P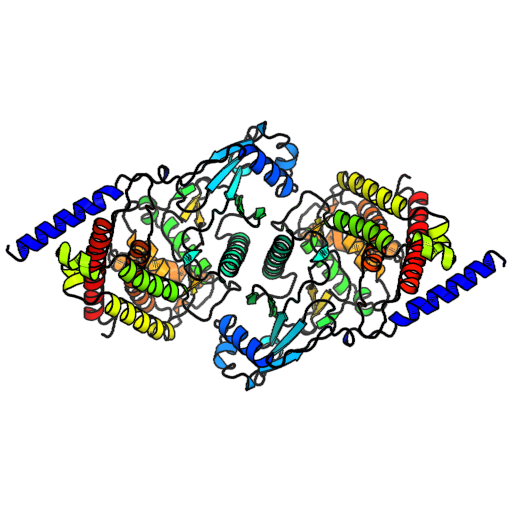rotein AF-0000000071229242 (afdb_homodimer)

Organism: Dermatophagoides farinae (NCBI:txid6954)

pLDDT: mean 87.91, std 13.84, range [35.53, 98.81]

Radius of gyration: 30.8 Å; Cα contacts (8 Å, |Δi|>4): 1182; chains: 2; bounding box: 62×109×68 Å

Structure (mmCIF, N/CA/C/O backbone):
data_AF-0000000071229242-model_v1
#
loop_
_entity.id
_entity.type
_entity.pdbx_description
1 polymer 'Choline/ethanolamine kinase-like protein 1'
#
loop_
_atom_site.group_PDB
_atom_site.id
_atom_site.type_symbol
_atom_site.label_atom_id
_atom_site.label_alt_id
_atom_site.label_comp_id
_atom_site.label_asym_id
_atom_site.label_entity_id
_atom_site.label_seq_id
_atom_site.pdbx_PDB_ins_code
_atom_site.Cartn_x
_atom_site.Cartn_y
_atom_site.Cartn_z
_atom_site.occupancy
_atom_site.B_iso_or_equiv
_atom_site.auth_seq_id
_atom_site.auth_comp_id
_atom_site.auth_asym_id
_atom_site.auth_atom_id
_atom_site.pdbx_PDB_model_num
ATOM 1 N N . MET A 1 1 ? 17.25 -48.156 -34.406 1 44.03 1 MET A N 1
ATOM 2 C CA . MET A 1 1 ? 17 -48.188 -32.969 1 44.03 1 MET A CA 1
ATOM 3 C C . MET A 1 1 ? 15.508 -48.375 -32.688 1 44.03 1 MET A C 1
ATOM 5 O O . MET A 1 1 ? 14.672 -47.688 -33.281 1 44.03 1 MET A O 1
ATOM 9 N N . THR A 1 2 ? 15.109 -49.344 -32.031 1 53.03 2 THR A N 1
ATOM 10 C CA . THR A 1 2 ? 13.719 -49.656 -31.719 1 53.03 2 THR A CA 1
ATOM 11 C C . THR A 1 2 ? 13.07 -48.562 -30.875 1 53.03 2 THR A C 1
ATOM 13 O O . THR A 1 2 ? 13.773 -47.812 -30.188 1 53.03 2 THR A O 1
ATOM 16 N N . SER A 1 3 ? 11.703 -48.375 -31.078 1 58.75 3 SER A N 1
ATOM 17 C CA . SER A 1 3 ? 10.93 -47.406 -30.297 1 58.75 3 SER A CA 1
ATOM 18 C C . SER A 1 3 ? 11.273 -47.5 -28.812 1 58.75 3 SER A C 1
ATOM 20 O O . SER A 1 3 ? 11.367 -46.469 -28.125 1 58.75 3 SER A O 1
ATOM 22 N N . LYS A 1 4 ? 11.422 -48.688 -28.328 1 64.31 4 LYS A N 1
ATOM 23 C CA . LYS A 1 4 ? 11.75 -48.906 -26.938 1 64.31 4 LYS A CA 1
ATOM 24 C C . LYS A 1 4 ? 13.148 -48.406 -26.594 1 64.31 4 LYS A C 1
ATOM 26 O O . LYS A 1 4 ? 13.367 -47.812 -25.531 1 64.31 4 LYS A O 1
ATOM 31 N N . SER A 1 5 ? 13.992 -48.562 -27.531 1 61.22 5 SER A N 1
ATOM 32 C CA . SER A 1 5 ? 15.367 -48.156 -27.312 1 61.22 5 SER A CA 1
ATOM 33 C C . SER A 1 5 ? 15.477 -46.625 -27.281 1 61.22 5 SER A C 1
ATOM 35 O O . SER A 1 5 ? 16.219 -46.062 -26.469 1 61.22 5 SER A O 1
ATOM 37 N N . ILE A 1 6 ? 14.711 -46 -28.062 1 63.09 6 ILE A N 1
ATOM 38 C CA . ILE A 1 6 ? 14.688 -44.531 -28.125 1 63.09 6 ILE A CA 1
ATOM 39 C C . ILE A 1 6 ? 14.109 -44 -26.812 1 63.09 6 ILE A C 1
ATOM 41 O O . ILE A 1 6 ? 14.648 -43.031 -26.25 1 63.09 6 ILE A O 1
ATOM 45 N N . ASP A 1 7 ? 13.18 -44.688 -26.406 1 75.94 7 ASP A N 1
ATOM 46 C CA . ASP A 1 7 ? 12.531 -44.281 -25.156 1 75.94 7 ASP A CA 1
ATOM 47 C C . ASP A 1 7 ? 13.492 -44.406 -23.969 1 75.94 7 ASP A C 1
ATOM 49 O O . ASP A 1 7 ? 13.523 -43.562 -23.094 1 75.94 7 ASP A O 1
ATOM 53 N N . GLU A 1 8 ? 14.227 -45.469 -24.062 1 77.31 8 GLU A N 1
ATOM 54 C CA . GLU A 1 8 ? 15.18 -45.719 -22.969 1 77.31 8 GLU A CA 1
ATOM 55 C C . GLU A 1 8 ? 16.297 -44.688 -23 1 77.31 8 GLU A C 1
ATOM 57 O O . GLU A 1 8 ? 16.734 -44.219 -21.953 1 77.31 8 GLU A O 1
ATOM 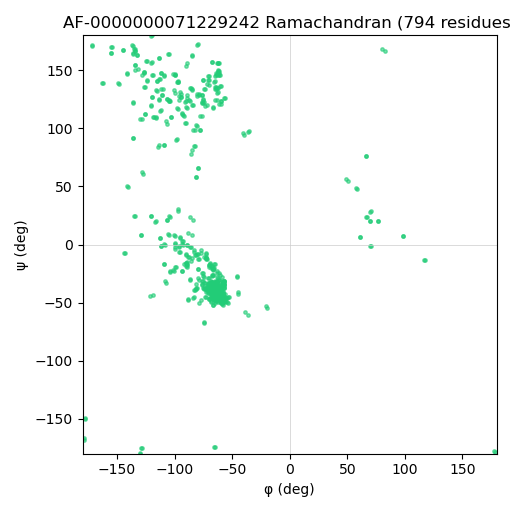62 N N . ALA A 1 9 ? 16.703 -44.375 -24.172 1 73.56 9 ALA A N 1
ATOM 63 C CA . ALA A 1 9 ? 17.75 -43.375 -24.328 1 73.56 9 ALA A CA 1
ATOM 64 C C . ALA A 1 9 ? 17.266 -42 -23.875 1 73.56 9 ALA A C 1
ATOM 66 O O . ALA A 1 9 ? 18 -41.25 -23.219 1 73.56 9 ALA A O 1
ATOM 67 N N . GLU A 1 10 ? 16.141 -41.75 -24.234 1 79.75 10 GLU A N 1
ATOM 68 C CA . GLU A 1 10 ? 15.555 -40.469 -23.844 1 79.75 10 GLU A CA 1
ATOM 69 C C . GLU A 1 10 ? 15.391 -40.375 -22.344 1 79.75 10 GLU A C 1
ATOM 71 O O . GLU A 1 10 ? 15.633 -39.312 -21.75 1 79.75 10 GLU A O 1
ATOM 76 N N . LYS A 1 11 ? 15.039 -41.469 -21.781 1 81.19 11 LYS A N 1
ATOM 77 C CA . LYS A 1 11 ? 14.883 -41.5 -20.344 1 81.19 11 LYS A CA 1
ATOM 78 C C . LYS A 1 11 ? 16.219 -41.281 -19.625 1 81.19 11 LYS A C 1
ATOM 80 O O . LYS A 1 11 ? 16.281 -40.625 -18.594 1 81.19 11 LYS A O 1
ATOM 85 N N . LYS A 1 12 ? 17.172 -41.906 -20.203 1 80.12 12 LYS A N 1
ATOM 86 C CA . LYS A 1 12 ? 18.5 -41.719 -19.625 1 80.12 12 LYS A CA 1
ATOM 87 C C . LYS A 1 12 ? 18.969 -40.281 -19.75 1 80.12 12 LYS A C 1
ATOM 89 O O . LYS A 1 12 ? 19.547 -39.719 -18.812 1 80.12 12 LYS A O 1
ATOM 94 N N . LEU A 1 13 ? 18.719 -39.719 -20.859 1 79.56 13 LEU A N 1
ATOM 95 C CA . LEU A 1 13 ? 19.109 -38.312 -21.094 1 79.56 13 LEU A CA 1
ATOM 96 C C . LEU A 1 13 ? 18.359 -37.375 -20.156 1 79.56 13 LEU A C 1
ATOM 98 O O . LEU A 1 13 ? 18.938 -36.438 -19.625 1 79.56 13 LEU A O 1
ATOM 102 N N . GLU A 1 14 ? 17.219 -37.625 -20.016 1 81.5 14 GLU A N 1
ATOM 103 C CA . GLU A 1 14 ? 16.375 -36.812 -19.125 1 81.5 14 GLU A CA 1
ATOM 104 C C . GLU A 1 14 ? 16.875 -36.906 -17.688 1 81.5 14 GLU A C 1
ATOM 106 O O . GLU A 1 14 ? 17 -35.875 -17.016 1 81.5 14 GLU A O 1
ATOM 111 N N . LYS A 1 15 ? 17.172 -38.062 -17.266 1 79.94 15 LYS A N 1
ATOM 112 C CA . LYS A 1 15 ? 17.672 -38.281 -15.914 1 79.94 15 LYS A CA 1
ATOM 113 C C . LYS A 1 15 ? 19 -37.531 -15.688 1 79.94 15 LYS A C 1
ATOM 115 O O . LYS A 1 15 ? 19.219 -36.969 -14.625 1 79.94 15 LYS A O 1
ATOM 120 N N . GLU A 1 16 ? 19.766 -37.594 -16.641 1 79.62 16 GLU A N 1
ATOM 121 C CA . GLU A 1 16 ? 21.062 -36.938 -16.547 1 79.62 16 GLU A CA 1
ATOM 122 C C . GLU A 1 16 ? 20.906 -35.438 -16.484 1 79.62 16 GLU A C 1
ATOM 124 O O . GLU A 1 16 ? 21.641 -34.75 -15.75 1 79.62 16 GLU A O 1
ATOM 129 N N . LEU A 1 17 ? 20.062 -34.938 -17.234 1 78.12 17 LEU A N 1
ATOM 130 C CA . LEU A 1 17 ? 19.828 -33.5 -17.297 1 78.12 17 LEU A CA 1
ATOM 131 C C . LEU A 1 17 ? 19.312 -32.969 -15.969 1 78.12 17 LEU A C 1
ATOM 133 O O . LEU A 1 17 ? 19.812 -31.953 -15.461 1 78.12 17 LEU A O 1
ATOM 137 N N . PHE A 1 18 ? 18.438 -33.719 -15.336 1 77.25 18 PHE A N 1
ATOM 138 C CA . PHE A 1 18 ? 17.766 -33.219 -14.156 1 77.25 18 PHE A CA 1
ATOM 139 C C . PHE A 1 18 ? 18.562 -33.531 -12.891 1 77.25 18 PHE A C 1
ATOM 141 O O . PHE A 1 18 ? 18.359 -32.906 -11.844 1 77.25 18 PHE A O 1
ATOM 148 N N . LYS A 1 19 ? 19.453 -34.5 -13.031 1 74.44 19 LYS A N 1
ATOM 149 C CA . LYS A 1 19 ? 20.312 -34.844 -11.914 1 74.44 19 LYS A CA 1
ATOM 150 C C . LYS A 1 19 ? 21.172 -33.656 -11.484 1 74.44 19 LYS A C 1
ATOM 152 O O . LYS A 1 19 ? 21.484 -33.5 -10.297 1 74.44 19 LYS A O 1
ATOM 157 N N . GLN A 1 20 ? 21.453 -32.75 -12.398 1 73 20 GLN A N 1
ATOM 158 C CA . GLN A 1 20 ? 22.297 -31.609 -12.102 1 73 20 GLN A CA 1
ATOM 159 C C . GLN A 1 20 ? 21.594 -30.656 -11.141 1 73 20 GLN A C 1
ATOM 161 O O . GLN A 1 20 ? 22.25 -29.875 -10.445 1 73 20 GLN A O 1
ATOM 166 N N . PHE A 1 21 ? 20.312 -30.797 -11.102 1 70.12 21 PHE A N 1
ATOM 167 C CA . PHE A 1 21 ? 19.547 -29.875 -10.258 1 70.12 21 PHE A CA 1
ATOM 168 C C . PHE A 1 21 ? 19.328 -30.484 -8.875 1 70.12 21 PHE A C 1
ATOM 170 O O . PHE A 1 21 ? 19.062 -29.766 -7.91 1 70.12 21 PHE A O 1
ATOM 177 N N . LYS A 1 22 ? 19.391 -31.781 -8.766 1 66.81 22 LYS A N 1
ATOM 178 C CA . LYS A 1 22 ? 19.078 -32.469 -7.523 1 66.81 22 LYS A CA 1
ATOM 179 C C . LYS A 1 22 ? 20.078 -32.125 -6.426 1 66.81 22 LYS A C 1
ATOM 181 O O . LYS A 1 22 ? 19.734 -32.156 -5.242 1 66.81 22 LYS A O 1
ATOM 186 N N . ASP A 1 23 ? 21.234 -31.656 -6.801 1 64.06 23 ASP A N 1
ATOM 187 C CA . ASP A 1 23 ? 22.266 -31.422 -5.797 1 64.06 23 ASP A CA 1
ATOM 188 C C . ASP A 1 23 ? 22.344 -29.938 -5.438 1 64.06 23 ASP A C 1
ATOM 190 O O . ASP A 1 23 ? 23.234 -29.516 -4.691 1 64.06 23 ASP A O 1
ATOM 194 N N . ILE A 1 24 ? 21.391 -29.219 -5.961 1 65.44 24 ILE A N 1
ATOM 195 C CA . ILE A 1 24 ? 21.453 -27.797 -5.68 1 65.44 24 ILE A CA 1
ATOM 196 C C . ILE A 1 24 ? 20.797 -27.5 -4.332 1 65.44 24 ILE A C 1
ATOM 198 O O . ILE A 1 24 ? 19.656 -27.922 -4.082 1 65.44 24 ILE A O 1
ATOM 202 N N . ASN A 1 25 ? 21.625 -26.922 -3.416 1 62.19 25 ASN A N 1
ATOM 203 C CA . ASN A 1 25 ? 21.141 -26.453 -2.123 1 62.19 25 ASN A CA 1
ATOM 204 C C . ASN A 1 25 ? 20.672 -25 -2.191 1 62.19 25 ASN A C 1
ATOM 206 O O . ASN A 1 25 ? 21.328 -24.172 -2.814 1 62.19 25 ASN A O 1
ATOM 210 N N . PRO A 1 26 ? 19.453 -24.766 -1.712 1 61.59 26 PRO A N 1
ATOM 211 C CA . PRO A 1 26 ? 18.953 -23.375 -1.732 1 61.59 26 PRO A CA 1
ATOM 212 C C . PRO A 1 26 ? 19.984 -22.375 -1.237 1 61.59 26 PRO A C 1
ATOM 214 O O . PRO A 1 26 ? 20.016 -21.234 -1.707 1 61.59 26 PRO A O 1
ATOM 217 N N . ASP A 1 27 ? 20.828 -22.859 -0.406 1 59.72 27 ASP A N 1
ATOM 218 C CA . ASP A 1 27 ? 21.828 -21.969 0.165 1 59.72 27 ASP A CA 1
ATOM 219 C C . ASP A 1 27 ? 22.891 -21.594 -0.876 1 59.72 27 ASP A C 1
ATOM 221 O O . ASP A 1 27 ? 23.594 -20.594 -0.708 1 59.72 27 ASP A O 1
ATOM 225 N N . ASP A 1 28 ? 22.828 -22.281 -1.909 1 61.03 28 ASP A N 1
ATOM 226 C CA . ASP A 1 28 ? 23.812 -22.047 -2.953 1 61.03 28 ASP A CA 1
ATOM 227 C C . ASP A 1 28 ? 23.359 -20.938 -3.902 1 61.03 28 ASP A C 1
ATOM 229 O O . ASP A 1 28 ? 24.156 -20.438 -4.699 1 61.03 28 ASP A O 1
ATOM 233 N N . LEU A 1 29 ? 22.109 -20.625 -3.688 1 62.69 29 LEU A N 1
ATOM 234 C CA . LEU A 1 29 ? 21.547 -19.625 -4.586 1 62.69 29 LEU A CA 1
ATOM 235 C C . LEU A 1 29 ? 21.828 -18.219 -4.082 1 62.69 29 LEU A C 1
ATOM 237 O O . LEU A 1 29 ? 21.172 -17.734 -3.156 1 62.69 29 LEU A O 1
ATOM 241 N N . ILE A 1 30 ? 23.172 -17.719 -4.316 1 62.88 30 ILE A N 1
ATOM 242 C CA . ILE A 1 30 ? 23.5 -16.359 -3.908 1 62.88 30 ILE A CA 1
ATOM 243 C C . ILE A 1 30 ? 23.891 -15.523 -5.133 1 62.88 30 ILE A C 1
ATOM 245 O O . ILE A 1 30 ? 24.828 -15.883 -5.859 1 62.88 30 ILE A O 1
ATOM 249 N N . ARG A 1 31 ? 22.969 -14.602 -5.445 1 63.78 31 ARG A N 1
ATOM 250 C CA . ARG A 1 31 ? 23.312 -13.727 -6.555 1 63.78 31 ARG A CA 1
ATOM 251 C C . ARG A 1 31 ? 23.938 -12.43 -6.055 1 63.78 31 ARG A C 1
ATOM 253 O O . ARG A 1 31 ? 23.453 -11.82 -5.102 1 63.78 31 ARG A O 1
ATOM 260 N N . GLY A 1 32 ? 25.047 -12.109 -6.668 1 68.19 32 GLY A N 1
ATOM 261 C CA . GLY A 1 32 ? 25.688 -10.836 -6.402 1 68.19 32 GLY A CA 1
ATOM 262 C C . GLY A 1 32 ? 26.547 -10.852 -5.156 1 68.19 32 GLY A C 1
ATOM 263 O O . GLY A 1 32 ? 26.594 -11.852 -4.441 1 68.19 32 GLY A O 1
ATOM 264 N N . LYS A 1 33 ? 27.328 -9.82 -5.062 1 75.81 33 LYS A N 1
ATOM 265 C CA . LYS A 1 33 ? 28.219 -9.68 -3.916 1 75.81 33 LYS A CA 1
ATOM 266 C C . LYS A 1 33 ? 27.609 -8.766 -2.855 1 75.81 33 LYS A C 1
ATOM 268 O O . LYS A 1 33 ? 26.875 -7.836 -3.184 1 75.81 33 LYS A O 1
ATOM 273 N N . THR A 1 34 ? 27.812 -9.195 -1.679 1 82.69 34 THR A N 1
ATOM 274 C CA . THR A 1 34 ? 27.406 -8.328 -0.578 1 82.69 34 THR A CA 1
ATOM 275 C C . THR A 1 34 ? 28.188 -7.027 -0.587 1 82.69 34 THR A C 1
ATOM 277 O O . THR A 1 34 ? 29.422 -7.043 -0.618 1 82.69 34 THR A O 1
ATOM 280 N N . PRO A 1 35 ? 27.531 -5.953 -0.616 1 85.25 35 PRO A N 1
ATOM 281 C CA . PRO A 1 35 ? 28.266 -4.684 -0.579 1 85.25 35 PRO A CA 1
ATOM 282 C C . PRO A 1 35 ? 29.078 -4.504 0.704 1 85.25 35 PRO A C 1
ATOM 284 O O . PRO A 1 35 ? 28.641 -4.93 1.776 1 85.25 35 PRO A O 1
ATOM 287 N N . ASP A 1 36 ? 30.156 -3.791 0.596 1 88 36 ASP A N 1
ATOM 288 C CA . ASP A 1 36 ? 31.062 -3.588 1.722 1 88 36 ASP A CA 1
ATOM 289 C C . ASP A 1 36 ? 30.406 -2.74 2.809 1 88 36 ASP A C 1
ATOM 291 O O . ASP A 1 36 ? 30.703 -2.898 3.994 1 88 36 ASP A O 1
ATOM 295 N N . ASP A 1 37 ? 29.531 -1.955 2.451 1 92.62 37 ASP A N 1
ATOM 296 C CA . ASP A 1 37 ? 28.953 -1.018 3.41 1 92.62 37 ASP A CA 1
ATOM 297 C C . ASP A 1 37 ? 27.562 -1.469 3.852 1 92.62 37 ASP A C 1
ATOM 299 O O . ASP A 1 37 ? 26.75 -0.652 4.289 1 92.62 37 ASP A O 1
ATOM 303 N N . ILE A 1 38 ? 27.281 -2.727 3.758 1 93.81 38 ILE A N 1
ATOM 304 C CA . ILE A 1 38 ? 25.938 -3.24 3.98 1 93.81 38 ILE A CA 1
ATOM 305 C C . ILE A 1 38 ? 25.531 -3 5.434 1 93.81 38 ILE A C 1
ATOM 307 O O . ILE A 1 38 ? 24.375 -2.668 5.711 1 93.81 38 ILE A O 1
ATOM 311 N N . SER A 1 39 ? 26.422 -3.148 6.336 1 94.56 39 SER A N 1
ATOM 312 C CA . SER A 1 39 ? 26.125 -2.943 7.746 1 94.56 39 SER A CA 1
ATOM 313 C C . SER A 1 39 ? 25.703 -1.5 8.023 1 94.56 39 SER A C 1
ATOM 315 O O . SER A 1 39 ? 24.734 -1.249 8.742 1 94.56 39 SER A O 1
ATOM 317 N N . ASN A 1 40 ? 26.469 -0.655 7.465 1 96.38 40 ASN A N 1
ATOM 318 C CA . ASN A 1 40 ? 26.141 0.76 7.621 1 96.38 40 ASN A CA 1
ATOM 319 C C . ASN A 1 40 ? 24.797 1.105 6.988 1 96.38 40 ASN A C 1
ATOM 321 O O . ASN A 1 40 ? 24.031 1.896 7.539 1 96.38 40 ASN A O 1
ATOM 325 N N . ARG A 1 41 ? 24.594 0.558 5.867 1 95.56 41 ARG A N 1
ATOM 326 C CA . ARG A 1 41 ? 23.328 0.799 5.18 1 95.56 41 ARG A CA 1
ATOM 327 C C . ARG A 1 41 ? 22.156 0.291 6.004 1 95.56 41 ARG A C 1
ATOM 329 O O . ARG A 1 41 ? 21.156 0.995 6.172 1 95.56 41 ARG A O 1
ATOM 336 N N . CYS A 1 42 ? 22.297 -0.882 6.496 1 96.88 42 CYS A N 1
ATOM 337 C CA . CYS A 1 42 ? 21.234 -1.455 7.328 1 96.88 42 CYS A CA 1
ATOM 338 C C . CYS A 1 42 ? 21.031 -0.624 8.586 1 96.88 42 CYS A C 1
ATOM 340 O O . CYS A 1 42 ? 19.891 -0.381 8.984 1 96.88 42 CYS A O 1
ATOM 342 N N . PHE A 1 43 ? 22.109 -0.206 9.195 1 97.38 43 PHE A N 1
ATOM 343 C CA . PHE A 1 43 ? 22.031 0.611 10.406 1 97.38 43 PHE A CA 1
ATOM 344 C C . PHE A 1 43 ? 21.234 1.883 10.141 1 97.38 43 PHE A C 1
ATOM 346 O O . PHE A 1 43 ? 20.344 2.236 10.922 1 97.38 43 PHE A O 1
ATOM 353 N N . LYS A 1 44 ? 21.516 2.496 9.086 1 97.12 44 LYS A N 1
ATOM 354 C CA . LYS A 1 44 ? 20.828 3.729 8.727 1 97.12 44 LYS A CA 1
ATOM 355 C C . LYS A 1 44 ? 19.328 3.477 8.531 1 97.12 44 LYS A C 1
ATOM 357 O O . LYS A 1 44 ? 18.5 4.262 8.992 1 97.12 44 LYS A O 1
ATOM 362 N N . LEU A 1 45 ? 19.016 2.436 7.844 1 97.19 45 LEU A N 1
ATOM 363 C CA . LEU A 1 45 ? 17.625 2.105 7.578 1 97.19 45 LEU A CA 1
ATOM 364 C C . LEU A 1 45 ? 16.875 1.8 8.875 1 97.19 45 LEU A C 1
ATOM 366 O O . LEU A 1 45 ? 15.719 2.205 9.047 1 97.19 45 LEU A O 1
ATOM 370 N N . VAL A 1 46 ? 17.516 1.123 9.773 1 96.69 46 VAL A N 1
ATOM 371 C CA . VAL A 1 46 ? 16.922 0.811 11.07 1 96.69 46 VAL A CA 1
ATOM 372 C C . VAL A 1 46 ? 16.641 2.104 11.836 1 96.69 46 VAL A C 1
ATOM 374 O O . VAL A 1 46 ? 15.562 2.266 12.406 1 96.69 46 VAL A O 1
ATOM 377 N N . GLN A 1 47 ? 17.562 3.016 11.781 1 96.56 47 GLN A N 1
ATOM 378 C CA . GLN A 1 47 ? 17.391 4.289 12.477 1 96.56 47 GLN A CA 1
ATOM 379 C C . GLN A 1 47 ? 16.188 5.051 11.945 1 96.56 47 GLN A C 1
ATOM 381 O O . GLN A 1 47 ? 15.5 5.75 12.703 1 96.56 47 GLN A O 1
ATOM 386 N N . ILE A 1 48 ? 15.922 4.863 10.734 1 96.38 48 ILE A N 1
ATOM 387 C CA . ILE A 1 48 ? 14.875 5.641 10.078 1 96.38 48 ILE A CA 1
ATOM 388 C C . ILE A 1 48 ? 13.531 4.941 10.242 1 96.38 48 ILE A C 1
ATOM 390 O O . ILE A 1 48 ? 12.555 5.555 10.672 1 96.38 48 ILE A O 1
ATOM 394 N N . TYR A 1 49 ? 13.477 3.668 10.008 1 96.56 49 TYR A N 1
ATOM 395 C CA . TYR A 1 49 ? 12.188 3.002 9.836 1 96.56 49 TYR A CA 1
ATOM 396 C C . TYR A 1 49 ? 11.766 2.295 11.117 1 96.56 49 TYR A C 1
ATOM 398 O O . TYR A 1 49 ? 10.594 1.927 11.266 1 96.56 49 TYR A O 1
ATOM 406 N N . MET A 1 50 ? 12.711 2.033 11.992 1 95.19 50 MET A N 1
ATOM 407 C CA . MET A 1 50 ? 12.383 1.379 13.25 1 95.19 50 MET A CA 1
ATOM 408 C C . MET A 1 50 ? 12.445 2.367 14.414 1 95.19 50 MET A C 1
ATOM 410 O O . MET A 1 50 ? 12.547 1.963 15.57 1 95.19 50 MET A O 1
ATOM 414 N N . ALA A 1 51 ? 12.352 3.621 14.117 1 93.5 51 ALA A N 1
ATOM 415 C CA . ALA A 1 51 ? 12.562 4.688 15.094 1 93.5 51 ALA A CA 1
ATOM 416 C C . ALA A 1 51 ? 11.469 4.68 16.156 1 93.5 51 ALA A C 1
ATOM 418 O O . ALA A 1 51 ? 11.68 5.164 17.266 1 93.5 51 ALA A O 1
ATOM 419 N N . ASN A 1 52 ? 10.305 4.176 15.828 1 90.69 52 ASN A N 1
ATOM 420 C CA . ASN A 1 52 ? 9.203 4.199 16.781 1 90.69 52 ASN A CA 1
ATOM 421 C C . ASN A 1 52 ? 9.148 2.908 17.594 1 90.69 52 ASN A C 1
ATOM 423 O O . ASN A 1 52 ? 8.234 2.717 18.406 1 90.69 52 ASN A O 1
ATOM 427 N N . ASN A 1 53 ? 10.062 2.037 17.297 1 90.81 53 ASN A N 1
ATOM 428 C CA . ASN A 1 53 ? 10.18 0.819 18.094 1 90.81 53 ASN A CA 1
ATOM 429 C C . ASN A 1 53 ? 11.117 1.014 19.281 1 90.81 53 ASN A C 1
ATOM 431 O O . ASN A 1 53 ? 12.32 1.213 19.109 1 90.81 53 ASN A O 1
ATOM 435 N N . ASP A 1 54 ? 10.586 0.875 20.438 1 87.56 54 ASP A N 1
ATOM 436 C CA . ASP A 1 54 ? 11.312 1.228 21.641 1 87.56 54 ASP A CA 1
ATOM 437 C C . ASP A 1 54 ? 12.586 0.396 21.797 1 87.56 54 ASP A C 1
ATOM 439 O O . ASP A 1 54 ? 13.641 0.922 22.156 1 87.56 54 ASP A O 1
ATOM 443 N N . GLN A 1 55 ? 12.492 -0.849 21.547 1 89.06 55 GLN A N 1
ATOM 444 C CA . GLN A 1 55 ? 13.641 -1.729 21.703 1 89.06 55 GLN A CA 1
ATOM 445 C C . GLN A 1 55 ? 14.75 -1.357 20.719 1 89.06 55 GLN A C 1
ATOM 447 O O . GLN A 1 55 ? 15.922 -1.256 21.109 1 89.06 55 GLN A O 1
ATOM 452 N N . TRP A 1 56 ? 14.398 -1.18 19.531 1 92.62 56 TRP A N 1
ATOM 453 C CA . TRP A 1 56 ? 15.383 -0.826 18.516 1 92.62 56 TRP A CA 1
ATOM 454 C C . TRP A 1 56 ? 15.977 0.551 18.781 1 92.62 56 TRP A C 1
ATOM 456 O O . TRP A 1 56 ? 17.188 0.751 18.641 1 92.62 56 TRP A O 1
ATOM 466 N N . LYS A 1 57 ? 15.141 1.455 19.203 1 89.06 57 LYS A N 1
ATOM 467 C CA . LYS A 1 57 ? 15.594 2.809 19.516 1 89.06 57 LYS A CA 1
ATOM 468 C C . LYS A 1 57 ? 16.594 2.807 20.672 1 89.06 57 LYS A C 1
ATOM 470 O O . LYS A 1 57 ? 17.594 3.516 20.625 1 89.06 57 LYS A O 1
ATOM 475 N N . ARG A 1 58 ? 16.375 1.993 21.594 1 89.62 58 ARG A N 1
ATOM 476 C CA . ARG A 1 58 ? 17.188 1.966 22.812 1 89.62 58 ARG A CA 1
ATOM 477 C C . ARG A 1 58 ? 18.484 1.189 22.578 1 89.62 58 ARG A C 1
ATOM 479 O O . ARG A 1 58 ? 19.547 1.586 23.078 1 89.62 58 ARG A O 1
ATOM 486 N N . LEU A 1 59 ? 18.359 0.141 21.812 1 91.75 59 LEU A N 1
ATOM 487 C CA . LEU A 1 59 ? 19.469 -0.819 21.797 1 91.75 59 LEU A CA 1
ATOM 488 C C . LEU A 1 59 ? 20.328 -0.627 20.562 1 91.75 59 LEU A C 1
ATOM 490 O O . LEU A 1 59 ? 21.469 -1.079 20.516 1 91.75 59 LEU A O 1
ATOM 494 N N . CYS A 1 60 ? 19.797 -0.03 19.547 1 93.25 60 CYS A N 1
ATOM 495 C CA . CYS A 1 60 ? 20.547 0.135 18.297 1 93.25 60 CYS A CA 1
ATOM 496 C C . CYS A 1 60 ? 21.156 1.528 18.219 1 93.25 60 CYS A C 1
ATOM 498 O O . CYS A 1 60 ? 20.578 2.432 17.625 1 93.25 60 CYS A O 1
ATOM 500 N N . LYS A 1 61 ? 22.406 1.66 18.734 1 94 61 LYS A N 1
ATOM 501 C CA . LYS A 1 61 ? 23.047 2.971 18.781 1 94 61 LYS A CA 1
ATOM 502 C C . LYS A 1 61 ? 24.172 3.072 17.766 1 94 61 LYS A C 1
ATOM 504 O O . LYS A 1 61 ? 24.453 4.156 17.234 1 94 61 LYS A O 1
ATOM 509 N N . THR A 1 62 ? 24.812 2.004 17.484 1 94.94 62 THR A N 1
ATOM 510 C CA . THR A 1 62 ? 25.891 1.943 16.5 1 94.94 62 THR A CA 1
ATOM 511 C C . THR A 1 62 ? 25.75 0.698 15.633 1 94.94 62 THR A C 1
ATOM 513 O O . THR A 1 62 ? 24.922 -0.173 15.914 1 94.94 62 THR A O 1
ATOM 516 N N . THR A 1 63 ? 26.547 0.645 14.633 1 95.06 63 THR A N 1
ATOM 517 C CA . THR A 1 63 ? 26.531 -0.503 13.727 1 95.06 63 THR A CA 1
ATOM 518 C C . THR A 1 63 ? 26.938 -1.774 14.477 1 95.06 63 THR A C 1
ATOM 520 O O . THR A 1 63 ? 26.531 -2.875 14.094 1 95.06 63 THR A O 1
ATOM 523 N N . ASN A 1 64 ? 27.672 -1.612 15.531 1 93.25 64 ASN A N 1
ATOM 524 C CA . ASN A 1 64 ? 28.156 -2.76 16.297 1 93.25 64 ASN A CA 1
ATOM 525 C C . ASN A 1 64 ? 27.031 -3.42 17.078 1 93.25 64 ASN A C 1
ATOM 527 O O . ASN A 1 64 ? 27.188 -4.539 17.578 1 93.25 64 ASN A O 1
ATOM 531 N N . ASP A 1 65 ? 25.969 -2.773 17.156 1 94.44 65 ASP A N 1
ATOM 532 C CA . ASP A 1 65 ? 24.844 -3.314 17.891 1 94.44 65 ASP A CA 1
ATOM 533 C C . ASP A 1 65 ? 24 -4.234 17.016 1 94.44 65 ASP A C 1
ATOM 535 O O . ASP A 1 65 ? 23.031 -4.844 17.5 1 94.44 65 ASP A O 1
ATOM 539 N N . LEU A 1 66 ? 24.391 -4.344 15.773 1 94.38 66 LEU A N 1
ATOM 540 C CA . LEU A 1 66 ? 23.609 -5.133 14.82 1 94.38 66 LEU A CA 1
ATOM 541 C C . LEU A 1 66 ? 24.375 -6.379 14.391 1 94.38 66 LEU A C 1
ATOM 543 O O . LEU A 1 66 ? 25.594 -6.355 14.273 1 94.38 66 LEU A O 1
ATOM 547 N N . ASN A 1 67 ? 23.703 -7.402 14.234 1 93.62 67 ASN A N 1
ATOM 548 C CA . ASN A 1 67 ? 24.141 -8.594 13.508 1 93.62 67 ASN A CA 1
ATOM 549 C C . ASN A 1 67 ? 23.5 -8.672 12.125 1 93.62 67 ASN A C 1
ATOM 551 O O . ASN A 1 67 ? 22.297 -8.906 12.008 1 93.62 67 ASN A O 1
ATOM 555 N N . VAL A 1 68 ? 24.344 -8.469 11.117 1 94.31 68 VAL A N 1
ATOM 556 C CA . VAL A 1 68 ? 23.844 -8.461 9.742 1 94.31 68 VAL A CA 1
ATOM 557 C C . VAL A 1 68 ? 24.422 -9.656 8.977 1 94.31 68 VAL A C 1
ATOM 559 O O . VAL A 1 68 ? 25.641 -9.844 8.93 1 94.31 68 VAL A O 1
ATOM 562 N N . ARG A 1 69 ? 23.516 -10.469 8.391 1 91.5 69 ARG A N 1
ATOM 563 C CA . ARG A 1 69 ? 23.969 -11.578 7.566 1 91.5 69 ARG A CA 1
ATOM 564 C C . ARG A 1 69 ? 23.078 -11.758 6.344 1 91.5 69 ARG A C 1
ATOM 566 O O . ARG A 1 69 ? 21.859 -11.578 6.426 1 91.5 69 ARG A O 1
ATOM 573 N N . ARG A 1 70 ? 23.672 -12.164 5.336 1 89.94 70 ARG A N 1
ATOM 574 C CA . ARG A 1 70 ? 22.953 -12.414 4.094 1 89.94 70 ARG A CA 1
ATOM 575 C C . ARG A 1 70 ? 22.172 -13.727 4.168 1 89.94 70 ARG A C 1
ATOM 577 O O . ARG A 1 70 ? 22.672 -14.734 4.66 1 89.94 70 ARG A O 1
ATOM 584 N N . ILE A 1 71 ? 20.922 -13.602 3.83 1 85.81 71 ILE A N 1
ATOM 585 C CA . ILE A 1 71 ? 20.109 -14.805 3.729 1 85.81 71 ILE A CA 1
ATOM 586 C C . ILE A 1 71 ? 20.172 -15.352 2.305 1 85.81 71 ILE A C 1
ATOM 588 O O . ILE A 1 71 ? 19.875 -14.633 1.343 1 85.81 71 ILE A O 1
ATOM 592 N N . SER A 1 72 ? 20.578 -16.578 2.195 1 73.62 72 SER A N 1
ATOM 593 C CA . SER A 1 72 ? 20.688 -17.219 0.893 1 73.62 72 SER A CA 1
ATOM 594 C C . SER A 1 72 ? 19.344 -17.812 0.466 1 73.62 72 SER A C 1
ATOM 596 O O . SER A 1 72 ? 18.406 -17.891 1.263 1 73.62 72 SER A O 1
ATOM 598 N N . GLY A 1 73 ? 19.203 -18.109 -0.792 1 61.47 73 GLY A N 1
ATOM 599 C CA . GLY A 1 73 ? 18.016 -18.797 -1.303 1 61.47 73 GLY A CA 1
ATOM 600 C C . GLY A 1 73 ? 17.219 -17.969 -2.287 1 61.47 73 GLY A C 1
ATOM 601 O O . GLY A 1 73 ? 16.328 -18.484 -2.963 1 61.47 73 GLY A O 1
ATOM 602 N N . GLY A 1 74 ? 17.562 -16.656 -2.32 1 60.09 74 GLY A N 1
ATOM 603 C CA . GLY A 1 74 ? 16.828 -15.867 -3.291 1 60.09 74 GLY A CA 1
ATOM 604 C C . GLY A 1 74 ? 17.609 -15.609 -4.566 1 60.09 74 GLY A C 1
ATOM 605 O O . GLY A 1 74 ? 18.812 -15.422 -4.527 1 60.09 74 GLY A O 1
ATOM 606 N N . LEU A 1 75 ? 17 -15.812 -5.73 1 57.28 75 LEU A N 1
ATOM 607 C CA . LEU A 1 75 ? 17.656 -15.703 -7.031 1 57.28 75 LEU A CA 1
ATOM 608 C C . LEU A 1 75 ? 17.641 -14.266 -7.535 1 57.28 75 LEU A C 1
ATOM 610 O O . LEU A 1 75 ? 18.406 -13.906 -8.422 1 57.28 75 LEU A O 1
ATOM 614 N N . THR A 1 76 ? 16.875 -13.438 -6.957 1 61.5 76 THR A N 1
ATOM 615 C CA . THR A 1 76 ? 16.641 -12.156 -7.621 1 61.5 76 THR A CA 1
ATOM 616 C C . THR A 1 76 ? 17.125 -11 -6.758 1 61.5 76 THR A C 1
ATOM 618 O O . THR A 1 76 ? 17.844 -10.109 -7.238 1 61.5 76 THR A O 1
ATOM 621 N N . ASN A 1 77 ? 16.859 -11.023 -5.543 1 72.94 77 ASN A N 1
ATOM 622 C CA . ASN A 1 77 ? 17.109 -9.898 -4.656 1 72.94 77 ASN A CA 1
ATOM 623 C C . ASN A 1 77 ? 18.062 -10.281 -3.525 1 72.94 77 ASN A C 1
ATOM 625 O O . ASN A 1 77 ? 18.297 -11.469 -3.281 1 72.94 77 ASN A O 1
ATOM 629 N N . GLN A 1 78 ? 18.688 -9.281 -3.021 1 83.88 78 GLN A N 1
ATOM 630 C CA . GLN A 1 78 ? 19.5 -9.516 -1.834 1 83.88 78 GLN A CA 1
ATOM 631 C C . GLN A 1 78 ? 18.672 -9.383 -0.562 1 83.88 78 GLN A C 1
ATOM 633 O O . GLN A 1 78 ? 18 -8.367 -0.355 1 83.88 78 GLN A O 1
ATOM 638 N N . LEU A 1 79 ? 18.719 -10.414 0.167 1 90.88 79 LEU A N 1
ATOM 639 C CA . LEU A 1 79 ? 17.969 -10.445 1.424 1 90.88 79 LEU A CA 1
ATOM 640 C C . LEU A 1 79 ? 18.922 -10.547 2.613 1 90.88 79 LEU A C 1
ATOM 642 O O . LEU A 1 79 ? 19.844 -11.367 2.613 1 90.88 79 LEU A O 1
ATOM 646 N N . TYR A 1 80 ? 18.688 -9.703 3.619 1 93.25 80 TYR A N 1
ATOM 647 C CA . TYR A 1 80 ? 19.578 -9.68 4.781 1 93.25 80 TYR A CA 1
ATOM 648 C C . TYR A 1 80 ? 18.781 -9.859 6.07 1 93.25 80 TYR A C 1
ATOM 650 O O . TYR A 1 80 ? 17.703 -9.281 6.223 1 93.25 80 TYR A O 1
ATOM 658 N N . TYR A 1 81 ? 19.312 -10.688 6.91 1 94.25 81 TYR A N 1
ATOM 659 C CA . TYR A 1 81 ? 18.922 -10.719 8.312 1 94.25 81 TYR A CA 1
ATOM 660 C C . TYR A 1 81 ? 19.578 -9.586 9.094 1 94.25 81 TYR A C 1
ATOM 662 O O . TYR A 1 81 ? 20.797 -9.383 9 1 94.25 81 TYR A O 1
ATOM 670 N N . VAL A 1 82 ? 18.797 -8.852 9.812 1 96.25 82 VAL A N 1
ATOM 671 C CA . VAL A 1 82 ? 19.297 -7.77 10.656 1 96.25 82 VAL A CA 1
ATOM 672 C C . VAL A 1 82 ? 18.75 -7.922 12.078 1 96.25 82 VAL A C 1
ATOM 674 O O . VAL A 1 82 ? 17.562 -7.688 12.312 1 96.25 82 VAL A O 1
ATOM 677 N N . GLY A 1 83 ? 19.625 -8.305 13 1 94.75 83 GLY A N 1
ATOM 678 C CA . GLY A 1 83 ? 19.203 -8.508 14.383 1 94.75 83 GLY A CA 1
ATOM 679 C C . GLY A 1 83 ? 20.016 -7.691 15.375 1 94.75 83 GLY A C 1
ATOM 680 O O . GLY A 1 83 ? 21.109 -7.242 15.055 1 94.75 83 GLY A O 1
ATOM 681 N N . LEU A 1 84 ? 19.391 -7.484 16.562 1 93.19 84 LEU A N 1
ATOM 682 C CA . LEU A 1 84 ? 20.094 -6.82 17.656 1 93.19 84 LEU A CA 1
ATOM 683 C C . LEU A 1 84 ? 21 -7.797 18.391 1 93.19 84 LEU A C 1
ATOM 685 O O . LEU A 1 84 ? 20.594 -8.906 18.734 1 93.19 84 LEU A O 1
ATOM 689 N N . ASN A 1 85 ? 22.266 -7.504 18.578 1 86.38 85 ASN A N 1
ATOM 690 C CA . ASN A 1 85 ? 23.219 -8.367 19.266 1 86.38 85 ASN A CA 1
ATOM 691 C C . ASN A 1 85 ? 22.828 -8.594 20.719 1 86.38 85 ASN A C 1
ATOM 693 O O . ASN A 1 85 ? 22.984 -9.695 21.25 1 86.38 85 ASN A O 1
ATOM 697 N N . ASN A 1 86 ? 22.547 -7.672 21.453 1 69.69 86 ASN A N 1
ATOM 698 C CA . ASN A 1 86 ? 22.344 -7.777 22.906 1 69.69 86 ASN A CA 1
ATOM 699 C C . ASN A 1 86 ? 20.906 -8.148 23.25 1 69.69 86 ASN A C 1
ATOM 701 O O . ASN A 1 86 ? 20.453 -7.91 24.375 1 69.69 86 ASN A O 1
ATOM 705 N N . SER A 1 87 ? 20.281 -8.773 22.25 1 64 87 SER A N 1
ATOM 706 C CA . SER A 1 87 ? 18.891 -9.023 22.609 1 64 87 SER A CA 1
ATOM 707 C C . SER A 1 87 ? 18.719 -10.445 23.156 1 64 87 SER A C 1
ATOM 709 O O . SER A 1 87 ? 19.406 -11.367 22.734 1 64 87 SER A O 1
ATOM 711 N N . ILE A 1 88 ? 18.156 -10.555 24.25 1 58 88 ILE A N 1
ATOM 712 C CA . ILE A 1 88 ? 17.844 -11.828 24.906 1 58 88 ILE A CA 1
ATOM 713 C C . ILE A 1 88 ? 16.953 -12.656 23.984 1 58 88 ILE A C 1
ATOM 715 O O . ILE A 1 88 ? 17.109 -13.875 23.891 1 58 88 ILE A O 1
ATOM 719 N N . ASN A 1 89 ? 15.953 -11.977 23.406 1 56.91 89 ASN A N 1
ATOM 720 C CA . ASN A 1 89 ? 15.008 -12.703 22.562 1 56.91 89 ASN A CA 1
ATOM 721 C C . ASN A 1 89 ? 15.219 -12.383 21.094 1 56.91 89 ASN A C 1
ATOM 723 O O . ASN A 1 89 ? 15.047 -11.234 20.672 1 56.91 89 ASN A O 1
ATOM 727 N N . GLU A 1 90 ? 15.797 -13.336 20.375 1 56.22 90 GLU A N 1
ATOM 728 C CA . GLU A 1 90 ? 16.219 -13.188 18.984 1 56.22 90 GLU A CA 1
ATOM 729 C C . GLU A 1 90 ? 15.039 -12.82 18.078 1 56.22 90 GLU A C 1
ATOM 731 O O . GLU A 1 90 ? 15.188 -12.008 17.156 1 56.22 90 GLU A O 1
ATOM 736 N N . THR A 1 91 ? 13.875 -13.344 18.281 1 56.31 91 THR A N 1
ATOM 737 C CA . THR A 1 91 ? 12.781 -13.211 17.312 1 56.31 91 THR A CA 1
ATOM 738 C C . THR A 1 91 ? 12.195 -11.805 17.344 1 56.31 91 THR A C 1
ATOM 740 O O . THR A 1 91 ? 11.867 -11.242 16.297 1 56.31 91 THR A O 1
ATOM 743 N N . ASP A 1 92 ? 12.117 -11.219 18.562 1 64.06 92 ASP A N 1
ATOM 744 C CA . ASP A 1 92 ? 11.469 -9.914 18.688 1 64.06 92 ASP A CA 1
ATOM 745 C C . ASP A 1 92 ? 12.453 -8.789 18.375 1 64.06 92 ASP A C 1
ATOM 747 O O . ASP A 1 92 ? 12.062 -7.621 18.312 1 64.06 92 ASP A O 1
ATOM 751 N N . ASN A 1 93 ? 13.531 -9.32 17.922 1 83 93 ASN A N 1
ATOM 752 C CA . ASN A 1 93 ? 14.555 -8.281 17.797 1 83 93 ASN A CA 1
ATOM 753 C C . ASN A 1 93 ? 15.289 -8.391 16.453 1 83 93 ASN A C 1
ATOM 755 O O . ASN A 1 93 ? 16.484 -8.117 16.375 1 83 93 ASN A O 1
ATOM 759 N N . ALA A 1 94 ? 14.531 -8.992 15.547 1 93.94 94 ALA A N 1
ATOM 760 C CA . ALA A 1 94 ? 15.164 -9.109 14.234 1 93.94 94 ALA A CA 1
ATOM 761 C C . ALA A 1 94 ? 14.195 -8.711 13.125 1 93.94 94 ALA A C 1
ATOM 763 O O . ALA A 1 94 ? 12.977 -8.836 13.273 1 93.94 94 ALA A O 1
ATOM 764 N N . ILE A 1 95 ? 14.781 -8.203 12.062 1 96.56 95 ILE A N 1
ATOM 765 C CA . ILE A 1 95 ? 14.039 -7.852 10.859 1 96.56 95 ILE A CA 1
ATOM 766 C C . ILE A 1 95 ? 14.789 -8.352 9.625 1 96.56 95 ILE A C 1
ATOM 768 O O . ILE A 1 95 ? 15.906 -8.859 9.734 1 96.56 95 ILE A O 1
ATOM 772 N N . THR A 1 96 ? 14.148 -8.32 8.5 1 96.38 96 THR A N 1
ATOM 773 C CA . THR A 1 96 ? 14.797 -8.578 7.219 1 96.38 96 THR A CA 1
ATOM 774 C C . THR A 1 96 ? 14.773 -7.332 6.34 1 96.38 96 THR A C 1
ATOM 776 O O . THR A 1 96 ? 13.789 -6.59 6.332 1 96.38 96 THR A O 1
ATOM 779 N N . ILE A 1 97 ? 15.844 -7.129 5.668 1 95.81 97 ILE A N 1
ATOM 780 C CA . ILE A 1 97 ? 15.922 -6.062 4.676 1 95.81 97 ILE A CA 1
ATOM 781 C C . ILE A 1 97 ? 16.234 -6.648 3.305 1 95.81 97 ILE A C 1
ATOM 783 O O . ILE A 1 97 ? 17.266 -7.32 3.133 1 95.81 97 ILE A O 1
ATOM 787 N N . LYS A 1 98 ? 15.336 -6.418 2.426 1 92.56 98 LYS A N 1
ATOM 788 C CA . LYS A 1 98 ? 15.5 -6.855 1.043 1 92.56 98 LYS A CA 1
ATOM 789 C C . LYS A 1 98 ? 15.844 -5.684 0.131 1 92.56 98 LYS A C 1
ATOM 791 O O . LYS A 1 98 ? 15.133 -4.672 0.115 1 92.56 98 LYS A O 1
ATOM 796 N N . PHE A 1 99 ? 16.953 -5.785 -0.577 1 89.38 99 PHE A N 1
ATOM 797 C CA . PHE A 1 99 ? 17.344 -4.781 -1.562 1 89.38 99 PHE A CA 1
ATOM 798 C C . PHE A 1 99 ? 17.078 -5.281 -2.977 1 89.38 99 PHE A C 1
ATOM 800 O O . PHE A 1 99 ? 17.562 -6.348 -3.363 1 89.38 99 PHE A O 1
ATOM 807 N N . TYR A 1 100 ? 16.266 -4.465 -3.693 1 79.88 100 TYR A N 1
ATOM 808 C CA . TYR A 1 100 ? 15.898 -4.867 -5.047 1 79.88 100 TYR A CA 1
ATOM 809 C C . TYR A 1 100 ? 17.062 -4.66 -6.012 1 79.88 100 TYR A C 1
ATOM 811 O O . TYR A 1 100 ? 17.766 -3.652 -5.93 1 79.88 100 TYR A O 1
ATOM 819 N N . GLN A 1 101 ? 17.406 -5.59 -6.625 1 69.19 101 GLN A N 1
ATOM 820 C CA . GLN A 1 101 ? 18.391 -5.469 -7.691 1 69.19 101 GLN A CA 1
ATOM 821 C C . GLN A 1 101 ? 17.719 -5.188 -9.031 1 69.19 101 GLN A C 1
ATOM 823 O O . GLN A 1 101 ? 16.5 -5.293 -9.164 1 69.19 101 GLN A O 1
ATOM 828 N N . SER A 1 102 ? 18.516 -4.496 -9.961 1 52.56 102 SER A N 1
ATOM 829 C CA . SER A 1 102 ? 17.969 -4.285 -11.297 1 52.56 102 SER A CA 1
ATOM 830 C C . SER A 1 102 ? 17.203 -5.516 -11.781 1 52.56 102 SER A C 1
ATOM 832 O O . SER A 1 102 ? 17.672 -6.645 -11.617 1 52.56 102 SER A O 1
ATOM 834 N N . LYS A 1 103 ? 15.953 -5.465 -11.547 1 47.38 103 LYS A N 1
ATOM 835 C CA . LYS A 1 103 ? 15.156 -6.625 -11.945 1 47.38 103 LYS A CA 1
ATOM 836 C C . LYS A 1 103 ? 15.688 -7.246 -13.234 1 47.38 103 LYS A C 1
ATOM 838 O O . LYS A 1 103 ? 15.875 -6.551 -14.234 1 47.38 103 LYS A O 1
ATOM 843 N N . HIS A 1 104 ? 16.469 -8.266 -13.203 1 39.28 104 HIS A N 1
ATOM 844 C CA . HIS A 1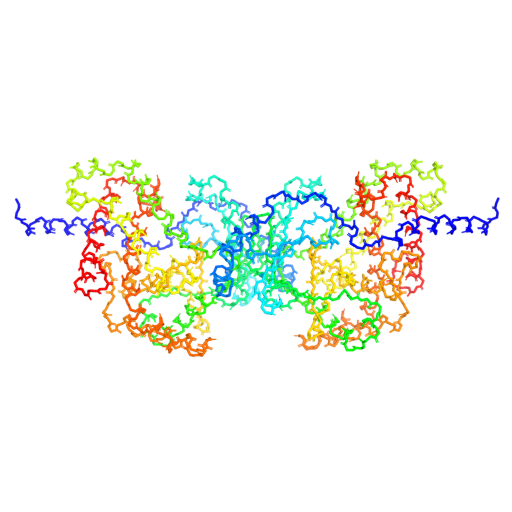 104 ? 16.938 -9.047 -14.344 1 39.28 104 HIS A CA 1
ATOM 845 C C . HIS A 1 104 ? 15.828 -9.211 -15.375 1 39.28 104 HIS A C 1
ATOM 847 O O . HIS A 1 104 ? 16.094 -9.32 -16.578 1 39.28 104 HIS A O 1
ATOM 853 N N . PHE A 1 105 ? 14.742 -9.766 -14.984 1 36.38 105 PHE A N 1
ATOM 854 C CA . PHE A 1 105 ? 13.828 -10.305 -15.984 1 36.38 105 PHE A CA 1
ATOM 855 C C . PHE A 1 105 ? 13.016 -9.188 -16.625 1 36.38 105 PHE A C 1
ATOM 857 O O . PHE A 1 105 ? 12.531 -9.336 -17.75 1 36.38 105 PHE A O 1
ATOM 864 N N . LYS A 1 106 ? 12.414 -8.359 -15.797 1 39.28 106 LYS A N 1
ATOM 865 C CA . LYS A 1 106 ? 11.305 -7.555 -16.297 1 39.28 106 LYS A CA 1
ATOM 866 C C . LYS A 1 106 ? 11.82 -6.344 -17.078 1 39.28 106 LYS A C 1
ATOM 868 O O . LYS A 1 106 ? 11.031 -5.57 -17.625 1 39.28 106 LYS A O 1
ATOM 873 N N . LYS A 1 107 ? 13.273 -6.121 -17.016 1 42.59 107 LYS A N 1
ATOM 874 C CA . LYS A 1 107 ? 13.711 -4.922 -17.719 1 42.59 107 LYS A CA 1
ATOM 875 C C . LYS A 1 107 ? 13.398 -5.016 -19.219 1 42.59 107 LYS A C 1
ATOM 877 O O . LYS A 1 107 ? 13.375 -4 -19.922 1 42.59 107 LYS A O 1
ATOM 882 N N . ASP A 1 108 ? 13.609 -6.051 -19.719 1 35.75 108 ASP A N 1
ATOM 883 C CA . ASP A 1 108 ? 13.742 -6.152 -21.156 1 35.75 108 ASP A CA 1
ATOM 884 C C . ASP A 1 108 ? 12.383 -6.047 -21.844 1 35.75 108 ASP A C 1
ATOM 886 O O . ASP A 1 108 ? 12.305 -5.961 -23.078 1 35.75 108 ASP A O 1
ATOM 890 N N . VAL A 1 109 ? 11.398 -6.625 -21.25 1 35.84 109 VAL A N 1
ATOM 891 C CA . VAL A 1 109 ? 10.32 -6.742 -22.219 1 35.84 109 VAL A CA 1
ATOM 892 C C . VAL A 1 109 ? 9.656 -5.379 -22.438 1 35.84 109 VAL A C 1
ATOM 894 O O . VAL A 1 109 ? 9.312 -5.016 -23.562 1 35.84 109 VAL A O 1
ATOM 897 N N . ILE A 1 110 ? 8.898 -4.676 -21.406 1 36.81 110 ILE A N 1
ATOM 898 C CA . ILE A 1 110 ? 8.203 -3.42 -21.672 1 36.81 110 ILE A CA 1
ATOM 899 C C . ILE A 1 110 ? 8.922 -2.273 -20.969 1 36.81 110 ILE A C 1
ATOM 901 O O . ILE A 1 110 ? 8.938 -2.207 -19.734 1 36.81 110 ILE A O 1
ATOM 905 N N . ASP A 1 111 ? 9.875 -1.688 -21.484 1 41.03 111 ASP A N 1
ATOM 906 C CA . ASP A 1 111 ? 10.656 -0.527 -21.078 1 41.03 111 ASP A CA 1
ATOM 907 C C . ASP A 1 111 ? 9.883 0.311 -20.047 1 41.03 111 ASP A C 1
ATOM 909 O O . ASP A 1 111 ? 10.461 0.797 -19.078 1 41.03 111 ASP A O 1
ATOM 913 N N . ASP A 1 112 ? 8.672 0.663 -20.484 1 43.53 112 ASP A N 1
ATOM 914 C CA . ASP A 1 112 ? 7.805 1.669 -19.875 1 43.53 112 ASP A CA 1
ATOM 915 C C . ASP A 1 112 ? 7.129 1.127 -18.625 1 43.53 112 ASP A C 1
ATOM 917 O O . ASP A 1 112 ? 6.465 1.871 -17.891 1 43.53 112 ASP A O 1
ATOM 921 N N . ASP A 1 113 ? 7.301 -0.328 -18.219 1 50.91 113 ASP A N 1
ATOM 922 C CA . ASP A 1 113 ? 6.375 -1.043 -17.344 1 50.91 113 ASP A CA 1
ATOM 923 C C . ASP A 1 113 ? 6.996 -1.292 -15.969 1 50.91 113 ASP A C 1
ATOM 925 O O . ASP A 1 113 ? 6.379 -1.919 -15.109 1 50.91 113 ASP A O 1
ATOM 929 N N . SER A 1 114 ? 8.234 -0.855 -15.773 1 55.19 114 SER A N 1
ATOM 930 C CA . SER A 1 114 ? 8.914 -1.115 -14.516 1 55.19 114 SER A CA 1
ATOM 931 C C . SER A 1 114 ? 8.242 -0.385 -13.359 1 55.19 114 SER A C 1
ATOM 933 O O . SER A 1 114 ? 8.07 -0.95 -12.273 1 55.19 114 SER A O 1
ATOM 935 N N . ASP A 1 115 ? 7.75 0.718 -13.734 1 61.28 115 ASP A N 1
ATOM 936 C CA . ASP A 1 115 ? 7.133 1.501 -12.664 1 61.28 115 ASP A CA 1
ATOM 937 C C . ASP A 1 115 ? 5.832 0.854 -12.195 1 61.28 115 ASP A C 1
ATOM 939 O O . ASP A 1 115 ? 5.543 0.834 -10.992 1 61.28 115 ASP A O 1
ATOM 943 N N . ASP A 1 116 ? 5.258 0.192 -13.109 1 67.06 116 ASP A N 1
ATOM 944 C CA . ASP A 1 116 ? 3.986 -0.443 -12.766 1 67.06 116 ASP A CA 1
ATOM 945 C C . ASP A 1 116 ? 4.207 -1.695 -11.922 1 67.06 116 ASP A C 1
ATOM 947 O O . ASP A 1 116 ? 3.453 -1.96 -10.984 1 67.06 116 ASP A O 1
ATOM 951 N N . GLU A 1 117 ? 5.277 -2.295 -12.266 1 72.75 117 GLU A N 1
ATOM 952 C CA . GLU A 1 117 ? 5.559 -3.525 -11.531 1 72.75 117 GLU A CA 1
ATOM 953 C C . GLU A 1 117 ? 5.949 -3.229 -10.086 1 72.75 117 GLU A C 1
ATOM 955 O O . GLU A 1 117 ? 5.492 -3.908 -9.164 1 72.75 117 GLU A O 1
ATOM 960 N N . ARG A 1 118 ? 6.734 -2.238 -9.953 1 78.69 118 ARG A N 1
ATOM 961 C CA . ARG A 1 118 ? 7.145 -1.857 -8.609 1 78.69 118 ARG A CA 1
ATOM 962 C C . ARG A 1 118 ? 5.953 -1.366 -7.793 1 78.69 118 ARG A C 1
ATOM 964 O O . ARG A 1 118 ? 5.855 -1.646 -6.598 1 78.69 118 ARG A O 1
ATOM 971 N N . LEU A 1 119 ? 5.129 -0.712 -8.516 1 87.06 119 LEU A N 1
ATOM 972 C CA . LEU A 1 119 ? 3.92 -0.226 -7.863 1 87.06 119 LEU A CA 1
ATOM 973 C C . LEU A 1 119 ? 3.064 -1.388 -7.371 1 87.06 119 LEU A C 1
ATOM 975 O O . LEU A 1 119 ? 2.635 -1.399 -6.215 1 87.06 119 LEU A O 1
ATOM 979 N N . SER A 1 120 ? 2.908 -2.371 -8.188 1 89.94 120 SER A N 1
ATOM 980 C CA . SER A 1 120 ? 2.105 -3.531 -7.816 1 89.94 120 SER A CA 1
ATOM 981 C C . SER A 1 120 ? 2.729 -4.281 -6.645 1 89.94 120 SER A C 1
ATOM 983 O O . SER A 1 120 ? 2.023 -4.711 -5.727 1 89.94 120 SER A O 1
ATOM 985 N N . ASP A 1 121 ? 3.988 -4.395 -6.711 1 89.06 121 ASP A N 1
ATOM 986 C CA . ASP A 1 121 ? 4.691 -5.082 -5.637 1 89.06 121 ASP A CA 1
ATOM 987 C C . ASP A 1 121 ? 4.473 -4.383 -4.297 1 89.06 121 ASP A C 1
ATOM 989 O O . ASP A 1 121 ? 4.277 -5.035 -3.271 1 89.06 121 ASP A O 1
ATOM 993 N N . THR A 1 122 ? 4.562 -3.119 -4.379 1 90.25 122 THR A N 1
ATOM 994 C CA . THR A 1 122 ? 4.355 -2.324 -3.174 1 90.25 122 THR A CA 1
ATOM 995 C C . THR A 1 122 ? 2.938 -2.518 -2.639 1 90.25 122 THR A C 1
ATOM 997 O O . THR A 1 122 ? 2.75 -2.787 -1.45 1 90.25 122 THR A O 1
ATOM 1000 N N . ILE A 1 123 ? 2.023 -2.447 -3.504 1 94.94 123 ILE A N 1
ATOM 1001 C CA . ILE A 1 123 ? 0.618 -2.584 -3.137 1 94.94 123 ILE A CA 1
ATOM 1002 C C . ILE A 1 123 ? 0.386 -3.943 -2.479 1 94.94 123 ILE A C 1
ATOM 1004 O O . ILE A 1 123 ? -0.18 -4.023 -1.386 1 94.94 123 ILE A O 1
ATOM 1008 N N . ILE A 1 124 ? 0.868 -4.887 -3.08 1 96.69 124 ILE A N 1
ATOM 1009 C CA . ILE A 1 124 ? 0.651 -6.258 -2.639 1 96.69 124 ILE A CA 1
ATOM 1010 C C . ILE A 1 124 ? 1.33 -6.48 -1.29 1 96.69 124 ILE A C 1
ATOM 1012 O O . ILE A 1 124 ? 0.726 -7.031 -0.367 1 96.69 124 ILE A O 1
ATOM 1016 N N . SER A 1 125 ? 2.547 -6.02 -1.155 1 95.5 125 SER A N 1
ATOM 1017 C CA . SER A 1 125 ? 3.285 -6.215 0.088 1 95.5 125 SER A CA 1
ATOM 1018 C C . SER A 1 125 ? 2.551 -5.586 1.27 1 95.5 125 SER A C 1
ATOM 1020 O O . SER A 1 125 ? 2.51 -6.164 2.357 1 95.5 125 SER A O 1
ATOM 1022 N N . ILE A 1 126 ? 2.014 -4.492 1.04 1 96.69 126 ILE A N 1
ATOM 1023 C CA . ILE A 1 126 ? 1.325 -3.77 2.105 1 96.69 126 ILE A CA 1
ATOM 1024 C C . ILE A 1 126 ? 0.065 -4.531 2.514 1 96.69 126 ILE A C 1
ATOM 1026 O O . ILE A 1 126 ? -0.177 -4.75 3.703 1 96.69 126 ILE A O 1
ATOM 1030 N N . ILE A 1 127 ? -0.738 -4.926 1.597 1 97.81 127 ILE A N 1
ATOM 1031 C CA . ILE A 1 127 ? -2.006 -5.586 1.895 1 97.81 127 ILE A CA 1
ATOM 1032 C C . ILE A 1 127 ? -1.741 -6.945 2.533 1 97.81 127 ILE A C 1
ATOM 1034 O O . ILE A 1 127 ? -2.4 -7.32 3.506 1 97.81 127 ILE A O 1
ATOM 1038 N N . ILE A 1 128 ? -0.767 -7.672 1.972 1 98.06 128 ILE A N 1
ATOM 1039 C CA . ILE A 1 128 ? -0.394 -8.969 2.531 1 98.06 128 ILE A CA 1
ATOM 1040 C C . ILE A 1 128 ? 0.03 -8.797 3.988 1 98.06 128 ILE A C 1
ATOM 1042 O O . ILE A 1 128 ? -0.327 -9.609 4.844 1 98.06 128 ILE A O 1
ATOM 1046 N N . SER A 1 129 ? 0.763 -7.762 4.258 1 97.38 129 SER A N 1
ATOM 1047 C CA . SER A 1 129 ? 1.179 -7.434 5.617 1 97.38 129 SER A CA 1
ATOM 1048 C C . SER A 1 129 ? -0.021 -7.094 6.496 1 97.38 129 SER A C 1
ATOM 1050 O O . SER A 1 129 ? -0.168 -7.633 7.594 1 97.38 129 SER A O 1
ATOM 1052 N N . GLU A 1 130 ? -0.903 -6.215 6.008 1 96.62 130 GLU A N 1
ATOM 1053 C CA . GLU A 1 130 ? -2.062 -5.75 6.762 1 96.62 130 GLU A CA 1
ATOM 1054 C C . GLU A 1 130 ? -3.016 -6.898 7.078 1 96.62 130 GLU A C 1
ATOM 1056 O O . GLU A 1 130 ? -3.664 -6.902 8.125 1 96.62 130 GLU A O 1
ATOM 1061 N N . ARG A 1 131 ? -3.043 -7.922 6.25 1 97 131 ARG A N 1
ATOM 1062 C CA . ARG A 1 131 ? -3.992 -9.016 6.402 1 97 131 ARG A CA 1
ATOM 1063 C C . ARG A 1 131 ? -3.367 -10.18 7.164 1 97 131 ARG A C 1
ATOM 1065 O O . ARG A 1 131 ? -4.031 -11.188 7.426 1 97 131 ARG A O 1
ATOM 1072 N N . GLY A 1 132 ? -2.094 -10.094 7.445 1 96.5 132 GLY A N 1
ATOM 1073 C CA . GLY A 1 132 ? -1.417 -11.117 8.219 1 96.5 132 GLY A CA 1
ATOM 1074 C C . GLY A 1 132 ? -1.118 -12.375 7.422 1 96.5 132 GLY A C 1
ATOM 1075 O O . GLY A 1 132 ? -0.959 -13.453 7.992 1 96.5 132 GLY A O 1
ATOM 1076 N N . ILE A 1 133 ? -1.106 -12.25 6.121 1 98.06 133 ILE A N 1
ATOM 1077 C CA . ILE A 1 133 ? -0.859 -13.383 5.234 1 98.06 133 ILE A CA 1
ATOM 1078 C C . ILE A 1 133 ? 0.644 -13.555 5.023 1 98.06 133 ILE A C 1
ATOM 1080 O O . ILE A 1 133 ? 1.121 -14.664 4.789 1 98.06 133 ILE A O 1
ATOM 1084 N N . GLY A 1 134 ? 1.382 -12.492 5.074 1 97.88 134 GLY A N 1
ATOM 1085 C CA . GLY A 1 134 ? 2.832 -12.469 4.973 1 97.88 134 GLY A CA 1
ATOM 1086 C C . GLY A 1 134 ? 3.496 -11.703 6.102 1 97.88 134 GLY A C 1
ATOM 1087 O O . GLY A 1 134 ? 2.834 -11.297 7.059 1 97.88 134 GLY A O 1
ATOM 1088 N N . PRO A 1 135 ? 4.816 -11.539 6.039 1 96.69 135 PRO A N 1
ATOM 1089 C CA . PRO A 1 135 ? 5.535 -10.812 7.094 1 96.69 135 PRO A CA 1
ATOM 1090 C C . PRO A 1 135 ? 5.082 -9.367 7.234 1 96.69 135 PRO A C 1
ATOM 1092 O O . PRO A 1 135 ? 4.703 -8.734 6.242 1 96.69 135 PRO A O 1
ATOM 1095 N N . LYS A 1 136 ? 5.105 -8.906 8.422 1 96.88 136 LYS A N 1
ATOM 1096 C CA . LYS A 1 136 ? 4.785 -7.5 8.68 1 96.88 136 LYS A CA 1
ATOM 1097 C C . LYS A 1 136 ? 5.785 -6.574 7.992 1 96.88 136 LYS A C 1
ATOM 1099 O O . LYS A 1 136 ? 6.996 -6.809 8.047 1 96.88 136 LYS A O 1
ATOM 1104 N N . VAL A 1 137 ? 5.336 -5.559 7.348 1 97.62 137 VAL A N 1
ATOM 1105 C CA . VAL A 1 137 ? 6.195 -4.586 6.68 1 97.62 137 VAL A CA 1
ATOM 1106 C C . VAL A 1 137 ? 6.453 -3.4 7.609 1 97.62 137 VAL A C 1
ATOM 1108 O O . VAL A 1 137 ? 5.512 -2.779 8.109 1 97.62 137 VAL A O 1
ATOM 1111 N N . PHE A 1 138 ? 7.738 -3.057 7.824 1 97 138 PHE A N 1
ATOM 1112 C CA . PHE A 1 138 ? 8.117 -1.954 8.703 1 97 138 PHE A CA 1
ATOM 1113 C C . PHE A 1 138 ? 8.547 -0.737 7.887 1 97 138 PHE A C 1
ATOM 1115 O O . PHE A 1 138 ? 8.516 0.39 8.383 1 97 138 PHE A O 1
ATOM 1122 N N . GLY A 1 139 ? 8.953 -1.024 6.676 1 97.06 139 GLY A N 1
ATOM 1123 C CA . GLY A 1 139 ? 9.414 0.061 5.824 1 97.06 139 GLY A CA 1
ATOM 1124 C C . GLY A 1 139 ? 9.461 -0.315 4.355 1 97.06 139 GLY A C 1
ATOM 1125 O O . GLY A 1 139 ? 9.844 -1.433 4.008 1 97.06 139 GLY A O 1
ATOM 1126 N N . ILE A 1 140 ? 9.062 0.568 3.568 1 95.31 140 ILE A N 1
ATOM 1127 C CA . ILE A 1 140 ? 9.188 0.417 2.123 1 95.31 140 ILE A CA 1
ATOM 1128 C C . ILE A 1 140 ? 10.055 1.537 1.558 1 95.31 140 ILE A C 1
ATOM 1130 O O . ILE A 1 140 ? 9.82 2.715 1.831 1 95.31 140 ILE A O 1
ATOM 1134 N N . LEU A 1 141 ? 11.039 1.121 0.827 1 89.69 141 LEU A N 1
ATOM 1135 C CA . LEU A 1 141 ? 11.969 2.008 0.133 1 89.69 141 LEU A CA 1
ATOM 1136 C C . LEU A 1 141 ? 11.812 1.878 -1.379 1 89.69 141 LEU A C 1
ATOM 1138 O O . LEU A 1 141 ? 11.281 0.88 -1.87 1 89.69 141 LEU A O 1
ATOM 1142 N N . PRO A 1 142 ? 12.297 2.898 -2.074 1 83.19 142 PRO A N 1
ATOM 1143 C CA . PRO A 1 142 ? 12.273 2.758 -3.531 1 83.19 142 PRO A CA 1
ATOM 1144 C C . PRO A 1 142 ? 13.016 1.517 -4.02 1 83.19 142 PRO A C 1
ATOM 1146 O O . PRO A 1 142 ? 12.609 0.894 -5 1 83.19 142 PRO A O 1
ATOM 1149 N N . ASP A 1 143 ? 14.055 1.17 -3.225 1 84.12 143 ASP A N 1
ATOM 1150 C CA . ASP A 1 143 ? 14.875 0.064 -3.713 1 84.12 143 ASP A CA 1
ATOM 1151 C C . ASP A 1 143 ? 14.883 -1.095 -2.719 1 84.12 143 ASP A C 1
ATOM 1153 O O . ASP A 1 143 ? 15.82 -1.896 -2.699 1 84.12 143 ASP A O 1
ATOM 1157 N N . GLY A 1 144 ? 13.844 -1.135 -1.939 1 90.19 144 GLY A N 1
ATOM 1158 C CA . GLY A 1 144 ? 13.852 -2.242 -0.997 1 90.19 144 GLY A CA 1
ATOM 1159 C C . GLY A 1 144 ? 12.656 -2.234 -0.063 1 90.19 144 GLY A C 1
ATOM 1160 O O . GLY A 1 144 ? 11.758 -1.396 -0.198 1 90.19 144 GLY A O 1
ATOM 1161 N N . ILE A 1 145 ? 12.688 -3.213 0.833 1 95.25 145 ILE A N 1
ATOM 1162 C CA . ILE A 1 145 ? 11.586 -3.379 1.774 1 95.25 145 ILE A CA 1
ATOM 1163 C C . ILE A 1 145 ? 12.109 -3.953 3.088 1 95.25 145 ILE A C 1
ATOM 1165 O O . ILE A 1 145 ? 13.055 -4.746 3.092 1 95.25 145 ILE A O 1
ATOM 1169 N N . ILE A 1 146 ? 11.641 -3.473 4.191 1 97.19 146 ILE A N 1
ATOM 1170 C CA . ILE A 1 146 ? 11.961 -3.955 5.531 1 97.19 146 ILE A CA 1
ATOM 1171 C C . ILE A 1 146 ? 10.773 -4.723 6.105 1 97.19 146 ILE A C 1
ATOM 1173 O O . ILE A 1 146 ? 9.672 -4.18 6.215 1 97.19 146 ILE A O 1
ATOM 1177 N N . GLN A 1 147 ? 11.039 -5.969 6.531 1 97.12 147 GLN A N 1
ATOM 1178 C CA . GLN A 1 147 ? 9.953 -6.816 7.02 1 97.12 147 GLN A CA 1
ATOM 1179 C C . GLN A 1 147 ? 10.359 -7.543 8.305 1 97.12 147 GLN A C 1
ATOM 1181 O O . GLN A 1 147 ? 11.531 -7.551 8.672 1 97.12 147 GLN A O 1
ATOM 1186 N N . SER A 1 148 ? 9.383 -8.07 8.992 1 96.25 148 SER A N 1
ATOM 1187 C CA . SER A 1 148 ? 9.648 -8.883 10.172 1 96.25 148 SER A CA 1
ATOM 1188 C C . SER A 1 148 ? 10.398 -10.156 9.797 1 96.25 148 SER A C 1
ATOM 1190 O O . SER A 1 148 ? 10.195 -10.711 8.711 1 96.25 148 SER A O 1
ATOM 1192 N N . TYR A 1 149 ? 11.234 -10.531 10.688 1 94.88 149 TYR A N 1
ATOM 1193 C CA . TYR A 1 149 ? 11.914 -11.812 10.547 1 94.88 149 TYR A CA 1
ATOM 1194 C C . TYR A 1 149 ? 11.211 -12.898 11.352 1 94.88 149 TYR A C 1
ATOM 1196 O O . TYR A 1 149 ? 10.773 -12.664 12.477 1 94.88 149 TYR A O 1
ATOM 1204 N N . HIS A 1 150 ? 11.133 -14.062 10.742 1 93.19 150 HIS A N 1
ATOM 1205 C CA . HIS A 1 150 ? 10.555 -15.219 11.422 1 93.19 150 HIS A CA 1
ATOM 1206 C C . HIS A 1 150 ? 11.406 -16.469 11.195 1 93.19 150 HIS A C 1
ATOM 1208 O O . HIS A 1 150 ? 11.68 -16.844 10.047 1 93.19 150 HIS A O 1
ATOM 1214 N N . GLU A 1 151 ? 11.82 -17.016 12.281 1 91.5 151 GLU A N 1
ATOM 1215 C CA . GLU A 1 151 ? 12.383 -18.359 12.125 1 91.5 151 GLU A CA 1
ATOM 1216 C C . GLU A 1 151 ? 11.328 -19.344 11.617 1 91.5 151 GLU A C 1
ATOM 1218 O O . GLU A 1 151 ? 10.203 -19.375 12.125 1 91.5 151 GLU A O 1
ATOM 1223 N N . HIS A 1 152 ? 11.734 -20.031 10.617 1 93 152 HIS A N 1
ATOM 1224 C CA . HIS A 1 152 ? 10.719 -20.875 10 1 93 152 HIS A CA 1
ATOM 1225 C C . HIS A 1 152 ? 11.352 -22.047 9.273 1 93 152 HIS A C 1
ATOM 1227 O O . HIS A 1 152 ? 12.578 -22.109 9.109 1 93 152 HIS A O 1
ATOM 1233 N N . GLU A 1 153 ? 10.555 -22.984 8.969 1 92.31 153 GLU A N 1
ATOM 1234 C CA . GLU A 1 153 ? 10.852 -24.047 8 1 92.31 153 GLU A CA 1
ATOM 1235 C C . GLU A 1 153 ? 10.031 -23.875 6.73 1 92.31 153 GLU A C 1
ATOM 1237 O O . GLU A 1 153 ? 8.898 -23.391 6.777 1 92.31 153 GLU A O 1
ATOM 1242 N N . GLN A 1 154 ? 10.625 -24.234 5.66 1 91.44 154 GLN A N 1
ATOM 1243 C CA . GLN A 1 154 ? 9.852 -24.281 4.422 1 91.44 154 GLN A CA 1
ATOM 1244 C C . GLN A 1 154 ? 8.859 -25.438 4.438 1 91.44 154 GLN A C 1
ATOM 1246 O O . GLN A 1 154 ? 9.125 -26.484 5.027 1 91.44 154 GLN A O 1
ATOM 1251 N N . PHE A 1 155 ? 7.742 -25.219 3.848 1 94.06 155 PHE A N 1
ATOM 1252 C CA . PHE A 1 155 ? 6.738 -26.281 3.783 1 94.06 155 PHE A CA 1
ATOM 1253 C C . PHE A 1 155 ? 7.215 -27.438 2.906 1 94.06 155 PHE A C 1
ATOM 1255 O O . PHE A 1 155 ? 7.445 -27.25 1.708 1 94.06 155 PHE A O 1
ATOM 1262 N N . ARG A 1 156 ? 7.371 -28.609 3.42 1 91.38 156 ARG A N 1
ATOM 1263 C CA . ARG A 1 156 ? 7.945 -29.781 2.766 1 91.38 156 ARG A CA 1
ATOM 1264 C C . ARG A 1 156 ? 7.035 -31 2.928 1 91.38 156 ARG A C 1
ATOM 1266 O O . ARG A 1 156 ? 5.977 -30.906 3.553 1 91.38 156 ARG A O 1
ATOM 1273 N N . PRO A 1 157 ? 7.461 -32.125 2.379 1 91.31 157 PRO A N 1
ATOM 1274 C CA . PRO A 1 157 ? 6.602 -33.312 2.404 1 91.31 157 PRO A CA 1
ATOM 1275 C C . PRO A 1 157 ? 6.188 -33.719 3.818 1 91.31 157 PRO A C 1
ATOM 1277 O O . PRO A 1 157 ? 5.051 -34.125 4.039 1 91.31 157 PRO A O 1
ATOM 1280 N N . LYS A 1 158 ? 7.086 -33.5 4.762 1 91.19 158 LYS A N 1
ATOM 1281 C CA . LYS A 1 158 ? 6.711 -33.844 6.133 1 91.19 158 LYS A CA 1
ATOM 1282 C C . LYS A 1 158 ? 5.531 -33 6.598 1 91.19 158 LYS A C 1
ATOM 1284 O O . LYS A 1 158 ? 4.691 -33.469 7.367 1 91.19 158 LYS A O 1
ATOM 1289 N N . HIS A 1 159 ? 5.441 -31.797 6.172 1 94.12 159 HIS A N 1
ATOM 1290 C CA . HIS A 1 159 ? 4.336 -30.906 6.523 1 94.12 159 HIS A CA 1
ATOM 1291 C C . HIS A 1 159 ? 3.07 -31.266 5.758 1 94.12 159 HIS A C 1
ATOM 1293 O O . HIS A 1 159 ? 1.961 -31.125 6.277 1 94.12 159 HIS A O 1
ATOM 1299 N N . GLN A 1 160 ? 3.215 -31.781 4.531 1 95.38 160 GLN A N 1
ATOM 1300 C CA . GLN A 1 160 ? 2.098 -32.156 3.676 1 95.38 160 GLN A CA 1
ATOM 1301 C C . GLN A 1 160 ? 1.274 -33.281 4.312 1 95.38 160 GLN A C 1
ATOM 1303 O O . GLN A 1 160 ? 0.058 -33.344 4.125 1 95.38 160 GLN A O 1
ATOM 1308 N N . HIS A 1 161 ? 1.944 -34.094 5.043 1 95.31 161 HIS A N 1
ATOM 1309 C CA . HIS A 1 161 ? 1.28 -35.281 5.621 1 95.31 161 HIS A CA 1
ATOM 1310 C C . HIS A 1 161 ? 0.778 -34.969 7.027 1 95.31 161 HIS A C 1
ATOM 1312 O O . HIS A 1 161 ? 0.291 -35.875 7.719 1 95.31 161 HIS A O 1
ATOM 1318 N N . ASN A 1 162 ? 0.926 -33.781 7.48 1 95.5 162 ASN A N 1
ATOM 1319 C CA . ASN A 1 162 ? 0.31 -33.312 8.711 1 95.5 162 ASN A CA 1
ATOM 1320 C C . ASN A 1 162 ? -1.042 -32.656 8.445 1 95.5 162 ASN A C 1
ATOM 1322 O O . ASN A 1 162 ? -1.103 -31.531 7.934 1 95.5 162 ASN A O 1
ATOM 1326 N N . ASP A 1 163 ? -2.1 -33.281 8.883 1 96 163 ASP A N 1
ATOM 1327 C CA . ASP A 1 163 ? -3.459 -32.844 8.539 1 96 163 ASP A CA 1
ATOM 1328 C C . ASP A 1 163 ? -3.748 -31.453 9.039 1 96 163 ASP A C 1
ATOM 1330 O O . ASP A 1 163 ? -4.434 -30.672 8.367 1 96 163 ASP A O 1
ATOM 1334 N N . ARG A 1 164 ? -3.303 -31.172 10.148 1 96.06 164 ARG A N 1
ATOM 1335 C CA . ARG A 1 164 ? -3.541 -29.859 10.727 1 96.06 164 ARG A CA 1
ATOM 1336 C C . ARG A 1 164 ? -2.865 -28.766 9.898 1 96.06 164 ARG A C 1
ATOM 1338 O O . ARG A 1 164 ? -3.475 -27.75 9.602 1 96.06 164 ARG A O 1
ATOM 1345 N N . LEU A 1 165 ? -1.66 -28.984 9.539 1 97 165 LEU A N 1
ATOM 1346 C CA . LEU A 1 165 ? -0.91 -28 8.758 1 97 165 LEU A CA 1
ATOM 1347 C C . LEU A 1 165 ? -1.495 -27.875 7.352 1 97 165 LEU A C 1
ATOM 1349 O O . LEU A 1 165 ? -1.557 -26.766 6.805 1 97 165 LEU A O 1
ATOM 1353 N N . LEU A 1 166 ? -1.87 -28.984 6.836 1 97.69 166 LEU A N 1
ATOM 1354 C CA . LEU A 1 166 ? -2.473 -28.953 5.504 1 97.69 166 LEU A CA 1
ATOM 1355 C C . LEU A 1 166 ? -3.766 -28.141 5.512 1 97.69 166 LEU A C 1
ATOM 1357 O O . LEU A 1 166 ? -4.031 -27.391 4.578 1 97.69 166 LEU A O 1
ATOM 1361 N N . LYS A 1 167 ? -4.531 -28.328 6.551 1 98 167 LYS A N 1
ATOM 1362 C CA . LYS A 1 167 ? -5.766 -27.562 6.703 1 98 167 LYS A CA 1
ATOM 1363 C C . LYS A 1 167 ? -5.477 -26.078 6.82 1 98 167 LYS A C 1
ATOM 1365 O O . LYS A 1 167 ? -6.152 -25.25 6.195 1 98 167 LYS A O 1
ATOM 1370 N N . LYS A 1 168 ? -4.543 -25.75 7.609 1 97.88 168 LYS A N 1
ATOM 1371 C CA . LYS A 1 168 ? -4.145 -24.344 7.777 1 97.88 168 LYS A CA 1
ATOM 1372 C C . LYS A 1 168 ? -3.676 -23.75 6.457 1 97.88 168 LYS A C 1
ATOM 1374 O O . LYS A 1 168 ? -3.979 -22.594 6.148 1 97.88 168 LYS A O 1
ATOM 1379 N N . LEU A 1 169 ? -2.928 -24.516 5.723 1 98.44 169 LEU A N 1
ATOM 1380 C CA . LEU A 1 169 ? -2.438 -24.047 4.43 1 98.44 169 LEU A CA 1
ATOM 1381 C C . LEU A 1 169 ? -3.594 -23.812 3.463 1 98.44 169 LEU A C 1
ATOM 1383 O O . LEU A 1 169 ? -3.611 -22.812 2.746 1 98.44 169 LEU A O 1
ATOM 1387 N N . ALA A 1 170 ? -4.508 -24.734 3.414 1 98.69 170 ALA A N 1
ATOM 1388 C CA . ALA A 1 170 ? -5.672 -24.594 2.543 1 98.69 170 ALA A CA 1
ATOM 1389 C C . ALA A 1 170 ? -6.465 -23.344 2.891 1 98.69 170 ALA A C 1
ATOM 1391 O O . ALA A 1 170 ? -6.926 -22.625 1.999 1 98.69 170 ALA A O 1
ATOM 1392 N N . TYR A 1 171 ? -6.633 -23.141 4.164 1 98.44 171 TYR A N 1
ATOM 1393 C CA . TYR A 1 171 ? -7.32 -21.938 4.621 1 98.44 171 TYR A CA 1
ATOM 1394 C C . TYR A 1 171 ? -6.559 -20.672 4.203 1 98.44 171 TYR A C 1
ATOM 1396 O O . TYR A 1 171 ? -7.16 -19.688 3.766 1 98.44 171 TYR A O 1
ATOM 1404 N N . LEU A 1 172 ? -5.277 -20.703 4.383 1 98.56 172 LEU A N 1
ATOM 1405 C CA . LEU A 1 172 ? -4.43 -19.594 3.986 1 98.56 172 LEU A CA 1
ATOM 1406 C C . LEU A 1 172 ? -4.578 -19.297 2.498 1 98.56 172 LEU A C 1
ATOM 1408 O O . LEU A 1 172 ? -4.629 -18.125 2.096 1 98.56 172 LEU A O 1
ATOM 1412 N N . LEU A 1 173 ? -4.617 -20.312 1.689 1 98.75 173 LEU A N 1
ATOM 1413 C CA . LEU A 1 173 ? -4.809 -20.125 0.254 1 98.75 173 LEU A CA 1
ATOM 1414 C C . LEU A 1 173 ? -6.172 -19.516 -0.038 1 98.75 173 LEU A C 1
ATOM 1416 O O . LEU A 1 173 ? -6.293 -18.641 -0.902 1 98.75 173 LEU A O 1
ATOM 1420 N N . ALA A 1 174 ? -7.18 -19.969 0.665 1 98.69 174 ALA A N 1
ATOM 1421 C CA . ALA A 1 174 ? -8.508 -19.391 0.504 1 98.69 174 ALA A CA 1
ATOM 1422 C C . ALA A 1 174 ? -8.5 -17.906 0.846 1 98.69 174 ALA A C 1
ATOM 1424 O O . ALA A 1 174 ? -9.102 -17.094 0.138 1 98.69 174 ALA A O 1
ATOM 1425 N N . GLN A 1 175 ? -7.848 -17.547 1.923 1 98.5 175 GLN A N 1
ATOM 1426 C CA . GLN A 1 175 ? -7.715 -16.156 2.311 1 98.5 175 GLN A CA 1
ATOM 1427 C C . GLN A 1 175 ? -7.031 -15.344 1.216 1 98.5 175 GLN A C 1
ATOM 1429 O O . GLN A 1 175 ? -7.473 -14.234 0.886 1 98.5 175 GLN A O 1
ATOM 1434 N N . LEU A 1 176 ? -5.969 -15.914 0.687 1 98.62 176 LEU A N 1
ATOM 1435 C CA . LEU A 1 176 ? -5.238 -15.242 -0.383 1 98.62 176 LEU A CA 1
ATOM 1436 C C . LEU A 1 176 ? -6.137 -15.008 -1.591 1 98.62 176 LEU A C 1
ATOM 1438 O O . LEU A 1 176 ? -6.176 -13.898 -2.135 1 98.62 176 LEU A O 1
ATOM 1442 N N . ASN A 1 177 ? -6.832 -16.016 -1.965 1 98.25 177 ASN A N 1
ATOM 1443 C CA . ASN A 1 177 ? -7.676 -15.961 -3.152 1 98.25 177 ASN A CA 1
ATOM 1444 C C . ASN A 1 177 ? -8.875 -15.039 -2.945 1 98.25 177 ASN A C 1
ATOM 1446 O O . ASN A 1 177 ? -9.523 -14.625 -3.908 1 98.25 177 ASN A O 1
ATOM 1450 N N . ASN A 1 178 ? -9.172 -14.719 -1.705 1 97.38 178 ASN A N 1
ATOM 1451 C CA . ASN A 1 178 ? -10.305 -13.867 -1.376 1 97.38 178 ASN A CA 1
ATOM 1452 C C . ASN A 1 178 ? -9.898 -12.391 -1.337 1 97.38 178 ASN A C 1
ATOM 1454 O O . ASN A 1 178 ? -10.758 -11.516 -1.204 1 97.38 178 ASN A O 1
ATOM 1458 N N . LEU A 1 179 ? -8.688 -12.109 -1.415 1 97.19 179 LEU A N 1
ATOM 1459 C CA . LEU A 1 179 ? -8.234 -10.727 -1.31 1 97.19 179 LEU A CA 1
ATOM 1460 C C . LEU A 1 179 ? -8.773 -9.891 -2.463 1 97.19 179 LEU A C 1
ATOM 1462 O O . LEU A 1 179 ? -8.961 -10.398 -3.57 1 97.19 179 LEU A O 1
ATOM 1466 N N . ASP A 1 180 ? -9.016 -8.656 -2.188 1 95.56 180 ASP A N 1
ATOM 1467 C CA . ASP A 1 180 ? -9.359 -7.641 -3.182 1 95.56 180 ASP A CA 1
ATOM 1468 C C . ASP A 1 180 ? -8.266 -6.578 -3.277 1 95.56 180 ASP A C 1
ATOM 1470 O O . ASP A 1 180 ? -8.359 -5.527 -2.637 1 95.56 180 ASP A O 1
ATOM 1474 N N . ILE A 1 181 ? -7.258 -6.871 -4.047 1 97.06 181 ILE A N 1
ATOM 1475 C CA . ILE A 1 181 ? -6.078 -6.023 -4.18 1 97.06 181 ILE A CA 1
ATOM 1476 C C . ILE A 1 181 ? -6.328 -4.949 -5.238 1 97.06 181 ILE A C 1
ATOM 1478 O O . ILE A 1 181 ? -6.875 -5.238 -6.305 1 97.06 181 ILE A O 1
ATOM 1482 N N . PRO A 1 182 ? -5.988 -3.713 -4.992 1 97.19 182 PRO A N 1
ATOM 1483 C CA . PRO A 1 182 ? -6.289 -2.625 -5.926 1 97.19 182 PRO A CA 1
ATOM 1484 C C . PRO A 1 182 ? -5.285 -2.539 -7.074 1 97.19 182 PRO A C 1
ATOM 1486 O O . PRO A 1 182 ? -4.695 -1.481 -7.309 1 97.19 182 PRO A O 1
ATOM 1489 N N . ILE A 1 183 ? -5.152 -3.572 -7.793 1 95.88 183 ILE A N 1
ATOM 1490 C CA . ILE A 1 183 ? -4.383 -3.654 -9.031 1 95.88 183 ILE A CA 1
ATOM 1491 C C . ILE A 1 183 ? -5.301 -4.051 -10.188 1 95.88 183 ILE A C 1
ATOM 1493 O O . ILE A 1 183 ? -6.516 -4.168 -10.008 1 95.88 183 ILE A O 1
ATOM 1497 N N . ALA A 1 184 ? -4.742 -4.164 -11.375 1 94.75 184 ALA A N 1
ATOM 1498 C CA . ALA A 1 184 ? -5.527 -4.547 -12.547 1 94.75 184 ALA A CA 1
ATOM 1499 C C . ALA A 1 184 ? -6.156 -5.922 -12.359 1 94.75 184 ALA A C 1
ATOM 1501 O O . ALA A 1 184 ? -5.496 -6.859 -11.898 1 94.75 184 ALA A O 1
ATOM 1502 N N . LYS A 1 185 ? -7.465 -6.043 -12.742 1 95 185 LYS A N 1
ATOM 1503 C CA . LYS A 1 185 ? -8.227 -7.254 -12.445 1 95 185 LYS A CA 1
ATOM 1504 C C . LYS A 1 185 ? -8.914 -7.789 -13.703 1 95 185 LYS A C 1
ATOM 1506 O O . LYS A 1 185 ? -9.648 -8.773 -13.641 1 95 185 LYS A O 1
ATOM 1511 N N . ASP A 1 186 ? -8.633 -7.266 -14.828 1 92.38 186 ASP A N 1
ATOM 1512 C CA . ASP A 1 186 ? -9.461 -7.492 -16.016 1 92.38 186 ASP A CA 1
ATOM 1513 C C . ASP A 1 186 ? -8.992 -8.727 -16.781 1 92.38 186 ASP A C 1
ATOM 1515 O O . ASP A 1 186 ? -9.734 -9.258 -17.609 1 92.38 186 ASP A O 1
ATOM 1519 N N . LYS A 1 187 ? -7.797 -9.117 -16.469 1 90.38 187 LYS A N 1
ATOM 1520 C CA . LYS A 1 187 ? -7.34 -10.281 -17.234 1 90.38 187 LYS A CA 1
ATOM 1521 C C . LYS A 1 187 ? -6.262 -11.047 -16.453 1 90.38 187 LYS A C 1
ATOM 1523 O O . LYS A 1 187 ? -5.82 -10.602 -15.391 1 90.38 187 LYS A O 1
ATOM 1528 N N . PHE A 1 188 ? -5.961 -12.211 -17 1 93.19 188 PHE A N 1
ATOM 1529 C CA . PHE A 1 188 ? -4.891 -13.062 -16.484 1 93.19 188 PHE A CA 1
ATOM 1530 C C . PHE A 1 188 ? -3.541 -12.617 -17.031 1 93.19 188 PHE A C 1
ATOM 1532 O O . PHE A 1 188 ? -3.025 -13.211 -17.984 1 93.19 188 PHE A O 1
ATOM 1539 N N . TYR A 1 189 ? -2.91 -11.664 -16.438 1 89.19 189 TYR A N 1
ATOM 1540 C CA . TYR A 1 189 ? -1.742 -10.977 -16.969 1 89.19 189 TYR A CA 1
ATOM 1541 C C . TYR A 1 189 ? -0.558 -11.93 -17.094 1 89.19 189 TYR A C 1
ATOM 1543 O O . TYR A 1 189 ? 0.244 -11.812 -18.031 1 89.19 189 TYR A O 1
ATOM 1551 N N . LEU A 1 190 ? -0.442 -12.82 -16.156 1 93.75 190 LEU A N 1
ATOM 1552 C CA . LEU A 1 190 ? 0.676 -13.758 -16.203 1 93.75 190 LEU A CA 1
ATOM 1553 C C . LEU A 1 190 ? 0.625 -14.586 -17.484 1 93.75 190 LEU A C 1
ATOM 1555 O O . LEU A 1 190 ? 1.667 -14.93 -18.047 1 93.75 190 LEU A O 1
ATOM 1559 N N . LEU A 1 191 ? -0.551 -14.898 -17.938 1 95 191 LEU A N 1
ATOM 1560 C CA . LEU A 1 191 ? -0.707 -15.641 -19.188 1 95 191 LEU A CA 1
ATOM 1561 C C . LEU A 1 191 ? -0.093 -14.875 -20.344 1 95 191 LEU A C 1
ATOM 1563 O O . LEU A 1 191 ? 0.577 -15.469 -21.203 1 95 191 LEU A O 1
ATOM 1567 N N . ASP A 1 192 ? -0.325 -13.57 -20.375 1 93.12 192 ASP A N 1
ATOM 1568 C CA . ASP A 1 192 ? 0.26 -12.734 -21.422 1 93.12 192 ASP A CA 1
ATOM 1569 C C . ASP A 1 192 ? 1.785 -12.789 -21.375 1 93.12 192 ASP A C 1
ATOM 1571 O O . ASP A 1 192 ? 2.438 -12.898 -22.422 1 93.12 192 ASP A O 1
ATOM 1575 N N . ILE A 1 193 ? 2.303 -12.75 -20.234 1 91.88 193 ILE A N 1
ATOM 1576 C CA . ILE A 1 193 ? 3.748 -12.75 -20.031 1 91.88 193 ILE A CA 1
ATOM 1577 C C . ILE A 1 193 ? 4.336 -14.078 -20.5 1 91.88 193 ILE A C 1
ATOM 1579 O O . ILE A 1 193 ? 5.305 -14.109 -21.25 1 91.88 193 ILE A O 1
ATOM 1583 N N . ILE A 1 194 ? 3.732 -15.078 -20.109 1 94.31 194 ILE A N 1
ATOM 1584 C CA . ILE A 1 194 ? 4.234 -16.422 -20.375 1 94.31 194 ILE A CA 1
ATOM 1585 C C . ILE A 1 194 ? 4.156 -16.703 -21.875 1 94.31 194 ILE A C 1
ATOM 1587 O O . ILE A 1 194 ? 5.062 -17.312 -22.438 1 94.31 194 ILE A O 1
ATOM 1591 N N . THR A 1 195 ? 3.094 -16.312 -22.469 1 94.5 195 THR A N 1
ATOM 1592 C CA . THR A 1 195 ? 2.967 -16.469 -23.922 1 94.5 195 THR A CA 1
ATOM 1593 C C . THR A 1 195 ? 4.051 -15.672 -24.641 1 94.5 195 THR A C 1
ATOM 1595 O O . THR A 1 195 ? 4.691 -16.188 -25.562 1 94.5 195 THR A O 1
ATOM 1598 N N . SER A 1 196 ? 4.293 -14.516 -24.203 1 93.88 196 SER A N 1
ATOM 1599 C CA . SER A 1 196 ? 5.344 -13.688 -24.781 1 93.88 196 SER A CA 1
ATOM 1600 C C . SER A 1 196 ? 6.719 -14.32 -24.594 1 93.88 196 SER A C 1
ATOM 1602 O O . SER A 1 196 ? 7.52 -14.383 -25.516 1 93.88 196 SER A O 1
ATOM 1604 N N . TYR A 1 197 ? 6.969 -14.789 -23.406 1 93.5 197 TYR A N 1
ATOM 1605 C CA . TYR A 1 197 ? 8.227 -15.453 -23.094 1 93.5 197 TYR A CA 1
ATOM 1606 C C . TYR A 1 197 ? 8.453 -16.656 -24 1 93.5 197 TYR A C 1
ATOM 1608 O O . TYR A 1 197 ? 9.57 -16.875 -24.484 1 93.5 197 TYR A O 1
ATOM 1616 N N . SER A 1 198 ? 7.449 -17.406 -24.219 1 95.5 198 SER A N 1
ATOM 1617 C CA . SER A 1 198 ? 7.543 -18.594 -25.062 1 95.5 198 SER A CA 1
ATOM 1618 C C . SER A 1 198 ? 7.934 -18.234 -26.5 1 95.5 198 SER A C 1
ATOM 1620 O O . SER A 1 198 ? 8.859 -18.828 -27.062 1 95.5 198 SER A O 1
ATOM 1622 N N . HIS A 1 199 ? 7.312 -17.266 -27 1 95.88 199 HIS A N 1
ATOM 1623 C CA . HIS A 1 199 ? 7.566 -16.859 -28.391 1 95.88 199 HIS A CA 1
ATOM 1624 C C . HIS A 1 199 ? 8.945 -16.219 -28.531 1 95.88 199 HIS A C 1
ATOM 1626 O O . HIS A 1 199 ? 9.703 -16.562 -29.438 1 95.88 199 HIS A O 1
ATOM 1632 N N . GLU A 1 200 ? 9.234 -15.344 -27.641 1 94.5 200 GLU A N 1
ATOM 1633 C CA . GLU A 1 200 ? 10.516 -14.648 -27.688 1 94.5 200 GLU A CA 1
ATOM 1634 C C . GLU A 1 200 ? 11.68 -15.609 -27.469 1 94.5 200 GLU A C 1
ATOM 1636 O O . GLU A 1 200 ? 12.672 -15.57 -28.188 1 94.5 200 GLU A O 1
ATOM 1641 N N . GLY A 1 201 ? 11.5 -16.391 -26.453 1 93.56 201 GLY A N 1
ATOM 1642 C CA . GLY A 1 201 ? 12.539 -17.359 -26.156 1 93.56 201 GLY A CA 1
ATOM 1643 C C . GLY A 1 201 ? 12.75 -18.375 -27.266 1 93.56 201 GLY A C 1
ATOM 1644 O O . GLY A 1 201 ? 13.883 -18.734 -27.578 1 93.56 201 GLY A O 1
ATOM 1645 N N . TYR A 1 202 ? 11.695 -18.812 -27.844 1 95 202 TYR A N 1
ATOM 1646 C CA . TYR A 1 202 ? 11.758 -19.766 -28.938 1 95 202 TYR A CA 1
ATOM 1647 C C . TYR A 1 202 ? 12.555 -19.203 -30.109 1 95 202 TYR A C 1
ATOM 1649 O O . TYR A 1 202 ? 13.359 -19.922 -30.719 1 95 202 TYR A O 1
ATOM 1657 N N . ARG A 1 203 ? 12.328 -17.984 -30.391 1 93.5 203 ARG A N 1
ATOM 1658 C CA . ARG A 1 203 ? 13.016 -17.312 -31.484 1 93.5 203 ARG A CA 1
ATOM 1659 C C . ARG A 1 203 ? 14.469 -17.031 -31.141 1 93.5 203 ARG A C 1
ATOM 1661 O O . ARG A 1 203 ? 15.367 -17.297 -31.938 1 93.5 203 ARG A O 1
ATOM 1668 N N . ARG A 1 204 ? 14.68 -16.562 -30.016 1 92.12 204 ARG A N 1
ATOM 1669 C CA . ARG A 1 204 ? 16.016 -16.156 -29.594 1 92.12 204 ARG A CA 1
ATOM 1670 C C . ARG A 1 204 ? 16.969 -17.328 -29.578 1 92.12 204 ARG A C 1
ATOM 1672 O O . ARG A 1 204 ? 18.125 -17.203 -29.984 1 92.12 204 ARG A O 1
ATOM 1679 N N . HIS A 1 205 ? 16.547 -18.516 -29.141 1 92.25 205 HIS A N 1
ATOM 1680 C CA . HIS A 1 205 ? 17.406 -19.688 -29.016 1 92.25 205 HIS A CA 1
ATOM 1681 C C . HIS A 1 205 ? 17.422 -20.484 -30.312 1 92.25 205 HIS A C 1
ATOM 1683 O O . HIS A 1 205 ? 18.078 -21.531 -30.391 1 92.25 205 HIS A O 1
ATOM 1689 N N . ASN A 1 206 ? 16.688 -20 -31.266 1 93.06 206 ASN A N 1
ATOM 1690 C CA . ASN A 1 206 ? 16.547 -20.766 -32.5 1 93.06 206 ASN A CA 1
ATOM 1691 C C . ASN A 1 206 ? 16.188 -22.219 -32.219 1 93.06 206 ASN A C 1
ATOM 1693 O O . ASN A 1 206 ? 16.891 -23.125 -32.656 1 93.06 206 ASN A O 1
ATOM 1697 N N . VAL A 1 207 ? 15.133 -22.453 -31.531 1 95.31 207 VAL A N 1
ATOM 1698 C CA . VAL A 1 207 ? 14.719 -23.75 -30.984 1 95.31 207 VAL A CA 1
ATOM 1699 C C . VAL A 1 207 ? 14.516 -24.75 -32.125 1 95.31 207 VAL A C 1
ATOM 1701 O O . VAL A 1 207 ? 14.891 -25.906 -32.031 1 95.31 207 VAL A O 1
ATOM 1704 N N . SER A 1 208 ? 13.992 -24.328 -33.219 1 94.25 208 SER A N 1
ATOM 1705 C CA . SER A 1 208 ? 13.75 -25.203 -34.375 1 94.25 208 SER A CA 1
ATOM 1706 C C . SER A 1 208 ? 15.055 -25.812 -34.875 1 94.25 208 SER A C 1
ATOM 1708 O O . SER A 1 208 ? 15.133 -27.031 -35.094 1 94.25 208 SER A O 1
ATOM 1710 N N . SER A 1 209 ? 16.047 -25.016 -35.031 1 95.25 209 SER A N 1
ATOM 1711 C CA . SER A 1 209 ? 17.328 -25.484 -35.531 1 95.25 209 SER A CA 1
ATOM 1712 C C . SER A 1 209 ? 18.016 -26.406 -34.531 1 95.25 209 SER A C 1
ATOM 1714 O O . SER A 1 209 ? 18.562 -27.453 -34.906 1 95.25 209 SER A O 1
ATOM 1716 N N . LEU A 1 210 ? 17.938 -26 -33.312 1 95.44 210 LEU A N 1
ATOM 1717 C CA . LEU A 1 210 ? 18.594 -26.781 -32.281 1 95.44 210 LEU A CA 1
ATOM 1718 C C . LEU A 1 210 ? 17.891 -28.125 -32.094 1 95.44 210 LEU A C 1
ATOM 1720 O O . LEU A 1 210 ? 18.531 -29.125 -31.766 1 95.44 210 LEU A O 1
ATOM 1724 N N . ALA A 1 211 ? 16.609 -28.109 -32.188 1 95.62 211 ALA A N 1
ATOM 1725 C CA . ALA A 1 211 ? 15.836 -29.344 -32.062 1 95.62 211 ALA A CA 1
ATOM 1726 C C . ALA A 1 211 ? 16.219 -30.344 -33.156 1 95.62 211 ALA A C 1
ATOM 1728 O O . ALA A 1 211 ? 16.312 -31.547 -32.906 1 95.62 211 ALA A O 1
ATOM 1729 N N . LYS A 1 212 ? 16.469 -29.859 -34.312 1 95.94 212 LYS A N 1
ATOM 1730 C CA . LYS A 1 212 ? 16.906 -30.719 -35.438 1 95.94 212 LYS A CA 1
ATOM 1731 C C . LYS A 1 212 ? 18.297 -31.25 -35.188 1 95.94 212 LYS A C 1
ATOM 1733 O O . LYS A 1 212 ? 18.562 -32.438 -35.375 1 95.94 212 LYS A O 1
ATOM 1738 N N . GLU A 1 213 ? 19.109 -30.375 -34.781 1 95.62 213 GLU A N 1
ATOM 1739 C CA . GLU A 1 213 ? 20.5 -30.734 -34.531 1 95.62 213 GLU A CA 1
ATOM 1740 C C . GLU A 1 213 ? 20.594 -31.812 -33.438 1 95.62 213 GLU A C 1
ATOM 1742 O O . GLU A 1 213 ? 21.406 -32.75 -33.531 1 95.62 213 GLU A O 1
ATOM 1747 N N . LEU A 1 214 ? 19.734 -31.703 -32.438 1 94 214 LEU A N 1
ATOM 1748 C CA . LEU A 1 214 ? 19.828 -32.562 -31.25 1 94 214 LEU A CA 1
ATOM 1749 C C . LEU A 1 214 ? 18.828 -33.719 -31.344 1 94 214 LEU A C 1
ATOM 1751 O O . LEU A 1 214 ? 18.75 -34.562 -30.453 1 94 214 LEU A O 1
ATOM 1755 N N . ASN A 1 215 ? 18 -33.75 -32.375 1 93.88 215 ASN A N 1
ATOM 1756 C CA . ASN A 1 215 ? 16.969 -34.781 -32.625 1 93.88 215 ASN A CA 1
ATOM 1757 C C . ASN A 1 215 ? 15.992 -34.875 -31.453 1 93.88 215 ASN A C 1
ATOM 1759 O O . ASN A 1 215 ? 15.773 -35.938 -30.906 1 93.88 215 ASN A O 1
ATOM 1763 N N . LEU A 1 216 ? 15.539 -33.719 -31.078 1 95 216 LEU A N 1
ATOM 1764 C CA . LEU A 1 216 ? 14.578 -33.625 -29.984 1 95 216 LEU A CA 1
ATOM 1765 C C . LEU A 1 216 ? 13.164 -33.938 -30.469 1 95 216 LEU A C 1
ATOM 1767 O O . LEU A 1 216 ? 12.477 -33.062 -30.984 1 95 216 LEU A O 1
ATOM 1771 N N . ARG A 1 217 ? 12.68 -35.094 -30.219 1 94 217 ARG A N 1
ATOM 1772 C CA . ARG A 1 217 ? 11.516 -35.719 -30.828 1 94 217 ARG A CA 1
ATOM 1773 C C . ARG A 1 217 ? 10.266 -34.875 -30.641 1 94 217 ARG A C 1
ATOM 1775 O O . ARG A 1 217 ? 9.531 -34.625 -31.594 1 94 217 ARG A O 1
ATOM 1782 N N . TYR A 1 218 ? 9.992 -34.438 -29.469 1 95 218 TYR A N 1
ATOM 1783 C CA . TYR A 1 218 ? 8.719 -33.812 -29.141 1 95 218 TYR A CA 1
ATOM 1784 C C . TYR A 1 218 ? 8.633 -32.406 -29.734 1 95 218 TYR A C 1
ATOM 1786 O O . TYR A 1 218 ? 7.562 -31.969 -30.156 1 95 218 TYR A O 1
ATOM 1794 N N . LEU A 1 219 ? 9.766 -31.734 -29.797 1 96.06 219 LEU A N 1
ATOM 1795 C CA . LEU A 1 219 ? 9.805 -30.422 -30.422 1 96.06 219 LEU A CA 1
ATOM 1796 C C . LEU A 1 219 ? 9.758 -30.547 -31.953 1 96.06 219 LEU A C 1
ATOM 1798 O O . LEU A 1 219 ? 9.305 -29.641 -32.625 1 96.06 219 LEU A O 1
ATOM 1802 N N . LEU A 1 220 ? 10.258 -31.703 -32.438 1 95.94 220 LEU A N 1
ATOM 1803 C CA . LEU A 1 220 ? 10.281 -31.922 -33.875 1 95.94 220 LEU A CA 1
ATOM 1804 C C . LEU A 1 220 ? 8.914 -32.406 -34.375 1 95.94 220 LEU A C 1
ATOM 1806 O O . LEU A 1 220 ? 8.484 -32.031 -35.469 1 95.94 220 LEU A O 1
ATOM 1810 N N . GLU A 1 221 ? 8.242 -33.156 -33.562 1 96.06 221 GLU A N 1
ATOM 1811 C CA . GLU A 1 221 ? 7.016 -33.812 -34 1 96.06 221 GLU A CA 1
ATOM 1812 C C . GLU A 1 221 ? 5.793 -32.969 -33.719 1 96.06 221 GLU A C 1
ATOM 1814 O O . GLU A 1 221 ? 4.695 -33.25 -34.188 1 96.06 221 GLU A O 1
ATOM 1819 N N . ASN A 1 222 ? 5.914 -32 -32.875 1 96.69 222 ASN A N 1
ATOM 1820 C CA . ASN A 1 222 ? 4.812 -31.125 -32.5 1 96.69 222 ASN A CA 1
ATOM 1821 C C . ASN A 1 222 ? 5.172 -29.656 -32.688 1 96.69 222 ASN A C 1
ATOM 1823 O O . ASN A 1 222 ? 6.332 -29.266 -32.531 1 96.69 222 ASN A O 1
ATOM 1827 N N . ASP A 1 223 ? 4.195 -28.844 -33.031 1 96.69 223 ASP A N 1
ATOM 1828 C CA . ASP A 1 223 ? 4.395 -27.391 -33.156 1 96.69 223 ASP A CA 1
ATOM 1829 C C . ASP A 1 223 ? 4.277 -26.703 -31.797 1 96.69 223 ASP A C 1
ATOM 1831 O O . ASP A 1 223 ? 3.176 -26.375 -31.359 1 96.69 223 ASP A O 1
ATOM 1835 N N . PHE A 1 224 ? 5.41 -26.453 -31.25 1 97.38 224 PHE A N 1
ATOM 1836 C CA . PHE A 1 224 ? 5.484 -25.922 -29.891 1 97.38 224 PHE A CA 1
ATOM 1837 C C . PHE A 1 224 ? 4.73 -24.594 -29.797 1 97.38 224 PHE A C 1
ATOM 1839 O O . PHE A 1 224 ? 3.902 -24.406 -28.906 1 97.38 224 PHE A O 1
ATOM 1846 N N . LEU A 1 225 ? 4.977 -23.625 -30.656 1 97.06 225 LEU A N 1
ATOM 1847 C CA . LEU A 1 225 ? 4.379 -22.297 -30.594 1 97.06 225 LEU A CA 1
ATOM 1848 C C . LEU A 1 225 ? 2.877 -22.375 -30.844 1 97.06 225 LEU A C 1
ATOM 1850 O O . LEU A 1 225 ? 2.105 -21.625 -30.234 1 97.06 225 LEU A O 1
ATOM 1854 N N . ALA A 1 226 ? 2.471 -23.25 -31.703 1 96.69 226 ALA A N 1
ATOM 1855 C CA . ALA A 1 226 ? 1.042 -23.438 -31.938 1 96.69 226 ALA A CA 1
ATOM 1856 C C . ALA A 1 226 ? 0.345 -23.953 -30.688 1 96.69 226 ALA A C 1
ATOM 1858 O O . ALA A 1 226 ? -0.802 -23.594 -30.406 1 96.69 226 ALA A O 1
ATOM 1859 N N . GLU A 1 227 ? 1.019 -24.875 -29.984 1 96.38 227 GLU A N 1
ATOM 1860 C CA . GLU A 1 227 ? 0.473 -25.391 -28.734 1 96.38 227 GLU A CA 1
ATOM 1861 C C . GLU A 1 227 ? 0.334 -24.297 -27.688 1 96.38 227 GLU A C 1
ATOM 1863 O O . GLU A 1 227 ? -0.639 -24.266 -26.938 1 96.38 227 GLU A O 1
ATOM 1868 N N . MET A 1 228 ? 1.349 -23.422 -27.609 1 96.75 228 MET A N 1
ATOM 1869 C CA . MET A 1 228 ? 1.285 -22.297 -26.672 1 96.75 228 MET A CA 1
ATOM 1870 C C . MET A 1 228 ? 0.113 -21.375 -27.016 1 96.75 228 MET A C 1
ATOM 1872 O O . MET A 1 228 ? -0.61 -20.938 -26.109 1 96.75 228 MET A O 1
ATOM 1876 N N . ASP A 1 229 ? -0.106 -21.125 -28.25 1 97 229 ASP A N 1
ATOM 1877 C CA . ASP A 1 229 ? -1.209 -20.281 -28.703 1 97 229 ASP A CA 1
ATOM 1878 C C . ASP A 1 229 ? -2.557 -20.938 -28.422 1 97 229 ASP A C 1
ATOM 1880 O O . ASP A 1 229 ? -3.521 -20.266 -28.062 1 97 229 ASP A O 1
ATOM 1884 N N . TRP A 1 230 ? -2.584 -22.172 -28.641 1 96.81 230 TRP A N 1
ATOM 1885 C CA . TRP A 1 230 ? -3.814 -22.906 -28.344 1 96.81 230 TRP A CA 1
ATOM 1886 C C . TRP A 1 230 ? -4.172 -22.797 -26.875 1 96.81 230 TRP A C 1
ATOM 1888 O O . TRP A 1 230 ? -5.32 -22.5 -26.531 1 96.81 230 TRP A O 1
ATOM 1898 N N . PHE A 1 231 ? -3.213 -23.062 -26.062 1 96.62 231 PHE A N 1
ATOM 1899 C CA . PHE A 1 231 ? -3.48 -23 -24.625 1 96.62 231 PHE A CA 1
ATOM 1900 C C . PHE A 1 231 ? -3.926 -21.609 -24.203 1 96.62 231 PHE A C 1
ATOM 1902 O O . PHE A 1 231 ? -4.82 -21.469 -23.375 1 96.62 231 PHE A O 1
ATOM 1909 N N . ASP A 1 232 ? -3.266 -20.641 -24.734 1 96.19 232 ASP A N 1
ATOM 1910 C CA . ASP A 1 232 ? -3.635 -19.25 -24.453 1 96.19 232 ASP A CA 1
ATOM 1911 C C . ASP A 1 232 ? -5.109 -19 -24.766 1 96.19 232 ASP A C 1
ATOM 1913 O O . ASP A 1 232 ? -5.848 -18.5 -23.922 1 96.19 232 ASP A O 1
ATOM 1917 N N . SER A 1 233 ? -5.523 -19.406 -25.938 1 95.69 233 SER A N 1
ATOM 1918 C CA . SER A 1 233 ? -6.91 -19.234 -26.344 1 95.69 233 SER A CA 1
ATOM 1919 C C . SER A 1 233 ? -7.855 -20.047 -25.469 1 95.69 233 SER A C 1
ATOM 1921 O O . SER A 1 233 ? -8.938 -19.578 -25.109 1 95.69 233 SER A O 1
ATOM 1923 N N . PHE A 1 234 ? -7.484 -21.234 -25.219 1 96.06 234 PHE A N 1
ATOM 1924 C CA . PHE A 1 234 ? -8.289 -22.156 -24.406 1 96.06 234 PHE A CA 1
ATOM 1925 C C . PHE A 1 234 ? -8.547 -21.578 -23.031 1 96.06 234 PHE A C 1
ATOM 1927 O O . PHE A 1 234 ? -9.688 -21.531 -22.562 1 96.06 234 PHE A O 1
ATOM 1934 N N . ILE A 1 235 ? -7.477 -21.109 -22.359 1 95.69 235 ILE A N 1
ATOM 1935 C CA . ILE A 1 235 ? -7.594 -20.641 -20.984 1 95.69 235 ILE A CA 1
ATOM 1936 C C . ILE A 1 235 ? -8.43 -19.359 -20.938 1 95.69 235 ILE A C 1
ATOM 1938 O O . ILE A 1 235 ? -9.211 -19.156 -20 1 95.69 235 ILE A O 1
ATOM 1942 N N . ARG A 1 236 ? -8.289 -18.5 -21.875 1 93.38 236 ARG A N 1
ATOM 1943 C CA . ARG A 1 236 ? -9.07 -17.266 -21.922 1 93.38 236 ARG A CA 1
ATOM 1944 C C . ARG A 1 236 ? -10.562 -17.562 -22.031 1 93.38 236 ARG A C 1
ATOM 1946 O O . ARG A 1 236 ? -11.383 -16.891 -21.406 1 93.38 236 ARG A O 1
ATOM 1953 N N . HIS A 1 237 ? -10.859 -18.578 -22.781 1 92.81 237 HIS A N 1
ATOM 1954 C CA . HIS A 1 237 ? -12.25 -19 -22.891 1 92.81 237 HIS A CA 1
ATOM 1955 C C . HIS A 1 237 ? -12.727 -19.672 -21.609 1 92.81 237 HIS A C 1
ATOM 1957 O O . HIS A 1 237 ? -13.852 -19.438 -21.172 1 92.81 237 HIS A O 1
ATOM 1963 N N . TYR A 1 238 ? -11.898 -20.438 -21.094 1 93 238 TYR A N 1
ATOM 1964 C CA . TYR A 1 238 ? -12.258 -21.188 -19.891 1 93 238 TYR A CA 1
ATOM 1965 C C . TYR A 1 238 ? -12.531 -20.234 -18.734 1 93 238 TYR A C 1
ATOM 1967 O O . TYR A 1 238 ? -13.383 -20.5 -17.891 1 93 238 TYR A O 1
ATOM 1975 N N . LEU A 1 239 ? -11.852 -19.125 -18.688 1 91.56 239 LEU A N 1
ATOM 1976 C CA . LEU A 1 239 ? -11.953 -18.141 -17.609 1 91.56 239 LEU A CA 1
ATOM 1977 C C . LEU A 1 239 ? -13.336 -17.516 -17.562 1 91.56 239 LEU A C 1
ATOM 1979 O O . LEU A 1 239 ? -13.727 -16.938 -16.547 1 91.56 239 LEU A O 1
ATOM 1983 N N . ASP A 1 240 ? -14.102 -17.625 -18.562 1 86.88 240 ASP A N 1
ATOM 1984 C CA . ASP A 1 240 ? -15.484 -17.156 -18.562 1 86.88 240 ASP A CA 1
ATOM 1985 C C . ASP A 1 240 ? -16.359 -18.031 -17.672 1 86.88 240 ASP A C 1
ATOM 1987 O O . ASP A 1 240 ? -17.453 -17.609 -17.266 1 86.88 240 ASP A O 1
ATOM 1991 N N . GLN A 1 241 ? -15.852 -19.188 -17.375 1 86.69 241 GLN A N 1
ATOM 1992 C CA . GLN A 1 241 ? -16.672 -20.141 -16.641 1 86.69 241 GLN A CA 1
ATOM 1993 C C . GLN A 1 241 ? -16.141 -20.375 -15.227 1 86.69 241 GLN A C 1
ATOM 1995 O O . GLN A 1 241 ? -16.688 -21.172 -14.469 1 86.69 241 GLN A O 1
ATOM 2000 N N . CYS A 1 242 ? -15.117 -19.766 -14.93 1 88.19 242 CYS A N 1
ATOM 2001 C CA . CYS A 1 242 ? -14.555 -19.938 -13.594 1 88.19 242 CYS A CA 1
ATOM 2002 C C . CYS A 1 242 ? -14.172 -18.578 -13 1 88.19 242 CYS A C 1
ATOM 2004 O O . CYS A 1 242 ? -13.898 -17.625 -13.727 1 88.19 242 CYS A O 1
ATOM 2006 N N . PRO A 1 243 ? -14.156 -18.531 -11.688 1 91.81 243 PRO A N 1
ATOM 2007 C CA . PRO A 1 243 ? -13.812 -17.25 -11.047 1 91.81 243 PRO A CA 1
ATOM 2008 C C . PRO A 1 243 ? -12.336 -16.891 -11.211 1 91.81 243 PRO A C 1
ATOM 2010 O O . PRO A 1 243 ? -11.477 -17.766 -11.18 1 91.81 243 PRO A O 1
ATOM 2013 N N . MET A 1 244 ? -12.07 -15.609 -11.414 1 93.5 244 MET A N 1
ATOM 2014 C CA . MET A 1 244 ? -10.719 -15.07 -11.297 1 93.5 244 MET A CA 1
ATOM 2015 C C . MET A 1 244 ? -10.398 -14.711 -9.852 1 93.5 244 MET A C 1
ATOM 2017 O O . MET A 1 244 ? -11.227 -14.117 -9.164 1 93.5 244 MET A O 1
ATOM 2021 N N . VAL A 1 245 ? -9.234 -15.102 -9.383 1 97.06 245 VAL A N 1
ATOM 2022 C CA . VAL A 1 245 ? -8.859 -14.836 -7.996 1 97.06 245 VAL A CA 1
ATOM 2023 C C . VAL A 1 245 ? -7.445 -14.273 -7.941 1 97.06 245 VAL A C 1
ATOM 2025 O O . VAL A 1 245 ? -6.699 -14.352 -8.922 1 97.06 245 VAL A O 1
ATOM 2028 N N . PHE A 1 246 ? -7.102 -13.688 -6.855 1 97.94 246 PHE A N 1
ATOM 2029 C CA . PHE A 1 246 ? -5.727 -13.25 -6.645 1 97.94 246 PHE A CA 1
ATOM 2030 C C . PHE A 1 246 ? -4.824 -14.438 -6.32 1 97.94 246 PHE A C 1
ATOM 2032 O O . PHE A 1 246 ? -5.051 -15.148 -5.34 1 97.94 246 PHE A O 1
ATOM 2039 N N . ASN A 1 247 ? -3.801 -14.609 -7.145 1 98.06 247 ASN A N 1
ATOM 2040 C CA . ASN A 1 247 ? -2.906 -15.75 -7.02 1 98.06 247 ASN A CA 1
ATOM 2041 C C . ASN A 1 247 ? -1.51 -15.328 -6.574 1 98.06 247 ASN A C 1
ATOM 2043 O O . ASN A 1 247 ? -1.06 -14.227 -6.895 1 98.06 247 ASN A O 1
ATOM 2047 N N . HIS A 1 248 ? -0.886 -16.188 -5.844 1 97.88 248 HIS A N 1
ATOM 2048 C CA . HIS A 1 248 ? 0.542 -16.062 -5.578 1 97.88 248 HIS A CA 1
ATOM 2049 C C . HIS A 1 248 ? 1.359 -16.281 -6.848 1 97.88 248 HIS A C 1
ATOM 2051 O O . HIS A 1 248 ? 2.311 -15.555 -7.117 1 97.88 248 HIS A O 1
ATOM 2057 N N . ASN A 1 249 ? 0.918 -17.266 -7.629 1 96.19 249 ASN A N 1
ATOM 2058 C CA . ASN A 1 249 ? 1.484 -17.688 -8.906 1 96.19 249 ASN A CA 1
ATOM 2059 C C . ASN A 1 249 ? 2.84 -18.375 -8.719 1 96.19 249 ASN A C 1
ATOM 2061 O O . ASN A 1 249 ? 3.469 -18.797 -9.688 1 96.19 249 ASN A O 1
ATOM 2065 N N . ASP A 1 250 ? 3.367 -18.5 -7.57 1 93.38 250 ASP A N 1
ATOM 2066 C CA . ASP A 1 250 ? 4.512 -19.312 -7.16 1 93.38 250 ASP A CA 1
ATOM 2067 C C . ASP A 1 250 ? 4.277 -19.938 -5.793 1 93.38 250 ASP A C 1
ATOM 2069 O O . ASP A 1 250 ? 5.109 -19.812 -4.895 1 93.38 250 ASP A O 1
ATOM 2073 N N . PHE A 1 251 ? 3.135 -20.547 -5.695 1 96.19 251 PHE A N 1
ATOM 2074 C CA . PHE A 1 251 ? 2.66 -21.109 -4.441 1 96.19 251 PHE A CA 1
ATOM 2075 C C . PHE A 1 251 ? 3.322 -22.453 -4.172 1 96.19 251 PHE A C 1
ATOM 2077 O O . PHE A 1 251 ? 2.645 -23.484 -4.102 1 96.19 251 PHE A O 1
ATOM 2084 N N . ARG A 1 252 ? 4.633 -22.406 -3.953 1 93.12 252 ARG A N 1
ATOM 2085 C CA . ARG A 1 252 ? 5.469 -23.578 -3.689 1 93.12 252 ARG A CA 1
ATOM 2086 C C . ARG A 1 252 ? 5.859 -23.641 -2.217 1 93.12 252 ARG A C 1
ATOM 2088 O O . ARG A 1 252 ? 5.762 -22.656 -1.494 1 93.12 252 ARG A O 1
ATOM 2095 N N . GLY A 1 253 ? 6.309 -24.797 -1.845 1 92.69 253 GLY A N 1
ATOM 2096 C CA . GLY A 1 253 ? 6.695 -24.984 -0.458 1 92.69 253 GLY A CA 1
ATOM 2097 C C . GLY A 1 253 ? 7.773 -24.031 0.005 1 92.69 253 GLY A C 1
ATOM 2098 O O . GLY A 1 253 ? 7.793 -23.625 1.168 1 92.69 253 GLY A O 1
ATOM 2099 N N . SER A 1 254 ? 8.68 -23.609 -0.873 1 89.62 254 SER A N 1
ATOM 2100 C CA . SER A 1 254 ? 9.781 -22.719 -0.526 1 89.62 254 SER A CA 1
ATOM 2101 C C . SER A 1 254 ? 9.273 -21.328 -0.178 1 89.62 254 SER A C 1
ATOM 2103 O O . SER A 1 254 ? 9.984 -20.531 0.448 1 89.62 254 SER A O 1
ATOM 2105 N N . ASN A 1 255 ? 8.055 -21.031 -0.591 1 93 255 ASN A N 1
ATOM 2106 C CA . ASN A 1 255 ? 7.48 -19.719 -0.339 1 93 255 ASN A CA 1
ATOM 2107 C C . ASN A 1 255 ? 6.43 -19.766 0.767 1 93 255 ASN A C 1
ATOM 2109 O O . ASN A 1 255 ? 5.688 -18.797 0.963 1 93 255 ASN A O 1
ATOM 2113 N N . ILE A 1 256 ? 6.355 -20.922 1.418 1 96.44 256 ILE A N 1
ATOM 2114 C CA . ILE A 1 256 ? 5.465 -21.125 2.557 1 96.44 256 ILE A CA 1
ATOM 2115 C C . ILE A 1 256 ? 6.289 -21.312 3.828 1 96.44 256 ILE A C 1
ATOM 2117 O O . ILE A 1 256 ? 6.992 -22.312 3.977 1 96.44 256 ILE A O 1
ATOM 2121 N N . MET A 1 257 ? 6.16 -20.391 4.719 1 96.06 257 MET A N 1
ATOM 2122 C CA . MET A 1 257 ? 6.938 -20.391 5.953 1 96.06 257 MET A CA 1
ATOM 2123 C C . MET A 1 257 ? 6.129 -21 7.098 1 96.06 257 MET A C 1
ATOM 2125 O O . MET A 1 257 ? 5.082 -20.469 7.473 1 96.06 257 MET A O 1
ATOM 2129 N N . VAL A 1 258 ? 6.613 -22.078 7.605 1 96.94 258 VAL A N 1
ATOM 2130 C CA . VAL A 1 258 ? 6.047 -22.641 8.828 1 96.94 258 VAL A CA 1
ATOM 2131 C C . VAL A 1 258 ? 6.82 -22.141 10.039 1 96.94 258 VAL A C 1
ATOM 2133 O O . VAL A 1 258 ? 7.969 -22.531 10.266 1 96.94 258 VAL A O 1
ATOM 2136 N N . LEU A 1 259 ? 6.148 -21.359 10.805 1 95 259 LEU A N 1
ATOM 2137 C CA . LEU A 1 259 ? 6.836 -20.703 11.906 1 95 259 LEU A CA 1
ATOM 2138 C C . LEU A 1 259 ? 7.141 -21.672 13.031 1 95 259 LEU A C 1
ATOM 2140 O O . LEU A 1 259 ? 6.285 -22.484 13.414 1 95 259 LEU A O 1
ATOM 2144 N N . LYS A 1 260 ? 8.266 -21.672 13.539 1 88.94 260 LYS A N 1
ATOM 2145 C CA . LYS A 1 260 ? 8.734 -22.641 14.539 1 88.94 260 LYS A CA 1
ATOM 2146 C C . LYS A 1 260 ? 7.996 -22.469 15.859 1 88.94 260 LYS A C 1
ATOM 2148 O O . LYS A 1 260 ? 7.66 -23.453 16.516 1 88.94 260 LYS A O 1
ATOM 2153 N N . ASP A 1 261 ? 7.586 -21.344 16.312 1 80.5 261 ASP A N 1
ATOM 2154 C CA . ASP A 1 261 ? 7.027 -21.094 17.641 1 80.5 261 ASP A CA 1
ATOM 2155 C C . ASP A 1 261 ? 5.512 -21.266 17.641 1 80.5 261 ASP A C 1
ATOM 2157 O O . ASP A 1 261 ? 4.895 -21.406 18.688 1 80.5 261 ASP A O 1
ATOM 2161 N N . SER A 1 262 ? 4.75 -21.312 16.656 1 82.88 262 SER A N 1
ATOM 2162 C CA . SER A 1 262 ? 3.291 -21.266 16.719 1 82.88 262 SER A CA 1
ATOM 2163 C C . SER A 1 262 ? 2.662 -22.156 15.648 1 82.88 262 SER A C 1
ATOM 2165 O O . SER A 1 262 ? 1.453 -22.391 15.664 1 82.88 262 SER A O 1
ATOM 2167 N N . GLU A 1 263 ? 3.346 -22.75 14.719 1 84.88 263 GLU A N 1
ATOM 2168 C CA . GLU A 1 263 ? 2.855 -23.484 13.562 1 84.88 263 GLU A CA 1
ATOM 2169 C C . GLU A 1 263 ? 2.031 -22.594 12.648 1 84.88 263 GLU A C 1
ATOM 2171 O O . GLU A 1 263 ? 1.255 -23.078 11.82 1 84.88 263 GLU A O 1
ATOM 2176 N N . GLU A 1 264 ? 2.021 -21.328 12.992 1 93.88 264 GLU A N 1
ATOM 2177 C CA . GLU A 1 264 ? 1.424 -20.391 12.039 1 93.88 264 GLU A CA 1
ATOM 2178 C C . GLU A 1 264 ? 2.193 -20.391 10.719 1 93.88 264 GLU A C 1
ATOM 2180 O O . GLU A 1 264 ? 3.34 -20.844 10.664 1 93.88 264 GLU A O 1
ATOM 2185 N N . MET A 1 265 ? 1.495 -20 9.703 1 97.5 265 MET A N 1
ATOM 2186 C CA . MET A 1 265 ? 2.123 -19.984 8.383 1 97.5 265 MET A CA 1
ATOM 2187 C C . MET A 1 265 ? 2.035 -18.609 7.746 1 97.5 265 MET A C 1
ATOM 2189 O O . MET A 1 265 ? 1.028 -17.906 7.891 1 97.5 265 MET A O 1
ATOM 2193 N N . LEU A 1 266 ? 3.115 -18.234 7.078 1 97.75 266 LEU A N 1
ATOM 2194 C CA . LEU A 1 266 ? 3.168 -17.016 6.281 1 97.75 266 LEU A CA 1
ATOM 2195 C C . LEU A 1 266 ? 3.625 -17.312 4.855 1 97.75 266 LEU A C 1
ATOM 2197 O O . LEU A 1 266 ? 4.355 -18.281 4.625 1 97.75 266 LEU A O 1
ATOM 2201 N N . LEU A 1 267 ? 3.141 -16.562 3.967 1 98.12 267 LEU A N 1
ATOM 2202 C CA . LEU A 1 267 ? 3.604 -16.641 2.586 1 98.12 267 LEU A CA 1
ATOM 2203 C C . LEU A 1 267 ? 4.605 -15.531 2.287 1 98.12 267 LEU A C 1
ATOM 2205 O O . LEU A 1 267 ? 4.492 -14.422 2.826 1 98.12 267 LEU A O 1
ATOM 2209 N N . CYS A 1 268 ? 5.57 -15.789 1.467 1 94.44 268 CYS A N 1
ATOM 2210 C CA . CYS A 1 268 ? 6.539 -14.781 1.06 1 94.44 268 CYS A CA 1
ATOM 2211 C C . CYS A 1 268 ? 6.766 -14.812 -0.448 1 94.44 268 CYS A C 1
ATOM 2213 O O . CYS A 1 268 ? 6.234 -15.688 -1.138 1 94.44 268 CYS A O 1
ATOM 2215 N N . ASP A 1 269 ? 7.395 -13.797 -1.034 1 90.38 269 ASP A N 1
ATOM 2216 C CA . ASP A 1 269 ? 7.816 -13.664 -2.426 1 90.38 269 ASP A CA 1
ATOM 2217 C C . ASP A 1 269 ? 6.613 -13.586 -3.361 1 90.38 269 ASP A C 1
ATOM 2219 O O . ASP A 1 269 ? 6.375 -14.5 -4.152 1 90.38 269 ASP A O 1
ATOM 2223 N N . PHE A 1 270 ? 6.012 -12.516 -3.393 1 93.38 270 PHE A N 1
ATOM 2224 C CA . PHE A 1 270 ? 4.797 -12.273 -4.168 1 93.38 270 PHE A CA 1
ATOM 2225 C C . PHE A 1 270 ? 5.129 -11.617 -5.5 1 93.38 270 PHE A C 1
ATOM 2227 O O . PHE A 1 270 ? 4.312 -10.875 -6.055 1 93.38 270 PHE A O 1
ATOM 2234 N N . GLU A 1 271 ? 6.25 -11.844 -6.035 1 85.81 271 GLU A N 1
ATOM 2235 C CA . GLU A 1 271 ? 6.762 -11.125 -7.199 1 85.81 271 GLU A CA 1
ATOM 2236 C C . GLU A 1 271 ? 5.93 -11.43 -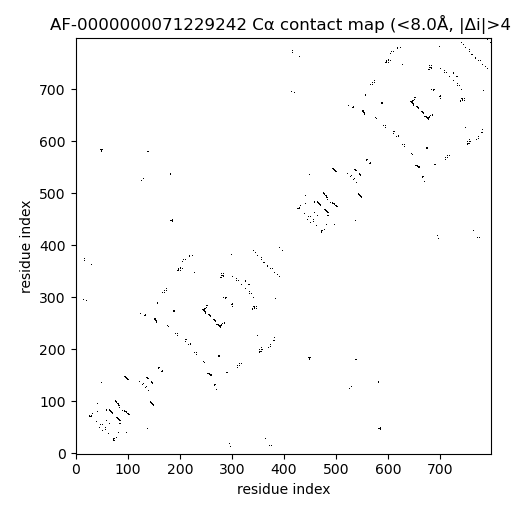8.445 1 85.81 271 GLU A C 1
ATOM 2238 O O . GLU A 1 271 ? 5.883 -10.617 -9.375 1 85.81 271 GLU A O 1
ATOM 2243 N N . TYR A 1 272 ? 5.219 -12.523 -8.453 1 89.56 272 TYR A N 1
ATOM 2244 C CA . TYR A 1 272 ? 4.453 -12.891 -9.641 1 89.56 272 TYR A CA 1
ATOM 2245 C C . TYR A 1 272 ? 2.955 -12.805 -9.367 1 89.56 272 TYR A C 1
ATOM 2247 O O . TYR A 1 272 ? 2.145 -13.188 -10.219 1 89.56 272 TYR A O 1
ATOM 2255 N N . SER A 1 273 ? 2.629 -12.352 -8.266 1 95.12 273 SER A N 1
ATOM 2256 C CA . SER A 1 273 ? 1.225 -12.367 -7.863 1 95.12 273 SER A CA 1
ATOM 2257 C C . SER A 1 273 ? 0.384 -11.461 -8.75 1 95.12 273 SER A C 1
ATOM 2259 O O . SER A 1 273 ? 0.838 -10.391 -9.156 1 95.12 273 SER A O 1
ATOM 2261 N N . SER A 1 274 ? -0.738 -11.867 -9.086 1 95.31 274 SER A N 1
ATOM 2262 C CA . SER A 1 274 ? -1.73 -11.164 -9.891 1 95.31 274 SER A CA 1
ATOM 2263 C C . SER A 1 274 ? -3.059 -11.914 -9.914 1 95.31 274 SER A C 1
ATOM 2265 O O . SER A 1 274 ? -3.156 -13.031 -9.398 1 95.31 274 SER A O 1
ATOM 2267 N N . TYR A 1 275 ? -4.039 -11.281 -10.461 1 96.38 275 TYR A N 1
ATOM 2268 C CA . TYR A 1 275 ? -5.301 -11.984 -10.648 1 96.38 275 TYR A CA 1
ATOM 2269 C C . TYR A 1 275 ? -5.211 -12.961 -11.82 1 96.38 275 TYR A C 1
ATOM 2271 O O . TYR A 1 275 ? -4.531 -12.695 -12.812 1 96.38 275 TYR A O 1
ATOM 2279 N N . GLY A 1 276 ? -5.84 -14.109 -11.617 1 95.88 276 GLY A N 1
ATOM 2280 C CA . GLY A 1 276 ? -5.785 -15.102 -12.68 1 95.88 276 GLY A CA 1
ATOM 2281 C C . GLY A 1 276 ? -6.586 -16.359 -12.375 1 95.88 276 GLY A C 1
ATOM 2282 O O . GLY A 1 276 ? -7.629 -16.281 -11.719 1 95.88 276 GLY A O 1
ATOM 2283 N N . PHE A 1 277 ? -6.105 -17.438 -12.922 1 95.5 277 PHE A N 1
ATOM 2284 C CA . PHE A 1 277 ? -6.805 -18.719 -12.938 1 95.5 277 PHE A CA 1
ATOM 2285 C C . PHE A 1 277 ? -6.758 -19.375 -11.562 1 95.5 277 PHE A C 1
ATOM 2287 O O . PHE A 1 277 ? -5.676 -19.641 -11.031 1 95.5 277 PHE A O 1
ATOM 2294 N N . ARG A 1 278 ? -7.898 -19.688 -10.953 1 96.56 278 ARG A N 1
ATOM 2295 C CA . ARG A 1 278 ? -8.023 -20.203 -9.586 1 96.56 278 ARG A CA 1
ATOM 2296 C C . ARG A 1 278 ? -7.238 -21.5 -9.414 1 96.56 278 ARG A C 1
ATOM 2298 O O . ARG A 1 278 ? -6.664 -21.734 -8.352 1 96.56 278 ARG A O 1
ATOM 2305 N N . GLY A 1 279 ? -7.148 -22.312 -10.453 1 97.06 279 GLY A N 1
ATOM 2306 C CA . GLY A 1 279 ? -6.523 -23.625 -10.344 1 97.06 279 GLY A CA 1
ATOM 2307 C C . GLY A 1 279 ? -5.008 -23.547 -10.266 1 97.06 279 GLY A C 1
ATOM 2308 O O . GLY A 1 279 ? -4.355 -24.547 -9.93 1 97.06 279 GLY A O 1
ATOM 2309 N N . ASN A 1 280 ? -4.473 -22.406 -10.508 1 96.88 280 ASN A N 1
ATOM 2310 C CA . ASN A 1 280 ? -3.031 -22.281 -10.695 1 96.88 280 ASN A CA 1
ATOM 2311 C C . ASN A 1 280 ? -2.275 -22.578 -9.398 1 96.88 280 ASN A C 1
ATOM 2313 O O . ASN A 1 280 ? -1.363 -23.406 -9.383 1 96.88 280 ASN A O 1
ATOM 2317 N N . ASP A 1 281 ? -2.621 -21.938 -8.305 1 98.31 281 ASP A N 1
ATOM 2318 C CA . ASP A 1 281 ? -1.869 -22.094 -7.062 1 98.31 281 ASP A CA 1
ATOM 2319 C C . ASP A 1 281 ? -2.066 -23.484 -6.469 1 98.31 281 ASP A C 1
ATOM 2321 O O . ASP A 1 281 ? -1.127 -24.078 -5.926 1 98.31 281 ASP A O 1
ATOM 2325 N N . ILE A 1 282 ? -3.236 -24.031 -6.605 1 98.44 282 ILE A N 1
ATOM 2326 C CA . ILE A 1 282 ? -3.479 -25.391 -6.125 1 98.44 282 ILE A CA 1
ATOM 2327 C C . ILE A 1 282 ? -2.609 -26.375 -6.898 1 98.44 282 ILE A C 1
ATOM 2329 O O . ILE A 1 282 ? -1.954 -27.234 -6.305 1 98.44 282 ILE A O 1
ATOM 2333 N N . ALA A 1 283 ? -2.611 -26.203 -8.203 1 97.56 283 ALA A N 1
ATOM 2334 C CA . ALA A 1 283 ? -1.792 -27.062 -9.055 1 97.56 283 ALA A CA 1
ATOM 2335 C C . ALA A 1 283 ? -0.314 -26.953 -8.695 1 97.56 283 ALA A C 1
ATOM 2337 O O . ALA A 1 283 ? 0.383 -27.953 -8.562 1 97.56 283 ALA A O 1
ATOM 2338 N N . THR A 1 284 ? 0.166 -25.734 -8.516 1 95.88 284 THR A N 1
ATOM 2339 C CA . THR A 1 284 ? 1.567 -25.469 -8.195 1 95.88 284 THR A CA 1
ATOM 2340 C C . THR A 1 284 ? 1.968 -26.188 -6.906 1 95.88 284 THR A C 1
ATOM 2342 O O . THR A 1 284 ? 3.004 -26.844 -6.855 1 95.88 284 THR A O 1
ATOM 2345 N N . PHE A 1 285 ? 1.128 -26.094 -5.934 1 96.62 285 PHE A N 1
ATOM 2346 C CA . PHE A 1 285 ? 1.391 -26.719 -4.648 1 96.62 285 PHE A CA 1
ATOM 2347 C C . PHE A 1 285 ? 1.411 -28.234 -4.785 1 96.62 285 PHE A C 1
ATOM 2349 O O . PHE A 1 285 ? 2.336 -28.906 -4.309 1 96.62 285 PHE A O 1
ATOM 2356 N N . LEU A 1 286 ? 0.463 -28.797 -5.473 1 96.38 286 LEU A N 1
ATOM 2357 C CA . LEU A 1 286 ? 0.277 -30.234 -5.52 1 96.38 286 LEU A CA 1
ATOM 2358 C C . LEU A 1 286 ? 1.307 -30.891 -6.434 1 96.38 286 LEU A C 1
ATOM 2360 O O . LEU A 1 286 ? 1.602 -32.094 -6.297 1 96.38 286 LEU A O 1
ATOM 2364 N N . MET A 1 287 ? 1.805 -30.125 -7.352 1 93.81 287 MET A N 1
ATOM 2365 C CA . MET A 1 287 ? 2.863 -30.656 -8.203 1 93.81 287 MET A CA 1
ATOM 2366 C C . MET A 1 287 ? 4.129 -30.922 -7.395 1 93.81 287 MET A C 1
ATOM 2368 O O . MET A 1 287 ? 5.008 -31.672 -7.836 1 93.81 287 MET A O 1
ATOM 2372 N N . GLU A 1 288 ? 4.242 -30.297 -6.281 1 91.69 288 GLU A N 1
ATOM 2373 C CA . GLU A 1 288 ? 5.383 -30.531 -5.402 1 91.69 288 GLU A CA 1
ATOM 2374 C C . GLU A 1 288 ? 5.051 -31.562 -4.332 1 91.69 288 GLU A C 1
ATOM 2376 O O . GLU A 1 288 ? 5.855 -31.828 -3.436 1 91.69 288 GLU A O 1
ATOM 2381 N N . TRP A 1 289 ? 3.92 -32.156 -4.398 1 93.5 289 TRP A N 1
ATOM 2382 C CA . TRP A 1 289 ? 3.48 -33.125 -3.385 1 93.5 289 TRP A CA 1
ATOM 2383 C C . TRP A 1 289 ? 4.438 -34.312 -3.293 1 93.5 289 TRP A C 1
ATOM 2385 O O . TRP A 1 289 ? 4.719 -34.969 -4.297 1 93.5 289 TRP A O 1
ATOM 2395 N N . ASP A 1 290 ? 5.016 -34.562 -2.182 1 90.69 290 ASP A N 1
ATOM 2396 C CA . ASP A 1 290 ? 5.91 -35.656 -1.852 1 90.69 290 ASP A CA 1
ATOM 2397 C C . ASP A 1 290 ? 7.227 -35.562 -2.617 1 90.69 290 ASP A C 1
ATOM 2399 O O . ASP A 1 290 ? 7.824 -36.562 -2.988 1 90.69 290 ASP A O 1
ATOM 2403 N N . ARG A 1 291 ? 7.539 -34.344 -3.021 1 82.69 291 ARG A N 1
ATOM 2404 C CA . ARG A 1 291 ? 8.773 -34.125 -3.76 1 82.69 291 ARG A CA 1
ATOM 2405 C C . ARG A 1 291 ? 9.688 -33.156 -3.008 1 82.69 291 ARG A C 1
ATOM 2407 O O . ARG A 1 291 ? 9.211 -32.281 -2.283 1 82.69 291 ARG A O 1
ATOM 2414 N N . ASN A 1 292 ? 10.93 -33.531 -3.232 1 69.62 292 ASN A N 1
ATOM 2415 C CA . ASN A 1 292 ? 11.891 -32.562 -2.678 1 69.62 292 ASN A CA 1
ATOM 2416 C C . ASN A 1 292 ? 12.07 -31.359 -3.582 1 69.62 292 ASN A C 1
ATOM 2418 O O . ASN A 1 292 ? 11.609 -31.359 -4.727 1 69.62 292 ASN A O 1
ATOM 2422 N N . PHE A 1 293 ? 12.75 -30.453 -3.09 1 60.41 293 PHE A N 1
ATOM 2423 C CA . PHE A 1 293 ? 13.023 -29.219 -3.805 1 60.41 293 PHE A CA 1
ATOM 2424 C C . PHE A 1 293 ? 13.758 -29.5 -5.113 1 60.41 293 PHE A C 1
ATOM 2426 O O . PHE A 1 293 ? 14.75 -30.219 -5.129 1 60.41 293 PHE A O 1
ATOM 2433 N N . LEU A 1 294 ? 13.188 -29.047 -6.254 1 61.59 294 LEU A N 1
ATOM 2434 C CA . LEU A 1 294 ? 13.742 -29.078 -7.602 1 61.59 294 LEU A CA 1
ATOM 2435 C C . LEU A 1 294 ? 13.797 -30.516 -8.125 1 61.59 294 LEU A C 1
ATOM 2437 O O . LEU A 1 294 ? 14.695 -30.875 -8.891 1 61.59 294 LEU A O 1
ATOM 2441 N N . ASP A 1 295 ? 13.008 -31.344 -7.523 1 65.56 295 ASP A N 1
ATOM 2442 C CA . ASP A 1 295 ? 12.859 -32.688 -8.102 1 65.56 295 ASP A CA 1
ATOM 2443 C C . ASP A 1 295 ? 11.922 -32.656 -9.312 1 65.56 295 ASP A C 1
ATOM 2445 O O . ASP A 1 295 ? 10.703 -32.656 -9.156 1 65.56 295 ASP A O 1
ATOM 2449 N N . PHE A 1 296 ? 12.523 -32.625 -10.477 1 65.94 296 PHE A N 1
ATOM 2450 C CA . PHE A 1 296 ? 11.742 -32.5 -11.703 1 65.94 296 PHE A CA 1
ATOM 2451 C C . PHE A 1 296 ? 11.477 -33.844 -12.336 1 65.94 296 PHE A C 1
ATOM 2453 O O . PHE A 1 296 ? 10.805 -33.938 -13.367 1 65.94 296 PHE A O 1
ATOM 2460 N N . ASP A 1 297 ? 11.945 -35 -11.828 1 65.56 297 ASP A N 1
ATOM 2461 C CA . ASP A 1 297 ? 11.844 -36.312 -12.43 1 65.56 297 ASP A CA 1
ATOM 2462 C C . ASP A 1 297 ? 10.383 -36.719 -12.633 1 65.56 297 ASP A C 1
ATOM 2464 O O . ASP A 1 297 ? 10.023 -37.25 -13.68 1 65.56 297 ASP A O 1
ATOM 2468 N N . ASP A 1 298 ? 9.555 -36.531 -11.789 1 66.94 298 ASP A N 1
ATOM 2469 C CA . ASP A 1 298 ? 8.164 -36.969 -11.922 1 66.94 298 ASP A CA 1
ATOM 2470 C C . ASP A 1 298 ? 7.199 -35.812 -11.648 1 66.94 298 ASP A C 1
ATOM 2472 O O . ASP A 1 298 ? 6.262 -35.969 -10.859 1 66.94 298 ASP A O 1
ATOM 2476 N N . THR A 1 299 ? 7.516 -34.938 -12.625 1 75.44 299 THR A N 1
ATOM 2477 C CA . THR A 1 299 ? 6.648 -33.781 -12.438 1 75.44 299 THR A CA 1
ATOM 2478 C C . THR A 1 299 ? 5.219 -34.094 -12.852 1 75.44 299 THR A C 1
ATOM 2480 O O . THR A 1 299 ? 4.984 -34.625 -13.938 1 75.44 299 THR A O 1
ATOM 2483 N N . GLY A 1 300 ? 4.285 -34.031 -12.062 1 82.25 300 GLY A N 1
ATOM 2484 C CA . GLY A 1 300 ? 2.865 -34.281 -12.25 1 82.25 300 GLY A CA 1
ATOM 2485 C C . GLY A 1 300 ? 2.045 -34.062 -11 1 82.25 300 GLY A C 1
ATOM 2486 O O . GLY A 1 300 ? 2.463 -33.312 -10.102 1 82.25 300 GLY A O 1
ATOM 2487 N N . LEU A 1 301 ? 0.84 -34.5 -11.07 1 92.88 301 LEU A N 1
ATOM 2488 C CA . LEU A 1 301 ? -0.071 -34.344 -9.945 1 92.88 301 LEU A CA 1
ATOM 2489 C C . LEU A 1 301 ? -0.16 -35.625 -9.133 1 92.88 301 LEU A C 1
ATOM 2491 O O . LEU A 1 301 ? 0.04 -36.719 -9.672 1 92.88 301 LEU A O 1
ATOM 2495 N N . PRO A 1 302 ? -0.339 -35.5 -7.859 1 94.69 302 PRO A N 1
ATOM 2496 C CA . PRO A 1 302 ? -0.606 -36.719 -7.074 1 94.69 302 PRO A CA 1
ATOM 2497 C C . PRO A 1 302 ? -1.936 -37.375 -7.438 1 94.69 302 PRO A C 1
ATOM 2499 O O . PRO A 1 302 ? -2.586 -36.969 -8.406 1 94.69 302 PRO A O 1
ATOM 2502 N N . SER A 1 303 ? -2.309 -38.438 -6.672 1 95.38 303 SER A N 1
ATOM 2503 C CA . SER A 1 303 ? -3.553 -39.125 -6.945 1 95.38 303 SER A CA 1
ATOM 2504 C C . SER A 1 303 ? -4.762 -38.219 -6.785 1 95.38 303 SER A C 1
ATOM 2506 O O . SER A 1 303 ? -4.703 -37.219 -6.047 1 95.38 303 SER A O 1
ATOM 2508 N N . ASP A 1 304 ? -5.801 -38.562 -7.43 1 96.81 304 ASP A N 1
ATOM 2509 C CA . ASP A 1 304 ? -7.035 -37.781 -7.355 1 96.81 304 ASP A CA 1
ATOM 2510 C C . ASP A 1 304 ? -7.531 -37.656 -5.918 1 96.81 304 ASP A C 1
ATOM 2512 O O . ASP A 1 304 ? -8.109 -36.656 -5.527 1 96.81 304 ASP A O 1
ATOM 2516 N N . ASP A 1 305 ? -7.297 -38.688 -5.172 1 97.38 305 ASP A N 1
ATOM 2517 C CA . ASP A 1 305 ? -7.727 -38.656 -3.775 1 97.38 305 ASP A CA 1
ATOM 2518 C C . ASP A 1 305 ? -7.023 -37.562 -2.998 1 97.38 305 ASP A C 1
ATOM 2520 O O . ASP A 1 305 ? -7.645 -36.875 -2.178 1 97.38 305 ASP A O 1
ATOM 2524 N N . VAL A 1 306 ? -5.766 -37.406 -3.279 1 97.25 306 VAL A N 1
ATOM 2525 C CA . VAL A 1 306 ? -4.973 -36.375 -2.607 1 97.25 306 VAL A CA 1
ATOM 2526 C C . VAL A 1 306 ? -5.445 -35 -3.049 1 97.25 306 VAL A C 1
ATOM 2528 O O . VAL A 1 306 ? -5.605 -34.094 -2.223 1 97.25 306 VAL A O 1
ATOM 2531 N N . ILE A 1 307 ? -5.703 -34.844 -4.32 1 98.25 307 ILE A N 1
ATOM 2532 C CA . ILE A 1 307 ? -6.164 -33.594 -4.867 1 98.25 307 ILE A CA 1
ATOM 2533 C C . ILE A 1 307 ? -7.504 -33.219 -4.242 1 98.25 307 ILE A C 1
ATOM 2535 O O . ILE A 1 307 ? -7.684 -32.094 -3.764 1 98.25 307 ILE A O 1
ATOM 2539 N N . GLU A 1 308 ? -8.359 -34.188 -4.203 1 98.38 308 GLU A N 1
ATOM 2540 C CA . GLU A 1 308 ? -9.695 -33.969 -3.664 1 98.38 308 GLU A CA 1
ATOM 2541 C C . GLU A 1 308 ? -9.633 -33.562 -2.189 1 98.38 308 GLU A C 1
ATOM 2543 O O . GLU A 1 308 ? -10.375 -32.688 -1.741 1 98.38 308 GLU A O 1
ATOM 2548 N N . LYS A 1 309 ? -8.852 -34.219 -1.504 1 98.19 309 LYS A N 1
ATOM 2549 C CA . LYS A 1 309 ? -8.703 -33.906 -0.085 1 98.19 309 LYS A CA 1
ATOM 2550 C C . LYS A 1 309 ? -8.289 -32.469 0.122 1 98.19 309 LYS A C 1
ATOM 2552 O O . LYS A 1 309 ? -8.859 -31.766 0.968 1 98.19 309 LYS A O 1
ATOM 2557 N N . PHE A 1 310 ? -7.324 -32 -0.577 1 98.5 310 PHE A N 1
ATOM 2558 C CA . PHE A 1 310 ? -6.863 -30.625 -0.426 1 98.5 310 PHE A CA 1
ATOM 2559 C C . PHE A 1 310 ? -7.945 -29.641 -0.839 1 98.5 310 PHE A C 1
ATOM 2561 O O . PHE A 1 310 ? -8.141 -28.609 -0.185 1 98.5 310 PHE A O 1
ATOM 2568 N N . ILE A 1 311 ? -8.656 -29.969 -1.89 1 98.75 311 ILE A N 1
ATOM 2569 C CA . ILE A 1 311 ? -9.727 -29.094 -2.371 1 98.75 311 ILE A CA 1
ATOM 2570 C C . ILE A 1 311 ? -10.828 -29 -1.316 1 98.75 311 ILE A C 1
ATOM 2572 O O . ILE A 1 311 ? -11.383 -27.922 -1.094 1 98.75 311 ILE A O 1
ATOM 2576 N N . GLN A 1 312 ? -11.094 -30.094 -0.687 1 98.62 312 GLN A N 1
ATOM 2577 C CA . GLN A 1 312 ? -12.102 -30.078 0.367 1 98.62 312 GLN A CA 1
ATOM 2578 C C . GLN A 1 312 ? -11.68 -29.172 1.518 1 98.62 312 GLN A C 1
ATOM 2580 O O . GLN A 1 312 ? -12.492 -28.406 2.045 1 98.62 312 GLN A O 1
ATOM 2585 N N . LEU A 1 313 ? -10.477 -29.219 1.907 1 98.69 313 LEU A N 1
ATOM 2586 C CA . LEU A 1 313 ? -9.961 -28.344 2.943 1 98.69 313 LEU A CA 1
ATOM 2587 C C . LEU A 1 313 ? -10.023 -26.875 2.494 1 98.69 313 LEU A C 1
ATOM 2589 O O . LEU A 1 313 ? -10.383 -26 3.281 1 98.69 313 LEU A O 1
ATOM 2593 N N . TYR A 1 314 ? -9.656 -26.672 1.253 1 98.81 314 TYR A N 1
ATOM 2594 C CA . TYR A 1 314 ? -9.734 -25.344 0.643 1 98.81 314 TYR A CA 1
ATOM 2595 C C . TYR A 1 314 ? -11.164 -24.812 0.691 1 98.81 314 TYR A C 1
ATOM 2597 O O . TYR A 1 314 ? -11.383 -23.656 1.062 1 98.81 314 TYR A O 1
ATOM 2605 N N . LEU A 1 315 ? -12.094 -25.625 0.397 1 98.75 315 LEU A N 1
ATOM 2606 C CA . LEU A 1 315 ? -13.5 -25.234 0.404 1 98.75 315 LEU A CA 1
ATOM 2607 C C . LEU A 1 315 ? -13.992 -24.984 1.826 1 98.75 315 LEU A C 1
ATOM 2609 O O . LEU A 1 315 ? -14.805 -24.078 2.057 1 98.75 315 LEU A O 1
ATOM 2613 N N . GLU A 1 316 ? -13.523 -25.734 2.744 1 98.5 316 GLU A N 1
ATOM 2614 C CA . GLU A 1 316 ? -13.828 -25.484 4.148 1 98.5 316 GLU A CA 1
ATOM 2615 C C . GLU A 1 316 ? -13.32 -24.094 4.57 1 98.5 316 GLU A C 1
ATOM 2617 O O . GLU A 1 316 ? -14.008 -23.375 5.297 1 98.5 316 GLU A O 1
ATOM 2622 N N . GLY A 1 317 ? -12.148 -23.797 4.137 1 98.31 317 GLY A N 1
ATOM 2623 C CA . GLY A 1 317 ? -11.625 -22.453 4.395 1 98.31 317 GLY A CA 1
ATOM 2624 C C . GLY A 1 317 ? -12.484 -21.359 3.805 1 98.31 317 GLY A C 1
ATOM 2625 O O . GLY A 1 317 ? -12.789 -20.375 4.48 1 98.31 317 GLY A O 1
ATOM 2626 N N . TRP A 1 318 ? -12.898 -21.578 2.576 1 98.31 318 TRP A N 1
ATOM 2627 C CA . TRP A 1 318 ? -13.742 -20.594 1.908 1 98.31 318 TRP A CA 1
ATOM 2628 C C . TRP A 1 318 ? -15.07 -20.438 2.639 1 98.31 318 TRP A C 1
ATOM 2630 O O . TRP A 1 318 ? -15.617 -19.328 2.711 1 98.31 318 TRP A O 1
ATOM 2640 N N . GLU A 1 319 ? -15.57 -21.484 3.188 1 98.38 319 GLU A N 1
ATOM 2641 C CA . GLU A 1 319 ? -16.844 -21.438 3.904 1 98.38 319 GLU A CA 1
ATOM 2642 C C . GLU A 1 319 ? -16.734 -20.547 5.141 1 98.38 319 GLU A C 1
ATOM 2644 O O . GLU A 1 319 ? -17.719 -19.906 5.535 1 98.38 319 GLU A O 1
ATOM 2649 N N . GLN A 1 320 ? -15.664 -20.484 5.75 1 97.75 320 GLN A N 1
ATOM 2650 C CA . GLN A 1 320 ? -15.438 -19.609 6.895 1 97.75 320 GLN A CA 1
ATOM 2651 C C . GLN A 1 320 ? -15.391 -18.141 6.473 1 97.75 320 GLN A C 1
ATOM 2653 O O . GLN A 1 320 ? -15.805 -17.25 7.23 1 97.75 320 GLN A O 1
ATOM 2658 N N . ILE A 1 321 ? -14.906 -17.922 5.312 1 97.5 321 ILE A N 1
ATOM 2659 C CA . ILE A 1 321 ? -14.742 -16.578 4.793 1 97.5 321 ILE A CA 1
ATOM 2660 C C . ILE A 1 321 ? -16.062 -16.094 4.18 1 97.5 321 ILE A C 1
ATOM 2662 O O . ILE A 1 321 ? -16.484 -14.969 4.418 1 97.5 321 ILE A O 1
ATOM 2666 N N . ASP A 1 322 ? -16.672 -16.938 3.406 1 97 322 ASP A N 1
ATOM 2667 C CA . ASP A 1 322 ? -17.891 -16.672 2.658 1 97 322 ASP A CA 1
ATOM 2668 C C . ASP A 1 322 ? -18.859 -17.844 2.773 1 97 322 ASP A C 1
ATOM 2670 O O . ASP A 1 322 ? -18.891 -18.719 1.908 1 97 322 ASP A O 1
ATOM 2674 N N . PRO A 1 323 ? -19.719 -17.719 3.779 1 97.56 323 PRO A N 1
ATOM 2675 C CA . PRO A 1 323 ? -20.672 -18.812 3.957 1 97.56 323 PRO A CA 1
ATOM 2676 C C . PRO A 1 323 ? -21.5 -19.062 2.705 1 97.56 323 PRO A C 1
ATOM 2678 O O . PRO A 1 323 ? -22.047 -18.141 2.117 1 97.56 323 PRO A O 1
ATOM 2681 N N . GLY A 1 324 ? -21.484 -20.281 2.268 1 96.88 324 GLY A N 1
ATOM 2682 C CA . GLY A 1 324 ? -22.234 -20.672 1.081 1 96.88 324 GLY A CA 1
ATOM 2683 C C . GLY A 1 324 ? -21.375 -20.719 -0.169 1 96.88 324 GLY A C 1
ATOM 2684 O O . GLY A 1 324 ? -21.875 -20.969 -1.265 1 96.88 324 GLY A O 1
ATOM 2685 N N . TYR A 1 325 ? -20.156 -20.562 -0.02 1 96.75 325 TYR A N 1
ATOM 2686 C CA . TYR A 1 325 ? -19.234 -20.547 -1.148 1 96.75 325 TYR A CA 1
ATOM 2687 C C . TYR A 1 325 ? -19.312 -21.844 -1.948 1 96.75 325 TYR A C 1
ATOM 2689 O O . TYR A 1 325 ? -19.438 -21.812 -3.176 1 96.75 325 TYR A O 1
ATOM 2697 N N . SER A 1 326 ? -19.328 -23 -1.283 1 95.38 326 SER A N 1
ATOM 2698 C CA . SER A 1 326 ? -19.234 -24.297 -1.933 1 95.38 326 SER A CA 1
ATOM 2699 C C . SER A 1 326 ? -20.562 -24.719 -2.523 1 95.38 326 SER A C 1
ATOM 2701 O O . SER A 1 326 ? -20.641 -25.672 -3.303 1 95.38 326 SER A O 1
ATOM 2703 N N . THR A 1 327 ? -21.625 -24 -2.139 1 95.69 327 THR A N 1
ATOM 2704 C CA . THR A 1 327 ? -22.953 -24.344 -2.648 1 95.69 327 THR A CA 1
ATOM 2705 C C . THR A 1 327 ? -23.156 -23.797 -4.055 1 95.69 327 THR A C 1
ATOM 2707 O O . THR A 1 327 ? -24.062 -24.203 -4.773 1 95.69 327 THR A O 1
ATOM 2710 N N . ARG A 1 328 ? -22.359 -22.797 -4.395 1 93.94 328 ARG A N 1
ATOM 2711 C CA . ARG A 1 328 ? -22.422 -22.25 -5.75 1 93.94 328 ARG A CA 1
ATOM 2712 C C . ARG A 1 328 ? -21.812 -23.234 -6.75 1 93.94 328 ARG A C 1
ATOM 2714 O O . ARG A 1 328 ? -20.75 -23.812 -6.504 1 93.94 328 ARG A O 1
ATOM 2721 N N . ALA A 1 329 ? -22.406 -23.422 -7.891 1 93.69 329 ALA A N 1
ATOM 2722 C CA . ALA A 1 329 ? -22.047 -24.453 -8.875 1 93.69 329 ALA A CA 1
ATOM 2723 C C . ALA A 1 329 ? -20.609 -24.234 -9.367 1 93.69 329 ALA A C 1
ATOM 2725 O O . ALA A 1 329 ? -19.875 -25.203 -9.57 1 93.69 329 ALA A O 1
ATOM 2726 N N . GLU A 1 330 ? -20.219 -23.031 -9.523 1 94.12 330 GLU A N 1
ATOM 2727 C CA . GLU A 1 330 ? -18.891 -22.734 -10.062 1 94.12 330 GLU A CA 1
ATOM 2728 C C . GLU A 1 330 ? -17.797 -23.031 -9.047 1 94.12 330 GLU A C 1
ATOM 2730 O O . GLU A 1 33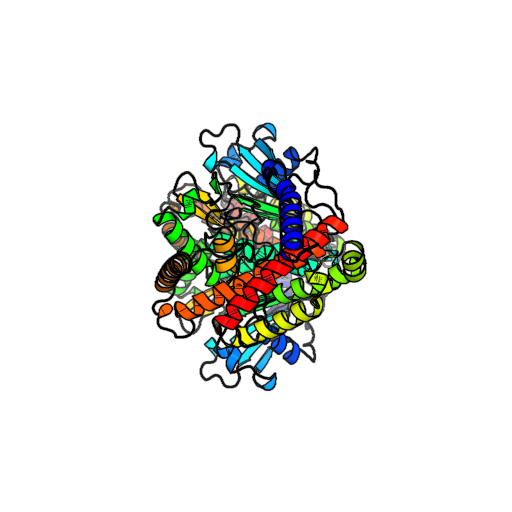0 ? -16.609 -23.078 -9.391 1 94.12 330 GLU A O 1
ATOM 2735 N N . ASN A 1 331 ? -18.219 -23.359 -7.777 1 96.75 331 ASN A N 1
ATOM 2736 C CA . ASN A 1 331 ? -17.25 -23.594 -6.719 1 96.75 331 ASN A CA 1
ATOM 2737 C C . ASN A 1 331 ? -17.328 -25.047 -6.215 1 96.75 331 ASN A C 1
ATOM 2739 O O . ASN A 1 331 ? -16.844 -25.344 -5.121 1 96.75 331 ASN A O 1
ATOM 2743 N N . SER A 1 332 ? -17.922 -25.969 -7.039 1 96.31 332 SER A N 1
ATOM 2744 C CA . SER A 1 332 ? -18 -27.359 -6.637 1 96.31 332 SER A CA 1
ATOM 2745 C C . SER A 1 332 ? -16.609 -28 -6.598 1 96.31 332 SER A C 1
ATOM 2747 O O . SER A 1 332 ? -15.688 -27.547 -7.285 1 96.31 332 SER A O 1
ATOM 2749 N N . CYS A 1 333 ? -16.516 -29.031 -5.836 1 97.38 333 CYS A N 1
ATOM 2750 C CA . CYS A 1 333 ? -15.258 -29.766 -5.734 1 97.38 333 CYS A CA 1
ATOM 2751 C C . CYS A 1 333 ? -14.805 -30.266 -7.102 1 97.38 333 CYS A C 1
ATOM 2753 O O . CYS A 1 333 ? -13.625 -30.156 -7.449 1 97.38 333 CYS A O 1
ATOM 2755 N N . GLN A 1 334 ? -15.695 -30.766 -7.879 1 96.31 334 GLN A N 1
ATOM 2756 C CA . GLN A 1 334 ? -15.367 -31.297 -9.195 1 96.31 334 GLN A CA 1
ATOM 2757 C C . GLN A 1 334 ? -14.852 -30.203 -10.125 1 96.31 334 GLN A C 1
ATOM 2759 O O . GLN A 1 334 ? -13.906 -30.422 -10.883 1 96.31 334 GLN A O 1
ATOM 2764 N N . LYS A 1 335 ? -15.484 -29.062 -10.102 1 96.56 335 LYS A N 1
ATOM 2765 C CA . LYS A 1 335 ? -15.039 -27.938 -10.922 1 96.56 335 LYS A CA 1
ATOM 2766 C C . LYS A 1 335 ? -13.617 -27.516 -10.555 1 96.56 335 LYS A C 1
ATOM 2768 O O . LYS A 1 335 ? -12.773 -27.312 -11.43 1 96.56 335 LYS A O 1
ATOM 2773 N N . ILE A 1 336 ? -13.352 -27.438 -9.273 1 98.06 336 ILE A N 1
ATOM 2774 C CA . ILE A 1 336 ? -12.031 -27.016 -8.812 1 98.06 336 ILE A CA 1
ATOM 2775 C C . ILE A 1 336 ? -11 -28.109 -9.133 1 98.06 336 ILE A C 1
ATOM 2777 O O . ILE A 1 336 ? -9.852 -27.797 -9.461 1 98.06 336 ILE A O 1
ATOM 2781 N N . MET A 1 337 ? -11.422 -29.375 -9.086 1 97.75 337 MET A N 1
ATOM 2782 C CA . MET A 1 337 ? -10.562 -30.484 -9.508 1 97.75 337 MET A CA 1
ATOM 2783 C C . MET A 1 337 ? -10.133 -30.312 -10.961 1 97.75 337 MET A C 1
ATOM 2785 O O . MET A 1 337 ? -8.953 -30.438 -11.281 1 97.75 337 MET A O 1
ATOM 2789 N N . ASN A 1 338 ? -11.094 -30.047 -11.812 1 97.06 338 ASN A N 1
ATOM 2790 C CA . ASN A 1 338 ? -10.797 -29.812 -13.219 1 97.06 338 ASN A CA 1
ATOM 2791 C C . ASN A 1 338 ? -9.875 -28.609 -13.406 1 97.06 338 ASN A C 1
ATOM 2793 O O . ASN A 1 338 ? -8.914 -28.672 -14.188 1 97.06 338 ASN A O 1
ATOM 2797 N N . GLU A 1 339 ? -10.172 -27.562 -12.688 1 97.75 339 GLU A N 1
ATOM 2798 C CA . GLU A 1 339 ? -9.336 -26.359 -12.75 1 97.75 339 GLU A CA 1
ATOM 2799 C C . GLU A 1 339 ? -7.902 -26.672 -12.32 1 97.75 339 GLU A C 1
ATOM 2801 O O . GLU A 1 339 ? -6.949 -26.156 -12.906 1 97.75 339 GLU A O 1
ATOM 2806 N N . THR A 1 340 ? -7.766 -27.469 -11.305 1 98.12 340 THR A N 1
ATOM 2807 C CA . THR A 1 340 ? -6.449 -27.844 -10.805 1 98.12 340 THR A CA 1
ATOM 2808 C C . THR A 1 340 ? -5.66 -28.609 -11.859 1 98.12 340 THR A C 1
ATOM 2810 O O . THR A 1 340 ? -4.484 -28.328 -12.094 1 98.12 340 THR A O 1
ATOM 2813 N N . LYS A 1 341 ? -6.309 -29.516 -12.477 1 97.5 341 LYS A N 1
ATOM 2814 C CA . LYS A 1 341 ? -5.664 -30.297 -13.523 1 97.5 341 LYS A CA 1
ATOM 2815 C C . LYS A 1 341 ? -5.27 -29.406 -14.703 1 97.5 341 LYS A C 1
ATOM 2817 O O . LYS A 1 341 ? -4.164 -29.531 -15.234 1 97.5 341 LYS A O 1
ATOM 2822 N N . ILE A 1 342 ? -6.152 -28.516 -15.078 1 97.19 342 ILE A N 1
ATOM 2823 C CA . ILE A 1 342 ? -5.824 -27.547 -16.125 1 97.19 342 ILE A CA 1
ATOM 2824 C C . ILE A 1 342 ? -4.68 -26.656 -15.664 1 97.19 342 ILE A C 1
ATOM 2826 O O . ILE A 1 342 ? -3.789 -26.328 -16.453 1 97.19 342 ILE A O 1
ATOM 2830 N N . GLY A 1 343 ? -4.738 -26.297 -14.391 1 96.69 343 GLY A N 1
ATOM 2831 C CA . GLY A 1 343 ? -3.666 -25.516 -13.812 1 96.69 343 GLY A CA 1
ATOM 2832 C C . GLY A 1 343 ? -2.305 -26.172 -13.938 1 96.69 343 GLY A C 1
ATOM 2833 O O . GLY A 1 343 ? -1.296 -25.484 -14.125 1 96.69 343 GLY A O 1
ATOM 2834 N N . CYS A 1 344 ? -2.264 -27.422 -13.859 1 96 344 CYS A N 1
ATOM 2835 C CA . CYS A 1 344 ? -1.014 -28.156 -14.031 1 96 344 CYS A CA 1
ATOM 2836 C C . CYS A 1 344 ? -0.428 -27.906 -15.414 1 96 344 CYS A C 1
ATOM 2838 O O . CYS A 1 344 ? 0.785 -27.75 -15.562 1 96 344 CYS A O 1
ATOM 2840 N N . LEU A 1 345 ? -1.263 -27.891 -16.453 1 96.12 345 LEU A N 1
ATOM 2841 C CA . LEU A 1 345 ? -0.794 -27.578 -17.797 1 96.12 345 LEU A CA 1
ATOM 2842 C C . LEU A 1 345 ? -0.15 -26.188 -17.828 1 96.12 345 LEU A C 1
ATOM 2844 O O . LEU A 1 345 ? 0.92 -26.016 -18.406 1 96.12 345 LEU A O 1
ATOM 2848 N N . PHE A 1 346 ? -0.841 -25.297 -17.172 1 96.44 346 PHE A N 1
ATOM 2849 C CA . PHE A 1 346 ? -0.321 -23.938 -17.156 1 96.44 346 PHE A CA 1
ATOM 2850 C C . PHE A 1 346 ? 1.039 -23.891 -16.469 1 96.44 346 PHE A C 1
ATOM 2852 O O . PHE A 1 346 ? 1.948 -23.203 -16.922 1 96.44 346 PHE A O 1
ATOM 2859 N N . VAL A 1 347 ? 1.161 -24.562 -15.367 1 95.31 347 VAL A N 1
ATOM 2860 C CA . VAL A 1 347 ? 2.422 -24.578 -14.633 1 95.31 347 VAL A CA 1
ATOM 2861 C C . VAL A 1 347 ? 3.537 -25.125 -15.516 1 95.31 347 VAL A C 1
ATOM 2863 O O . VAL A 1 347 ? 4.645 -24.594 -15.531 1 95.31 347 VAL A O 1
ATOM 2866 N N . LEU A 1 348 ? 3.289 -26.172 -16.234 1 94.5 348 LEU A N 1
ATOM 2867 C CA . LEU A 1 348 ? 4.273 -26.75 -17.141 1 94.5 348 LEU A CA 1
ATOM 2868 C C . LEU A 1 348 ? 4.668 -25.75 -18.234 1 94.5 348 LEU A C 1
ATOM 2870 O O . LEU A 1 348 ? 5.852 -25.609 -18.547 1 94.5 348 LEU A O 1
ATOM 2874 N N . ILE A 1 349 ? 3.684 -25.078 -18.734 1 96.38 349 ILE A N 1
ATOM 2875 C CA . ILE A 1 349 ? 3.951 -24.062 -19.75 1 96.38 349 ILE A CA 1
ATOM 2876 C C . ILE A 1 349 ? 4.797 -22.953 -19.141 1 96.38 349 ILE A C 1
ATOM 2878 O O . ILE A 1 349 ? 5.75 -22.484 -19.766 1 96.38 349 ILE A O 1
ATOM 2882 N N . ASN A 1 350 ? 4.422 -22.547 -17.984 1 94.5 350 ASN A N 1
ATOM 2883 C CA . ASN A 1 350 ? 5.164 -21.516 -17.281 1 94.5 350 ASN A CA 1
ATOM 2884 C C . ASN A 1 350 ? 6.633 -21.891 -17.109 1 94.5 350 ASN A C 1
ATOM 2886 O O . ASN A 1 350 ? 7.523 -21.078 -17.344 1 94.5 350 ASN A O 1
ATOM 2890 N N . ILE A 1 351 ? 6.887 -23.078 -16.703 1 91.12 351 ILE A N 1
ATOM 2891 C CA . ILE A 1 351 ? 8.25 -23.562 -16.516 1 91.12 351 ILE A CA 1
ATOM 2892 C C . ILE A 1 351 ? 9.008 -23.5 -17.828 1 91.12 351 ILE A C 1
ATOM 2894 O O . ILE A 1 351 ? 10.148 -23.016 -17.891 1 91.12 351 ILE A O 1
ATOM 2898 N N . MET A 1 352 ? 8.422 -23.953 -18.891 1 94.25 352 MET A N 1
ATOM 2899 C CA . MET A 1 352 ? 9.07 -23.953 -20.203 1 94.25 352 MET A CA 1
ATOM 2900 C C . MET A 1 352 ? 9.336 -22.531 -20.672 1 94.25 352 MET A C 1
ATOM 2902 O O . MET A 1 352 ? 10.422 -22.234 -21.172 1 94.25 352 MET A O 1
ATOM 2906 N N . ALA A 1 353 ? 8.312 -21.688 -20.484 1 94.69 353 ALA A N 1
ATOM 2907 C CA . ALA A 1 353 ? 8.43 -20.297 -20.938 1 94.69 353 ALA A CA 1
ATOM 2908 C C . ALA A 1 353 ? 9.555 -19.578 -20.203 1 94.69 353 ALA A C 1
ATOM 2910 O O . ALA A 1 353 ? 10.367 -18.891 -20.812 1 94.69 353 ALA A O 1
ATOM 2911 N N . VAL A 1 354 ? 9.586 -19.719 -18.953 1 89.88 354 VAL A N 1
ATOM 2912 C CA . VAL A 1 354 ? 10.609 -19.062 -18.125 1 89.88 354 VAL A CA 1
ATOM 2913 C C . VAL A 1 354 ? 11.984 -19.625 -18.484 1 89.88 354 VAL A C 1
ATOM 2915 O O . VAL A 1 354 ? 12.961 -18.875 -18.562 1 89.88 354 VAL A O 1
ATOM 2918 N N . THR A 1 355 ? 12.078 -20.891 -18.672 1 88.94 355 THR A N 1
ATOM 2919 C CA . THR A 1 355 ? 13.328 -21.531 -19.047 1 88.94 355 THR A CA 1
ATOM 2920 C C . THR A 1 355 ? 13.82 -21 -20.391 1 88.94 355 THR A C 1
ATOM 2922 O O . THR A 1 355 ? 15.008 -20.688 -20.547 1 88.94 355 THR A O 1
ATOM 2925 N N . LEU A 1 356 ? 12.953 -20.859 -21.297 1 91.69 356 LEU A N 1
ATOM 2926 C CA . LEU A 1 356 ? 13.305 -20.375 -22.641 1 91.69 356 LEU A CA 1
ATOM 2927 C C . LEU A 1 356 ? 13.727 -18.922 -22.594 1 91.69 356 LEU A C 1
ATOM 2929 O O . LEU A 1 356 ? 14.57 -18.484 -23.391 1 91.69 356 LEU A O 1
ATOM 2933 N N . HIS A 1 357 ? 13.148 -18.25 -21.703 1 88.75 357 HIS A N 1
ATOM 2934 C CA . HIS A 1 357 ? 13.375 -16.812 -21.656 1 88.75 357 HIS A CA 1
ATOM 2935 C C . HIS A 1 357 ? 14.68 -16.469 -20.938 1 88.75 357 HIS A C 1
ATOM 2937 O O . HIS A 1 357 ? 15.164 -15.344 -21.016 1 88.75 357 HIS A O 1
ATOM 2943 N N . GLN A 1 358 ? 15.273 -17.391 -20.359 1 83.44 358 GLN A N 1
ATOM 2944 C CA . GLN A 1 358 ? 16.531 -17.156 -19.656 1 83.44 358 GLN A CA 1
ATOM 2945 C C . GLN A 1 358 ? 17.641 -16.734 -20.625 1 83.44 358 GLN A C 1
ATOM 2947 O O . GLN A 1 358 ? 17.734 -17.25 -21.734 1 83.44 358 GLN A O 1
ATOM 2952 N N . LYS A 1 359 ? 18.359 -15.688 -20.156 1 80.12 359 LYS A N 1
ATOM 2953 C CA . LYS A 1 359 ? 19.469 -15.188 -20.969 1 80.12 359 LYS A CA 1
ATOM 2954 C C . LYS A 1 359 ? 20.812 -15.539 -20.328 1 80.12 359 LYS A C 1
ATOM 2956 O O . LYS A 1 359 ? 21.859 -15.422 -20.969 1 80.12 359 LYS A O 1
ATOM 2961 N N . GLU A 1 360 ? 20.703 -15.867 -19.078 1 75.75 360 GLU A N 1
ATOM 2962 C CA . GLU A 1 360 ? 21.891 -16.219 -18.312 1 75.75 360 GLU A CA 1
ATOM 2963 C C . GLU A 1 360 ? 21.594 -17.312 -17.297 1 75.75 360 GLU A C 1
ATOM 2965 O O . GLU A 1 360 ? 20.438 -17.734 -17.141 1 75.75 360 GLU A O 1
ATOM 2970 N N . SER A 1 361 ? 22.656 -17.797 -16.812 1 71.75 361 SER A N 1
ATOM 2971 C CA . SER A 1 361 ? 22.484 -18.844 -15.812 1 71.75 361 SER A CA 1
ATOM 2972 C C . SER A 1 361 ? 21.781 -18.312 -14.57 1 71.75 361 SER A C 1
ATOM 2974 O O . SER A 1 361 ? 22.062 -17.188 -14.125 1 71.75 361 SER A O 1
ATOM 2976 N N . ILE A 1 362 ? 20.859 -19.062 -14.18 1 66.44 362 ILE A N 1
ATOM 2977 C CA . ILE A 1 362 ? 20.141 -18.703 -12.953 1 66.44 362 ILE A CA 1
ATOM 2978 C C . ILE A 1 362 ? 20.969 -19.109 -11.734 1 66.44 362 ILE A C 1
ATOM 2980 O O . ILE A 1 362 ? 20.875 -18.484 -10.68 1 66.44 362 ILE A O 1
ATOM 2984 N N . PHE A 1 363 ? 21.766 -20.188 -12 1 65.31 363 PHE A N 1
ATOM 2985 C CA . PHE A 1 363 ? 22.594 -20.703 -10.922 1 65.31 363 PHE A CA 1
ATOM 2986 C C . PHE A 1 363 ? 24.062 -20.453 -11.211 1 65.31 363 PHE A C 1
ATOM 2988 O O . PHE A 1 363 ? 24.531 -20.672 -12.336 1 65.31 363 PHE A O 1
ATOM 2995 N N . ALA A 1 364 ? 24.734 -19.984 -10.227 1 63.69 364 ALA A N 1
ATOM 2996 C CA . ALA A 1 364 ? 26.156 -19.641 -10.406 1 63.69 364 ALA A CA 1
ATOM 2997 C C . ALA A 1 364 ? 26.938 -20.859 -10.883 1 63.69 364 ALA A C 1
ATOM 2999 O O . ALA A 1 364 ? 27.844 -20.719 -11.711 1 63.69 364 ALA A O 1
ATOM 3000 N N . ASP A 1 365 ? 26.578 -22 -10.508 1 67.12 365 ASP A N 1
ATOM 3001 C CA . ASP A 1 365 ? 27.406 -23.172 -10.766 1 67.12 365 ASP A CA 1
ATOM 3002 C C . ASP A 1 365 ? 26.906 -23.953 -11.969 1 67.12 365 ASP A C 1
ATOM 3004 O O . ASP A 1 365 ? 27.469 -25 -12.32 1 67.12 365 ASP A O 1
ATOM 3008 N N . ILE A 1 366 ? 25.859 -23.438 -12.57 1 72.69 366 ILE A N 1
ATOM 3009 C CA . ILE A 1 366 ? 25.344 -24.109 -13.758 1 72.69 366 ILE A CA 1
ATOM 3010 C C . ILE A 1 366 ? 25.484 -23.188 -14.977 1 72.69 366 ILE A C 1
ATOM 3012 O O . ILE A 1 366 ? 24.797 -22.172 -15.062 1 72.69 366 ILE A O 1
ATOM 3016 N N . PRO A 1 367 ? 26.406 -23.594 -15.812 1 75.94 367 PRO A N 1
ATOM 3017 C CA . PRO A 1 367 ? 26.578 -22.75 -17 1 75.94 367 PRO A CA 1
ATOM 3018 C C . PRO A 1 367 ? 25.312 -22.688 -17.859 1 75.94 367 PRO A C 1
ATOM 3020 O O . PRO A 1 367 ? 24.562 -23.656 -17.938 1 75.94 367 PRO A O 1
ATOM 3023 N N . PHE A 1 368 ? 25.188 -21.578 -18.422 1 81.94 368 PHE A N 1
ATOM 3024 C CA . PHE A 1 368 ? 24.094 -21.406 -19.359 1 81.94 368 PHE A CA 1
ATOM 3025 C C . PHE A 1 368 ? 24.406 -22.062 -20.703 1 81.94 368 PHE A C 1
ATOM 3027 O O . PHE A 1 368 ? 25.359 -21.672 -21.375 1 81.94 368 PHE A O 1
ATOM 3034 N N . GLU A 1 369 ? 23.734 -23.109 -21.016 1 87.38 369 GLU A N 1
ATOM 3035 C CA . GLU A 1 369 ? 23.922 -23.828 -22.266 1 87.38 369 GLU A CA 1
ATOM 3036 C C . GLU A 1 369 ? 22.594 -23.984 -23.016 1 87.38 369 GLU A C 1
ATOM 3038 O O . GLU A 1 369 ? 21.766 -24.812 -22.672 1 87.38 369 GLU A O 1
ATOM 3043 N N . PRO A 1 370 ? 22.531 -23.328 -24.094 1 88.12 370 PRO A N 1
ATOM 3044 C CA . PRO A 1 370 ? 21.281 -23.359 -24.844 1 88.12 370 PRO A CA 1
ATOM 3045 C C . PRO A 1 370 ? 20.844 -24.766 -25.219 1 88.12 370 PRO A C 1
ATOM 3047 O O . PRO A 1 370 ? 19.656 -25.078 -25.188 1 88.12 370 PRO A O 1
ATOM 3050 N N . LYS A 1 371 ? 21.734 -25.656 -25.547 1 90.12 371 LYS A N 1
ATOM 3051 C CA . LYS A 1 371 ? 21.406 -27.016 -25.938 1 90.12 371 LYS A CA 1
ATOM 3052 C C . LYS A 1 371 ? 20.766 -27.781 -24.781 1 90.12 371 LYS A C 1
ATOM 3054 O O . LYS A 1 371 ? 19.812 -28.547 -24.984 1 90.12 371 LYS A O 1
ATOM 3059 N N . LYS A 1 372 ? 21.281 -27.531 -23.625 1 87.94 372 LYS A N 1
ATOM 3060 C CA . LYS A 1 372 ? 20.703 -28.172 -22.438 1 87.94 372 LYS A CA 1
ATOM 3061 C C . LYS A 1 372 ? 19.328 -27.594 -22.109 1 87.94 372 LYS A C 1
ATOM 3063 O O . LYS A 1 372 ? 18.438 -28.328 -21.703 1 87.94 372 LYS A O 1
ATOM 3068 N N . ILE A 1 373 ? 19.25 -26.375 -22.281 1 88.88 373 ILE A N 1
ATOM 3069 C CA . ILE A 1 373 ? 17.984 -25.688 -22.016 1 88.88 373 ILE A CA 1
ATOM 3070 C C . ILE A 1 373 ? 16.891 -26.234 -22.922 1 88.88 373 ILE A C 1
ATOM 3072 O O . ILE A 1 373 ? 15.812 -26.594 -22.469 1 88.88 373 ILE A O 1
ATOM 3076 N N . ILE A 1 374 ? 17.203 -26.312 -24.141 1 92.69 374 ILE A N 1
ATOM 3077 C CA . ILE A 1 374 ? 16.219 -26.734 -25.125 1 92.69 374 ILE A CA 1
ATOM 3078 C C . ILE A 1 374 ? 15.891 -28.203 -24.938 1 92.69 374 ILE A C 1
ATOM 3080 O O . ILE A 1 374 ? 14.75 -28.641 -25.125 1 92.69 374 ILE A O 1
ATOM 3084 N N . THR A 1 375 ? 16.859 -28.984 -24.562 1 92.44 375 THR A N 1
ATOM 3085 C CA . THR A 1 375 ? 16.625 -30.391 -24.234 1 92.44 375 THR A CA 1
ATOM 3086 C C . THR A 1 375 ? 15.656 -30.516 -23.062 1 92.44 375 THR A C 1
ATOM 3088 O O . THR A 1 375 ? 14.75 -31.344 -23.078 1 92.44 375 THR A O 1
ATOM 3091 N N . GLY A 1 376 ? 15.891 -29.672 -22.078 1 89.75 376 GLY A N 1
ATOM 3092 C CA . GLY A 1 376 ? 14.969 -29.641 -20.953 1 89.75 376 GLY A CA 1
ATOM 3093 C C . GLY A 1 376 ? 13.555 -29.266 -21.359 1 89.75 376 GLY A C 1
ATOM 3094 O O . GLY A 1 376 ? 12.586 -29.875 -20.891 1 89.75 376 GLY A O 1
ATOM 3095 N N . VAL A 1 377 ? 13.453 -28.312 -22.172 1 93.81 377 VAL A N 1
ATOM 3096 C CA . VAL A 1 377 ? 12.148 -27.859 -22.656 1 93.81 377 VAL A CA 1
ATOM 3097 C C . VAL A 1 377 ? 11.469 -29 -23.422 1 93.81 377 VAL A C 1
ATOM 3099 O O . VAL A 1 377 ? 10.25 -29.188 -23.297 1 93.81 377 VAL A O 1
ATOM 3102 N N . ASN A 1 378 ? 12.266 -29.766 -24.219 1 94.62 378 ASN A N 1
ATOM 3103 C CA . ASN A 1 378 ? 11.727 -30.922 -24.938 1 94.62 378 ASN A CA 1
ATOM 3104 C C . ASN A 1 378 ? 11.07 -31.922 -24 1 94.62 378 ASN A C 1
ATOM 3106 O O . ASN A 1 378 ? 9.977 -32.406 -24.281 1 94.62 378 ASN A O 1
ATOM 3110 N N . PHE A 1 379 ? 11.703 -32.156 -22.922 1 91.06 379 PHE A N 1
ATOM 3111 C CA . PHE A 1 379 ? 11.18 -33.156 -21.984 1 91.06 379 PHE A CA 1
ATOM 3112 C C . PHE A 1 379 ? 9.977 -32.594 -21.234 1 91.06 379 PHE A C 1
ATOM 3114 O O . PHE A 1 379 ? 9.016 -33.312 -20.953 1 91.06 379 PHE A O 1
ATOM 3121 N N . MET A 1 380 ? 10.016 -31.359 -20.906 1 92 380 MET A N 1
ATOM 3122 C CA . MET A 1 380 ? 8.867 -30.734 -20.266 1 92 380 MET A CA 1
ATOM 3123 C C . MET A 1 380 ? 7.672 -30.703 -21.203 1 92 380 MET A C 1
ATOM 3125 O O . MET A 1 380 ? 6.527 -30.844 -20.781 1 92 380 MET A O 1
ATOM 3129 N N . PHE A 1 381 ? 7.984 -30.438 -22.453 1 95.62 381 PHE A N 1
ATOM 3130 C CA . PHE A 1 381 ? 6.941 -30.422 -23.469 1 95.62 381 PHE A CA 1
ATOM 3131 C C . PHE A 1 381 ? 6.301 -31.797 -23.625 1 95.62 381 PHE A C 1
ATOM 3133 O O . PHE A 1 381 ? 5.086 -31.906 -23.781 1 95.62 381 PHE A O 1
ATOM 3140 N N . LYS A 1 382 ? 7.113 -32.812 -23.531 1 94 382 LYS A N 1
ATOM 3141 C CA . LYS A 1 382 ? 6.598 -34.156 -23.516 1 94 382 LYS A CA 1
ATOM 3142 C C . LYS A 1 382 ? 5.59 -34.375 -22.391 1 94 382 LYS A C 1
ATOM 3144 O O . LYS A 1 382 ? 4.504 -34.906 -22.609 1 94 382 LYS A O 1
ATOM 3149 N N . ARG A 1 383 ? 5.949 -33.938 -21.25 1 92.31 383 ARG A N 1
ATOM 3150 C CA . ARG A 1 383 ? 5.078 -34.062 -20.094 1 92.31 383 ARG A CA 1
ATOM 3151 C C . ARG A 1 383 ? 3.775 -33.312 -20.297 1 92.31 383 ARG A C 1
ATOM 3153 O O . ARG A 1 383 ? 2.697 -33.812 -19.953 1 92.31 383 ARG A O 1
ATOM 3160 N N . TYR A 1 384 ? 3.893 -32.125 -20.781 1 95.75 384 TYR A N 1
ATOM 3161 C CA . TYR A 1 384 ? 2.73 -31.312 -21.094 1 95.75 384 TYR A CA 1
ATOM 3162 C C . TYR A 1 384 ? 1.796 -32.031 -22.062 1 95.75 384 TYR A C 1
ATOM 3164 O O . TYR A 1 384 ? 0.589 -32.125 -21.828 1 95.75 384 TYR A O 1
ATOM 3172 N N . LEU A 1 385 ? 2.352 -32.562 -23.156 1 96.31 385 LEU A N 1
ATOM 3173 C CA . LEU A 1 385 ? 1.547 -33.25 -24.172 1 96.31 385 LEU A CA 1
ATOM 3174 C C . LEU A 1 385 ? 0.856 -34.469 -23.594 1 96.31 385 LEU A C 1
ATOM 3176 O O . LEU A 1 385 ? -0.319 -34.719 -23.875 1 96.31 385 LEU A O 1
ATOM 3180 N N . ASN A 1 386 ? 1.627 -35.219 -22.812 1 94.12 386 ASN A N 1
ATOM 3181 C CA . ASN A 1 386 ? 1.052 -36.406 -22.188 1 94.12 386 ASN A CA 1
ATOM 3182 C C . ASN A 1 386 ? -0.097 -36.031 -21.25 1 94.12 386 ASN A C 1
ATOM 3184 O O . ASN A 1 386 ? -1.137 -36.719 -21.25 1 94.12 386 ASN A O 1
ATOM 3188 N N . PHE A 1 387 ? 0.138 -35.062 -20.5 1 95 387 PHE A N 1
ATOM 3189 C CA . PHE A 1 387 ? -0.882 -34.656 -19.547 1 95 387 PHE A CA 1
ATOM 3190 C C . PHE A 1 387 ? -2.096 -34.094 -20.281 1 95 387 PHE A C 1
ATOM 3192 O O . PHE A 1 387 ? -3.236 -34.312 -19.875 1 95 387 PHE A O 1
ATOM 3199 N N . LYS A 1 388 ? -1.878 -33.25 -21.266 1 96.38 388 LYS A N 1
ATOM 3200 C CA . LYS A 1 388 ? -2.971 -32.719 -22.078 1 96.38 388 LYS A CA 1
ATOM 3201 C C . LYS A 1 388 ? -3.83 -33.844 -22.641 1 96.38 388 LYS A C 1
ATOM 3203 O O . LYS A 1 388 ? -5.059 -33.781 -22.594 1 96.38 388 LYS A O 1
ATOM 3208 N N . ASN A 1 389 ? -3.186 -34.906 -23.172 1 95.69 389 ASN A N 1
ATOM 3209 C CA . ASN A 1 389 ? -3.904 -36.031 -23.734 1 95.69 389 ASN A CA 1
ATOM 3210 C C . ASN A 1 389 ? -4.75 -36.75 -22.672 1 95.69 389 ASN A C 1
ATOM 3212 O O . ASN A 1 389 ? -5.859 -37.188 -22.953 1 95.69 389 ASN A O 1
ATOM 3216 N N . LEU A 1 390 ? -4.203 -36.844 -21.516 1 94.81 390 LEU A N 1
ATOM 3217 C CA . LEU A 1 390 ? -4.949 -37.406 -20.406 1 94.81 390 LEU A CA 1
ATOM 3218 C C . LEU A 1 390 ? -6.207 -36.625 -20.109 1 94.81 390 LEU A C 1
ATOM 3220 O O . LEU A 1 390 ? -7.273 -37.188 -19.875 1 94.81 390 LEU A O 1
ATOM 3224 N N . LEU A 1 391 ? -6.105 -35.281 -20.125 1 96.06 391 LEU A N 1
ATOM 3225 C CA . LEU A 1 391 ? -7.246 -34.438 -19.828 1 96.06 391 LEU A CA 1
ATOM 3226 C C . LEU A 1 391 ? -8.297 -34.531 -20.922 1 96.06 391 LEU A C 1
ATOM 3228 O O . LEU A 1 391 ? -9.5 -34.438 -20.656 1 96.06 391 LEU A O 1
ATOM 3232 N N . ILE A 1 392 ? -7.875 -34.75 -22.141 1 95.88 392 ILE A N 1
ATOM 3233 C CA . ILE A 1 392 ? -8.789 -34.938 -23.266 1 95.88 392 ILE A CA 1
ATOM 3234 C C . ILE A 1 392 ? -9.547 -36.25 -23.094 1 95.88 392 ILE A C 1
ATOM 3236 O O . ILE A 1 392 ? -10.766 -36.312 -23.266 1 95.88 392 ILE A O 1
ATOM 3240 N N . GLU A 1 393 ? -8.828 -37.25 -22.703 1 95.38 393 GLU A N 1
ATOM 3241 C CA . GLU A 1 393 ? -9.438 -38.562 -22.5 1 95.38 393 GLU A CA 1
ATOM 3242 C C . GLU A 1 393 ? -10.461 -38.531 -21.359 1 95.38 393 GLU A C 1
ATOM 3244 O O . GLU A 1 393 ? -11.5 -39.188 -21.438 1 95.38 393 GLU A O 1
ATOM 3249 N N . GLU A 1 394 ? -10.164 -37.719 -20.391 1 94.5 394 GLU A N 1
ATOM 3250 C CA . GLU A 1 394 ? -11.055 -37.594 -19.25 1 94.5 394 GLU A CA 1
ATOM 3251 C C . GLU A 1 394 ? -12.18 -36.625 -19.531 1 94.5 394 GLU A C 1
ATOM 3253 O O . GLU A 1 394 ? -13.023 -36.375 -18.672 1 94.5 394 GLU A O 1
ATOM 3258 N N . LYS A 1 395 ? -12.195 -35.906 -20.672 1 94.44 395 LYS A N 1
ATOM 3259 C CA . LYS A 1 395 ? -13.219 -35 -21.156 1 94.44 395 LYS A CA 1
ATOM 3260 C C . LYS A 1 395 ? -13.242 -33.719 -20.297 1 94.44 395 LYS A C 1
ATOM 3262 O O . LYS A 1 395 ? -14.305 -33.156 -20.062 1 94.44 395 LYS A O 1
ATOM 3267 N N . ILE A 1 396 ? -12.125 -33.406 -19.781 1 94.06 396 ILE A N 1
ATOM 3268 C CA . ILE A 1 396 ? -11.977 -32.156 -19.047 1 94.06 396 ILE A CA 1
ATOM 3269 C C . ILE A 1 396 ? -11.727 -31.016 -20.016 1 94.06 396 ILE A C 1
ATOM 3271 O O . ILE A 1 396 ? -12.195 -29.906 -19.812 1 94.06 396 ILE A O 1
ATOM 3275 N N . ILE A 1 397 ? -10.953 -31.297 -21.016 1 90.81 397 ILE A N 1
ATOM 3276 C CA . ILE A 1 397 ? -10.68 -30.375 -22.125 1 90.81 397 ILE A CA 1
ATOM 3277 C C . ILE A 1 397 ? -11.328 -30.891 -23.406 1 90.81 397 ILE A C 1
ATOM 3279 O O . ILE A 1 397 ? -11.227 -32.094 -23.719 1 90.81 397 ILE A O 1
ATOM 3283 N N . ASP A 1 398 ? -12.078 -29.953 -24 1 80.69 398 ASP A N 1
ATOM 3284 C CA . ASP A 1 398 ? -12.602 -30.312 -25.312 1 80.69 398 ASP A CA 1
ATOM 3285 C C . ASP A 1 398 ? -11.641 -29.891 -26.422 1 80.69 398 ASP A C 1
ATOM 3287 O O . ASP A 1 398 ? -11.25 -28.719 -26.5 1 80.69 398 ASP A O 1
ATOM 3291 N N . TYR A 1 399 ? -10.977 -30.812 -26.938 1 69.19 399 TYR A N 1
ATOM 3292 C CA . TYR A 1 399 ? -10.039 -30.516 -28.016 1 69.19 399 TYR A CA 1
ATOM 3293 C C . TYR A 1 399 ? -10.594 -30.953 -29.375 1 69.19 399 TYR A C 1
ATOM 3295 O O . TYR A 1 399 ? -11.164 -32.031 -29.484 1 69.19 399 TYR A O 1
ATOM 3303 N N . MET B 1 1 ? 1.32 59.844 12.93 1 43.84 1 MET B N 1
ATOM 3304 C CA . MET B 1 1 ? 0.174 58.969 13.156 1 43.84 1 MET B CA 1
ATOM 3305 C C . MET B 1 1 ? 0.297 58.25 14.492 1 43.84 1 MET B C 1
ATOM 3307 O O . MET B 1 1 ? 1.366 57.719 14.828 1 43.84 1 MET B O 1
ATOM 3311 N N . THR B 1 2 ? -0.586 58.375 15.352 1 52.84 2 THR B N 1
ATOM 3312 C CA . THR B 1 2 ? -0.573 57.781 16.672 1 52.84 2 THR B CA 1
ATOM 3313 C C . THR B 1 2 ? -0.566 56.25 16.594 1 52.84 2 THR B C 1
ATOM 3315 O O . THR B 1 2 ? -1.001 55.688 15.586 1 52.84 2 THR B O 1
ATOM 3318 N N . SER B 1 3 ? 0.094 55.562 17.641 1 58.44 3 SER B N 1
ATOM 3319 C CA . SER B 1 3 ? 0.119 54.125 17.734 1 58.44 3 SER B CA 1
ATOM 3320 C C . SER B 1 3 ? -1.26 53.531 17.469 1 58.44 3 SER B C 1
ATOM 3322 O O . SER B 1 3 ? -1.379 52.469 16.812 1 58.44 3 SER B O 1
ATOM 3324 N N . LYS B 1 4 ? -2.26 54.125 18.016 1 62.69 4 LYS B N 1
ATOM 3325 C CA . LYS B 1 4 ? -3.641 53.688 17.844 1 62.69 4 LYS B CA 1
ATOM 3326 C C . LYS B 1 4 ? -4.078 53.781 16.391 1 62.69 4 LYS B C 1
ATOM 3328 O O . LYS B 1 4 ? -4.77 52.906 15.867 1 62.69 4 LYS B O 1
ATOM 3333 N N . SER B 1 5 ? -3.639 54.812 15.789 1 60.69 5 SER B N 1
ATOM 3334 C CA . SER B 1 5 ? -4.031 55.062 14.406 1 60.69 5 SER B CA 1
ATOM 3335 C C . SER B 1 5 ? -3.367 54.062 13.469 1 60.69 5 SER B C 1
ATOM 3337 O O . SER B 1 5 ? -3.994 53.562 12.531 1 60.69 5 SER B O 1
ATOM 3339 N N . ILE B 1 6 ? -2.176 53.719 13.766 1 62.19 6 ILE B N 1
ATOM 3340 C CA . ILE B 1 6 ? -1.437 52.719 12.977 1 62.19 6 ILE B CA 1
ATOM 3341 C C . ILE B 1 6 ? -2.088 51.344 13.125 1 62.19 6 ILE B C 1
ATOM 3343 O O . ILE B 1 6 ? -2.27 50.656 12.141 1 62.19 6 ILE B O 1
ATOM 3347 N N . ASP B 1 7 ? -2.479 51.156 14.281 1 75.69 7 ASP B N 1
ATOM 3348 C CA . ASP B 1 7 ? -3.133 49.875 14.562 1 75.69 7 ASP B CA 1
ATOM 3349 C C . ASP B 1 7 ? -4.457 49.781 13.812 1 75.69 7 ASP B C 1
ATOM 3351 O O . ASP B 1 7 ? -4.797 48.719 13.297 1 75.69 7 ASP B O 1
ATOM 3355 N N . GLU B 1 8 ? -5.102 50.906 13.805 1 77.12 8 GLU B N 1
ATOM 3356 C CA . GLU B 1 8 ? -6.387 50.906 13.117 1 77.12 8 GLU B CA 1
ATOM 3357 C C . GLU B 1 8 ? -6.207 50.75 11.609 1 77.12 8 GLU B C 1
ATOM 3359 O O . GLU B 1 8 ? -6.992 50.031 10.961 1 77.12 8 GLU B O 1
ATOM 3364 N N . ALA B 1 9 ? -5.211 51.375 11.125 1 73.31 9 ALA B N 1
ATOM 3365 C CA . ALA B 1 9 ? -4.926 51.25 9.695 1 73.31 9 ALA B CA 1
ATOM 3366 C C . ALA B 1 9 ? -4.508 49.844 9.328 1 73.31 9 ALA B C 1
ATOM 3368 O O . ALA B 1 9 ? -4.914 49.312 8.289 1 73.31 9 ALA B O 1
ATOM 3369 N N . GLU B 1 10 ? -3.762 49.344 10.125 1 79.62 10 GLU B N 1
ATOM 3370 C CA . GLU B 1 10 ? -3.307 47.969 9.906 1 79.62 10 GLU B CA 1
ATOM 3371 C C . GLU B 1 10 ? -4.473 47 9.953 1 79.62 10 GLU B C 1
ATOM 3373 O O . GLU B 1 10 ? -4.535 46.062 9.156 1 79.62 10 GLU B O 1
ATOM 3378 N N . LYS B 1 11 ? -5.352 47.281 10.844 1 81.31 11 LYS B N 1
ATOM 3379 C CA . LYS B 1 11 ? -6.531 46.406 10.961 1 81.31 11 LYS B CA 1
ATOM 3380 C C . LYS B 1 11 ? -7.402 46.5 9.711 1 81.31 11 LYS B C 1
ATOM 3382 O O . LYS B 1 11 ? -7.965 45.5 9.273 1 81.31 11 LYS B O 1
ATOM 3387 N N . LYS B 1 12 ? -7.488 47.688 9.273 1 79.88 12 LYS B N 1
ATOM 3388 C CA . LYS B 1 12 ? -8.273 47.875 8.062 1 79.88 12 LYS B CA 1
ATOM 3389 C C . LYS B 1 12 ? -7.633 47.188 6.871 1 79.88 12 LYS B C 1
ATOM 3391 O O . LYS B 1 12 ? -8.328 46.531 6.07 1 79.88 12 LYS B O 1
ATOM 3396 N N . LEU B 1 13 ? -6.363 47.281 6.785 1 79.25 13 LEU B N 1
ATOM 3397 C CA . LEU B 1 13 ? -5.629 46.625 5.699 1 79.25 13 LEU B CA 1
ATOM 3398 C C . LEU B 1 13 ? -5.754 45.125 5.789 1 79.25 13 LEU B C 1
ATOM 3400 O O . LEU B 1 13 ? -5.918 44.438 4.77 1 79.25 13 LEU B O 1
ATOM 3404 N N . GLU B 1 14 ? -5.641 44.656 6.867 1 81 14 GLU B N 1
ATOM 3405 C CA . GLU B 1 14 ? -5.773 43.219 7.109 1 81 14 GLU B CA 1
ATOM 3406 C C . GLU B 1 14 ? -7.148 42.719 6.691 1 81 14 GLU B C 1
ATOM 3408 O O . GLU B 1 14 ? -7.262 41.688 6.012 1 81 14 GLU B O 1
ATOM 3413 N N . LYS B 1 15 ? -8.133 43.438 7.086 1 79.75 15 LYS B N 1
ATOM 3414 C CA . LYS B 1 15 ? -9.5 43.062 6.754 1 79.75 15 LYS B CA 1
ATOM 3415 C C . LYS B 1 15 ? -9.727 43.062 5.246 1 79.75 15 LYS B C 1
ATOM 3417 O O . LYS B 1 15 ? -10.406 42.188 4.715 1 79.75 15 LYS B O 1
ATOM 3422 N N . GLU B 1 16 ? -9.18 44 4.656 1 79.19 16 GLU B N 1
ATOM 3423 C CA . GLU B 1 16 ? -9.32 44.094 3.205 1 79.19 16 GLU B CA 1
ATOM 3424 C C . GLU B 1 16 ? -8.617 42.969 2.496 1 79.19 16 GLU B C 1
ATOM 3426 O O . GLU B 1 16 ? -9.125 42.438 1.507 1 79.19 16 GLU B O 1
ATOM 3431 N N . LEU B 1 17 ? -7.527 42.625 2.945 1 77.69 17 LEU B N 1
ATOM 3432 C CA . LEU B 1 17 ? -6.73 41.562 2.342 1 77.69 17 LEU B CA 1
ATOM 3433 C C . LEU B 1 17 ? -7.445 40.219 2.451 1 77.69 17 LEU B C 1
ATOM 3435 O O . LEU B 1 17 ? -7.523 39.469 1.475 1 77.69 17 LEU B O 1
ATOM 3439 N N . PHE B 1 18 ? -8.078 40 3.582 1 76.56 18 PHE B N 1
ATOM 3440 C CA . PHE B 1 18 ? -8.633 38.656 3.82 1 76.56 18 PHE B CA 1
ATOM 3441 C C . PHE B 1 18 ? -10.062 38.562 3.297 1 76.56 18 PHE B C 1
ATOM 3443 O O . PHE B 1 18 ? -10.586 37.469 3.1 1 76.56 18 PHE B O 1
ATOM 3450 N N . LYS B 1 19 ? -10.656 39.719 3.109 1 73.94 19 LYS B N 1
ATOM 3451 C CA . LYS B 1 19 ? -12.008 39.781 2.549 1 73.94 19 LYS B CA 1
ATOM 3452 C C . LYS B 1 19 ? -12.047 39.125 1.173 1 73.94 19 LYS B C 1
ATOM 3454 O O . LYS B 1 19 ? -13.055 38.5 0.797 1 73.94 19 LYS B O 1
ATOM 3459 N N . GLN B 1 20 ? -10.953 39.125 0.463 1 72.62 20 GLN B N 1
ATOM 3460 C CA . GLN B 1 20 ? -10.914 38.594 -0.883 1 72.62 20 GLN B CA 1
ATOM 3461 C C . GLN B 1 20 ? -11.062 37.062 -0.85 1 72.62 20 GLN B C 1
ATOM 3463 O O . GLN B 1 20 ? -11.477 36.438 -1.84 1 72.62 20 GLN B O 1
ATOM 3468 N N . PHE B 1 21 ? -10.789 36.531 0.296 1 69.81 21 PHE B N 1
ATOM 3469 C CA . PHE B 1 21 ? -10.844 35.094 0.402 1 69.81 21 PHE B CA 1
ATOM 3470 C C . PHE B 1 21 ? -12.219 34.625 0.89 1 69.81 21 PHE B C 1
ATOM 3472 O O . PHE B 1 21 ? -12.602 33.469 0.689 1 69.81 21 PHE B O 1
ATOM 3479 N N . LYS B 1 22 ? -12.922 35.5 1.559 1 66.56 22 LYS B N 1
ATOM 3480 C CA . LYS B 1 22 ? -14.195 35.156 2.178 1 66.56 22 LYS B CA 1
ATOM 3481 C C . LYS B 1 22 ? -15.234 34.75 1.125 1 66.56 22 LYS B C 1
ATOM 3483 O O . LYS B 1 22 ? -16.141 33.969 1.397 1 66.56 22 LYS B O 1
ATOM 3488 N N . ASP B 1 23 ? -15.047 35.188 -0.077 1 63.75 23 ASP B N 1
ATOM 3489 C CA . ASP B 1 23 ? -16.078 34.969 -1.096 1 63.75 23 ASP B CA 1
ATOM 3490 C C . ASP B 1 23 ? -15.703 33.781 -1.987 1 63.75 23 ASP B C 1
ATOM 3492 O O . ASP B 1 23 ? -16.391 33.5 -2.975 1 63.75 23 ASP B O 1
ATOM 3496 N N . ILE B 1 24 ? -14.664 33.125 -1.576 1 65.56 24 ILE B N 1
ATOM 3497 C CA . ILE B 1 24 ? -14.25 32.031 -2.428 1 65.56 24 ILE B CA 1
ATOM 3498 C C . ILE B 1 24 ? -15.07 30.781 -2.088 1 65.56 24 ILE B C 1
ATOM 3500 O O . ILE B 1 24 ? -15.156 30.391 -0.922 1 65.56 24 ILE B O 1
ATOM 3504 N N . ASN B 1 25 ? -15.797 30.281 -3.119 1 62.12 25 ASN B N 1
ATOM 3505 C CA . ASN B 1 25 ? -16.531 29.031 -3.023 1 62.12 25 ASN B CA 1
ATOM 3506 C C . ASN B 1 25 ? -15.656 27.844 -3.426 1 62.12 25 ASN B C 1
ATOM 3508 O O . ASN B 1 25 ? -14.953 27.891 -4.438 1 62.12 25 ASN B O 1
ATOM 3512 N N . PRO B 1 26 ? -15.57 26.844 -2.535 1 61.88 26 PRO B N 1
ATOM 3513 C CA . PRO B 1 26 ? -14.758 25.672 -2.861 1 61.88 26 PRO B CA 1
ATOM 3514 C C . PRO B 1 26 ? -15.008 25.156 -4.277 1 61.88 26 PRO B C 1
ATOM 3516 O O . PRO B 1 26 ? -14.094 24.641 -4.922 1 61.88 26 PRO B O 1
ATOM 3519 N N . ASP B 1 27 ? -16.188 25.422 -4.711 1 59.94 27 ASP B N 1
ATOM 3520 C CA . ASP B 1 27 ? -16.547 24.922 -6.035 1 59.94 27 ASP B CA 1
ATOM 3521 C C . ASP B 1 27 ? -15.82 25.719 -7.125 1 59.94 27 ASP B C 1
ATOM 3523 O O . ASP B 1 27 ? -15.719 25.25 -8.266 1 59.94 27 ASP B O 1
ATOM 3527 N N . ASP B 1 28 ? -15.258 26.734 -6.703 1 61.25 28 ASP B N 1
ATOM 3528 C CA . ASP B 1 28 ? -14.578 27.594 -7.672 1 61.25 28 ASP B CA 1
ATOM 3529 C C . ASP B 1 28 ? -13.133 27.156 -7.875 1 61.25 28 ASP B C 1
ATOM 3531 O O . ASP B 1 28 ? -12.469 27.609 -8.812 1 61.25 28 ASP B O 1
ATOM 3535 N N . LEU B 1 29 ? -12.789 26.266 -6.984 1 62.81 29 LEU B N 1
ATOM 3536 C CA . LEU B 1 29 ? -11.406 25.812 -7.051 1 62.81 29 LEU B CA 1
ATOM 3537 C C . LEU B 1 29 ? -11.25 24.688 -8.07 1 62.81 29 LEU B C 1
ATOM 3539 O O . LEU B 1 29 ? -11.641 23.547 -7.812 1 62.81 29 LEU B O 1
ATOM 3543 N N . ILE B 1 30 ? -11.133 25.094 -9.461 1 63.25 30 ILE B N 1
ATOM 3544 C CA . ILE B 1 30 ? -10.938 24.094 -10.5 1 63.25 30 ILE B CA 1
ATOM 3545 C C . ILE B 1 30 ? -9.617 24.344 -11.219 1 63.25 30 ILE B C 1
ATOM 3547 O O . ILE B 1 30 ? -9.406 25.438 -11.773 1 63.25 30 ILE B O 1
ATOM 3551 N N . ARG B 1 31 ? -8.688 23.422 -10.953 1 63.81 31 ARG B N 1
ATOM 3552 C CA . ARG B 1 31 ? -7.422 23.562 -11.664 1 63.81 31 ARG B CA 1
ATOM 3553 C C . ARG B 1 31 ? -7.418 22.719 -12.938 1 63.81 31 ARG B C 1
ATOM 3555 O O . ARG B 1 31 ? -7.781 21.547 -12.922 1 63.81 31 ARG B O 1
ATOM 3562 N N . GLY B 1 32 ? -7.051 23.375 -14.008 1 68.31 32 GLY B N 1
ATOM 3563 C CA . GLY B 1 32 ? -6.863 22.688 -15.266 1 68.31 32 GLY B CA 1
ATOM 3564 C C . GLY B 1 32 ? -8.164 22.406 -16 1 68.31 32 GLY B C 1
ATOM 3565 O O . GLY B 1 32 ? -9.242 22.719 -15.492 1 68.31 32 GLY B O 1
ATOM 3566 N N . LYS B 1 33 ? -7.98 22.016 -17.219 1 75.94 33 LYS B N 1
ATOM 3567 C CA . LYS B 1 33 ? -9.133 21.703 -18.047 1 75.94 33 LYS B CA 1
ATOM 3568 C C . LYS B 1 33 ? -9.414 20.203 -18.062 1 75.94 33 LYS B C 1
ATOM 3570 O O . LYS B 1 33 ? -8.492 19.391 -17.969 1 75.94 33 LYS B O 1
ATOM 3575 N N . THR B 1 34 ? -10.648 19.953 -18.031 1 82.81 34 THR B N 1
ATOM 3576 C CA . THR B 1 34 ? -11.039 18.562 -18.172 1 82.81 34 THR B CA 1
ATOM 3577 C C . THR B 1 34 ? -10.656 18.031 -19.562 1 82.81 34 THR B C 1
ATOM 3579 O O . THR B 1 34 ? -11 18.641 -20.578 1 82.81 34 THR B O 1
ATOM 3582 N N . PRO B 1 35 ? -9.938 17 -19.594 1 85.38 35 PRO B N 1
ATOM 3583 C CA . PRO B 1 35 ? -9.586 16.438 -20.906 1 85.38 35 PRO B CA 1
ATOM 3584 C C . PRO B 1 35 ? -10.812 16 -21.703 1 85.38 35 PRO B C 1
ATOM 3586 O O . PRO B 1 35 ? -11.781 15.5 -21.125 1 85.38 35 PRO B O 1
ATOM 3589 N N . ASP B 1 36 ? -10.703 16.078 -23 1 88.31 36 ASP B N 1
ATOM 3590 C CA . ASP B 1 36 ? -11.812 15.75 -23.891 1 88.31 36 ASP B CA 1
ATOM 3591 C C . ASP B 1 36 ? -12.133 14.258 -23.844 1 88.31 36 ASP B C 1
ATOM 3593 O O . ASP B 1 36 ? -13.289 13.859 -24.031 1 88.31 36 ASP B O 1
ATOM 3597 N N . ASP B 1 37 ? -11.219 13.492 -23.531 1 92.62 37 ASP B N 1
ATOM 3598 C CA . ASP B 1 37 ? -11.414 12.047 -23.594 1 92.62 37 ASP B CA 1
ATOM 3599 C C . ASP B 1 37 ? -11.586 11.461 -22.203 1 92.62 37 ASP B C 1
ATOM 3601 O O . ASP B 1 37 ? -11.328 10.273 -21.984 1 92.62 37 ASP B O 1
ATOM 3605 N N . ILE B 1 38 ? -12.031 12.25 -21.266 1 93.81 38 ILE B N 1
ATOM 3606 C CA . ILE B 1 38 ? -12.062 11.852 -19.859 1 93.81 38 ILE B CA 1
ATOM 3607 C C . ILE B 1 38 ? -13.039 10.688 -19.688 1 93.81 38 ILE B C 1
ATOM 3609 O O . ILE B 1 38 ? -12.781 9.766 -18.906 1 93.81 38 ILE B O 1
ATOM 3613 N N . SER B 1 39 ? -14.117 10.711 -20.375 1 94.5 39 SER B N 1
ATOM 3614 C CA . SER B 1 39 ? -15.109 9.641 -20.25 1 94.5 39 SER B CA 1
ATOM 3615 C C . SER B 1 39 ? -14.539 8.305 -20.719 1 94.5 39 SER B C 1
ATOM 3617 O O . SER B 1 39 ? -14.75 7.281 -20.062 1 94.5 39 SER B O 1
ATOM 3619 N N . ASN B 1 40 ? -13.906 8.375 -21.797 1 96.38 40 ASN B N 1
ATOM 3620 C CA . ASN B 1 40 ? -13.281 7.164 -22.312 1 96.38 40 ASN B CA 1
ATOM 3621 C C . ASN B 1 40 ? -12.195 6.645 -21.359 1 96.38 40 ASN B C 1
ATOM 3623 O O . ASN B 1 40 ? -12.062 5.438 -21.172 1 96.38 40 ASN B O 1
ATOM 3627 N N . ARG B 1 41 ? -11.453 7.547 -20.875 1 95.44 41 ARG B N 1
ATOM 3628 C CA . ARG B 1 41 ? -10.398 7.168 -19.938 1 95.44 41 ARG B CA 1
ATOM 3629 C C . ARG B 1 41 ? -10.984 6.512 -18.688 1 95.44 41 ARG B C 1
ATOM 3631 O O . ARG B 1 41 ? -10.5 5.465 -18.25 1 95.44 41 ARG B O 1
ATOM 3638 N N . CYS B 1 42 ? -11.984 7.117 -18.172 1 96.88 42 CYS B N 1
ATOM 3639 C CA . CYS B 1 42 ? -12.641 6.562 -17 1 96.88 42 CYS B CA 1
ATOM 3640 C C . CYS B 1 42 ? -13.242 5.191 -17.297 1 96.88 42 CYS B C 1
ATOM 3642 O O . CYS B 1 42 ? -13.125 4.27 -16.484 1 96.88 42 CYS B O 1
ATOM 3644 N N . PHE B 1 43 ? -13.875 5.074 -18.453 1 97.38 43 PHE B N 1
ATOM 3645 C CA . PHE B 1 43 ? -14.477 3.809 -18.859 1 97.38 43 PHE B CA 1
ATOM 3646 C C . PHE B 1 43 ? -13.43 2.699 -18.891 1 97.38 43 PHE B C 1
ATOM 3648 O O . PHE B 1 43 ? -13.656 1.61 -18.359 1 97.38 43 PHE B O 1
ATOM 3655 N N . LYS B 1 44 ? -12.344 2.99 -19.453 1 97.12 44 LYS B N 1
ATOM 3656 C CA . LYS B 1 44 ? -11.266 2.008 -19.531 1 97.12 44 LYS B CA 1
ATOM 3657 C C . LYS B 1 44 ? -10.781 1.589 -18.156 1 97.12 44 LYS B C 1
ATOM 3659 O O . LYS B 1 44 ? -10.555 0.405 -17.891 1 97.12 44 LYS B O 1
ATOM 3664 N N . LEU B 1 45 ? -10.594 2.539 -17.297 1 97.19 45 LEU B N 1
ATOM 3665 C CA . LEU B 1 45 ? -10.125 2.258 -15.945 1 97.19 45 LEU B CA 1
ATOM 3666 C C . LEU B 1 45 ? -11.133 1.406 -15.188 1 97.19 45 LEU B C 1
ATOM 3668 O O . LEU B 1 45 ? -10.75 0.492 -14.453 1 97.19 45 LEU B O 1
ATOM 3672 N N . VAL B 1 46 ? -12.398 1.673 -15.367 1 96.81 46 VAL B N 1
ATOM 3673 C CA . VAL B 1 46 ? -13.445 0.893 -14.719 1 96.81 46 VAL B CA 1
ATOM 3674 C C . VAL B 1 46 ? -13.391 -0.552 -15.211 1 96.81 46 VAL B C 1
ATOM 3676 O O . VAL B 1 46 ? -13.484 -1.488 -14.414 1 96.81 46 VAL B O 1
ATOM 3679 N N . GLN B 1 47 ? -13.188 -0.719 -16.484 1 96.69 47 GLN B N 1
ATOM 3680 C CA . GLN B 1 47 ? -13.125 -2.059 -17.047 1 96.69 47 GLN B CA 1
ATOM 3681 C C . GLN B 1 47 ? -11.969 -2.857 -16.453 1 96.69 47 GLN B C 1
ATOM 3683 O O . GLN B 1 47 ? -12.078 -4.074 -16.281 1 96.69 47 GLN B O 1
ATOM 3688 N N . ILE B 1 48 ? -10.977 -2.182 -16.109 1 96.44 48 ILE B N 1
ATOM 3689 C CA . ILE B 1 48 ? -9.758 -2.844 -15.648 1 96.44 48 ILE B CA 1
ATOM 3690 C C . ILE B 1 48 ? -9.836 -3.082 -14.141 1 96.44 48 ILE B C 1
ATOM 3692 O O . ILE B 1 48 ? -9.625 -4.203 -13.672 1 96.44 48 ILE B O 1
ATOM 3696 N N . TY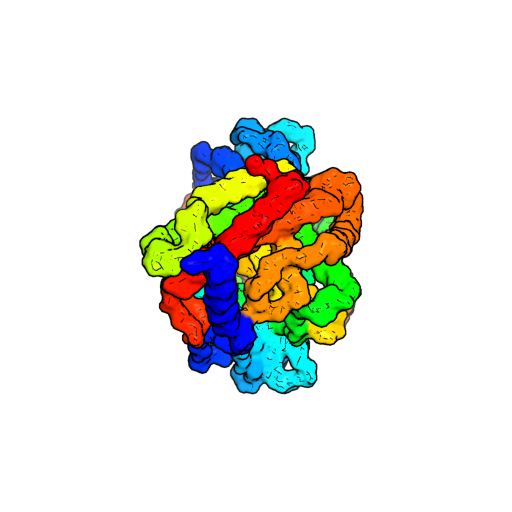R B 1 49 ? -10.211 -2.098 -13.398 1 96.62 49 TYR B N 1
ATOM 3697 C CA . TYR B 1 49 ? -10.008 -2.146 -11.953 1 96.62 49 TYR B CA 1
ATOM 3698 C C . TYR B 1 49 ? -11.281 -2.566 -11.234 1 96.62 49 TYR B C 1
ATOM 3700 O O . TYR B 1 49 ? -11.25 -2.945 -10.062 1 96.62 49 TYR B O 1
ATOM 3708 N N . MET B 1 50 ? -12.406 -2.43 -11.891 1 95.31 50 MET B N 1
ATOM 3709 C CA . MET B 1 50 ? -13.672 -2.83 -11.273 1 95.31 50 MET B CA 1
ATOM 3710 C C . MET B 1 50 ? -14.188 -4.121 -11.898 1 95.31 50 MET B C 1
ATOM 3712 O O . MET B 1 50 ? -15.375 -4.441 -11.781 1 95.31 50 MET B O 1
ATOM 3716 N N . ALA B 1 51 ? -13.336 -4.863 -12.508 1 93.56 51 ALA B N 1
ATOM 3717 C CA . ALA B 1 51 ? -13.711 -6.039 -13.289 1 93.56 51 ALA B CA 1
ATOM 3718 C C . ALA B 1 51 ? -14.273 -7.137 -12.391 1 93.56 51 ALA B C 1
ATOM 3720 O O . ALA B 1 51 ? -15.039 -7.992 -12.852 1 93.56 51 ALA B O 1
ATOM 3721 N N . ASN B 1 52 ? -13.898 -7.156 -11.141 1 90.75 52 ASN B N 1
ATOM 3722 C CA . ASN B 1 52 ? -14.367 -8.219 -10.258 1 90.75 52 ASN B CA 1
ATOM 3723 C C . ASN B 1 52 ? -15.633 -7.805 -9.508 1 90.75 52 ASN B C 1
ATOM 3725 O O . ASN B 1 52 ? -16.125 -8.547 -8.656 1 90.75 52 ASN B O 1
ATOM 3729 N N . ASN B 1 53 ? -16.062 -6.609 -9.797 1 90.81 53 ASN B N 1
ATOM 3730 C CA . ASN B 1 53 ? -17.328 -6.156 -9.234 1 90.81 53 ASN B CA 1
ATOM 3731 C C . ASN B 1 53 ? -18.5 -6.508 -10.148 1 90.81 53 ASN B C 1
ATOM 3733 O O . ASN B 1 53 ? -18.609 -5.98 -11.258 1 90.81 53 ASN B O 1
ATOM 3737 N N . ASP B 1 54 ? -19.375 -7.293 -9.656 1 87.62 54 ASP B N 1
ATOM 3738 C CA . ASP B 1 54 ? -20.422 -7.863 -10.484 1 87.62 54 ASP B CA 1
ATOM 3739 C C . ASP B 1 54 ? -21.312 -6.773 -11.086 1 87.62 54 ASP B C 1
ATOM 3741 O O . ASP B 1 54 ? -21.672 -6.84 -12.266 1 87.62 54 ASP B O 1
ATOM 3745 N N . GLN B 1 55 ? -21.656 -5.82 -10.312 1 89.12 55 GLN B N 1
ATOM 3746 C CA . GLN B 1 55 ? -22.531 -4.758 -10.789 1 89.12 55 GLN B CA 1
ATOM 3747 C C . GLN B 1 55 ? -21.875 -3.951 -11.898 1 89.12 55 GLN B C 1
ATOM 3749 O O . GLN B 1 55 ? -22.484 -3.682 -12.938 1 89.12 55 GLN B O 1
ATOM 3754 N N . TRP B 1 56 ? -20.688 -3.586 -11.68 1 92.69 56 TRP B N 1
ATOM 3755 C CA . TRP B 1 56 ? -19.953 -2.803 -12.672 1 92.69 56 TRP B CA 1
ATOM 3756 C C . TRP B 1 56 ? -19.719 -3.621 -13.938 1 92.69 56 TRP B C 1
ATOM 3758 O O . TRP B 1 56 ? -19.859 -3.111 -15.055 1 92.69 56 TRP B O 1
ATOM 3768 N N . LYS B 1 57 ? -19.406 -4.863 -13.75 1 89.12 57 LYS B N 1
ATOM 3769 C CA . LYS B 1 57 ? -19.156 -5.754 -14.883 1 89.12 57 LYS B CA 1
ATOM 3770 C C . LYS B 1 57 ? -20.406 -5.922 -15.727 1 89.12 57 LYS B C 1
ATOM 3772 O O . LYS B 1 57 ? -20.344 -5.918 -16.953 1 89.12 57 LYS B O 1
ATOM 3777 N N . ARG B 1 58 ? -21.5 -5.969 -15.117 1 89.88 58 ARG B N 1
ATOM 3778 C CA . ARG B 1 58 ? -22.766 -6.238 -15.797 1 89.88 58 ARG B CA 1
ATOM 3779 C C . ARG B 1 58 ? -23.312 -4.973 -16.438 1 89.88 58 ARG B C 1
ATOM 3781 O O . ARG B 1 58 ? -23.844 -5.016 -17.562 1 89.88 58 ARG B O 1
ATOM 3788 N N . LEU B 1 59 ? -23.141 -3.887 -15.758 1 91.88 59 LEU B N 1
ATOM 3789 C CA . LEU B 1 59 ? -23.891 -2.697 -16.141 1 91.88 59 LEU B CA 1
ATOM 3790 C C . LEU B 1 59 ? -23.016 -1.743 -16.953 1 91.88 59 LEU B C 1
ATOM 3792 O O . LEU B 1 59 ? -23.531 -0.876 -17.672 1 91.88 59 LEU B O 1
ATOM 3796 N N . CYS B 1 60 ? -21.734 -1.839 -16.812 1 93.44 60 CYS B N 1
ATOM 3797 C CA . CYS B 1 60 ? -20.844 -0.92 -17.516 1 93.44 60 CYS B CA 1
ATOM 3798 C C . CYS B 1 60 ? -20.297 -1.551 -18.781 1 93.44 60 CYS B C 1
ATOM 3800 O O . CYS B 1 60 ? -19.203 -2.119 -18.781 1 93.44 60 CYS B O 1
ATOM 3802 N N . LYS B 1 61 ? -21.016 -1.354 -19.906 1 94.12 61 LYS B N 1
ATOM 3803 C CA . LYS B 1 61 ? -20.641 -1.986 -21.172 1 94.12 61 LYS B CA 1
ATOM 3804 C C . LYS B 1 61 ? -20.062 -0.965 -22.141 1 94.12 61 LYS B C 1
ATOM 3806 O O . LYS B 1 61 ? -19.203 -1.298 -22.969 1 94.12 61 LYS B O 1
ATOM 3811 N N . THR B 1 62 ? -20.531 0.225 -22.094 1 95.06 62 THR B N 1
ATOM 3812 C CA . THR B 1 62 ? -20.047 1.314 -22.938 1 95.06 62 THR B CA 1
ATOM 3813 C C . THR B 1 62 ? -19.875 2.59 -22.109 1 95.06 62 THR B C 1
ATOM 3815 O O . THR B 1 62 ? -20.266 2.65 -20.953 1 95.06 62 THR B O 1
ATOM 3818 N N . THR B 1 63 ? -19.281 3.559 -22.719 1 95.06 63 THR B N 1
ATOM 3819 C CA . THR B 1 63 ? -19.078 4.844 -22.062 1 95.06 63 THR B CA 1
ATOM 3820 C C . THR B 1 63 ? -20.406 5.496 -21.703 1 95.06 63 THR B C 1
ATOM 3822 O O . THR B 1 63 ? -20.5 6.273 -20.766 1 95.06 63 THR B O 1
ATOM 3825 N N . ASN B 1 64 ? -21.438 5.141 -22.422 1 93.25 64 ASN B N 1
ATOM 3826 C CA . ASN B 1 64 ? -22.75 5.73 -22.219 1 93.25 64 ASN B CA 1
ATOM 3827 C C . ASN B 1 64 ? -23.391 5.223 -20.922 1 93.25 64 ASN B C 1
ATOM 3829 O O . ASN B 1 64 ? -24.359 5.793 -20.438 1 93.25 64 ASN B O 1
ATOM 3833 N N . ASP B 1 65 ? -22.828 4.246 -20.406 1 94.5 65 ASP B N 1
ATOM 3834 C CA . ASP B 1 65 ? -23.375 3.676 -19.172 1 94.5 65 ASP B CA 1
ATOM 3835 C C . ASP B 1 65 ? -22.828 4.402 -17.938 1 94.5 65 ASP B C 1
ATOM 3837 O O . ASP B 1 65 ? -23.234 4.109 -16.812 1 94.5 65 ASP B O 1
ATOM 3841 N N . LEU B 1 66 ? -21.953 5.359 -18.203 1 94.38 66 LEU B N 1
ATOM 3842 C CA . LEU B 1 66 ? -21.312 6.059 -17.094 1 94.38 66 LEU B CA 1
ATOM 3843 C C . LEU B 1 66 ? -21.75 7.516 -17.047 1 94.38 66 LEU B C 1
ATOM 3845 O O . LEU B 1 66 ? -22 8.141 -18.078 1 94.38 66 LEU B O 1
ATOM 3849 N N . ASN B 1 67 ? -21.906 8 -15.922 1 93.69 67 ASN B N 1
ATOM 3850 C CA . ASN B 1 67 ? -21.984 9.422 -15.617 1 93.69 67 ASN B CA 1
ATOM 3851 C C . ASN B 1 67 ? -20.688 9.945 -15.016 1 93.69 67 ASN B C 1
ATOM 3853 O O . ASN B 1 67 ? -20.344 9.602 -13.883 1 93.69 67 ASN B O 1
ATOM 3857 N N . VAL B 1 68 ? -19.984 10.758 -15.82 1 94.31 68 VAL B N 1
ATOM 3858 C CA . VAL B 1 68 ? -18.688 11.273 -15.375 1 94.31 68 VAL B CA 1
ATOM 3859 C C . VAL B 1 68 ? -18.781 12.789 -15.18 1 94.31 68 VAL B C 1
ATOM 3861 O O . VAL B 1 68 ? -19.188 13.516 -16.094 1 94.31 68 VAL B O 1
ATOM 3864 N N . ARG B 1 69 ? -18.422 13.25 -13.953 1 91.38 69 ARG B N 1
ATOM 3865 C CA . ARG B 1 69 ? -18.375 14.695 -13.719 1 91.38 69 ARG B CA 1
ATOM 3866 C C . ARG B 1 69 ? -17.188 15.07 -12.844 1 91.38 69 ARG B C 1
ATOM 3868 O O . ARG B 1 69 ? -16.812 14.328 -11.938 1 91.38 69 ARG B O 1
ATOM 3875 N N . ARG B 1 70 ? -16.719 16.172 -13.094 1 89.94 70 ARG B N 1
ATOM 3876 C CA . ARG B 1 70 ? -15.586 16.703 -12.328 1 89.94 70 ARG B CA 1
ATOM 3877 C C . ARG B 1 70 ? -16.031 17.188 -10.961 1 89.94 70 ARG B C 1
ATOM 3879 O O . ARG B 1 70 ? -17.062 17.859 -10.836 1 89.94 70 ARG B O 1
ATOM 3886 N N . ILE B 1 71 ? -15.336 16.719 -9.969 1 85.75 71 ILE B N 1
ATOM 3887 C CA . ILE B 1 71 ? -15.578 17.219 -8.625 1 85.75 71 ILE B CA 1
ATOM 3888 C C . ILE B 1 71 ? -14.672 18.406 -8.352 1 85.75 71 ILE B C 1
ATOM 3890 O O . ILE B 1 71 ? -13.445 18.312 -8.484 1 85.75 71 ILE B O 1
ATOM 3894 N N . SER B 1 72 ? -15.266 19.516 -8.016 1 73.81 72 SER B N 1
ATOM 3895 C CA . SER B 1 72 ? -14.516 20.734 -7.723 1 73.81 72 SER B CA 1
ATOM 3896 C C . SER B 1 72 ? -14.055 20.75 -6.27 1 73.81 72 SER B C 1
ATOM 3898 O O . SER B 1 72 ? -14.477 19.922 -5.465 1 73.81 72 SER B O 1
ATOM 3900 N N . GLY B 1 73 ? -13.102 21.578 -5.965 1 61.62 73 GLY B N 1
ATOM 3901 C CA . GLY B 1 73 ? -12.664 21.797 -4.594 1 61.62 73 GLY B CA 1
ATOM 3902 C C . GLY B 1 73 ? -11.219 21.391 -4.359 1 61.62 73 GLY B C 1
ATOM 3903 O O . GLY B 1 73 ? -10.641 21.703 -3.318 1 61.62 73 GLY B O 1
ATOM 3904 N N . GLY B 1 74 ? -10.68 20.656 -5.344 1 60.03 74 GLY B N 1
ATOM 3905 C CA . GLY B 1 74 ? -9.289 20.281 -5.141 1 60.03 74 GLY B CA 1
ATOM 3906 C C . GLY B 1 74 ? -8.32 21.172 -5.898 1 60.03 74 GLY B C 1
ATOM 3907 O O . GLY B 1 74 ? -8.602 21.594 -7.027 1 60.03 74 GLY B O 1
ATOM 3908 N N . LEU B 1 75 ? -7.281 21.688 -5.238 1 57.03 75 LEU B N 1
ATOM 3909 C CA . LEU B 1 75 ? -6.336 22.641 -5.809 1 57.03 75 LEU B CA 1
ATOM 3910 C C . LEU B 1 75 ? -5.227 21.906 -6.566 1 57.03 75 LEU B C 1
ATOM 3912 O O . LEU B 1 75 ? -4.508 22.531 -7.359 1 57.03 75 LEU B O 1
ATOM 3916 N N . THR B 1 76 ? -5.113 20.656 -6.438 1 61.31 76 THR B N 1
ATOM 3917 C CA . THR B 1 76 ? -3.889 20.031 -6.93 1 61.31 76 THR B CA 1
ATOM 3918 C C . THR B 1 76 ? -4.207 18.984 -7.992 1 61.31 76 THR B C 1
ATOM 3920 O O . THR B 1 76 ? -3.6 18.984 -9.07 1 61.31 76 THR B O 1
ATOM 3923 N N . ASN B 1 77 ? -5.141 18.203 -7.777 1 72.44 77 ASN B N 1
ATOM 3924 C CA . ASN B 1 77 ? -5.422 17.062 -8.641 1 72.44 77 ASN B CA 1
ATOM 3925 C C . ASN B 1 77 ? -6.82 17.156 -9.242 1 72.44 77 ASN B C 1
ATOM 3927 O O . ASN B 1 77 ? -7.652 17.938 -8.781 1 72.44 77 ASN B O 1
ATOM 3931 N N . GLN B 1 78 ? -6.953 16.484 -10.336 1 83.75 78 GLN B N 1
ATOM 3932 C CA . GLN B 1 78 ? -8.289 16.359 -10.906 1 83.75 78 GLN B CA 1
ATOM 3933 C C . GLN B 1 78 ? -9.039 15.172 -10.312 1 83.75 78 GLN B C 1
ATOM 3935 O O . GLN B 1 78 ? -8.539 14.047 -10.328 1 83.75 78 GLN B O 1
ATOM 3940 N N . LEU B 1 79 ? -10.141 15.508 -9.797 1 90.81 79 LEU B N 1
ATOM 3941 C CA . LEU B 1 79 ? -10.984 14.484 -9.188 1 90.81 79 LEU B CA 1
ATOM 3942 C C . LEU B 1 79 ? -12.297 14.336 -9.945 1 90.81 79 LEU B C 1
ATOM 3944 O O . LEU B 1 79 ? -12.953 15.336 -10.258 1 90.81 79 LEU B O 1
ATOM 3948 N N . TYR B 1 80 ? -12.672 13.102 -10.242 1 93.25 80 TYR B N 1
ATOM 3949 C CA . TYR B 1 80 ? -13.883 12.852 -11.016 1 93.25 80 TYR B CA 1
ATOM 3950 C C . TYR B 1 80 ? -14.812 11.891 -10.281 1 93.25 80 TYR B C 1
ATOM 3952 O O . TYR B 1 80 ? -14.359 10.898 -9.695 1 93.25 80 TYR B O 1
ATOM 3960 N N . TYR B 1 81 ? -16.062 12.25 -10.289 1 94.25 81 TYR B N 1
ATOM 3961 C CA . TYR B 1 81 ? -17.125 11.32 -9.977 1 94.25 81 TYR B CA 1
ATOM 3962 C C . TYR B 1 81 ? -17.438 10.414 -11.164 1 94.25 81 TYR B C 1
ATOM 3964 O O . TYR B 1 81 ? -17.609 10.891 -12.281 1 94.25 81 TYR B O 1
ATOM 3972 N N . VAL B 1 82 ? -17.484 9.133 -10.938 1 96.25 82 VAL B N 1
ATOM 3973 C CA . VAL B 1 82 ? -17.828 8.156 -11.969 1 96.25 82 VAL B CA 1
ATOM 3974 C C . VAL B 1 82 ? -18.906 7.223 -11.453 1 96.25 82 VAL B C 1
ATOM 3976 O O . VAL B 1 82 ? -18.656 6.371 -10.594 1 96.25 82 VAL B O 1
ATOM 3979 N N . GLY B 1 83 ? -20.125 7.395 -11.984 1 94.81 83 GLY B N 1
ATOM 3980 C CA . GLY B 1 83 ? -21.25 6.578 -11.555 1 94.81 83 GLY B CA 1
ATOM 3981 C C . GLY B 1 83 ? -21.922 5.844 -12.695 1 94.81 83 GLY B C 1
ATOM 3982 O O . GLY B 1 83 ? -21.781 6.219 -13.859 1 94.81 83 GLY B O 1
ATOM 3983 N N . LEU B 1 84 ? -22.625 4.75 -12.312 1 93.25 84 LEU B N 1
ATOM 3984 C CA . LEU B 1 84 ? -23.422 4.016 -13.281 1 93.25 84 LEU B CA 1
ATOM 3985 C C . LEU B 1 84 ? -24.766 4.711 -13.516 1 93.25 84 LEU B C 1
ATOM 3987 O O . LEU B 1 84 ? -25.453 5.094 -12.562 1 93.25 84 LEU B O 1
ATOM 3991 N N . ASN B 1 85 ? -25.156 4.961 -14.742 1 86.69 85 ASN B N 1
ATOM 3992 C CA . ASN B 1 85 ? -26.406 5.625 -15.078 1 86.69 85 ASN B CA 1
ATOM 3993 C C . ASN B 1 85 ? -27.609 4.785 -14.664 1 86.69 85 ASN B C 1
ATOM 3995 O O . ASN B 1 85 ? -28.625 5.328 -14.211 1 86.69 85 ASN B O 1
ATOM 3999 N N . ASN B 1 86 ? -27.703 3.615 -14.969 1 69.88 86 ASN B N 1
ATOM 4000 C CA . ASN B 1 86 ? -28.906 2.795 -14.781 1 69.88 86 ASN B CA 1
ATOM 4001 C C . ASN B 1 86 ? -28.969 2.227 -13.367 1 69.88 86 ASN B C 1
ATOM 4003 O O . ASN B 1 86 ? -29.688 1.26 -13.117 1 69.88 86 ASN B O 1
ATOM 4007 N N . SER B 1 87 ? -28.234 2.887 -12.492 1 64.12 87 SER B N 1
ATOM 4008 C CA . SER B 1 87 ? -28.297 2.246 -11.18 1 64.12 87 SER B CA 1
ATOM 4009 C C . SER B 1 87 ? -29.344 2.908 -10.289 1 64.12 87 SER B C 1
ATOM 4011 O O . SER B 1 87 ? -29.562 4.117 -10.383 1 64.12 87 SER B O 1
ATOM 4013 N N . ILE B 1 88 ? -30.219 2.172 -9.82 1 57.84 88 ILE B N 1
ATOM 4014 C CA . ILE B 1 88 ? -31.266 2.613 -8.898 1 57.84 88 ILE B CA 1
ATOM 4015 C C . ILE B 1 88 ? -30.625 3.303 -7.691 1 57.84 88 ILE B C 1
ATOM 4017 O O . ILE B 1 88 ? -31.141 4.316 -7.207 1 57.84 88 ILE B O 1
ATOM 4021 N N . ASN B 1 89 ? -29.594 2.664 -7.16 1 56.12 89 ASN B N 1
ATOM 4022 C CA . ASN B 1 89 ? -28.969 3.215 -5.961 1 56.12 89 ASN B CA 1
ATOM 4023 C C . ASN B 1 89 ? -27.609 3.842 -6.273 1 56.12 89 ASN B C 1
ATOM 4025 O O . ASN B 1 89 ? -26.688 3.148 -6.707 1 56.12 89 ASN B O 1
ATOM 4029 N N . GLU B 1 90 ? -27.562 5.164 -6.316 1 55.75 90 GLU B N 1
ATOM 4030 C CA . GLU B 1 90 ? -26.406 5.965 -6.711 1 55.75 90 GLU B CA 1
ATOM 4031 C C . GLU B 1 90 ? -25.188 5.641 -5.852 1 55.75 90 GLU B C 1
ATOM 4033 O O . GLU B 1 90 ? -24.062 5.621 -6.348 1 55.75 90 GLU B O 1
ATOM 4038 N N . THR B 1 91 ? -25.328 5.383 -4.586 1 56.06 91 THR B N 1
ATOM 4039 C CA . THR B 1 91 ? -24.203 5.328 -3.668 1 56.06 91 THR B CA 1
ATOM 4040 C C . THR B 1 91 ? -23.375 4.059 -3.895 1 56.06 91 THR B C 1
ATOM 4042 O O . THR B 1 91 ? -22.156 4.094 -3.852 1 56.06 91 THR B O 1
ATOM 4045 N N . ASP B 1 92 ? -24.062 2.926 -4.207 1 63.94 92 ASP B N 1
ATOM 4046 C CA . ASP B 1 92 ? -23.344 1.667 -4.32 1 63.94 92 ASP B CA 1
ATOM 4047 C C . ASP B 1 92 ? -22.812 1.462 -5.738 1 63.94 92 ASP B C 1
ATOM 4049 O O . ASP B 1 92 ? -22.094 0.497 -6.008 1 63.94 92 ASP B O 1
ATOM 4053 N N . ASN B 1 93 ? -22.969 2.576 -6.406 1 83.5 93 ASN B N 1
ATOM 4054 C CA . ASN B 1 93 ? -22.625 2.371 -7.812 1 83.5 93 ASN B CA 1
ATOM 4055 C C . ASN B 1 93 ? -21.75 3.498 -8.352 1 83.5 93 ASN B C 1
ATOM 4057 O O . ASN B 1 93 ? -21.859 3.871 -9.523 1 83.5 93 ASN B O 1
ATOM 4061 N N . ALA B 1 94 ? -21.094 4.086 -7.383 1 93.94 94 ALA B N 1
ATOM 4062 C CA . ALA B 1 94 ? -20.234 5.176 -7.828 1 93.94 94 ALA B CA 1
ATOM 4063 C C . ALA B 1 94 ? -18.828 5.055 -7.223 1 93.94 94 ALA B C 1
ATOM 4065 O O . ALA B 1 94 ? -18.672 4.488 -6.141 1 93.94 94 ALA B O 1
ATOM 4066 N N . ILE B 1 95 ? -17.875 5.562 -7.977 1 96.5 95 ILE B N 1
ATOM 4067 C CA . ILE B 1 95 ? -16.5 5.637 -7.527 1 96.5 95 ILE B CA 1
ATOM 4068 C C . ILE B 1 95 ? -15.922 7.016 -7.852 1 96.5 95 ILE B C 1
ATOM 4070 O O . ILE B 1 95 ? -16.578 7.828 -8.508 1 96.5 95 ILE B O 1
ATOM 4074 N N . THR B 1 96 ? -14.789 7.316 -7.316 1 96.31 96 THR B N 1
ATOM 4075 C CA . THR B 1 96 ? -14.023 8.5 -7.684 1 96.31 96 THR B CA 1
ATOM 4076 C C . THR B 1 96 ? -12.703 8.117 -8.336 1 96.31 96 THR B C 1
ATOM 4078 O O . THR B 1 96 ? -12.062 7.148 -7.926 1 96.31 96 THR B O 1
ATOM 4081 N N . ILE B 1 97 ? -12.352 8.859 -9.336 1 95.75 97 ILE B N 1
ATOM 4082 C CA . ILE B 1 97 ? -11.047 8.703 -9.961 1 95.75 97 ILE B CA 1
ATOM 4083 C C . ILE B 1 97 ? -10.273 10.016 -9.875 1 95.75 97 ILE B C 1
ATOM 4085 O O . ILE B 1 97 ? -10.734 11.055 -10.352 1 95.75 97 ILE B O 1
ATOM 4089 N N . LYS B 1 98 ? -9.164 9.914 -9.227 1 92.5 98 LYS B N 1
ATOM 4090 C CA . LYS B 1 98 ? -8.266 11.055 -9.094 1 92.5 98 LYS B CA 1
ATOM 4091 C C . LYS B 1 98 ? -7.055 10.906 -10.016 1 92.5 98 LYS B C 1
ATOM 4093 O O . LYS B 1 98 ? -6.363 9.891 -9.977 1 92.5 98 LYS B O 1
ATOM 4098 N N . PHE B 1 99 ? -6.828 11.891 -10.859 1 89.31 99 PHE B N 1
ATOM 4099 C CA . PHE B 1 99 ? -5.648 11.922 -11.719 1 89.31 99 PHE B CA 1
ATOM 4100 C C . PHE B 1 99 ? -4.625 12.922 -11.195 1 89.31 99 PHE B C 1
ATOM 4102 O O . PHE B 1 99 ? -4.941 14.102 -11.008 1 89.31 99 PHE B O 1
ATOM 4109 N N . TYR B 1 100 ? -3.41 12.367 -10.961 1 79.56 100 TYR B N 1
ATOM 4110 C CA . TYR B 1 100 ? -2.361 13.219 -10.406 1 79.56 100 TYR B CA 1
ATOM 4111 C C . TYR B 1 100 ? -1.798 14.148 -11.469 1 79.56 100 TYR B C 1
ATOM 4113 O O . TYR B 1 100 ? -1.604 13.75 -12.617 1 79.56 100 TYR B O 1
ATOM 4121 N N . GLN B 1 101 ? -1.816 15.297 -11.227 1 68.69 101 GLN B N 1
ATOM 4122 C CA . GLN B 1 101 ? -1.147 16.266 -12.094 1 68.69 101 GLN B CA 1
ATOM 4123 C C . GLN B 1 101 ? 0.3 16.469 -11.664 1 68.69 101 GLN B C 1
ATOM 4125 O O . GLN B 1 101 ? 0.713 16 -10.602 1 68.69 101 GLN B O 1
ATOM 4130 N N . SER B 1 102 ? 1.163 16.922 -12.656 1 52 102 SER B N 1
ATOM 4131 C CA . SER B 1 102 ? 2.525 17.25 -12.258 1 52 102 SER B CA 1
ATOM 4132 C C . SER B 1 102 ? 2.545 17.984 -10.922 1 52 102 SER B C 1
ATOM 4134 O O . SER B 1 102 ? 1.729 18.875 -10.688 1 52 102 SER B O 1
ATOM 4136 N N . LYS B 1 103 ? 2.752 17.234 -9.93 1 46 103 LYS B N 1
ATOM 4137 C CA . LYS B 1 103 ? 2.74 17.875 -8.617 1 46 103 LYS B CA 1
ATOM 4138 C C . LYS B 1 103 ? 3.346 19.266 -8.672 1 46 103 LYS B C 1
ATOM 4140 O O . LYS B 1 103 ? 4.453 19.453 -9.18 1 46 103 LYS B O 1
ATOM 4145 N N . HIS B 1 104 ? 2.623 20.328 -8.789 1 38.84 104 HIS B N 1
ATOM 4146 C CA . HIS B 1 104 ? 3.07 21.703 -8.719 1 38.84 104 HIS B CA 1
ATOM 4147 C C . HIS B 1 104 ? 4.184 21.875 -7.688 1 38.84 104 HIS B C 1
ATOM 4149 O O . HIS B 1 104 ? 5.078 22.703 -7.867 1 38.84 104 HIS B O 1
ATOM 4155 N N . PHE B 1 105 ? 3.891 21.578 -6.453 1 35.53 105 PHE B N 1
ATOM 4156 C CA . PHE B 1 105 ? 4.754 22.062 -5.379 1 35.53 105 PHE B CA 1
ATOM 4157 C C . PHE B 1 105 ? 6.027 21.234 -5.297 1 35.53 105 PHE B C 1
ATOM 4159 O O . PHE B 1 105 ? 7.027 21.672 -4.734 1 35.53 105 PHE B O 1
ATOM 4166 N N . LYS B 1 106 ? 5.84 19.891 -5.32 1 39.5 106 LYS B N 1
ATOM 4167 C CA . LYS B 1 106 ? 6.945 19.062 -4.848 1 39.5 106 LYS B CA 1
ATOM 4168 C C . LYS B 1 106 ? 8 18.891 -5.938 1 39.5 106 LYS B C 1
ATOM 4170 O O . LYS B 1 106 ? 9.055 18.297 -5.695 1 39.5 106 LYS B O 1
ATOM 4175 N N . LYS B 1 107 ? 7.652 19.391 -7.254 1 42.16 107 LYS B N 1
ATOM 4176 C CA . LYS B 1 107 ? 8.688 19.156 -8.258 1 42.16 107 LYS B CA 1
ATOM 4177 C C . LYS B 1 107 ? 9.953 19.938 -7.926 1 42.16 107 LYS B C 1
ATOM 4179 O O . LYS B 1 107 ? 11.031 19.641 -8.453 1 42.16 107 LYS B O 1
ATOM 4184 N N . ASP B 1 108 ? 9.789 21.031 -7.531 1 35.84 108 ASP B N 1
ATOM 4185 C CA . ASP B 1 108 ? 10.898 21.969 -7.551 1 35.84 108 ASP B CA 1
ATOM 4186 C C . ASP B 1 108 ? 11.922 21.641 -6.469 1 35.84 108 ASP B C 1
ATOM 4188 O O . ASP B 1 108 ? 13 22.234 -6.426 1 35.84 108 ASP B O 1
ATOM 4192 N N . VAL B 1 109 ? 11.43 21.219 -5.34 1 35.94 109 VAL B N 1
ATOM 4193 C CA . VAL B 1 109 ? 12.508 21.328 -4.367 1 35.94 109 VAL B CA 1
ATOM 4194 C C . VAL B 1 109 ? 13.523 20.2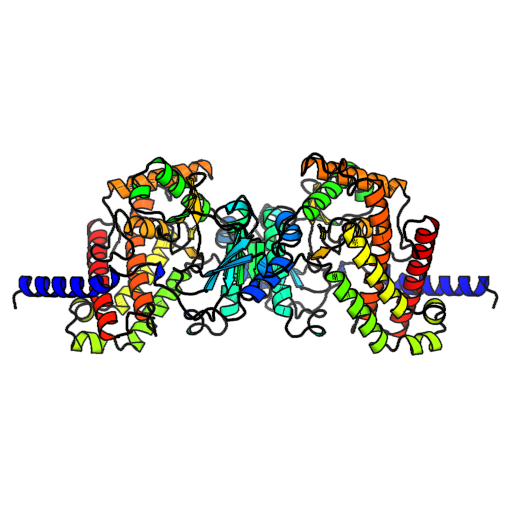19 -4.59 1 35.94 109 VAL B C 1
ATOM 4196 O O . VAL B 1 109 ? 14.734 20.438 -4.52 1 35.94 109 VAL B O 1
ATOM 4199 N N . ILE B 1 110 ? 13.258 18.781 -4.363 1 37.25 110 ILE B N 1
ATOM 4200 C CA . ILE B 1 110 ? 14.289 17.75 -4.469 1 37.25 110 ILE B CA 1
ATOM 4201 C C . ILE B 1 110 ? 14.047 16.906 -5.715 1 37.25 110 ILE B C 1
ATOM 4203 O O . ILE B 1 110 ? 13.055 16.172 -5.801 1 37.25 110 ILE B O 1
ATOM 4207 N N . ASP B 1 111 ? 14.484 17.266 -6.82 1 41.31 111 ASP B N 1
ATOM 4208 C CA . ASP B 1 111 ? 14.484 16.578 -8.109 1 41.31 111 ASP B CA 1
ATOM 4209 C C . ASP B 1 111 ? 14.305 15.078 -7.945 1 41.31 111 ASP B C 1
ATOM 4211 O O . ASP B 1 111 ? 13.586 14.445 -8.719 1 41.31 111 ASP B O 1
ATOM 4215 N N . ASP B 1 112 ? 15.195 14.547 -7.09 1 43.88 112 ASP B N 1
ATOM 4216 C CA . ASP B 1 112 ? 15.453 13.117 -6.934 1 43.88 112 ASP B CA 1
ATOM 4217 C C . ASP B 1 112 ? 14.352 12.445 -6.113 1 43.88 112 ASP B C 1
ATOM 4219 O O . ASP B 1 112 ? 14.305 11.219 -6.016 1 43.88 112 ASP B O 1
ATOM 4223 N N . ASP B 1 113 ? 13.266 13.297 -5.445 1 51.12 113 ASP B N 1
ATOM 4224 C CA . ASP B 1 113 ? 12.484 12.836 -4.305 1 51.12 113 ASP B CA 1
ATOM 4225 C C . ASP B 1 113 ? 11.039 12.547 -4.711 1 51.12 113 ASP B C 1
ATOM 4227 O O . ASP B 1 113 ? 10.195 12.242 -3.865 1 51.12 113 ASP B O 1
ATOM 4231 N N . SER B 1 114 ? 10.719 12.734 -5.992 1 55.16 114 SER B N 1
ATOM 4232 C CA . SER B 1 114 ? 9.344 12.539 -6.449 1 55.16 114 SER B CA 1
ATOM 4233 C C . SER B 1 114 ? 8.922 11.078 -6.312 1 55.16 114 SER B C 1
ATOM 4235 O O . SER B 1 114 ? 7.801 10.789 -5.883 1 55.16 114 SER B O 1
ATOM 4237 N N . ASP B 1 115 ? 9.898 10.312 -6.504 1 61.09 115 ASP B N 1
ATOM 4238 C CA . ASP B 1 115 ? 9.562 8.891 -6.445 1 61.09 115 ASP B CA 1
ATOM 4239 C C . ASP B 1 115 ? 9.234 8.461 -5.016 1 61.09 115 ASP B C 1
ATOM 4241 O O . ASP B 1 115 ? 8.305 7.684 -4.793 1 61.09 115 ASP B O 1
ATOM 4245 N N . ASP B 1 116 ? 9.852 9.164 -4.145 1 66.94 116 ASP B N 1
ATOM 4246 C CA . ASP B 1 116 ? 9.633 8.82 -2.744 1 66.94 116 ASP B CA 1
ATOM 4247 C C . ASP B 1 116 ? 8.273 9.328 -2.26 1 66.94 116 ASP B C 1
ATOM 4249 O O . ASP B 1 116 ? 7.578 8.633 -1.51 1 66.94 116 ASP B O 1
ATOM 4253 N N . GLU B 1 117 ? 7.961 10.43 -2.818 1 72.81 117 GLU B N 1
ATOM 4254 C CA . GLU B 1 117 ? 6.691 11.008 -2.393 1 72.81 117 GLU B CA 1
ATOM 4255 C C . GLU B 1 117 ? 5.508 10.195 -2.912 1 72.81 117 GLU B C 1
ATOM 4257 O O . GLU B 1 117 ? 4.551 9.945 -2.18 1 72.81 117 GLU B O 1
ATOM 4262 N N . ARG B 1 118 ? 5.648 9.805 -4.121 1 78.75 118 ARG B N 1
ATOM 4263 C CA . ARG B 1 118 ? 4.582 9 -4.703 1 78.75 118 ARG B CA 1
ATOM 4264 C C . ARG B 1 118 ? 4.477 7.648 -3.998 1 78.75 118 ARG B C 1
ATOM 4266 O O . ARG B 1 118 ? 3.373 7.137 -3.787 1 78.75 118 ARG B O 1
ATOM 4273 N N . LEU B 1 119 ? 5.621 7.203 -3.652 1 87.06 119 LEU B N 1
ATOM 4274 C CA . LEU B 1 119 ? 5.648 5.938 -2.928 1 87.06 119 LEU B CA 1
ATOM 4275 C C . LEU B 1 119 ? 4.941 6.062 -1.584 1 87.06 119 LEU B C 1
ATOM 4277 O O . LEU B 1 119 ? 4.094 5.234 -1.243 1 87.06 119 LEU B O 1
ATOM 4281 N N . SER B 1 120 ? 5.207 7.125 -0.893 1 89.88 120 SER B N 1
ATOM 4282 C CA . SER B 1 120 ? 4.586 7.348 0.409 1 89.88 120 SER B CA 1
ATOM 4283 C C . SER B 1 120 ? 3.074 7.516 0.278 1 89.88 120 SER B C 1
ATOM 4285 O O . SER B 1 120 ? 2.312 6.973 1.081 1 89.88 120 SER B O 1
ATOM 4287 N N . ASP B 1 121 ? 2.709 8.219 -0.708 1 89 121 ASP B N 1
ATOM 4288 C CA . ASP B 1 121 ? 1.282 8.43 -0.938 1 89 121 ASP B CA 1
ATOM 4289 C C . ASP B 1 121 ? 0.56 7.109 -1.17 1 89 121 ASP B C 1
ATOM 4291 O O . ASP B 1 121 ? -0.546 6.902 -0.665 1 89 121 ASP B O 1
ATOM 4295 N N . THR B 1 122 ? 1.197 6.32 -1.933 1 90.25 122 THR B N 1
ATOM 4296 C CA . THR B 1 122 ? 0.626 5.008 -2.221 1 90.25 122 THR B CA 1
ATOM 4297 C C . THR B 1 122 ? 0.494 4.184 -0.944 1 90.25 122 THR B C 1
ATOM 4299 O O . THR B 1 122 ? -0.57 3.627 -0.666 1 90.25 122 THR B O 1
ATOM 4302 N N . ILE B 1 123 ? 1.513 4.184 -0.201 1 94.94 123 ILE B N 1
ATOM 4303 C CA . ILE B 1 123 ? 1.547 3.418 1.039 1 94.94 123 ILE B CA 1
ATOM 4304 C C . ILE B 1 123 ? 0.428 3.887 1.967 1 94.94 123 ILE B C 1
ATOM 4306 O O . ILE B 1 123 ? -0.357 3.074 2.463 1 94.94 123 ILE B O 1
ATOM 4310 N N . ILE B 1 124 ? 0.35 5.094 2.094 1 96.69 124 ILE B N 1
ATOM 4311 C CA . ILE B 1 124 ? -0.599 5.699 3.021 1 96.69 124 ILE B CA 1
ATOM 4312 C C . ILE B 1 124 ? -2.025 5.43 2.551 1 96.69 124 ILE B C 1
ATOM 4314 O O . ILE B 1 124 ? -2.879 5.02 3.34 1 96.69 124 ILE B O 1
ATOM 4318 N N . SER B 1 125 ? -2.279 5.602 1.279 1 95.5 125 SER B N 1
ATOM 4319 C CA . SER B 1 125 ? -3.621 5.395 0.746 1 95.5 125 SER B CA 1
ATOM 4320 C C . SER B 1 125 ? -4.102 3.967 0.99 1 95.5 125 SER B C 1
ATOM 4322 O O . SER B 1 125 ? -5.266 3.746 1.319 1 95.5 125 SER B O 1
ATOM 4324 N N . ILE B 1 126 ? -3.236 3.086 0.842 1 96.69 126 ILE B N 1
ATOM 4325 C CA . ILE B 1 126 ? -3.586 1.678 0.999 1 96.69 126 ILE B CA 1
ATOM 4326 C C . ILE B 1 126 ? -3.92 1.39 2.461 1 96.69 126 ILE B C 1
ATOM 4328 O O . ILE B 1 126 ? -4.949 0.776 2.76 1 96.69 126 ILE B O 1
ATOM 4332 N N . ILE B 1 127 ? -3.111 1.794 3.371 1 97.88 127 ILE B N 1
ATOM 4333 C CA . ILE B 1 127 ? -3.301 1.492 4.785 1 97.88 127 ILE B CA 1
ATOM 4334 C C . ILE B 1 127 ? -4.551 2.203 5.301 1 97.88 127 ILE B C 1
ATOM 4336 O O . ILE B 1 127 ? -5.348 1.616 6.035 1 97.88 127 ILE B O 1
ATOM 4340 N N . ILE B 1 128 ? -4.703 3.471 4.895 1 98.06 128 ILE B N 1
ATOM 4341 C CA . ILE B 1 128 ? -5.883 4.23 5.285 1 98.06 128 ILE B CA 1
ATOM 4342 C C . ILE B 1 128 ? -7.141 3.51 4.809 1 98.06 128 ILE B C 1
ATOM 4344 O O . ILE B 1 128 ? -8.133 3.434 5.535 1 98.06 128 ILE B O 1
ATOM 4348 N N . SER B 1 129 ? -7.098 2.986 3.619 1 97.38 129 SER B N 1
ATOM 4349 C CA . SER B 1 129 ? -8.203 2.207 3.064 1 97.38 129 SER B CA 1
ATOM 4350 C C . SER B 1 129 ? -8.43 0.925 3.859 1 97.38 129 SER B C 1
ATOM 4352 O O . SER B 1 129 ? -9.555 0.626 4.258 1 97.38 129 SER B O 1
ATOM 4354 N N . GLU B 1 130 ? -7.352 0.173 4.117 1 96.69 130 GLU B N 1
ATOM 4355 C CA . GLU B 1 130 ? -7.426 -1.109 4.812 1 96.69 130 GLU B CA 1
ATOM 4356 C C . GLU B 1 130 ? -7.953 -0.938 6.234 1 96.69 130 GLU B C 1
ATOM 4358 O O . GLU B 1 130 ? -8.641 -1.817 6.758 1 96.69 130 GLU B O 1
ATOM 4363 N N . ARG B 1 131 ? -7.73 0.212 6.844 1 97 131 ARG B N 1
ATOM 4364 C CA . ARG B 1 131 ? -8.094 0.439 8.234 1 97 131 ARG B CA 1
ATOM 4365 C C . ARG B 1 131 ? -9.461 1.115 8.344 1 97 131 ARG B C 1
ATOM 4367 O O . ARG B 1 131 ? -9.961 1.345 9.445 1 97 131 ARG B O 1
ATOM 4374 N N . GLY B 1 132 ? -10.023 1.504 7.227 1 96.5 132 GLY B N 1
ATOM 4375 C CA . GLY B 1 132 ? -11.344 2.102 7.211 1 96.5 132 GLY B CA 1
ATOM 4376 C C . GLY B 1 132 ? -11.352 3.547 7.672 1 96.5 132 GLY B C 1
ATOM 4377 O O . GLY B 1 132 ? -12.383 4.055 8.125 1 96.5 132 GLY B O 1
ATOM 4378 N N . ILE B 1 133 ? -10.211 4.172 7.617 1 98.06 133 ILE B N 1
ATOM 4379 C CA . ILE B 1 133 ? -10.078 5.559 8.055 1 98.06 133 ILE B CA 1
ATOM 4380 C C . ILE B 1 133 ? -10.414 6.5 6.902 1 98.06 133 ILE B C 1
ATOM 4382 O O . ILE B 1 133 ? -10.875 7.621 7.121 1 98.06 133 ILE B O 1
ATOM 4386 N N . GLY B 1 134 ? -10.18 6.086 5.699 1 97.81 134 GLY B N 1
ATOM 4387 C CA . GLY B 1 134 ? -10.5 6.809 4.477 1 97.81 134 GLY B CA 1
ATOM 4388 C C . GLY B 1 134 ? -11.266 5.965 3.475 1 97.81 134 GLY B C 1
ATOM 4389 O O . GLY B 1 134 ? -11.68 4.848 3.781 1 97.81 134 GLY B O 1
ATOM 4390 N N . PRO B 1 135 ? -11.523 6.512 2.283 1 96.69 135 PRO B N 1
ATOM 4391 C CA . PRO B 1 135 ? -12.266 5.77 1.263 1 96.69 135 PRO B CA 1
ATOM 4392 C C . PRO B 1 135 ? -11.57 4.48 0.844 1 96.69 135 PRO B C 1
ATOM 4394 O O . PRO B 1 135 ? -10.336 4.41 0.837 1 96.69 135 PRO B O 1
ATOM 4397 N N . LYS B 1 136 ? -12.352 3.51 0.542 1 96.88 136 LYS B N 1
ATOM 4398 C CA . LYS B 1 136 ? -11.812 2.252 0.037 1 96.88 136 LYS B CA 1
ATOM 4399 C C . LYS B 1 136 ? -11.102 2.453 -1.298 1 96.88 136 LYS B C 1
ATOM 4401 O O . LYS B 1 136 ? -11.609 3.15 -2.18 1 96.88 136 LYS B O 1
ATOM 4406 N N . VAL B 1 137 ? -9.953 1.903 -1.471 1 97.56 137 VAL B N 1
ATOM 4407 C CA . VAL B 1 137 ? -9.188 2.002 -2.711 1 97.56 137 VAL B CA 1
ATOM 4408 C C . VAL B 1 137 ? -9.484 0.793 -3.596 1 97.56 137 VAL B C 1
ATOM 4410 O O . VAL B 1 137 ? -9.344 -0.352 -3.162 1 97.56 137 VAL B O 1
ATOM 4413 N N . PHE B 1 138 ? -9.883 1.042 -4.863 1 97 138 PHE B N 1
ATOM 4414 C CA . PHE B 1 138 ? -10.203 -0.023 -5.805 1 97 138 PHE B CA 1
ATOM 4415 C C . PHE B 1 138 ? -9.078 -0.216 -6.812 1 97 138 PHE B C 1
ATOM 4417 O O . PHE B 1 138 ? -8.953 -1.283 -7.418 1 97 138 PHE B O 1
ATOM 4424 N N . GLY B 1 139 ? -8.32 0.847 -6.98 1 97 139 GLY B N 1
ATOM 4425 C CA . GLY B 1 139 ? -7.23 0.787 -7.945 1 97 139 GLY B CA 1
ATOM 4426 C C . GLY B 1 139 ? -6.195 1.877 -7.742 1 97 139 GLY B C 1
ATOM 4427 O O . GLY B 1 139 ? -6.539 3.02 -7.438 1 97 139 GLY B O 1
ATOM 4428 N N . ILE B 1 140 ? -5.016 1.517 -7.883 1 95.31 140 ILE B N 1
ATOM 4429 C CA . ILE B 1 140 ? -3.916 2.475 -7.871 1 95.31 140 ILE B CA 1
ATOM 4430 C C . ILE B 1 140 ? -3.168 2.42 -9.203 1 95.31 140 ILE B C 1
ATOM 4432 O O . ILE B 1 140 ? -2.773 1.344 -9.656 1 95.31 140 ILE B O 1
ATOM 4436 N N . LEU B 1 141 ? -3.039 3.566 -9.781 1 89.56 141 LEU B N 1
ATOM 4437 C CA . LEU B 1 141 ? -2.309 3.771 -11.031 1 89.56 141 LEU B CA 1
ATOM 4438 C C . LEU B 1 141 ? -1.068 4.629 -10.797 1 89.56 141 LEU B C 1
ATOM 4440 O O . LEU B 1 141 ? -0.977 5.336 -9.789 1 89.56 141 LEU B O 1
ATOM 4444 N N . PRO B 1 142 ? -0.149 4.531 -11.75 1 83 142 PRO B N 1
ATOM 4445 C CA . PRO B 1 142 ? 1.008 5.418 -11.617 1 83 142 PRO B CA 1
ATOM 4446 C C . PRO B 1 142 ? 0.614 6.891 -11.539 1 83 142 PRO B C 1
ATOM 4448 O O . PRO B 1 142 ? 1.259 7.672 -10.828 1 83 142 PRO B O 1
ATOM 4451 N N . ASP B 1 143 ? -0.512 7.199 -12.227 1 83.81 143 ASP B N 1
ATOM 4452 C CA . ASP B 1 143 ? -0.862 8.617 -12.289 1 83.81 143 ASP B CA 1
ATOM 4453 C C . ASP B 1 143 ? -2.242 8.867 -11.68 1 83.81 143 ASP B C 1
ATOM 4455 O O . ASP B 1 143 ? -2.904 9.844 -12.023 1 83.81 143 ASP B O 1
ATOM 4459 N N . GLY B 1 144 ? -2.611 7.965 -10.82 1 89.88 144 GLY B N 1
ATOM 4460 C CA . GLY B 1 144 ? -3.922 8.211 -10.242 1 89.88 144 GLY B CA 1
ATOM 4461 C C . GLY B 1 144 ? -4.352 7.129 -9.266 1 89.88 144 GLY B C 1
ATOM 4462 O O . GLY B 1 144 ? -3.586 6.207 -8.977 1 89.88 144 GLY B O 1
ATOM 4463 N N . ILE B 1 145 ? -5.555 7.332 -8.766 1 95.19 145 ILE B N 1
ATOM 4464 C CA . ILE B 1 145 ? -6.102 6.414 -7.77 1 95.19 145 ILE B CA 1
ATOM 4465 C C . ILE B 1 145 ? -7.617 6.336 -7.918 1 95.19 145 ILE B C 1
ATOM 4467 O O . ILE B 1 145 ? -8.266 7.324 -8.266 1 95.19 145 ILE B O 1
ATOM 4471 N N . ILE B 1 146 ? -8.18 5.164 -7.816 1 97.06 146 ILE B N 1
ATOM 4472 C CA . ILE B 1 146 ? -9.617 4.914 -7.848 1 97.06 146 ILE B CA 1
ATOM 4473 C C . ILE B 1 146 ? -10.109 4.566 -6.449 1 97.06 146 ILE B C 1
ATOM 4475 O O . ILE B 1 146 ? -9.633 3.611 -5.832 1 97.06 146 ILE B O 1
ATOM 4479 N N . GLN B 1 147 ? -11.125 5.316 -5.984 1 97.06 147 GLN B N 1
ATOM 4480 C CA . GLN B 1 147 ? -11.609 5.125 -4.621 1 97.06 147 GLN B CA 1
ATOM 4481 C C . GLN B 1 147 ? -13.141 5.109 -4.582 1 97.06 147 GLN B C 1
ATOM 4483 O O . GLN B 1 147 ? -13.789 5.465 -5.566 1 97.06 147 GLN B O 1
ATOM 4488 N N . SER B 1 148 ? -13.68 4.625 -3.492 1 96.19 148 SER B N 1
ATOM 4489 C CA . SER B 1 148 ? -15.125 4.668 -3.289 1 96.19 148 SER B CA 1
ATOM 4490 C C . SER B 1 148 ? -15.625 6.105 -3.207 1 96.19 148 SER B C 1
ATOM 4492 O O . SER B 1 148 ? -14.922 6.988 -2.715 1 96.19 148 SER B O 1
ATOM 4494 N N . TYR B 1 149 ? -16.781 6.262 -3.703 1 94.81 149 TYR B N 1
ATOM 4495 C CA . TYR B 1 149 ? -17.469 7.543 -3.564 1 94.81 149 TYR B CA 1
ATOM 4496 C C . TYR B 1 149 ? -18.438 7.52 -2.393 1 94.81 149 TYR B C 1
ATOM 4498 O O . TYR B 1 149 ? -19.141 6.527 -2.176 1 94.81 149 TYR B O 1
ATOM 4506 N N . HIS B 1 150 ? -18.469 8.617 -1.674 1 93.06 150 HIS B N 1
ATOM 4507 C CA . HIS B 1 150 ? -19.406 8.773 -0.567 1 93.06 150 HIS B CA 1
ATOM 4508 C C . HIS B 1 150 ? -20.047 10.156 -0.582 1 93.06 150 HIS B C 1
ATOM 4510 O O . HIS B 1 150 ? -19.344 11.172 -0.576 1 93.06 150 HIS B O 1
ATOM 4516 N N . GLU B 1 151 ? -21.328 10.133 -0.66 1 91.56 151 GLU B N 1
ATOM 4517 C CA . GLU B 1 151 ? -21.984 11.406 -0.386 1 91.56 151 GLU B CA 1
ATOM 4518 C C . GLU B 1 151 ? -21.719 11.867 1.043 1 91.56 151 GLU B C 1
ATOM 4520 O O . GLU B 1 151 ? -21.828 11.086 1.987 1 91.56 151 GLU B O 1
ATOM 4525 N N . HIS B 1 152 ? -21.328 13.086 1.104 1 92.88 152 HIS B N 1
ATOM 4526 C CA . HIS B 1 152 ? -20.906 13.531 2.43 1 92.88 152 HIS B CA 1
ATOM 4527 C C . HIS B 1 152 ? -21.047 15.047 2.566 1 92.88 152 HIS B C 1
ATOM 4529 O O . HIS B 1 152 ? -21.297 15.742 1.58 1 92.88 152 HIS B O 1
ATOM 4535 N N . GLU B 1 153 ? -21 15.492 3.756 1 92.25 153 GLU B N 1
ATOM 4536 C CA . GLU B 1 153 ? -20.781 16.891 4.109 1 92.25 153 GLU B CA 1
ATOM 4537 C C . GLU B 1 153 ? -19.406 17.094 4.73 1 92.25 153 GLU B C 1
ATOM 4539 O O . GLU B 1 153 ? -18.891 16.203 5.41 1 92.25 153 GLU B O 1
ATOM 4544 N N . GLN B 1 154 ? -18.844 18.203 4.445 1 91.38 154 GLN B N 1
ATOM 4545 C CA . GLN B 1 154 ? -17.609 18.562 5.141 1 91.38 154 GLN B CA 1
ATOM 4546 C C . GLN B 1 154 ? -17.891 18.891 6.609 1 91.38 154 GLN B C 1
ATOM 4548 O O . GLN B 1 154 ? -18.953 19.406 6.949 1 91.38 154 GLN B O 1
ATOM 4553 N N . PHE B 1 155 ? -16.969 18.547 7.43 1 94 155 PHE B N 1
ATOM 4554 C CA . PHE B 1 155 ? -17.109 18.844 8.852 1 94 155 PHE B CA 1
ATOM 4555 C C . PHE B 1 155 ? -17.062 20.344 9.102 1 94 155 PHE B C 1
ATOM 4557 O O . PHE B 1 155 ? -16.047 20.984 8.828 1 94 155 PHE B O 1
ATOM 4564 N N . ARG B 1 156 ? -18.078 20.938 9.609 1 91.25 156 ARG B N 1
ATOM 4565 C CA . ARG B 1 156 ? -18.25 22.375 9.797 1 91.25 156 ARG B CA 1
ATOM 4566 C C . ARG B 1 156 ? -18.703 22.703 11.219 1 91.25 156 ARG B C 1
ATOM 4568 O O . ARG B 1 156 ? -18.875 21.797 12.039 1 91.25 156 ARG B O 1
ATOM 4575 N N . PRO B 1 157 ? -18.891 23.984 11.492 1 91.31 157 PRO B N 1
ATOM 4576 C CA . PRO B 1 157 ? -19.219 24.375 12.867 1 91.31 157 PRO B CA 1
ATOM 4577 C C . PRO B 1 157 ? -20.469 23.688 13.398 1 91.31 157 PRO B C 1
ATOM 4579 O O . PRO B 1 157 ? -20.516 23.312 14.578 1 91.31 157 PRO B O 1
ATOM 4582 N N . LYS B 1 158 ? -21.406 23.453 12.531 1 91.12 158 LYS B N 1
ATOM 4583 C CA . LYS B 1 158 ? -22.594 22.75 12.992 1 91.12 158 LYS B CA 1
ATOM 4584 C C . LYS B 1 158 ? -22.25 21.344 13.5 1 91.12 158 LYS B C 1
ATOM 4586 O O . LYS B 1 158 ? -22.875 20.844 14.438 1 91.12 158 LYS B O 1
ATOM 4591 N N . HIS B 1 159 ? -21.312 20.719 12.922 1 94.06 159 HIS B N 1
ATOM 4592 C CA . HIS B 1 159 ? -20.875 19.391 13.344 1 94.06 159 HIS B CA 1
ATOM 4593 C C . HIS B 1 159 ? -20.031 19.469 14.617 1 94.06 159 HIS B C 1
ATOM 4595 O O . HIS B 1 159 ? -20.078 18.562 15.453 1 94.06 159 HIS B O 1
ATOM 4601 N N . GLN B 1 160 ? -19.297 20.562 14.805 1 95.31 160 GLN B N 1
ATOM 4602 C CA . GLN B 1 160 ? -18.438 20.766 15.969 1 95.31 160 GLN B CA 1
ATOM 4603 C C . GLN B 1 160 ? -19.25 20.812 17.25 1 95.31 160 GLN B C 1
ATOM 4605 O O . GLN B 1 160 ? -18.766 20.391 18.312 1 95.31 160 GLN B O 1
ATOM 4610 N N . HIS B 1 161 ? -20.438 21.297 17.141 1 95.19 161 HIS B N 1
ATOM 4611 C CA . HIS B 1 161 ? -21.281 21.469 18.312 1 95.19 161 HIS B CA 1
ATOM 4612 C C . HIS B 1 161 ? -22.172 20.266 18.547 1 95.19 161 HIS B C 1
ATOM 4614 O O . HIS B 1 161 ? -23.016 20.266 19.438 1 95.19 161 HIS B O 1
ATOM 4620 N N . ASN B 1 162 ? -22.031 19.266 17.766 1 95.5 162 ASN B N 1
ATOM 4621 C CA . ASN B 1 162 ? -22.656 17.953 17.984 1 95.5 162 ASN B CA 1
ATOM 4622 C C . ASN B 1 162 ? -21.734 17.016 18.766 1 95.5 162 ASN B C 1
ATOM 4624 O O . ASN B 1 162 ? -20.766 16.5 18.203 1 95.5 162 ASN B O 1
ATOM 4628 N N . ASP B 1 163 ? -22.078 16.703 19.984 1 96 163 ASP B N 1
ATOM 4629 C CA . ASP B 1 163 ? -21.203 15.977 20.891 1 96 163 ASP B CA 1
ATOM 4630 C C . ASP B 1 163 ? -20.875 14.586 20.344 1 96 163 ASP B C 1
ATOM 4632 O O . ASP B 1 163 ? -19.75 14.102 20.5 1 96 163 ASP B O 1
ATOM 4636 N N . ARG B 1 164 ? -21.812 14 19.812 1 96.06 164 ARG B N 1
ATOM 4637 C CA . ARG B 1 164 ? -21.609 12.656 19.266 1 96.06 164 ARG B CA 1
ATOM 4638 C C . ARG B 1 164 ? -20.609 12.68 18.125 1 96.06 164 ARG B C 1
ATOM 4640 O O . ARG B 1 164 ? -19.703 11.844 18.062 1 96.06 164 ARG B O 1
ATOM 4647 N N . LEU B 1 165 ? -20.75 13.586 17.234 1 97 165 LEU B N 1
ATOM 4648 C CA . LEU B 1 165 ? -19.859 13.695 16.094 1 97 165 LEU B CA 1
ATOM 4649 C C . LEU B 1 165 ? -18.453 14.102 16.531 1 97 165 LEU B C 1
ATOM 4651 O O . LEU B 1 165 ? -17.453 13.617 15.984 1 97 165 LEU B O 1
ATOM 4655 N N . LEU B 1 166 ? -18.438 14.977 17.469 1 97.69 166 LEU B N 1
ATOM 4656 C CA . LEU B 1 166 ? -17.141 15.414 17.969 1 97.69 166 LEU B CA 1
ATOM 4657 C C . LEU B 1 166 ? -16.391 14.242 18.609 1 97.69 166 LEU B C 1
ATOM 4659 O O . LEU B 1 166 ? -15.172 14.109 18.438 1 97.69 166 LEU B O 1
ATOM 4663 N N . LYS B 1 167 ? -17.125 13.438 19.344 1 98 167 LYS B N 1
ATOM 4664 C CA . LYS B 1 167 ? -16.531 12.25 19.938 1 98 167 LYS B CA 1
ATOM 4665 C C . LYS B 1 167 ? -16.016 11.289 18.875 1 98 167 LYS B C 1
ATOM 4667 O O . LYS B 1 167 ? -14.914 10.75 19 1 98 167 LYS B O 1
ATOM 4672 N N . LYS B 1 168 ? -16.797 11.062 17.891 1 97.88 168 LYS B N 1
ATOM 4673 C CA . LYS B 1 168 ? -16.391 10.195 16.797 1 97.88 168 LYS B CA 1
ATOM 4674 C C . LYS B 1 168 ? -15.141 10.727 16.094 1 97.88 168 LYS B C 1
ATOM 4676 O O . LYS B 1 168 ? -14.258 9.961 15.719 1 97.88 168 LYS B O 1
ATOM 4681 N N . LEU B 1 169 ? -15.109 12.016 15.914 1 98.44 169 LEU B N 1
ATOM 4682 C CA . LEU B 1 169 ? -13.953 12.641 15.273 1 98.44 169 LEU B CA 1
ATOM 4683 C C . LEU B 1 169 ? -12.703 12.461 16.125 1 98.44 169 LEU B C 1
ATOM 4685 O O . LEU B 1 169 ? -11.625 12.156 15.602 1 98.44 169 LEU B O 1
ATOM 4689 N N . ALA B 1 170 ? -12.828 12.695 17.406 1 98.69 170 ALA B N 1
ATOM 4690 C CA . ALA B 1 170 ? -11.695 12.531 18.312 1 98.69 170 ALA B CA 1
ATOM 4691 C C . ALA B 1 170 ? -11.164 11.102 18.266 1 98.69 170 ALA B C 1
ATOM 4693 O O . ALA B 1 170 ? -9.945 10.883 18.281 1 98.69 170 ALA B O 1
ATOM 4694 N N . TYR B 1 171 ? -12.078 10.18 18.266 1 98.44 171 TYR B N 1
ATOM 4695 C CA . TYR B 1 171 ? -11.695 8.781 18.172 1 98.44 171 TYR B CA 1
ATOM 4696 C C . TYR B 1 171 ? -10.984 8.5 16.859 1 98.44 171 TYR B C 1
ATOM 4698 O O . TYR B 1 171 ? -9.984 7.777 16.828 1 98.44 171 TYR B O 1
ATOM 4706 N N . LEU B 1 172 ? -11.523 9.023 15.805 1 98.56 172 LEU B N 1
ATOM 4707 C CA . LEU B 1 172 ? -10.914 8.867 14.484 1 98.56 172 LEU B CA 1
ATOM 4708 C C . LEU B 1 172 ? -9.492 9.414 14.477 1 98.56 172 LEU B C 1
ATOM 4710 O O . LEU B 1 172 ? -8.594 8.805 13.883 1 98.56 172 LEU B O 1
ATOM 4714 N N . LEU B 1 173 ? -9.273 10.539 15.086 1 98.75 173 LEU B N 1
ATOM 4715 C CA . LEU B 1 173 ? -7.938 11.109 15.172 1 98.75 173 LEU B CA 1
ATOM 4716 C C . LEU B 1 173 ? -7.012 10.211 15.977 1 98.75 173 LEU B C 1
ATOM 4718 O O . LEU B 1 173 ? -5.844 10.031 15.617 1 98.75 173 LEU B O 1
ATOM 4722 N N . ALA B 1 174 ? -7.523 9.664 17.047 1 98.69 174 ALA B N 1
ATOM 4723 C CA . ALA B 1 174 ? -6.727 8.727 17.844 1 98.69 174 ALA B CA 1
ATOM 4724 C C . ALA B 1 174 ? -6.32 7.516 17 1 98.69 174 ALA B C 1
ATOM 4726 O O . ALA B 1 174 ? -5.176 7.062 17.078 1 98.69 174 ALA B O 1
ATOM 4727 N N . GLN B 1 175 ? -7.246 6.992 16.25 1 98.5 175 GLN B N 1
ATOM 4728 C CA . GLN B 1 175 ? -6.949 5.875 15.359 1 98.5 175 GLN B CA 1
ATOM 4729 C C . GLN B 1 175 ? -5.855 6.242 14.359 1 98.5 175 GLN B C 1
ATOM 4731 O O . GLN B 1 175 ? -4.934 5.453 14.125 1 98.5 175 GLN B O 1
ATOM 4736 N N . LEU B 1 176 ? -5.996 7.426 13.797 1 98.62 176 LEU B N 1
ATOM 4737 C CA . LEU B 1 176 ? -5 7.895 12.844 1 98.62 176 LEU B CA 1
ATOM 4738 C C . LEU B 1 176 ? -3.621 7.973 13.484 1 98.62 176 LEU B C 1
ATOM 4740 O O . LEU B 1 176 ? -2.637 7.496 12.914 1 98.62 176 LEU B O 1
ATOM 4744 N N . ASN B 1 177 ? -3.58 8.562 14.633 1 98.25 177 ASN B N 1
ATOM 4745 C CA . ASN B 1 177 ? -2.314 8.773 15.32 1 98.25 177 ASN B CA 1
ATOM 4746 C C . ASN B 1 177 ? -1.709 7.465 15.812 1 98.25 177 ASN B C 1
ATOM 4748 O O . ASN B 1 177 ? -0.523 7.406 16.141 1 98.25 177 ASN B O 1
ATOM 4752 N N . ASN B 1 178 ? -2.52 6.422 15.859 1 97.38 178 ASN B N 1
ATOM 4753 C CA . ASN B 1 178 ? -2.062 5.117 16.328 1 97.38 178 ASN B CA 1
ATOM 4754 C C . ASN B 1 178 ? -1.523 4.266 15.18 1 97.38 178 ASN B C 1
ATOM 4756 O O . ASN B 1 178 ? -0.977 3.186 15.398 1 97.38 178 ASN B O 1
ATOM 4760 N N . LEU B 1 179 ? -1.682 4.688 14.016 1 97.19 179 LEU B N 1
ATOM 4761 C CA . LEU B 1 179 ? -1.253 3.893 12.867 1 97.19 179 LEU B CA 1
ATOM 4762 C C . LEU B 1 179 ? 0.26 3.695 12.883 1 97.19 179 LEU B C 1
ATOM 4764 O O . LEU B 1 179 ? 1.001 4.57 13.336 1 97.19 179 LEU B O 1
ATOM 4768 N N . ASP B 1 180 ? 0.684 2.57 12.406 1 95.56 180 ASP B N 1
ATOM 4769 C CA . ASP B 1 180 ? 2.086 2.26 12.148 1 95.56 180 ASP B CA 1
ATOM 4770 C C . ASP B 1 180 ? 2.342 2.086 10.648 1 95.56 180 ASP B C 1
ATOM 4772 O O . ASP B 1 180 ? 2.299 0.967 10.133 1 95.56 180 ASP B O 1
ATOM 4776 N N . ILE B 1 181 ? 2.58 3.18 9.992 1 97.06 181 ILE B N 1
ATOM 4777 C CA . ILE B 1 181 ? 2.748 3.227 8.539 1 97.06 181 ILE B CA 1
ATOM 4778 C C . ILE B 1 181 ? 4.207 2.949 8.18 1 97.06 181 ILE B C 1
ATOM 4780 O O . ILE B 1 181 ? 5.121 3.48 8.82 1 97.06 181 ILE B O 1
ATOM 4784 N N . PRO B 1 182 ? 4.48 2.123 7.211 1 97.19 182 PRO B N 1
ATOM 4785 C CA . PRO B 1 182 ? 5.859 1.746 6.879 1 97.19 182 PRO B CA 1
ATOM 4786 C C . PRO B 1 182 ? 6.562 2.789 6.02 1 97.19 182 PRO B C 1
ATOM 4788 O O . PRO B 1 182 ? 7.082 2.463 4.945 1 97.19 182 PRO B O 1
ATOM 4791 N N . ILE B 1 183 ? 6.645 3.965 6.488 1 95.88 183 ILE B N 1
ATOM 4792 C CA . ILE B 1 183 ? 7.418 5.062 5.914 1 95.88 183 ILE B CA 1
ATOM 4793 C C . ILE B 1 183 ? 8.453 5.543 6.926 1 95.88 183 ILE B C 1
ATOM 4795 O O . ILE B 1 183 ? 8.602 4.961 8 1 95.88 183 ILE B O 1
ATOM 4799 N N . ALA B 1 184 ? 9.242 6.543 6.547 1 94.75 184 ALA B N 1
ATOM 4800 C CA . ALA B 1 184 ? 10.266 7.086 7.438 1 94.75 184 ALA B CA 1
ATOM 4801 C C . ALA B 1 184 ? 9.641 7.633 8.719 1 94.75 184 ALA B C 1
ATOM 4803 O O . ALA B 1 184 ? 8.625 8.336 8.672 1 94.75 184 ALA B O 1
ATOM 4804 N N . LYS B 1 185 ? 10.289 7.312 9.883 1 94.94 185 LYS B N 1
ATOM 4805 C CA . LYS B 1 185 ? 9.695 7.629 11.18 1 94.94 185 LYS B CA 1
ATOM 4806 C C . LYS B 1 185 ? 10.688 8.367 12.07 1 94.94 185 LYS B C 1
ATOM 4808 O O . LYS B 1 185 ? 10.391 8.664 13.234 1 94.94 185 LYS B O 1
ATOM 4813 N N . ASP B 1 186 ? 11.805 8.766 11.57 1 92.31 186 ASP B N 1
ATOM 4814 C CA . ASP B 1 186 ? 12.922 9.18 12.414 1 92.31 186 ASP B CA 1
ATOM 4815 C C . ASP B 1 186 ? 12.844 10.672 12.719 1 92.31 186 ASP B C 1
ATOM 4817 O O . ASP B 1 186 ? 13.508 11.156 13.641 1 92.31 186 ASP B O 1
ATOM 4821 N N . LYS B 1 187 ? 12.062 11.336 11.922 1 90.31 187 LYS B N 1
ATOM 4822 C CA . LYS B 1 187 ? 12.008 12.773 12.195 1 90.31 187 LYS B CA 1
ATOM 4823 C C . LYS B 1 187 ? 10.695 13.375 11.703 1 90.31 187 LYS B C 1
ATOM 4825 O O . LYS B 1 187 ? 9.891 12.695 11.078 1 90.31 187 LYS B O 1
ATOM 4830 N N . PHE B 1 188 ? 10.508 14.625 12.109 1 93.25 188 PHE B N 1
ATOM 4831 C CA . PHE B 1 188 ? 9.375 15.438 11.68 1 93.25 188 PHE B CA 1
ATOM 4832 C C . PHE B 1 188 ? 9.648 16.062 10.32 1 93.25 188 PHE B C 1
ATOM 4834 O O . PHE B 1 188 ? 10.008 17.234 10.234 1 93.25 188 PHE B O 1
ATOM 4841 N N . TYR B 1 189 ? 9.398 15.367 9.266 1 89.12 189 TYR B N 1
ATOM 4842 C CA . TYR B 1 189 ? 9.828 15.734 7.922 1 89.12 189 TYR B CA 1
ATOM 4843 C C . TYR B 1 189 ? 9.141 17.016 7.461 1 89.12 189 TYR B C 1
ATOM 4845 O O . TYR B 1 189 ? 9.734 17.828 6.742 1 89.12 189 TYR B O 1
ATOM 4853 N N . LEU B 1 190 ? 7.902 17.156 7.828 1 93.75 190 LEU B N 1
ATOM 4854 C CA . LEU B 1 190 ? 7.188 18.359 7.41 1 93.75 190 LEU B CA 1
ATOM 4855 C C . LEU B 1 190 ? 7.883 19.625 7.934 1 93.75 190 LEU B C 1
ATOM 4857 O O . LEU B 1 190 ? 7.891 20.656 7.266 1 93.75 190 LEU B O 1
ATOM 4861 N N . LEU B 1 191 ? 8.453 19.531 9.094 1 95.06 191 LEU B N 1
ATOM 4862 C CA . LEU B 1 191 ? 9.188 20.656 9.664 1 95.06 191 LEU B CA 1
ATOM 4863 C C . LEU B 1 191 ? 10.344 21.062 8.75 1 95.06 191 LEU B C 1
ATOM 4865 O O . LEU B 1 191 ? 10.586 22.25 8.531 1 95.06 191 LEU B O 1
ATOM 4869 N N . ASP B 1 192 ? 11.047 20.062 8.227 1 93.06 192 ASP B N 1
ATOM 4870 C CA . ASP B 1 192 ? 12.141 20.328 7.293 1 93.06 192 ASP B CA 1
ATOM 4871 C C . ASP B 1 192 ? 11.633 21.062 6.051 1 93.06 192 ASP B C 1
ATOM 4873 O O . ASP B 1 192 ? 12.266 22.016 5.59 1 93.06 192 ASP B O 1
ATOM 4877 N N . ILE B 1 193 ? 10.547 20.656 5.578 1 91.88 193 ILE B N 1
ATOM 4878 C CA . ILE B 1 193 ? 9.961 21.219 4.371 1 91.88 193 ILE B CA 1
ATOM 4879 C C . ILE B 1 193 ? 9.547 22.672 4.625 1 91.88 193 ILE B C 1
ATOM 4881 O O . ILE B 1 193 ? 9.891 23.562 3.848 1 91.88 193 ILE B O 1
ATOM 4885 N N . ILE B 1 194 ? 8.93 22.859 5.672 1 94.25 194 ILE B N 1
ATOM 4886 C CA . ILE B 1 194 ? 8.383 24.172 6 1 94.25 194 ILE B CA 1
ATOM 4887 C C . ILE B 1 194 ? 9.516 25.156 6.254 1 94.25 194 ILE B C 1
ATOM 4889 O O . ILE B 1 194 ? 9.445 26.328 5.852 1 94.25 194 ILE B O 1
ATOM 4893 N N . THR B 1 195 ? 10.516 24.719 6.93 1 94.44 195 THR B N 1
ATOM 4894 C CA . THR B 1 195 ? 11.688 25.562 7.148 1 94.44 195 THR B CA 1
ATOM 4895 C C . THR B 1 195 ? 12.344 25.938 5.82 1 94.44 195 THR B C 1
ATOM 4897 O O . THR B 1 195 ? 12.688 27.094 5.594 1 94.44 195 THR B O 1
ATOM 4900 N N . SER B 1 196 ? 12.461 25 4.98 1 93.75 196 SER B N 1
ATOM 4901 C CA . SER B 1 196 ? 13.023 25.234 3.658 1 93.75 196 SER B CA 1
ATOM 4902 C C . SER B 1 196 ? 12.164 26.203 2.855 1 93.75 196 SER B C 1
ATOM 4904 O O . SER B 1 196 ? 12.68 27.141 2.242 1 93.75 196 SER B O 1
ATOM 4906 N N . TYR B 1 197 ? 10.883 26 2.879 1 93.5 197 TYR B N 1
ATOM 4907 C CA . TYR B 1 197 ? 9.945 26.875 2.188 1 93.5 197 TYR B CA 1
ATOM 4908 C C . TYR B 1 197 ? 10.078 28.312 2.684 1 93.5 197 TYR B C 1
ATOM 4910 O O . TYR B 1 197 ? 10.039 29.266 1.89 1 93.5 197 TYR B O 1
ATOM 4918 N N . SER B 1 198 ? 10.195 28.484 3.941 1 95.5 198 SER B N 1
ATOM 4919 C CA . SER B 1 198 ? 10.32 29.812 4.535 1 95.5 198 SER B CA 1
ATOM 4920 C C . SER B 1 198 ? 11.57 30.531 4.035 1 95.5 198 SER B C 1
ATOM 4922 O O . SER B 1 198 ? 11.5 31.688 3.605 1 95.5 198 SER B O 1
ATOM 4924 N N . HIS B 1 199 ? 12.633 29.859 4.023 1 95.88 199 HIS B N 1
ATOM 4925 C CA . HIS B 1 199 ? 13.898 30.453 3.619 1 95.88 199 HIS B CA 1
ATOM 4926 C C . HIS B 1 199 ? 13.914 30.734 2.121 1 95.88 199 HIS B C 1
ATOM 4928 O O . HIS B 1 199 ? 14.297 31.828 1.696 1 95.88 199 HIS B O 1
ATOM 4934 N N . GLU B 1 200 ? 13.508 29.781 1.378 1 94.5 200 GLU B N 1
ATOM 4935 C CA . GLU B 1 200 ? 13.5 29.938 -0.074 1 94.5 200 GLU B CA 1
ATOM 4936 C C . GLU B 1 200 ? 12.523 31.016 -0.513 1 94.5 200 GLU B C 1
ATOM 4938 O O . GLU B 1 200 ? 12.859 31.859 -1.354 1 94.5 200 GLU B O 1
ATOM 4943 N N . GLY B 1 201 ? 11.359 30.922 0.052 1 93.56 201 GLY B N 1
ATOM 4944 C CA . GLY B 1 201 ? 10.359 31.922 -0.291 1 93.56 201 GLY B CA 1
ATOM 4945 C C . GLY B 1 201 ? 10.75 33.312 0.118 1 93.56 201 GLY B C 1
ATOM 4946 O O . GLY B 1 201 ? 10.523 34.281 -0.627 1 93.56 201 GLY B O 1
ATOM 4947 N N . TYR B 1 202 ? 11.336 33.438 1.251 1 95.06 202 TYR B N 1
ATOM 4948 C CA . TYR B 1 202 ? 11.781 34.75 1.752 1 95.06 202 TYR B CA 1
ATOM 4949 C C . TYR B 1 202 ? 12.789 35.375 0.805 1 95.06 202 TYR B C 1
ATOM 4951 O O . TYR B 1 202 ? 12.734 36.594 0.536 1 95.06 202 TYR B O 1
ATOM 4959 N N . ARG B 1 203 ? 13.656 34.562 0.312 1 93.62 203 ARG B N 1
ATOM 4960 C CA . ARG B 1 203 ? 14.695 35.031 -0.601 1 93.62 203 ARG B CA 1
ATOM 4961 C C . ARG B 1 203 ? 14.109 35.344 -1.979 1 93.62 203 ARG B C 1
ATOM 4963 O O . ARG B 1 203 ? 14.391 36.375 -2.562 1 93.62 203 ARG B O 1
ATOM 4970 N N . ARG B 1 204 ? 13.336 34.5 -2.43 1 92.19 204 ARG B N 1
ATOM 4971 C CA . ARG B 1 204 ? 12.797 34.594 -3.781 1 92.19 204 ARG B CA 1
ATOM 4972 C C . ARG B 1 204 ? 11.945 35.875 -3.928 1 92.19 204 ARG B C 1
ATOM 4974 O O . ARG B 1 204 ? 12 36.531 -4.957 1 92.19 204 ARG B O 1
ATOM 4981 N N . HIS B 1 205 ? 11.141 36.25 -2.939 1 92.31 205 HIS B N 1
ATOM 4982 C CA . HIS B 1 205 ? 10.242 37.375 -3.008 1 92.31 205 HIS B CA 1
ATOM 4983 C C . HIS B 1 205 ? 10.945 38.656 -2.545 1 92.31 205 HIS B C 1
ATOM 4985 O O . HIS B 1 205 ? 10.328 39.719 -2.506 1 92.31 205 HIS B O 1
ATOM 4991 N N . ASN B 1 206 ? 12.188 38.5 -2.182 1 93.12 206 ASN B N 1
ATOM 4992 C CA . ASN B 1 206 ? 12.898 39.656 -1.626 1 93.12 206 ASN B CA 1
ATOM 4993 C C . ASN B 1 206 ? 12.094 40.312 -0.523 1 93.12 206 ASN B C 1
ATOM 4995 O O . ASN B 1 206 ? 11.828 41.531 -0.592 1 93.12 206 ASN B O 1
ATOM 4999 N N . VAL B 1 207 ? 11.703 39.594 0.471 1 95.31 207 VAL B N 1
ATOM 5000 C CA . VAL B 1 207 ? 10.773 40 1.52 1 95.31 207 VAL B CA 1
ATOM 5001 C C . VAL B 1 207 ? 11.32 41.219 2.254 1 95.31 207 VAL B C 1
ATOM 5003 O O . VAL B 1 207 ? 10.57 42.156 2.594 1 95.31 207 VAL B O 1
ATOM 5006 N N . SER B 1 208 ? 12.57 41.281 2.486 1 94.19 208 SER B N 1
ATOM 5007 C CA . SER B 1 208 ? 13.188 42.406 3.189 1 94.19 208 SER B CA 1
ATOM 5008 C C . SER B 1 208 ? 12.945 43.719 2.453 1 94.19 208 SER B C 1
ATOM 5010 O O . SER B 1 208 ? 12.531 44.719 3.059 1 94.19 208 SER B O 1
ATOM 5012 N N . SER B 1 209 ? 13.164 43.75 1.192 1 95.25 209 SER B N 1
ATOM 5013 C CA . SER B 1 209 ? 12.992 44.938 0.384 1 95.25 209 SER B CA 1
ATOM 5014 C C . SER B 1 209 ? 11.516 45.344 0.297 1 95.25 209 SER B C 1
ATOM 5016 O O . SER B 1 209 ? 11.18 46.5 0.428 1 95.25 209 SER B O 1
ATOM 5018 N N . LEU B 1 210 ? 10.727 44.344 0.106 1 95.44 210 LEU B N 1
ATOM 5019 C CA . LEU B 1 210 ? 9.297 44.625 -0.027 1 95.44 210 LEU B CA 1
ATOM 5020 C C . LEU B 1 210 ? 8.711 45.125 1.298 1 95.44 210 LEU B C 1
ATOM 5022 O O . LEU B 1 210 ? 7.793 45.938 1.315 1 95.44 210 LEU B O 1
ATOM 5026 N N . ALA B 1 211 ? 9.18 44.562 2.361 1 95.62 211 ALA B N 1
ATOM 5027 C CA . ALA B 1 211 ? 8.719 44.969 3.68 1 95.62 211 ALA B CA 1
ATOM 5028 C C . ALA B 1 211 ? 9.039 46.438 3.928 1 95.62 211 ALA B C 1
ATOM 5030 O O . ALA B 1 211 ? 8.234 47.188 4.512 1 95.62 211 ALA B O 1
ATOM 5031 N N . LYS B 1 212 ? 10.18 46.875 3.5 1 95.88 212 LYS B N 1
ATOM 5032 C CA . LYS B 1 212 ? 10.57 48.281 3.621 1 95.88 212 LYS B CA 1
ATOM 5033 C C . LYS B 1 212 ? 9.703 49.188 2.742 1 95.88 212 LYS B C 1
ATOM 5035 O O . LYS B 1 212 ? 9.227 50.219 3.191 1 95.88 212 LYS B O 1
ATOM 5040 N N . GLU B 1 213 ? 9.539 48.719 1.563 1 95.56 213 GLU B N 1
ATOM 5041 C CA . GLU B 1 213 ? 8.75 49.469 0.603 1 95.56 213 GLU B CA 1
ATOM 5042 C C . GLU B 1 213 ? 7.316 49.656 1.09 1 95.56 213 GLU B C 1
ATOM 5044 O O . GLU B 1 213 ? 6.738 50.75 0.931 1 95.56 213 GLU B O 1
ATOM 5049 N N . LEU B 1 214 ? 6.777 48.625 1.729 1 93.94 214 LEU B N 1
ATOM 5050 C CA . LEU B 1 214 ? 5.371 48.625 2.113 1 93.94 214 LEU B CA 1
ATOM 5051 C C . LEU B 1 214 ? 5.203 49 3.582 1 93.94 214 LEU B C 1
ATOM 5053 O O . LEU B 1 214 ? 4.082 49.062 4.09 1 93.94 214 LEU B O 1
ATOM 5057 N N . ASN B 1 215 ? 6.285 49.219 4.316 1 93.75 215 ASN B N 1
ATOM 5058 C CA . ASN B 1 215 ? 6.305 49.594 5.734 1 93.75 215 ASN B CA 1
ATOM 5059 C C . ASN B 1 215 ? 5.578 48.531 6.578 1 93.75 215 ASN B C 1
ATOM 5061 O O . ASN B 1 215 ? 4.672 48.875 7.344 1 93.75 215 ASN B O 1
ATOM 5065 N N . LEU B 1 216 ? 5.93 47.312 6.324 1 94.88 216 LEU B N 1
ATOM 5066 C CA . LEU B 1 216 ? 5.332 46.219 7.059 1 94.88 216 LEU B CA 1
ATOM 5067 C C . LEU B 1 216 ? 6.004 46.031 8.414 1 94.88 216 LEU B C 1
ATOM 5069 O O . LEU B 1 216 ? 7.039 45.375 8.516 1 94.88 216 LEU B O 1
ATOM 5073 N N . ARG B 1 217 ? 5.395 46.469 9.438 1 93.88 217 ARG B N 1
ATOM 5074 C CA . ARG B 1 217 ? 5.945 46.688 10.773 1 93.88 217 ARG B CA 1
ATOM 5075 C C . ARG B 1 217 ? 6.539 45.406 11.352 1 93.88 217 ARG B C 1
ATOM 5077 O O . ARG B 1 217 ? 7.676 45.406 11.828 1 93.88 217 ARG B O 1
ATOM 5084 N N . TYR B 1 218 ? 5.855 44.312 11.312 1 95 218 TYR B N 1
ATOM 5085 C CA . TYR B 1 218 ? 6.254 43.125 12.023 1 95 218 TYR B CA 1
ATOM 5086 C C . TYR B 1 218 ? 7.43 42.438 11.336 1 95 218 TYR B C 1
ATOM 5088 O O . TYR B 1 218 ? 8.297 41.875 11.992 1 95 218 TYR B O 1
ATOM 5096 N N . LEU B 1 219 ? 7.461 42.531 10.016 1 96.06 219 LEU B N 1
ATOM 5097 C CA . LEU B 1 219 ? 8.594 42 9.273 1 96.06 219 LEU B CA 1
ATOM 5098 C C . LEU B 1 219 ? 9.812 42.906 9.414 1 96.06 219 LEU B C 1
ATOM 5100 O O . LEU B 1 219 ? 10.953 42.438 9.289 1 96.06 219 LEU B O 1
ATOM 5104 N N . LEU B 1 220 ? 9.523 44.188 9.633 1 95.94 220 LEU B N 1
ATOM 5105 C CA . LEU B 1 220 ? 10.617 45.156 9.766 1 95.94 220 LEU B CA 1
ATOM 5106 C C . LEU B 1 220 ? 11.203 45.094 11.172 1 95.94 220 LEU B C 1
ATOM 5108 O O . LEU B 1 220 ? 12.414 45.25 11.352 1 95.94 220 LEU B O 1
ATOM 5112 N N . GLU B 1 221 ? 10.367 44.906 12.148 1 96.06 221 GLU B N 1
ATOM 5113 C CA . GLU B 1 221 ? 10.781 45.031 13.539 1 96.06 221 GLU B CA 1
ATOM 5114 C C . GLU B 1 221 ? 11.289 43.688 14.086 1 96.06 221 GLU B C 1
ATOM 5116 O O . GLU B 1 221 ? 11.875 43.625 15.164 1 96.06 221 GLU B O 1
ATOM 5121 N N . ASN B 1 222 ? 11.031 42.625 13.43 1 96.69 222 ASN B N 1
ATOM 5122 C CA . ASN B 1 222 ? 11.43 41.281 13.859 1 96.69 222 ASN B CA 1
ATOM 5123 C C . ASN B 1 222 ? 12.172 40.531 12.75 1 96.69 222 ASN B C 1
ATOM 5125 O O . ASN B 1 222 ? 11.891 40.75 11.57 1 96.69 222 ASN B O 1
ATOM 5129 N N . ASP B 1 223 ? 13.125 39.719 13.117 1 96.62 223 ASP B N 1
ATOM 5130 C CA . ASP B 1 223 ? 13.844 38.875 12.164 1 96.62 223 ASP B CA 1
ATOM 5131 C C . ASP B 1 223 ? 13.062 37.594 11.852 1 96.62 223 ASP B C 1
ATOM 5133 O O . ASP B 1 223 ? 13.188 36.594 12.57 1 96.62 223 ASP B O 1
ATOM 5137 N N . PHE B 1 224 ? 12.398 37.656 10.758 1 97.44 224 PHE B N 1
ATOM 5138 C CA . PHE B 1 224 ? 11.508 36.562 10.375 1 97.44 224 PHE B CA 1
ATOM 5139 C C . PHE B 1 224 ? 12.266 35.25 10.273 1 97.44 224 PHE B C 1
ATOM 5141 O O . PHE B 1 224 ? 11.844 34.25 10.844 1 97.44 224 PHE B O 1
ATOM 5148 N N . LEU B 1 225 ? 13.352 35.188 9.547 1 97.06 225 LEU B N 1
ATOM 5149 C CA . LEU B 1 225 ? 14.102 33.938 9.312 1 97.06 225 LEU B CA 1
ATOM 5150 C C . LEU B 1 225 ? 14.719 33.438 10.609 1 97.06 225 LEU B C 1
ATOM 5152 O O . LEU B 1 225 ? 14.781 32.219 10.828 1 97.06 225 LEU B O 1
ATOM 5156 N N . ALA B 1 226 ? 15.133 34.312 11.445 1 96.69 226 ALA B N 1
ATOM 5157 C CA . ALA B 1 226 ? 15.656 33.906 12.75 1 96.69 226 ALA B CA 1
ATOM 5158 C C . ALA B 1 226 ? 14.57 33.25 13.586 1 96.69 226 ALA B C 1
ATOM 5160 O O . ALA B 1 226 ? 14.844 32.312 14.344 1 96.69 226 ALA B O 1
ATOM 5161 N N . GLU B 1 227 ? 13.367 33.812 13.523 1 96.38 227 GLU B N 1
ATOM 5162 C CA . GLU B 1 227 ? 12.234 33.219 14.242 1 96.38 227 GLU B CA 1
ATOM 5163 C C . GLU B 1 227 ? 11.93 31.812 13.734 1 96.38 227 GLU B C 1
ATOM 5165 O O . GLU B 1 227 ? 11.586 30.922 14.508 1 96.38 227 GLU B O 1
ATOM 5170 N N . MET B 1 228 ? 11.969 31.641 12.398 1 96.75 228 MET B N 1
ATOM 5171 C CA . MET B 1 228 ? 11.742 30.312 11.812 1 96.75 228 MET B CA 1
ATOM 5172 C C . MET B 1 228 ? 12.789 29.328 12.297 1 96.75 228 MET B C 1
ATOM 5174 O O . MET B 1 228 ? 12.461 28.188 12.641 1 96.75 228 MET B O 1
ATOM 5178 N N . ASP B 1 229 ? 14.008 29.734 12.367 1 97 229 ASP B N 1
ATOM 5179 C CA . ASP B 1 229 ? 15.102 28.891 12.828 1 97 229 ASP B CA 1
ATOM 5180 C C . ASP B 1 229 ? 14.945 28.547 14.312 1 97 229 ASP B C 1
ATOM 5182 O O . ASP B 1 229 ? 15.242 27.438 14.734 1 97 229 ASP B O 1
ATOM 5186 N N . TRP B 1 230 ? 14.562 29.516 15.031 1 96.81 230 TRP B N 1
ATOM 5187 C CA . TRP B 1 230 ? 14.328 29.281 16.453 1 96.81 230 TRP B CA 1
ATOM 5188 C C . TRP B 1 230 ? 13.258 28.219 16.656 1 96.81 230 TRP B C 1
ATOM 5190 O O . TRP B 1 230 ? 13.438 27.297 17.453 1 96.81 230 TRP B O 1
ATOM 5200 N N . PHE B 1 231 ? 12.172 28.391 15.984 1 96.69 231 PHE B N 1
ATOM 5201 C CA . PHE B 1 231 ? 11.078 27.438 16.156 1 96.69 231 PHE B CA 1
ATOM 5202 C C . PHE B 1 231 ? 11.516 26.047 15.742 1 96.69 231 PHE B C 1
ATOM 5204 O O . PHE B 1 231 ? 11.156 25.062 16.391 1 96.69 231 PHE B O 1
ATOM 5211 N N . ASP B 1 232 ? 12.219 25.969 14.664 1 96.19 232 ASP B N 1
ATOM 5212 C CA . ASP B 1 232 ? 12.742 24.688 14.203 1 96.19 232 ASP B CA 1
ATOM 5213 C C . ASP B 1 232 ? 13.547 24 15.305 1 96.19 232 ASP B C 1
ATOM 5215 O O . ASP B 1 232 ? 13.297 22.828 15.617 1 96.19 232 ASP B O 1
ATOM 5219 N N . SER B 1 233 ? 14.453 24.719 15.883 1 95.69 233 SER B N 1
ATOM 5220 C CA . SER B 1 233 ? 15.281 24.188 16.953 1 95.69 233 SER B CA 1
ATOM 5221 C C . SER B 1 233 ? 14.445 23.828 18.172 1 95.69 233 SER B C 1
ATOM 5223 O O . SER B 1 233 ? 14.68 22.797 18.812 1 95.69 233 SER B O 1
ATOM 5225 N N . PHE B 1 234 ? 13.562 24.672 18.516 1 96.06 234 PHE B N 1
ATOM 5226 C CA . PHE B 1 234 ? 12.703 24.5 19.672 1 96.06 234 PHE B CA 1
ATOM 5227 C C . PHE B 1 234 ? 11.891 23.203 19.547 1 96.06 234 PHE B C 1
ATOM 5229 O O . PHE B 1 234 ? 11.867 22.391 20.469 1 96.06 234 PHE B O 1
ATOM 5236 N N . ILE B 1 235 ? 11.242 23.016 18.391 1 95.75 235 ILE B N 1
ATOM 5237 C CA . ILE B 1 235 ? 10.344 21.875 18.203 1 95.75 235 ILE B CA 1
ATOM 5238 C C . ILE B 1 235 ? 11.148 20.578 18.188 1 95.75 235 ILE B C 1
ATOM 5240 O O . ILE B 1 235 ? 10.695 19.562 18.688 1 95.75 235 ILE B O 1
ATOM 5244 N N . ARG B 1 236 ? 12.281 20.562 17.609 1 93.38 236 ARG B N 1
ATOM 5245 C CA . ARG B 1 236 ? 13.133 19.375 17.594 1 93.38 236 ARG B CA 1
ATOM 5246 C C . ARG B 1 236 ? 13.516 18.938 19 1 93.38 236 ARG B C 1
ATOM 5248 O O . ARG B 1 236 ? 13.547 17.75 19.297 1 93.38 236 ARG B O 1
ATOM 5255 N N . HIS B 1 237 ? 13.758 19.906 19.812 1 92.81 237 HIS B N 1
ATOM 5256 C CA . HIS B 1 237 ? 14.07 19.594 21.219 1 92.81 237 HIS B CA 1
ATOM 5257 C C . HIS B 1 237 ? 12.82 19.141 21.969 1 92.81 237 HIS B C 1
ATOM 5259 O O . HIS B 1 237 ? 12.883 18.203 22.766 1 92.81 237 HIS B O 1
ATOM 5265 N N . TYR B 1 238 ? 11.789 19.766 21.672 1 93 238 TYR B N 1
ATOM 5266 C CA . TYR B 1 238 ? 10.547 19.453 22.359 1 93 238 TYR B CA 1
ATOM 5267 C C . TYR B 1 238 ? 10.102 18.031 22.047 1 93 238 TYR B C 1
ATOM 5269 O O . TYR B 1 238 ? 9.516 17.344 22.891 1 93 238 TYR B O 1
ATOM 5277 N N . LEU B 1 239 ? 10.383 17.547 20.859 1 91.56 239 LEU B N 1
ATOM 5278 C CA . LEU B 1 239 ? 9.961 16.234 20.375 1 91.56 239 LEU B CA 1
ATOM 5279 C C . LEU B 1 239 ? 10.625 15.125 21.188 1 91.56 239 LEU B C 1
ATOM 5281 O O . LEU B 1 239 ? 10.164 13.984 21.172 1 91.56 239 LEU B O 1
ATOM 5285 N N . ASP B 1 240 ? 11.633 15.398 21.906 1 86.81 240 ASP B N 1
ATOM 5286 C CA . ASP B 1 240 ? 12.258 14.43 22.797 1 86.81 240 ASP B CA 1
ATOM 5287 C C . ASP B 1 240 ? 11.367 14.125 23.984 1 86.81 240 ASP B C 1
ATOM 5289 O O . ASP B 1 240 ? 11.531 13.102 24.656 1 86.81 240 ASP B O 1
ATOM 5293 N N . GLN B 1 241 ? 10.414 15 24.203 1 86.69 241 GLN B N 1
ATOM 5294 C CA . GLN B 1 241 ? 9.602 14.867 25.406 1 86.69 241 GLN B CA 1
ATOM 5295 C C . GLN B 1 241 ? 8.164 14.492 25.047 1 86.69 241 GLN B C 1
ATOM 5297 O O . GLN B 1 241 ? 7.316 14.367 25.938 1 86.69 241 GLN B O 1
ATOM 5302 N N . CYS B 1 242 ? 7.895 14.383 23.859 1 88.25 242 CYS B N 1
ATOM 5303 C CA . CYS B 1 242 ? 6.543 14.023 23.453 1 88.25 242 CYS B CA 1
ATOM 5304 C C . CYS B 1 242 ? 6.566 12.945 22.391 1 88.25 242 CYS B C 1
ATOM 5306 O O . CYS B 1 242 ? 7.547 12.812 21.641 1 88.25 242 CYS B O 1
ATOM 5308 N N . PRO B 1 243 ? 5.5 12.18 22.312 1 91.75 243 PRO B N 1
ATOM 5309 C CA . PRO B 1 243 ? 5.461 11.117 21.312 1 91.75 243 PRO B CA 1
ATOM 5310 C C . PRO B 1 243 ? 5.344 11.641 19.891 1 91.75 243 PRO B C 1
ATOM 5312 O O . PRO B 1 243 ? 4.652 12.641 19.656 1 91.75 243 PRO B O 1
ATOM 5315 N N . MET B 1 244 ? 6.035 11 18.969 1 93.5 244 MET B N 1
ATOM 5316 C CA . MET B 1 244 ? 5.805 11.203 17.547 1 93.5 244 MET B CA 1
ATOM 5317 C C . MET B 1 244 ? 4.672 10.312 17.047 1 93.5 244 MET B C 1
ATOM 5319 O O . MET B 1 244 ? 4.609 9.133 17.391 1 93.5 244 MET B O 1
ATOM 5323 N N . VAL B 1 245 ? 3.754 10.875 16.297 1 97 245 VAL B N 1
ATOM 5324 C CA . VAL B 1 245 ? 2.611 10.109 15.812 1 97 245 VAL B CA 1
ATOM 5325 C C . VAL B 1 245 ? 2.42 10.359 14.312 1 97 245 VAL B C 1
ATOM 5327 O O . VAL B 1 245 ? 2.984 11.305 13.758 1 97 245 VAL B O 1
ATOM 5330 N N . PHE B 1 246 ? 1.682 9.516 13.672 1 97.88 246 PHE B N 1
ATOM 5331 C CA . PHE B 1 246 ? 1.312 9.742 12.281 1 97.88 246 PHE B CA 1
ATOM 5332 C C . PHE B 1 246 ? 0.222 10.797 12.18 1 97.88 246 PHE B C 1
ATOM 5334 O O . PHE B 1 246 ? -0.862 10.641 12.742 1 97.88 246 PHE B O 1
ATOM 5341 N N . ASN B 1 247 ? 0.536 11.859 11.438 1 98.06 247 ASN B N 1
ATOM 5342 C CA . ASN B 1 247 ? -0.368 13 11.32 1 98.06 247 ASN B CA 1
ATOM 5343 C C . ASN B 1 247 ? -0.945 13.117 9.914 1 98.06 247 ASN B C 1
ATOM 5345 O O . ASN B 1 247 ? -0.291 12.742 8.938 1 98.06 247 ASN B O 1
ATOM 5349 N N . HIS B 1 248 ? -2.145 13.602 9.852 1 97.81 248 HIS B N 1
ATOM 5350 C CA . HIS B 1 248 ? -2.713 14.031 8.578 1 97.81 248 HIS B CA 1
ATOM 5351 C C . HIS B 1 248 ? -2 15.273 8.055 1 97.81 248 HIS B C 1
ATOM 5353 O O . HIS B 1 248 ? -1.707 15.367 6.859 1 97.81 248 HIS B O 1
ATOM 5359 N N . ASN B 1 249 ? -1.678 16.172 8.984 1 96.19 249 ASN B N 1
ATOM 5360 C CA . ASN B 1 249 ? -0.981 17.438 8.773 1 96.19 249 ASN B CA 1
ATOM 5361 C C . ASN B 1 249 ? -1.848 18.438 8.016 1 96.19 249 ASN B C 1
ATOM 5363 O O . ASN B 1 249 ? -1.414 19.547 7.734 1 96.19 249 ASN B O 1
ATOM 5367 N N . ASP B 1 250 ? -3.016 18.141 7.617 1 93.5 250 ASP B N 1
ATOM 5368 C CA . ASP B 1 250 ? -4.066 19 7.102 1 93.5 250 ASP B CA 1
ATOM 5369 C C . ASP B 1 250 ? -5.438 18.578 7.621 1 93.5 250 ASP B C 1
ATOM 5371 O O . ASP B 1 250 ? -6.371 18.375 6.836 1 93.5 250 ASP B O 1
ATOM 5375 N N . PHE B 1 251 ? -5.473 18.406 8.898 1 96.19 251 PHE B N 1
ATOM 5376 C CA . PHE B 1 251 ? -6.652 17.875 9.578 1 96.19 251 PHE B CA 1
ATOM 5377 C C . PHE B 1 251 ? -7.699 18.969 9.766 1 96.19 251 PHE B C 1
ATOM 5379 O O . PHE B 1 251 ? -8.047 19.312 10.898 1 96.19 251 PHE B O 1
ATOM 5386 N N . ARG B 1 252 ? -8.227 19.438 8.633 1 93.12 252 ARG B N 1
ATOM 5387 C CA . ARG B 1 252 ? -9.242 20.5 8.578 1 93.12 252 ARG B CA 1
ATOM 5388 C C . ARG B 1 252 ? -10.617 19.906 8.258 1 93.12 252 ARG B C 1
ATOM 5390 O O . ARG B 1 252 ? -10.719 18.781 7.777 1 93.12 252 ARG B O 1
ATOM 5397 N N . GLY B 1 253 ? -11.602 20.703 8.516 1 92.69 253 GLY B N 1
ATOM 5398 C CA . GLY B 1 253 ? -12.961 20.25 8.273 1 92.69 253 GLY B CA 1
ATOM 5399 C C . GLY B 1 253 ? -13.211 19.844 6.836 1 92.69 253 GLY B C 1
ATOM 5400 O O . GLY B 1 253 ? -13.992 18.922 6.57 1 92.69 253 GLY B O 1
ATOM 5401 N N . SER B 1 254 ? -12.547 20.469 5.867 1 89.56 254 SER B N 1
ATOM 5402 C CA . SER B 1 254 ? -12.734 20.172 4.449 1 89.56 254 SER B CA 1
ATOM 5403 C C . SER B 1 254 ? -12.219 18.781 4.098 1 89.56 254 SER B C 1
ATOM 5405 O O . SER B 1 254 ? -12.578 18.234 3.061 1 89.56 254 SER B O 1
ATOM 5407 N N . ASN B 1 255 ? -11.383 18.234 4.953 1 93 255 ASN B N 1
ATOM 5408 C CA . ASN B 1 255 ? -10.812 16.922 4.699 1 93 255 ASN B CA 1
ATOM 5409 C C . ASN B 1 255 ? -11.453 15.852 5.574 1 93 255 ASN B C 1
ATOM 5411 O O . ASN B 1 255 ? -10.953 14.734 5.66 1 93 255 ASN B O 1
ATOM 5415 N N . ILE B 1 256 ? -12.516 16.266 6.273 1 96.44 256 ILE B N 1
ATOM 5416 C CA . ILE B 1 256 ? -13.305 15.359 7.098 1 96.44 256 ILE B CA 1
ATOM 5417 C C . ILE B 1 256 ? -14.695 15.18 6.488 1 96.44 256 ILE B C 1
ATOM 5419 O O . ILE B 1 256 ? -15.484 16.109 6.445 1 96.44 256 ILE B O 1
ATOM 5423 N N . MET B 1 257 ? -14.969 13.977 6.074 1 96.06 257 MET B N 1
ATOM 5424 C CA . MET B 1 257 ? -16.234 13.672 5.406 1 96.06 257 MET B CA 1
ATOM 5425 C C . MET B 1 257 ? -17.234 13.078 6.391 1 96.06 257 MET B C 1
ATOM 5427 O O . MET B 1 257 ? -16.984 12.008 6.961 1 96.06 257 MET B O 1
ATOM 5431 N N . VAL B 1 258 ? -18.297 13.773 6.574 1 96.88 258 VAL B N 1
ATOM 5432 C CA . VAL B 1 258 ? -19.406 13.219 7.336 1 96.88 258 VAL B CA 1
ATOM 5433 C C . VAL B 1 258 ? -20.406 12.562 6.383 1 96.88 258 VAL B C 1
ATOM 5435 O O . VAL B 1 258 ? -21.109 13.25 5.637 1 96.88 258 VAL B O 1
ATOM 5438 N N . LEU B 1 259 ? -20.5 11.281 6.5 1 95 259 LEU B N 1
ATOM 5439 C CA . LEU B 1 259 ? -21.297 10.539 5.539 1 95 259 LEU B CA 1
ATOM 5440 C C . LEU B 1 259 ? -22.781 10.734 5.801 1 95 259 LEU B C 1
ATOM 5442 O O . LEU B 1 259 ? -23.234 10.68 6.953 1 95 259 LEU B O 1
ATOM 5446 N N . LYS B 1 260 ? -23.531 10.984 4.859 1 88.81 260 LYS B N 1
ATOM 5447 C CA . LYS B 1 260 ? -24.953 11.32 4.977 1 88.81 260 LYS B CA 1
ATOM 5448 C C . LYS B 1 260 ? -25.75 10.125 5.473 1 88.81 260 LYS B C 1
ATOM 5450 O O . LYS B 1 260 ? -26.672 10.281 6.281 1 88.81 260 LYS B O 1
ATOM 5455 N N . ASP B 1 261 ? -25.484 8.914 5.18 1 80.44 261 ASP B N 1
ATOM 5456 C CA . ASP B 1 261 ? -26.312 7.746 5.473 1 80.44 261 ASP B CA 1
ATOM 5457 C C . ASP B 1 261 ? -25.953 7.152 6.836 1 80.44 261 ASP B C 1
ATOM 5459 O O . ASP B 1 261 ? -26.734 6.387 7.406 1 80.44 261 ASP B O 1
ATOM 5463 N N . SER B 1 262 ? -24.938 7.367 7.508 1 83 262 SER B N 1
ATOM 5464 C CA . SER B 1 262 ? -24.547 6.617 8.695 1 83 262 SER B CA 1
ATOM 5465 C C . SER B 1 262 ? -23.906 7.531 9.734 1 83 262 SER B C 1
ATOM 5467 O O . SER B 1 262 ? -23.688 7.121 10.875 1 83 262 SER B O 1
ATOM 5469 N N . GLU B 1 263 ? -23.609 8.766 9.516 1 84.81 263 GLU B N 1
ATOM 5470 C CA . GLU B 1 263 ? -22.844 9.688 10.352 1 84.81 263 GLU B CA 1
ATOM 5471 C C . GLU B 1 263 ? -21.422 9.195 10.57 1 84.81 263 GLU B C 1
ATOM 5473 O O . GLU B 1 263 ? -20.75 9.617 11.508 1 84.81 263 GLU B O 1
ATOM 5478 N N . GLU B 1 264 ? -21.109 8.125 9.859 1 93.94 264 GLU B N 1
ATOM 5479 C CA . GLU B 1 264 ? -19.703 7.727 9.867 1 93.94 264 GLU B CA 1
ATOM 5480 C C . GLU B 1 264 ? -18.828 8.812 9.25 1 93.94 264 GLU B C 1
ATOM 5482 O O . GLU B 1 264 ? -19.312 9.688 8.539 1 93.94 264 GLU B O 1
ATOM 5487 N N . MET B 1 265 ? -17.594 8.773 9.641 1 97.44 265 MET B N 1
ATOM 5488 C CA . MET B 1 265 ? -16.672 9.789 9.141 1 97.44 265 MET B CA 1
ATOM 5489 C C . MET B 1 265 ? -15.469 9.148 8.469 1 97.44 265 MET B C 1
ATOM 5491 O O . MET B 1 265 ? -14.969 8.117 8.922 1 97.44 265 MET B O 1
ATOM 5495 N N . LEU B 1 266 ? -15.039 9.766 7.383 1 97.75 266 LEU B N 1
ATOM 5496 C CA . LEU B 1 266 ? -13.82 9.391 6.68 1 97.75 266 LEU B CA 1
ATOM 5497 C C . LEU B 1 266 ? -12.906 10.594 6.492 1 97.75 266 LEU B C 1
ATOM 5499 O O . LEU B 1 266 ? -13.375 11.727 6.418 1 97.75 266 LEU B O 1
ATOM 5503 N N . LEU B 1 267 ? -11.672 10.344 6.496 1 98.12 267 LEU B N 1
ATOM 5504 C CA . LEU B 1 267 ? -10.688 11.375 6.18 1 98.12 267 LEU B CA 1
ATOM 5505 C C . LEU B 1 267 ? -10.211 11.242 4.738 1 98.12 267 LEU B C 1
ATOM 5507 O O . LEU B 1 267 ? -10.102 10.125 4.215 1 98.12 267 LEU B O 1
ATOM 5511 N N . CYS B 1 268 ? -9.93 12.32 4.094 1 94.31 268 CYS B N 1
ATOM 5512 C CA . CYS B 1 268 ? -9.391 12.305 2.736 1 94.31 268 CYS B CA 1
ATOM 5513 C C . CYS B 1 268 ? -8.219 13.266 2.6 1 94.31 268 CYS B C 1
ATOM 5515 O O . CYS B 1 268 ? -7.898 14 3.537 1 94.31 268 CYS B O 1
ATOM 5517 N N . ASP B 1 269 ? -7.441 13.18 1.52 1 90.31 269 ASP B N 1
ATOM 5518 C CA . ASP B 1 269 ? -6.34 14.055 1.119 1 90.31 269 ASP B CA 1
ATOM 5519 C C . ASP B 1 269 ? -5.176 13.953 2.102 1 90.31 269 ASP B C 1
ATOM 5521 O O . ASP B 1 269 ? -4.879 14.906 2.82 1 90.31 269 ASP B O 1
ATOM 5525 N N . PHE B 1 270 ? -4.469 12.945 2.025 1 93.25 270 PHE B N 1
ATOM 5526 C CA . PHE B 1 270 ? -3.355 12.648 2.918 1 93.25 270 PHE B CA 1
ATOM 5527 C C . PHE B 1 270 ? -2.033 13.078 2.299 1 93.25 270 PHE B C 1
ATOM 5529 O O . PHE B 1 270 ? -0.988 12.484 2.576 1 93.25 270 PHE B O 1
ATOM 5536 N N . GLU B 1 271 ? -2.029 14.062 1.513 1 85.75 271 GLU B N 1
ATOM 5537 C CA . GLU B 1 271 ? -0.875 14.453 0.71 1 85.75 271 GLU B CA 1
ATOM 5538 C C . GLU B 1 271 ? 0.268 14.953 1.592 1 85.75 271 GLU B C 1
ATOM 5540 O O . GLU B 1 271 ? 1.436 14.883 1.202 1 85.75 271 GLU B O 1
ATOM 5545 N N . TYR B 1 272 ? -0.027 15.375 2.781 1 89.5 272 TYR B N 1
ATOM 5546 C CA . TYR B 1 272 ? 1.016 15.922 3.643 1 89.5 272 TYR B CA 1
ATOM 5547 C C . TYR B 1 272 ? 1.269 15.016 4.84 1 89.5 272 TYR B C 1
ATOM 5549 O O . TYR B 1 272 ? 2.033 15.367 5.742 1 89.5 272 TYR B O 1
ATOM 5557 N N . SER B 1 273 ? 0.652 13.938 4.848 1 95.06 273 SER B N 1
ATOM 5558 C CA . SER B 1 273 ? 0.718 13.07 6.023 1 95.06 273 SER B CA 1
ATOM 5559 C C . SER B 1 273 ? 2.133 12.547 6.238 1 95.06 273 SER B C 1
ATOM 5561 O O . SER B 1 273 ? 2.844 12.242 5.277 1 95.06 273 SER B O 1
ATOM 5563 N N . SER B 1 274 ? 2.541 12.484 7.41 1 95.38 274 SER B N 1
ATOM 5564 C CA . SER B 1 274 ? 3.832 11.977 7.863 1 95.38 274 SER B CA 1
ATOM 5565 C C . SER B 1 274 ? 3.883 11.883 9.383 1 95.38 274 SER B C 1
ATOM 5567 O O . SER B 1 274 ? 2.959 12.32 10.07 1 95.38 274 SER B O 1
ATOM 5569 N N . TYR B 1 275 ? 4.93 11.273 9.867 1 96.38 275 TYR B N 1
ATOM 5570 C CA . TYR B 1 275 ? 5.125 11.273 11.312 1 96.38 275 TYR B CA 1
ATOM 5571 C C . TYR B 1 275 ? 5.613 12.633 11.797 1 96.38 275 TYR B C 1
ATOM 5573 O O . TYR B 1 275 ? 6.375 13.312 11.109 1 96.38 275 TYR B O 1
ATOM 5581 N N . GLY B 1 276 ? 5.086 13.016 12.953 1 95.88 276 GLY B N 1
ATOM 5582 C CA . GLY B 1 276 ? 5.496 14.312 13.477 1 95.88 276 GLY B CA 1
ATOM 5583 C C . GLY B 1 276 ? 4.883 14.625 14.828 1 95.88 276 GLY B C 1
ATOM 5584 O O . GLY B 1 276 ? 4.688 13.734 15.648 1 95.88 276 GLY B O 1
ATOM 5585 N N . PHE B 1 277 ? 4.684 15.914 15.031 1 95.5 277 PHE B N 1
ATOM 5586 C CA . PHE B 1 277 ? 4.305 16.469 16.328 1 95.5 277 PHE B CA 1
ATOM 5587 C C . PHE B 1 277 ? 2.836 16.203 16.625 1 95.5 277 PHE B C 1
ATOM 5589 O O . PHE B 1 277 ? 1.955 16.594 15.859 1 95.5 277 PHE B O 1
ATOM 5596 N N . ARG B 1 278 ? 2.514 15.539 17.734 1 96.56 278 ARG B N 1
ATOM 5597 C CA . ARG B 1 278 ? 1.175 15.078 18.094 1 96.56 278 ARG B CA 1
ATOM 5598 C C . ARG B 1 278 ? 0.192 16.25 18.141 1 96.56 278 ARG B C 1
ATOM 5600 O O . ARG B 1 278 ? -0.976 16.094 17.781 1 96.56 278 ARG B O 1
ATOM 5607 N N . GLY B 1 279 ? 0.642 17.422 18.562 1 97.12 279 GLY B N 1
ATOM 5608 C CA . GLY B 1 279 ? -0.246 18.562 18.75 1 97.12 279 GLY B CA 1
ATOM 5609 C C . GLY B 1 279 ? -0.719 19.172 17.453 1 97.12 279 GLY B C 1
ATOM 5610 O O . GLY B 1 279 ? -1.655 19.984 17.438 1 97.12 279 GLY B O 1
ATOM 5611 N N . ASN B 1 280 ? -0.124 18.781 16.375 1 97 280 ASN B N 1
ATOM 5612 C CA . ASN B 1 280 ? -0.329 19.469 15.102 1 97 280 ASN B CA 1
ATOM 5613 C C . ASN B 1 280 ? -1.763 19.312 14.602 1 97 280 ASN B C 1
ATOM 5615 O O . ASN B 1 280 ? -2.43 20.312 14.305 1 97 280 ASN B O 1
ATOM 5619 N N . ASP B 1 281 ? -2.281 18.109 14.523 1 98.31 281 ASP B N 1
ATOM 5620 C CA . ASP B 1 281 ? -3.605 17.891 13.953 1 98.31 281 ASP B CA 1
ATOM 5621 C C . ASP B 1 281 ? -4.699 18.422 14.875 1 98.31 281 ASP B C 1
ATOM 5623 O O . ASP B 1 281 ? -5.699 18.969 14.398 1 98.31 281 ASP B O 1
ATOM 5627 N N . ILE B 1 282 ? -4.508 18.328 16.156 1 98.44 282 ILE B N 1
ATOM 5628 C CA . ILE B 1 282 ? -5.473 18.891 17.094 1 98.44 282 ILE B CA 1
ATOM 5629 C C . ILE B 1 282 ? -5.539 20.406 16.922 1 98.44 282 ILE B C 1
ATOM 5631 O O . ILE B 1 282 ? -6.629 20.984 16.844 1 98.44 282 ILE B O 1
ATOM 5635 N N . ALA B 1 283 ? -4.375 21.016 16.859 1 97.62 283 ALA B N 1
ATOM 5636 C CA . ALA B 1 283 ? -4.309 22.453 16.672 1 97.62 283 ALA B CA 1
ATOM 5637 C C . ALA B 1 283 ? -4.98 22.875 15.367 1 97.62 283 ALA B C 1
ATOM 5639 O O . ALA B 1 283 ? -5.762 23.828 15.336 1 97.62 283 ALA B O 1
ATOM 5640 N N . THR B 1 284 ? -4.699 22.141 14.289 1 96 284 THR B N 1
ATOM 5641 C CA . THR B 1 284 ? -5.25 22.453 12.977 1 96 284 THR B CA 1
ATOM 5642 C C . THR B 1 284 ? -6.773 22.406 13.008 1 96 284 THR B C 1
ATOM 5644 O O . THR B 1 284 ? -7.43 23.328 12.5 1 96 284 THR B O 1
ATOM 5647 N N . PHE B 1 285 ? -7.293 21.438 13.633 1 96.62 285 PHE B N 1
ATOM 5648 C CA . PHE B 1 285 ? -8.742 21.281 13.734 1 96.62 285 PHE B CA 1
ATOM 5649 C C . PHE B 1 285 ? -9.344 22.422 14.555 1 96.62 285 PHE B C 1
ATOM 5651 O O . PHE B 1 285 ? -10.32 23.047 14.133 1 96.62 285 PHE B O 1
ATOM 5658 N N . LEU B 1 286 ? -8.766 22.719 15.664 1 96.38 286 LEU B N 1
ATOM 5659 C CA . LEU B 1 286 ? -9.344 23.656 16.625 1 96.38 286 LEU B CA 1
ATOM 5660 C C . LEU B 1 286 ? -9.188 25.094 16.141 1 96.38 286 LEU B C 1
ATOM 5662 O O . LEU B 1 286 ? -9.945 25.984 16.547 1 96.38 286 LEU B O 1
ATOM 5666 N N . MET B 1 287 ? -8.211 25.312 15.312 1 93.94 287 MET B N 1
ATOM 5667 C CA . MET B 1 287 ? -8.055 26.641 14.742 1 93.94 287 MET B CA 1
ATOM 5668 C C . MET B 1 287 ? -9.219 26.969 13.812 1 93.94 287 MET B C 1
ATOM 5670 O O . MET B 1 287 ? -9.453 28.141 13.5 1 93.94 287 MET B O 1
ATOM 5674 N N . GLU B 1 288 ? -9.883 25.984 13.359 1 91.69 288 GLU B N 1
ATOM 5675 C CA . GLU B 1 288 ? -11.062 26.188 12.516 1 91.69 288 GLU B CA 1
ATOM 5676 C C . GLU B 1 288 ? -12.344 26.156 13.344 1 91.69 288 GLU B C 1
ATOM 5678 O O . GLU B 1 288 ? -13.445 26.234 12.797 1 91.69 288 GLU B O 1
ATOM 5683 N N . TRP B 1 289 ? -12.234 26.094 14.617 1 93.5 289 TRP B N 1
ATOM 5684 C CA . TRP B 1 289 ? -13.398 25.984 15.492 1 93.5 289 TRP B CA 1
ATOM 5685 C C . TRP B 1 289 ? -14.305 27.203 15.344 1 93.5 289 TRP B C 1
ATOM 5687 O O . TRP B 1 289 ? -13.859 28.328 15.492 1 93.5 289 TRP B O 1
ATOM 5697 N N . ASP B 1 290 ? -15.523 27.031 14.977 1 90.5 290 ASP B N 1
ATOM 5698 C CA . ASP B 1 290 ? -16.578 28.031 14.836 1 90.5 290 ASP B CA 1
ATOM 5699 C C . ASP B 1 290 ? -16.266 29 13.695 1 90.5 290 ASP B C 1
ATOM 5701 O O . ASP B 1 290 ? -16.609 30.172 13.766 1 90.5 290 ASP B O 1
ATOM 5705 N N . ARG B 1 291 ? -15.461 28.547 12.789 1 82.56 291 ARG B N 1
ATOM 5706 C CA . ARG B 1 291 ? -15.102 29.375 11.648 1 82.56 291 ARG B CA 1
ATOM 5707 C C . ARG B 1 291 ? -15.547 28.734 10.336 1 82.56 291 ARG B C 1
ATOM 5709 O O . ARG B 1 291 ? -15.602 27.5 10.227 1 82.56 291 ARG B O 1
ATOM 5716 N N . ASN B 1 292 ? -15.891 29.688 9.508 1 69.19 292 ASN B N 1
ATOM 5717 C CA . ASN B 1 292 ? -16.203 29.188 8.172 1 69.19 292 ASN B CA 1
ATOM 5718 C C . ASN B 1 292 ? -14.93 28.938 7.367 1 69.19 292 ASN B C 1
ATOM 5720 O O . ASN B 1 292 ? -13.836 29.344 7.766 1 69.19 292 ASN B O 1
ATOM 5724 N N . PHE B 1 293 ? -15.125 28.359 6.285 1 60.28 293 PHE B N 1
ATOM 5725 C CA . PHE B 1 293 ? -14.031 28.031 5.383 1 60.28 293 PHE B CA 1
ATOM 5726 C C . PHE B 1 293 ? -13.281 29.281 4.949 1 60.28 293 PHE B C 1
ATOM 5728 O O . PHE B 1 293 ? -13.898 30.266 4.527 1 60.28 293 PHE B O 1
ATOM 5735 N N . LEU B 1 294 ? -11.953 29.328 5.191 1 61.34 294 LEU B N 1
ATOM 5736 C CA . LEU B 1 294 ? -11.008 30.359 4.777 1 61.34 294 LEU B CA 1
ATOM 5737 C C . LEU B 1 294 ? -11.25 31.656 5.535 1 61.34 294 LEU B C 1
ATOM 5739 O O . LEU B 1 294 ? -11.047 32.75 4.996 1 61.34 294 LEU B O 1
ATOM 5743 N N . ASP B 1 295 ? -11.906 31.531 6.645 1 65.38 295 ASP B N 1
ATOM 5744 C CA . ASP B 1 295 ? -12 32.688 7.52 1 65.38 295 ASP B CA 1
ATOM 5745 C C . ASP B 1 295 ? -10.711 32.906 8.305 1 65.38 295 ASP B C 1
ATOM 5747 O O . ASP B 1 295 ? -10.484 32.25 9.32 1 65.38 295 ASP B O 1
ATOM 5751 N N . PHE B 1 296 ? -9.891 33.812 7.828 1 65.81 296 PHE B N 1
ATOM 5752 C CA . PHE B 1 296 ? -8.578 34.031 8.43 1 65.81 296 PHE B CA 1
ATOM 5753 C C . PHE B 1 296 ? -8.617 35.188 9.414 1 65.81 296 PHE B C 1
ATOM 5755 O O . PHE B 1 296 ? -7.602 35.5 10.047 1 65.81 296 PHE B O 1
ATOM 5762 N N . ASP B 1 297 ? -9.688 35.906 9.648 1 65.31 297 ASP B N 1
ATOM 5763 C CA . ASP B 1 297 ? -9.773 37.094 10.477 1 65.31 297 ASP B CA 1
ATOM 5764 C C . ASP B 1 297 ? -9.367 36.812 11.922 1 65.31 297 ASP B C 1
ATOM 5766 O O . ASP B 1 297 ? -8.641 37.594 12.539 1 65.31 297 ASP B O 1
ATOM 5770 N N . ASP B 1 298 ? -9.75 35.844 12.484 1 66.75 298 ASP B N 1
ATOM 5771 C CA . ASP B 1 298 ? -9.445 35.562 13.883 1 66.75 298 ASP B CA 1
ATOM 5772 C C . ASP B 1 298 ? -8.852 34.156 14.047 1 66.75 298 ASP B C 1
ATOM 5774 O O . ASP B 1 298 ? -9.281 33.406 14.914 1 66.75 298 ASP B O 1
ATOM 5778 N N . THR B 1 299 ? -7.738 34.219 13.312 1 75.38 299 THR B N 1
ATOM 5779 C CA . THR B 1 299 ? -7.098 32.906 13.391 1 75.38 299 THR B CA 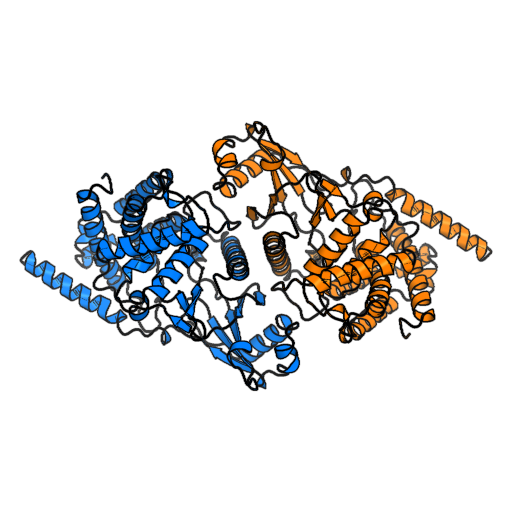1
ATOM 5780 C C . THR B 1 299 ? -6.484 32.688 14.773 1 75.38 299 THR B C 1
ATOM 5782 O O . THR B 1 299 ? -5.758 33.531 15.273 1 75.38 299 THR B O 1
ATOM 5785 N N . GLY B 1 300 ? -6.828 31.781 15.5 1 82.19 300 GLY B N 1
ATOM 5786 C CA . GLY B 1 300 ? -6.371 31.375 16.828 1 82.19 300 GLY B CA 1
ATOM 5787 C C . GLY B 1 300 ? -7.066 30.141 17.359 1 82.19 300 GLY B C 1
ATOM 5788 O O . GLY B 1 300 ? -7.562 29.328 16.578 1 82.19 300 GLY B O 1
ATOM 5789 N N . LEU B 1 301 ? -6.887 29.938 18.609 1 92.88 301 LEU B N 1
ATOM 5790 C CA . LEU B 1 301 ? -7.488 28.766 19.266 1 92.88 301 LEU B CA 1
ATOM 5791 C C . LEU B 1 301 ? -8.742 29.172 20.031 1 92.88 301 LEU B C 1
ATOM 5793 O O . LEU B 1 301 ? -8.867 30.312 20.469 1 92.88 301 LEU B O 1
ATOM 5797 N N . PRO B 1 302 ? -9.688 28.312 20.078 1 94.69 302 PRO B N 1
ATOM 5798 C CA . PRO B 1 302 ? -10.836 28.578 20.953 1 94.69 302 PRO B CA 1
ATOM 5799 C C . PRO B 1 302 ? -10.461 28.609 22.438 1 94.69 302 PRO B C 1
ATOM 5801 O O . PRO B 1 302 ? -9.273 28.562 22.781 1 94.69 302 PRO B O 1
ATOM 5804 N N . SER B 1 303 ? -11.477 28.734 23.312 1 95.31 303 SER B N 1
ATOM 5805 C CA . SER B 1 303 ? -11.227 28.797 24.75 1 95.31 303 SER B CA 1
ATOM 5806 C C . SER B 1 303 ? -10.578 27.516 25.234 1 95.31 303 SER B C 1
ATOM 5808 O O . SER B 1 303 ? -10.742 26.453 24.641 1 95.31 303 SER B O 1
ATOM 5810 N N . ASP B 1 304 ? -9.883 27.594 26.312 1 96.81 304 ASP B N 1
ATOM 5811 C CA . ASP B 1 304 ? -9.219 26.438 26.906 1 96.81 304 ASP B CA 1
ATOM 5812 C C . ASP B 1 304 ? -10.227 25.328 27.234 1 96.81 304 ASP B C 1
ATOM 5814 O O . ASP B 1 304 ? -9.906 24.141 27.141 1 96.81 304 ASP B O 1
ATOM 5818 N N . ASP B 1 305 ? -11.406 25.734 27.578 1 97.31 305 ASP B N 1
ATOM 5819 C CA . ASP B 1 305 ? -12.438 24.75 27.906 1 97.31 305 ASP B CA 1
ATOM 5820 C C . ASP B 1 305 ? -12.766 23.891 26.688 1 97.31 305 ASP B C 1
ATOM 5822 O O . ASP B 1 305 ? -12.953 22.672 26.812 1 97.31 305 ASP B O 1
ATOM 5826 N N . VAL B 1 306 ? -12.828 24.531 25.562 1 97.25 306 VAL B N 1
ATOM 5827 C CA . VAL B 1 306 ? -13.133 23.812 24.328 1 97.25 306 VAL B CA 1
ATOM 5828 C C . VAL B 1 306 ? -11.969 22.891 23.953 1 97.25 306 VAL B C 1
ATOM 5830 O O . VAL B 1 306 ? -12.188 21.734 23.578 1 97.25 306 VAL B O 1
ATOM 5833 N N . ILE B 1 307 ? -10.781 23.375 24.125 1 98.19 307 ILE B N 1
ATOM 5834 C CA . ILE B 1 307 ? -9.594 22.594 23.828 1 98.19 307 ILE B CA 1
ATOM 5835 C C . ILE B 1 307 ? -9.555 21.359 24.719 1 98.19 307 ILE B C 1
ATOM 5837 O O . ILE B 1 307 ? -9.359 20.234 24.25 1 98.19 307 ILE B O 1
ATOM 5841 N N . GLU B 1 308 ? -9.781 21.594 25.969 1 98.38 308 GLU B N 1
ATOM 5842 C CA . GLU B 1 308 ? -9.742 20.516 26.953 1 98.38 308 GLU B CA 1
ATOM 5843 C C . GLU B 1 308 ? -10.805 19.469 26.656 1 98.38 308 GLU B C 1
ATOM 5845 O O . GLU B 1 308 ? -10.555 18.266 26.781 1 98.38 308 GLU B O 1
ATOM 5850 N N . LYS B 1 309 ? -11.914 19.906 26.344 1 98.19 309 LYS B N 1
ATOM 5851 C CA . LYS B 1 309 ? -13 18.984 26.016 1 98.19 309 LYS B CA 1
ATOM 5852 C C . LYS B 1 309 ? -12.602 18.062 24.859 1 98.19 309 LYS B C 1
ATOM 5854 O O . LYS B 1 309 ? -12.812 16.844 24.938 1 98.19 309 LYS B O 1
ATOM 5859 N N . PHE B 1 310 ? -12.094 18.578 23.812 1 98.5 310 PHE B N 1
ATOM 5860 C CA . PHE B 1 310 ? -11.703 17.766 22.672 1 98.5 310 PHE B CA 1
ATOM 5861 C C . PHE B 1 310 ? -10.586 16.797 23.047 1 98.5 310 PHE B C 1
ATOM 5863 O O . PHE B 1 310 ? -10.594 15.641 22.625 1 98.5 310 PHE B O 1
ATOM 5870 N N . ILE B 1 311 ? -9.641 17.281 23.844 1 98.75 311 ILE B N 1
ATOM 5871 C CA . ILE B 1 311 ? -8.523 16.438 24.266 1 98.75 311 ILE B CA 1
ATOM 5872 C C . ILE B 1 311 ? -9.039 15.273 25.094 1 98.75 311 ILE B C 1
ATOM 5874 O O . ILE B 1 311 ? -8.562 14.148 24.969 1 98.75 311 ILE B O 1
ATOM 5878 N N . GLN B 1 312 ? -10.008 15.57 25.922 1 98.62 312 GLN B N 1
ATOM 5879 C CA . GLN B 1 312 ? -10.586 14.5 26.734 1 98.62 312 GLN B CA 1
ATOM 5880 C C . GLN B 1 312 ? -11.242 13.438 25.859 1 98.62 312 GLN B C 1
ATOM 5882 O O . GLN B 1 312 ? -11.086 12.242 26.109 1 98.62 312 GLN B O 1
ATOM 5887 N N . LEU B 1 313 ? -11.945 13.82 24.875 1 98.69 313 LEU B N 1
ATOM 5888 C CA . LEU B 1 313 ? -12.539 12.883 23.938 1 98.69 313 LEU B CA 1
ATOM 5889 C C . LEU B 1 313 ? -11.469 12.094 23.203 1 98.69 313 LEU B C 1
ATOM 5891 O O . LEU B 1 313 ? -11.609 10.883 22.984 1 98.69 313 LEU B O 1
ATOM 5895 N N . TYR B 1 314 ? -10.438 12.805 22.797 1 98.81 314 TYR B N 1
ATOM 5896 C CA . TYR B 1 314 ? -9.289 12.188 22.141 1 98.81 314 TYR B CA 1
ATOM 5897 C C . TYR B 1 314 ? -8.664 11.117 23.031 1 98.81 314 TYR B C 1
ATOM 5899 O O . TYR B 1 314 ? -8.367 10.016 22.578 1 98.81 314 TYR B O 1
ATOM 5907 N N . LEU B 1 315 ? -8.523 11.414 24.281 1 98.75 315 LEU B N 1
ATOM 5908 C CA . LEU B 1 315 ? -7.941 10.477 25.234 1 98.75 315 LEU B CA 1
ATOM 5909 C C . LEU B 1 315 ? -8.867 9.289 25.469 1 98.75 315 LEU B C 1
ATOM 5911 O O . LEU B 1 315 ? -8.398 8.164 25.641 1 98.75 315 LEU B O 1
ATOM 5915 N N . GLU B 1 316 ? -10.125 9.531 25.469 1 98.5 316 GLU B N 1
ATOM 5916 C CA . GLU B 1 316 ? -11.086 8.43 25.547 1 98.5 316 GLU B CA 1
ATOM 5917 C C . GLU B 1 316 ? -10.938 7.484 24.359 1 98.5 316 GLU B C 1
ATOM 5919 O O . GLU B 1 316 ? -11 6.262 24.531 1 98.5 316 GLU B O 1
ATOM 5924 N N . GLY B 1 317 ? -10.773 8.062 23.234 1 98.31 317 GLY B N 1
ATOM 5925 C CA . GLY B 1 317 ? -10.508 7.25 22.047 1 98.31 317 GLY B CA 1
ATOM 5926 C C . GLY B 1 317 ? -9.25 6.41 22.172 1 98.31 317 GLY B C 1
ATOM 5927 O O . GLY B 1 317 ? -9.266 5.219 21.875 1 98.31 317 GLY B O 1
ATOM 5928 N N . TRP B 1 318 ? -8.211 7.043 22.656 1 98.31 318 TRP B N 1
ATOM 5929 C CA . TRP B 1 318 ? -6.945 6.336 22.844 1 98.31 318 TRP B CA 1
ATOM 5930 C C . TRP B 1 318 ? -7.09 5.195 23.844 1 98.31 318 TRP B C 1
ATOM 5932 O O . TRP B 1 318 ? -6.473 4.141 23.688 1 98.31 318 TRP B O 1
ATOM 5942 N N . GLU B 1 319 ? -7.902 5.387 24.844 1 98.38 319 GLU B N 1
ATOM 5943 C CA . GLU B 1 319 ? -8.102 4.355 25.859 1 98.38 319 GLU B CA 1
ATOM 5944 C C . GLU B 1 319 ? -8.75 3.113 25.25 1 98.38 319 GLU B C 1
ATOM 5946 O O . GLU B 1 319 ? -8.5 1.993 25.703 1 98.38 319 GLU B O 1
ATOM 5951 N N . GLN B 1 320 ? -9.539 3.229 24.297 1 97.75 320 GLN B N 1
ATOM 5952 C CA . GLN B 1 320 ? -10.156 2.102 23.609 1 97.75 320 GLN B CA 1
ATOM 5953 C C . GLN B 1 320 ? -9.125 1.344 22.781 1 97.75 320 GLN B C 1
ATOM 5955 O O . GLN B 1 320 ? -9.227 0.126 22.609 1 97.75 320 GLN B O 1
ATOM 5960 N N . ILE B 1 321 ? -8.203 2.072 22.281 1 97.5 321 ILE B N 1
ATOM 5961 C CA . ILE B 1 321 ? -7.176 1.501 21.406 1 97.5 321 ILE B CA 1
ATOM 5962 C C . ILE B 1 321 ? -6.059 0.894 22.25 1 97.5 321 ILE B C 1
ATOM 5964 O O . ILE B 1 321 ? -5.602 -0.219 21.984 1 97.5 321 ILE B O 1
ATOM 5968 N N . ASP B 1 322 ? -5.633 1.611 23.25 1 97 322 ASP B N 1
ATOM 5969 C CA . ASP B 1 322 ? -4.531 1.268 24.141 1 97 322 ASP B CA 1
ATOM 5970 C C . ASP B 1 322 ? -4.891 1.559 25.594 1 97 322 ASP B C 1
ATOM 5972 O O . ASP B 1 322 ? -4.574 2.627 26.109 1 97 322 ASP B O 1
ATOM 5976 N N . PRO B 1 323 ? -5.418 0.514 26.203 1 97.56 323 PRO B N 1
ATOM 5977 C CA . PRO B 1 323 ? -5.801 0.725 27.594 1 97.56 323 PRO B CA 1
ATOM 5978 C C . PRO B 1 323 ? -4.637 1.208 28.469 1 97.56 323 PRO B C 1
ATOM 5980 O O . PRO B 1 323 ? -3.551 0.629 28.422 1 97.56 323 PRO B O 1
ATOM 5983 N N . GLY B 1 324 ? -4.852 2.285 29.125 1 96.94 324 GLY B N 1
ATOM 5984 C CA . GLY B 1 324 ? -3.828 2.863 29.984 1 96.94 324 GLY B CA 1
ATOM 5985 C C . GLY B 1 324 ? -3.059 3.988 29.328 1 96.94 324 GLY B C 1
ATOM 5986 O O . GLY B 1 324 ? -2.119 4.535 29.906 1 96.94 324 GLY B O 1
ATOM 5987 N N . TYR B 1 325 ? -3.469 4.375 28.219 1 96.81 325 TYR B N 1
ATOM 5988 C CA . TYR B 1 325 ? -2.783 5.41 27.453 1 96.81 325 TYR B CA 1
ATOM 5989 C C . TYR B 1 325 ? -2.697 6.707 28.25 1 96.81 325 TYR B C 1
ATOM 5991 O O . TYR B 1 325 ? -1.627 7.309 28.359 1 96.81 325 TYR B O 1
ATOM 5999 N N . SER B 1 326 ? -3.787 7.137 28.875 1 95.38 326 SER B N 1
ATOM 6000 C CA . SER B 1 326 ? -3.881 8.438 29.531 1 95.38 326 SER B CA 1
ATOM 6001 C C . SER B 1 326 ? -3.197 8.43 30.891 1 95.38 326 SER B C 1
ATOM 6003 O O . SER B 1 326 ? -2.975 9.484 31.484 1 95.38 326 SER B O 1
ATOM 6005 N N . THR B 1 327 ? -2.873 7.219 31.375 1 95.75 327 THR B N 1
ATOM 6006 C CA . THR B 1 327 ? -2.227 7.117 32.688 1 95.75 327 THR B CA 1
ATOM 6007 C C . THR B 1 327 ? -0.735 7.422 32.562 1 95.75 327 THR B C 1
ATOM 6009 O O . THR B 1 327 ? -0.071 7.676 33.594 1 95.75 327 THR B O 1
ATOM 6012 N N . ARG B 1 328 ? -0.219 7.285 31.375 1 93.88 328 ARG B N 1
ATOM 6013 C CA . ARG B 1 328 ? 1.179 7.641 31.141 1 93.88 328 ARG B CA 1
ATOM 6014 C C . ARG B 1 328 ? 1.375 9.148 31.203 1 93.88 328 ARG B C 1
ATOM 6016 O O . ARG B 1 328 ? 0.595 9.906 30.625 1 93.88 328 ARG B O 1
ATOM 6023 N N . ALA B 1 329 ? 2.416 9.625 31.828 1 93.69 329 ALA B N 1
ATOM 6024 C CA . ALA B 1 329 ? 2.65 11.047 32.094 1 93.69 329 ALA B CA 1
ATOM 6025 C C . ALA B 1 329 ? 2.748 11.844 30.812 1 93.69 329 ALA B C 1
ATOM 6027 O O . ALA B 1 329 ? 2.256 12.969 30.734 1 93.69 329 ALA B O 1
ATOM 6028 N N . GLU B 1 330 ? 3.328 11.281 29.812 1 94.19 330 GLU B N 1
ATOM 6029 C CA . GLU B 1 330 ? 3.539 11.984 28.547 1 94.19 330 GLU B CA 1
ATOM 6030 C C . GLU B 1 330 ? 2.23 12.148 27.781 1 94.19 330 GLU B C 1
ATOM 6032 O O . GLU B 1 330 ? 2.162 12.914 26.828 1 94.19 330 GLU B O 1
ATOM 6037 N N . ASN B 1 331 ? 1.147 11.477 28.297 1 96.81 331 ASN B N 1
ATOM 6038 C CA . ASN B 1 331 ? -0.135 11.516 27.594 1 96.81 331 ASN B CA 1
ATOM 6039 C C . ASN B 1 331 ? -1.208 12.203 28.438 1 96.81 331 ASN B C 1
ATOM 6041 O O . ASN B 1 331 ? -2.402 12.039 28.188 1 96.81 331 ASN B O 1
ATOM 6045 N N . SER B 1 332 ? -0.787 13.016 29.453 1 96.38 332 SER B N 1
ATOM 6046 C CA . SER B 1 332 ? -1.755 13.719 30.297 1 96.38 332 SER B CA 1
ATOM 6047 C C . SER B 1 332 ? -2.492 14.789 29.484 1 96.38 332 SER B C 1
ATOM 6049 O O . SER B 1 332 ? -1.976 15.289 28.484 1 96.38 332 SER B O 1
ATOM 6051 N N . CYS B 1 333 ? -3.633 15.125 29.969 1 97.38 333 CYS B N 1
ATOM 6052 C CA . CYS B 1 333 ? -4.43 16.156 29.312 1 97.38 333 CYS B CA 1
ATOM 6053 C C . CYS B 1 333 ? -3.658 17.469 29.234 1 97.38 333 CYS B C 1
ATOM 6055 O O . CYS B 1 333 ? -3.652 18.141 28.203 1 97.38 333 CYS B O 1
ATOM 6057 N N . GLN B 1 334 ? -2.986 17.828 30.281 1 96.25 334 GLN B N 1
ATOM 6058 C CA . GLN B 1 334 ? -2.238 19.078 30.328 1 96.25 334 GLN B CA 1
ATOM 6059 C C . GLN B 1 334 ? -1.098 19.078 29.312 1 96.25 334 GLN B C 1
ATOM 6061 O O . GLN B 1 334 ? -0.836 20.094 28.656 1 96.25 334 GLN B O 1
ATOM 6066 N N . LYS B 1 335 ? -0.395 17.969 29.219 1 96.56 335 LYS B N 1
ATOM 6067 C CA . LYS B 1 335 ? 0.688 17.859 28.234 1 96.56 335 LYS B CA 1
ATOM 6068 C C . LYS B 1 335 ? 0.165 18.031 26.812 1 96.56 335 LYS B C 1
ATOM 6070 O O . LYS B 1 335 ? 0.754 18.766 26.016 1 96.56 335 LYS B O 1
ATOM 6075 N N . ILE B 1 336 ? -0.94 17.406 26.516 1 98.06 336 ILE B N 1
ATOM 6076 C CA . ILE B 1 336 ? -1.503 17.484 25.172 1 98.06 336 ILE B CA 1
ATOM 6077 C C . ILE B 1 336 ? -2.047 18.891 24.922 1 98.06 336 ILE B C 1
ATOM 6079 O O . ILE B 1 336 ? -1.96 19.406 23.812 1 98.06 336 ILE B O 1
ATOM 6083 N N . MET B 1 337 ? -2.564 19.547 25.969 1 97.69 337 MET B N 1
ATOM 6084 C CA . MET B 1 337 ? -2.984 20.938 25.875 1 97.69 337 MET B CA 1
ATOM 6085 C C . MET B 1 337 ? -1.817 21.828 25.453 1 97.69 337 MET B C 1
ATOM 6087 O O . MET B 1 337 ? -1.952 22.656 24.547 1 97.69 337 MET B O 1
ATOM 6091 N N . ASN B 1 338 ? -0.698 21.656 26.125 1 97.06 338 ASN B N 1
ATOM 6092 C CA . ASN B 1 338 ? 0.496 22.422 25.781 1 97.06 338 ASN B CA 1
ATOM 6093 C C . ASN B 1 338 ? 0.951 22.125 24.344 1 97.06 338 ASN B C 1
ATOM 6095 O O . ASN B 1 338 ? 1.296 23.047 23.609 1 97.06 338 ASN B O 1
ATOM 6099 N N . GLU B 1 339 ? 0.935 20.859 24 1 97.75 339 GLU B N 1
ATOM 6100 C CA . GLU B 1 339 ? 1.307 20.469 22.656 1 97.75 339 GLU B CA 1
ATOM 6101 C C . GLU B 1 339 ? 0.386 21.109 21.609 1 97.75 339 GLU B C 1
ATOM 6103 O O . GLU B 1 339 ? 0.84 21.516 20.547 1 97.75 339 GLU B O 1
ATOM 6108 N N . THR B 1 340 ? -0.883 21.172 21.922 1 98.12 340 THR B N 1
ATOM 6109 C CA . THR B 1 340 ? -1.862 21.766 21.031 1 98.12 340 THR B CA 1
ATOM 6110 C C . THR B 1 340 ? -1.567 23.25 20.812 1 98.12 340 THR B C 1
ATOM 6112 O O . THR B 1 340 ? -1.586 23.734 19.688 1 98.12 340 THR B O 1
ATOM 6115 N N . LYS B 1 341 ? -1.286 23.906 21.859 1 97.5 341 LYS B N 1
ATOM 6116 C CA . LYS B 1 341 ? -0.96 25.328 21.781 1 97.5 341 LYS B CA 1
ATOM 6117 C C . LYS B 1 341 ? 0.323 25.547 20.984 1 97.5 341 LYS B C 1
ATOM 6119 O O . LYS B 1 341 ? 0.387 26.453 20.141 1 97.5 341 LYS B O 1
ATOM 6124 N N . ILE B 1 342 ? 1.32 24.719 21.234 1 97.25 342 ILE B N 1
ATOM 6125 C CA . ILE B 1 342 ? 2.549 24.797 20.453 1 97.25 342 ILE B CA 1
ATOM 6126 C C . ILE B 1 342 ? 2.252 24.453 18.984 1 97.25 342 ILE B C 1
ATOM 6128 O O . ILE B 1 342 ? 2.805 25.078 18.078 1 97.25 342 ILE B O 1
ATOM 6132 N N . GLY B 1 343 ? 1.368 23.484 18.812 1 96.75 343 GLY B N 1
ATOM 6133 C CA . GLY B 1 343 ? 0.947 23.125 17.469 1 96.75 343 GLY B CA 1
ATOM 6134 C C . GLY B 1 343 ? 0.35 24.281 16.703 1 96.75 343 GLY B C 1
ATOM 6135 O O . GLY B 1 343 ? 0.527 24.391 15.484 1 96.75 343 GLY B O 1
ATOM 6136 N N . CYS B 1 344 ? -0.319 25.125 17.359 1 96.12 344 CYS B N 1
ATOM 6137 C CA . CYS B 1 344 ? -0.882 26.297 16.719 1 96.12 344 CYS B CA 1
ATOM 6138 C C . CYS B 1 344 ? 0.215 27.172 16.125 1 96.12 344 CYS B C 1
ATOM 6140 O O . CYS B 1 344 ? 0.059 27.719 15.031 1 96.12 344 CYS B O 1
ATOM 6142 N N . LEU B 1 345 ? 1.317 27.344 16.828 1 96.19 345 LEU B N 1
ATOM 6143 C CA . LEU B 1 345 ? 2.453 28.078 16.281 1 96.19 345 LEU B CA 1
ATOM 6144 C C . LEU B 1 345 ? 2.941 27.453 14.992 1 96.19 345 LEU B C 1
ATOM 6146 O O . LEU B 1 345 ? 3.205 28.156 14.016 1 96.19 345 LEU B O 1
ATOM 6150 N N . PHE B 1 346 ? 3.02 26.156 15.062 1 96.5 346 PHE B N 1
ATOM 6151 C CA . PHE B 1 346 ? 3.496 25.453 13.875 1 96.5 346 PHE B CA 1
ATOM 6152 C C . PHE B 1 346 ? 2.553 25.672 12.695 1 96.5 346 PHE B C 1
ATOM 6154 O O . PHE B 1 346 ? 3 25.891 11.57 1 96.5 346 PHE B O 1
ATOM 6161 N N . VAL B 1 347 ? 1.277 25.594 12.953 1 95.38 347 VAL B N 1
ATOM 6162 C CA . VAL B 1 347 ? 0.296 25.781 11.891 1 95.38 347 VAL B CA 1
ATOM 6163 C C . VAL B 1 347 ? 0.446 27.172 11.281 1 95.38 347 VAL B C 1
ATOM 6165 O O . VAL B 1 347 ? 0.388 27.328 10.062 1 95.38 347 VAL B O 1
ATOM 6168 N N . LEU B 1 348 ? 0.638 28.172 12.078 1 94.56 348 LEU B N 1
ATOM 6169 C CA . LEU B 1 348 ? 0.832 29.547 11.594 1 94.56 348 LEU B CA 1
ATOM 6170 C C . LEU B 1 348 ? 2.09 29.641 10.742 1 94.56 348 LEU B C 1
ATOM 6172 O O . LEU B 1 348 ? 2.078 30.281 9.68 1 94.56 348 LEU B O 1
ATOM 6176 N N . ILE B 1 349 ? 3.109 29 11.203 1 96.44 349 ILE B N 1
ATOM 6177 C CA . ILE B 1 349 ? 4.352 28.984 10.445 1 96.44 349 ILE B CA 1
ATOM 6178 C C . ILE B 1 349 ? 4.129 28.281 9.109 1 96.44 349 ILE B C 1
ATOM 6180 O O . ILE B 1 349 ? 4.602 28.734 8.07 1 96.44 349 ILE B O 1
ATOM 6184 N N . ASN B 1 350 ? 3.465 27.188 9.18 1 94.56 350 ASN B N 1
ATOM 6185 C CA . ASN B 1 350 ? 3.148 26.438 7.969 1 94.56 350 ASN B CA 1
ATOM 6186 C C . ASN B 1 350 ? 2.396 27.297 6.953 1 94.56 350 ASN B C 1
ATOM 6188 O O . ASN B 1 350 ? 2.721 27.281 5.766 1 94.56 350 ASN B O 1
ATOM 6192 N N . ILE B 1 351 ? 1.422 28 7.375 1 91.19 351 ILE B N 1
ATOM 6193 C CA . ILE B 1 351 ? 0.641 28.859 6.504 1 91.19 351 ILE B CA 1
ATOM 6194 C C . ILE B 1 351 ? 1.555 29.906 5.863 1 91.19 351 ILE B C 1
ATOM 6196 O O . ILE B 1 351 ? 1.488 30.141 4.652 1 91.19 351 ILE B O 1
ATOM 6200 N N . MET B 1 352 ? 2.395 30.531 6.633 1 94.25 352 MET B N 1
ATOM 6201 C CA . MET B 1 352 ? 3.299 31.562 6.117 1 94.25 352 MET B CA 1
ATOM 6202 C C . MET B 1 352 ? 4.281 30.969 5.117 1 94.25 352 MET B C 1
ATOM 6204 O O . MET B 1 352 ? 4.523 31.547 4.055 1 94.25 352 MET B O 1
ATOM 6208 N N . ALA B 1 353 ? 4.824 29.797 5.496 1 94.69 353 ALA B N 1
ATOM 6209 C CA . ALA B 1 353 ? 5.816 29.141 4.645 1 94.69 353 ALA B CA 1
ATOM 6210 C C . ALA B 1 353 ? 5.215 28.766 3.293 1 94.69 353 ALA B C 1
ATOM 6212 O O . ALA B 1 353 ? 5.816 29.016 2.246 1 94.69 353 ALA B O 1
ATOM 6213 N N . VAL B 1 354 ? 4.082 28.188 3.318 1 89.88 354 VAL B N 1
ATOM 6214 C CA . VAL B 1 354 ? 3.414 27.766 2.092 1 89.88 354 VAL B CA 1
ATOM 6215 C C . VAL B 1 354 ? 3.049 28.984 1.255 1 89.88 354 VAL B C 1
ATOM 6217 O O . VAL B 1 354 ? 3.188 28.969 0.03 1 89.88 354 VAL B O 1
ATOM 6220 N N . THR B 1 355 ? 2.584 30 1.884 1 88.81 355 THR B N 1
ATOM 6221 C CA . THR B 1 355 ? 2.238 31.25 1.202 1 88.81 355 THR B CA 1
ATOM 6222 C C . THR B 1 355 ? 3.465 31.859 0.523 1 88.81 355 THR B C 1
ATOM 6224 O O . THR B 1 355 ? 3.395 32.281 -0.631 1 88.81 355 THR B O 1
ATOM 6227 N N . LEU B 1 356 ? 4.543 31.859 1.188 1 91.62 356 LEU B N 1
ATOM 6228 C CA . LEU B 1 356 ? 5.785 32.406 0.661 1 91.62 356 LEU B CA 1
ATOM 6229 C C . LEU B 1 356 ? 6.309 31.578 -0.503 1 91.62 356 LEU B C 1
ATOM 6231 O O . LEU B 1 356 ? 6.934 32.125 -1.423 1 91.62 356 LEU B O 1
ATOM 6235 N N . HIS B 1 357 ? 6.039 30.359 -0.41 1 88.62 357 HIS B N 1
ATOM 6236 C CA . HIS B 1 357 ? 6.613 29.453 -1.393 1 88.62 357 HIS B CA 1
ATOM 6237 C C . HIS B 1 357 ? 5.797 29.438 -2.68 1 88.62 357 HIS B C 1
ATOM 6239 O O . HIS B 1 357 ? 6.25 28.922 -3.703 1 88.62 357 HIS B O 1
ATOM 6245 N N . GLN B 1 358 ? 4.703 30.031 -2.68 1 83.31 358 GLN B N 1
ATOM 6246 C CA . GLN B 1 358 ? 3.855 30.062 -3.867 1 83.31 358 GLN B CA 1
ATOM 6247 C C . GLN B 1 358 ? 4.539 30.812 -5.008 1 83.31 358 GLN B C 1
ATOM 6249 O O . GLN B 1 358 ? 5.195 31.828 -4.781 1 83.31 358 GLN B O 1
ATOM 6254 N N . LYS B 1 359 ? 4.43 30.172 -6.195 1 80.38 359 LYS B N 1
ATOM 6255 C CA . LYS B 1 359 ? 5.02 30.797 -7.383 1 80.38 359 LYS B CA 1
ATOM 6256 C C . LYS B 1 359 ? 3.938 31.312 -8.32 1 80.38 359 LYS B C 1
ATOM 6258 O O . LYS B 1 359 ? 4.227 32.094 -9.234 1 80.38 359 LYS B O 1
ATOM 6263 N N . GLU B 1 360 ? 2.771 30.812 -8.086 1 76.12 360 GLU B N 1
ATOM 6264 C CA . GLU B 1 360 ? 1.621 31.203 -8.898 1 76.12 360 GLU B CA 1
ATOM 6265 C C . GLU B 1 360 ? 0.345 31.25 -8.062 1 76.12 360 GLU B C 1
ATOM 6267 O O . GLU B 1 360 ? 0.361 30.906 -6.875 1 76.12 360 GLU B O 1
ATOM 6272 N N . SER B 1 361 ? -0.598 31.828 -8.695 1 71.81 361 SER B N 1
ATOM 6273 C CA . SER B 1 361 ? -1.87 31.922 -7.984 1 71.81 361 SER B CA 1
ATOM 6274 C C . SER B 1 361 ? -2.457 30.531 -7.738 1 71.81 361 SER B C 1
ATOM 6276 O O . SER B 1 361 ? -2.385 29.656 -8.602 1 71.81 361 SER B O 1
ATOM 6278 N N . ILE B 1 362 ? -2.873 30.391 -6.562 1 66.44 362 ILE B N 1
ATOM 6279 C CA . ILE B 1 362 ? -3.521 29.141 -6.195 1 66.44 362 ILE B CA 1
ATOM 6280 C C . ILE B 1 362 ? -4.965 29.141 -6.695 1 66.44 362 ILE B C 1
ATOM 6282 O O . ILE B 1 362 ? -5.52 28.078 -7.012 1 66.44 362 ILE B O 1
ATOM 6286 N N . PHE B 1 363 ? -5.484 30.391 -6.719 1 65.38 363 PHE B N 1
ATOM 6287 C CA . PHE B 1 363 ? -6.867 30.547 -7.152 1 65.38 363 PHE B CA 1
ATOM 6288 C C . PHE B 1 363 ? -6.934 31.234 -8.508 1 65.38 363 PHE B C 1
ATOM 6290 O O . PHE B 1 363 ? -6.242 32.219 -8.742 1 65.38 363 PHE B O 1
ATOM 6297 N N . ALA B 1 364 ? -7.723 30.688 -9.367 1 63.75 364 ALA B N 1
ATOM 6298 C CA . ALA B 1 364 ? -7.82 31.234 -10.719 1 63.75 364 ALA B CA 1
ATOM 6299 C C . ALA B 1 364 ? -8.219 32.688 -10.695 1 63.75 364 ALA B C 1
ATOM 6301 O O . ALA B 1 364 ? -7.723 33.5 -11.508 1 63.75 364 ALA B O 1
ATOM 6302 N N . ASP B 1 365 ? -8.969 33.125 -9.773 1 67.19 365 ASP B N 1
ATOM 6303 C CA . ASP B 1 365 ? -9.539 34.438 -9.812 1 67.19 365 ASP B CA 1
ATOM 6304 C C . ASP B 1 365 ? -8.75 35.406 -8.938 1 67.19 365 ASP B C 1
ATOM 6306 O O . ASP B 1 365 ? -9.102 36.594 -8.82 1 67.19 365 ASP B O 1
ATOM 6310 N N . ILE B 1 366 ? -7.703 34.875 -8.328 1 72.69 366 ILE B N 1
ATOM 6311 C CA . ILE B 1 366 ? -6.875 35.75 -7.496 1 72.69 366 ILE B CA 1
ATOM 6312 C C . ILE B 1 366 ? -5.473 35.844 -8.094 1 72.69 366 ILE B C 1
ATOM 6314 O O . ILE B 1 366 ? -4.719 34.875 -8.086 1 72.69 366 ILE B O 1
ATOM 6318 N N . PRO B 1 367 ? -5.223 37.031 -8.617 1 75.81 367 PRO B N 1
ATOM 6319 C CA . PRO B 1 367 ? -3.893 37.188 -9.203 1 75.81 367 PRO B CA 1
ATOM 6320 C C . PRO B 1 367 ? -2.771 37.031 -8.18 1 75.81 367 PRO B C 1
ATOM 6322 O O . PRO B 1 367 ? -2.943 37.375 -7.008 1 75.81 367 PRO B O 1
ATOM 6325 N N . PHE B 1 368 ? -1.75 36.5 -8.664 1 81.94 368 PHE B N 1
ATOM 6326 C CA . PHE B 1 368 ? -0.554 36.375 -7.84 1 81.94 368 PHE B CA 1
ATOM 6327 C C . PHE B 1 368 ? 0.149 37.719 -7.719 1 81.94 368 PHE B C 1
ATOM 6329 O O . PHE B 1 368 ? 0.619 38.281 -8.711 1 81.94 368 PHE B O 1
ATOM 6336 N N . GLU B 1 369 ? 0.137 38.312 -6.559 1 87.38 369 GLU B N 1
ATOM 6337 C CA . GLU B 1 369 ? 0.783 39.594 -6.281 1 87.38 369 GLU B CA 1
ATOM 6338 C C . GLU B 1 369 ? 1.726 39.469 -5.086 1 87.38 369 GLU B C 1
ATOM 6340 O O . GLU B 1 369 ? 1.282 39.469 -3.938 1 87.38 369 GLU B O 1
ATOM 6345 N N . PRO B 1 370 ? 2.949 39.594 -5.363 1 88.19 370 PRO B N 1
ATOM 6346 C CA . PRO B 1 370 ? 3.932 39.438 -4.289 1 88.19 370 PRO B CA 1
ATOM 6347 C C . PRO B 1 370 ? 3.703 40.406 -3.137 1 88.19 370 PRO B C 1
ATOM 6349 O O . PRO B 1 370 ? 3.875 40.062 -1.971 1 88.19 370 PRO B O 1
ATOM 6352 N N . LYS B 1 371 ? 3.301 41.625 -3.396 1 90.06 371 LYS B N 1
ATOM 6353 C CA . LYS B 1 371 ? 3.084 42.625 -2.357 1 90.06 371 LYS B CA 1
ATOM 6354 C C . LYS B 1 371 ? 1.946 42.219 -1.427 1 90.06 371 LYS B C 1
ATOM 6356 O O . LYS B 1 371 ? 2.029 42.406 -0.212 1 90.06 371 LYS B O 1
ATOM 6361 N N . LYS B 1 372 ? 0.927 41.625 -2.025 1 87.81 372 LYS B N 1
ATOM 6362 C CA . LYS B 1 372 ? -0.19 41.156 -1.219 1 87.81 372 LYS B CA 1
ATOM 6363 C C . LYS B 1 372 ? 0.212 39.938 -0.393 1 87.81 372 LYS B C 1
ATOM 6365 O O . LYS B 1 372 ? -0.223 39.781 0.75 1 87.81 372 LYS B O 1
ATOM 6370 N N . ILE B 1 373 ? 0.945 39.125 -0.992 1 88.88 373 ILE B N 1
ATOM 6371 C CA . ILE B 1 373 ? 1.414 37.938 -0.325 1 88.88 373 ILE B CA 1
ATOM 6372 C C . ILE B 1 373 ? 2.234 38.312 0.907 1 88.88 373 ILE B C 1
ATOM 6374 O O . ILE B 1 373 ? 1.993 37.781 2 1 88.88 373 ILE B O 1
ATOM 6378 N N . ILE B 1 374 ? 3.135 39.156 0.711 1 92.69 374 ILE B N 1
ATOM 6379 C CA . ILE B 1 374 ? 4.043 39.531 1.794 1 92.69 374 ILE B CA 1
ATOM 6380 C C . ILE B 1 374 ? 3.279 40.312 2.873 1 92.69 374 ILE B C 1
ATOM 6382 O O . ILE B 1 374 ? 3.572 40.156 4.062 1 92.69 374 ILE B O 1
ATOM 6386 N N . THR B 1 375 ? 2.318 41.094 2.475 1 92.38 375 THR B N 1
ATOM 6387 C CA . THR B 1 375 ? 1.461 41.75 3.441 1 92.38 375 THR B CA 1
ATOM 6388 C C . THR B 1 375 ? 0.706 40.75 4.297 1 92.38 375 THR B C 1
ATOM 6390 O O . THR B 1 375 ? 0.589 40.906 5.512 1 92.38 375 THR B O 1
ATOM 6393 N N . GLY B 1 376 ? 0.207 39.719 3.625 1 89.69 376 GLY B N 1
ATOM 6394 C CA . GLY B 1 376 ? -0.446 38.656 4.352 1 89.69 376 GLY B CA 1
ATOM 6395 C C . GLY B 1 376 ? 0.474 37.969 5.336 1 89.69 376 GLY B C 1
ATOM 6396 O O . GLY B 1 376 ? 0.074 37.656 6.465 1 89.69 376 GLY B O 1
ATOM 6397 N N . VAL B 1 377 ? 1.631 37.688 4.902 1 93.81 377 VAL B N 1
ATOM 6398 C CA . VAL B 1 377 ? 2.623 37.062 5.754 1 93.81 377 VAL B CA 1
ATOM 6399 C C . VAL B 1 377 ? 2.92 37.938 6.965 1 93.81 377 VAL B C 1
ATOM 6401 O O . VAL B 1 377 ? 3.086 37.438 8.078 1 93.81 377 VAL B O 1
ATOM 6404 N N . ASN B 1 378 ? 2.996 39.281 6.738 1 94.56 378 ASN B N 1
ATOM 6405 C CA . ASN B 1 378 ? 3.221 40.219 7.832 1 94.56 378 ASN B CA 1
ATOM 6406 C C . ASN B 1 378 ? 2.154 40.062 8.914 1 94.56 378 ASN B C 1
ATOM 6408 O O . ASN B 1 378 ? 2.471 40.062 10.109 1 94.56 378 ASN B O 1
ATOM 6412 N N . PHE B 1 379 ? 0.952 39.969 8.5 1 91 379 PHE B N 1
ATOM 6413 C CA . PHE B 1 379 ? -0.14 39.875 9.461 1 91 379 PHE B CA 1
ATOM 6414 C C . PHE B 1 379 ? -0.15 38.5 10.141 1 91 379 PHE B C 1
ATOM 6416 O O . PHE B 1 379 ? -0.447 38.406 11.336 1 91 379 PHE B O 1
ATOM 6423 N N . MET B 1 380 ? 0.125 37.5 9.422 1 92 380 MET B N 1
ATOM 6424 C CA . MET B 1 380 ? 0.217 36.156 10.031 1 92 380 MET B CA 1
ATOM 6425 C C . MET B 1 380 ? 1.374 36.094 11.016 1 92 380 MET B C 1
ATOM 6427 O O . MET B 1 380 ? 1.279 35.438 12.047 1 92 380 MET B O 1
ATOM 6431 N N . PHE B 1 381 ? 2.445 36.75 10.641 1 95.62 381 PHE B N 1
ATOM 6432 C CA . PHE B 1 381 ? 3.609 36.812 11.523 1 95.62 381 PHE B CA 1
ATOM 6433 C C . PHE B 1 381 ? 3.271 37.562 12.812 1 95.62 381 PHE B C 1
ATOM 6435 O O . PHE B 1 381 ? 3.713 37.156 13.891 1 95.62 381 PHE B O 1
ATOM 6442 N N . LYS B 1 382 ? 2.5 38.562 12.688 1 93.94 382 LYS B N 1
ATOM 6443 C CA . LYS B 1 382 ? 1.995 39.25 13.875 1 93.94 382 LYS B CA 1
ATOM 6444 C C . LYS B 1 382 ? 1.259 38.312 14.805 1 93.94 382 LYS B C 1
ATOM 6446 O O . LYS B 1 382 ? 1.502 38.281 16.016 1 93.94 382 LYS B O 1
ATOM 6451 N N . ARG B 1 383 ? 0.393 37.562 14.258 1 92.31 383 ARG B N 1
ATOM 6452 C CA . ARG B 1 383 ? -0.383 36.594 15.031 1 92.31 383 ARG B CA 1
ATOM 6453 C C . ARG B 1 383 ? 0.527 35.562 15.695 1 92.31 383 ARG B C 1
ATOM 6455 O O . ARG B 1 383 ? 0.33 35.219 16.859 1 92.31 383 ARG B O 1
ATOM 6462 N N . TYR B 1 384 ? 1.445 35.094 14.953 1 95.75 384 TYR B N 1
ATOM 6463 C CA . TYR B 1 384 ? 2.43 34.125 15.469 1 95.75 384 TYR B CA 1
ATOM 6464 C C . TYR B 1 384 ? 3.172 34.719 16.672 1 95.75 384 TYR B C 1
ATOM 6466 O O . TYR B 1 384 ? 3.285 34.094 17.719 1 95.75 384 TYR B O 1
ATOM 6474 N N . LEU B 1 385 ? 3.68 35.969 16.516 1 96.31 385 LEU B N 1
ATOM 6475 C CA . LEU B 1 385 ? 4.449 36.594 17.578 1 96.31 385 LEU B CA 1
ATOM 6476 C C . LEU B 1 385 ? 3.59 36.812 18.828 1 96.31 385 LEU B C 1
ATOM 6478 O O . LEU B 1 385 ? 4.051 36.594 19.953 1 96.31 385 LEU B O 1
ATOM 6482 N N . ASN B 1 386 ? 2.357 37.281 18.594 1 94.12 386 ASN B N 1
ATOM 6483 C CA . ASN B 1 386 ? 1.444 37.469 19.719 1 94.12 386 ASN B CA 1
ATOM 6484 C C . ASN B 1 386 ? 1.168 36.156 20.453 1 94.12 386 ASN B C 1
ATOM 6486 O O . ASN B 1 386 ? 1.158 36.125 21.688 1 94.12 386 ASN B O 1
ATOM 6490 N N . PHE B 1 387 ? 0.937 35.188 19.703 1 95 387 PHE B N 1
ATOM 6491 C CA . PHE B 1 387 ? 0.634 33.906 20.312 1 95 387 PHE B CA 1
ATOM 6492 C C . PHE B 1 387 ? 1.857 33.344 21.016 1 95 387 PHE B C 1
ATOM 6494 O O . PHE B 1 387 ? 1.739 32.75 22.094 1 95 387 PHE B O 1
ATOM 6501 N N . LYS B 1 388 ? 2.996 33.406 20.391 1 96.44 388 LYS B N 1
ATOM 6502 C CA . LYS B 1 388 ? 4.238 32.969 21.031 1 96.44 388 LYS B CA 1
ATOM 6503 C C . LYS B 1 388 ? 4.434 33.656 22.375 1 96.44 388 LYS B C 1
ATOM 6505 O O . LYS B 1 388 ? 4.781 33 23.375 1 96.44 388 LYS B O 1
ATOM 6510 N N . ASN B 1 389 ? 4.203 34.969 22.422 1 95.69 389 ASN B N 1
ATOM 6511 C CA . ASN B 1 389 ? 4.344 35.719 23.656 1 95.69 389 ASN B CA 1
ATOM 6512 C C . ASN B 1 389 ? 3.375 35.25 24.734 1 95.69 389 ASN B C 1
ATOM 6514 O O . ASN B 1 389 ? 3.723 35.188 25.906 1 95.69 389 ASN B O 1
ATOM 6518 N N . LEU B 1 390 ? 2.211 34.938 24.312 1 94.88 390 LEU B N 1
ATOM 6519 C CA . LEU B 1 390 ? 1.229 34.375 25.234 1 94.88 390 LEU B CA 1
ATOM 6520 C C . LEU B 1 390 ? 1.723 33.062 25.828 1 94.88 390 LEU B C 1
ATOM 6522 O O . LEU B 1 390 ? 1.559 32.812 27.031 1 94.88 390 LEU B O 1
ATOM 6526 N N . LEU B 1 391 ? 2.328 32.188 25.016 1 96.12 391 LEU B N 1
ATOM 6527 C CA . LEU B 1 391 ? 2.818 30.906 25.484 1 96.12 391 LEU B CA 1
ATOM 6528 C C . LEU B 1 391 ? 3.99 31.094 26.438 1 96.12 391 LEU B C 1
ATOM 6530 O O . LEU B 1 391 ? 4.156 30.297 27.375 1 96.12 391 LEU B O 1
ATOM 6534 N N . ILE B 1 392 ? 4.77 32.094 26.234 1 95.88 392 ILE B N 1
ATOM 6535 C CA . ILE B 1 392 ? 5.879 32.438 27.125 1 95.88 392 ILE B CA 1
ATOM 6536 C C . ILE B 1 392 ? 5.34 32.875 28.469 1 95.88 392 ILE B C 1
ATOM 6538 O O . ILE B 1 392 ? 5.82 32.438 29.516 1 95.88 392 ILE B O 1
ATOM 6542 N N . GLU B 1 393 ? 4.352 33.688 28.422 1 95.38 393 GLU B N 1
ATOM 6543 C CA . GLU B 1 393 ? 3.73 34.188 29.641 1 95.38 393 GLU B CA 1
ATOM 6544 C C . GLU B 1 393 ? 3.107 33.062 30.453 1 95.38 393 GLU B C 1
ATOM 6546 O O . GLU B 1 393 ? 3.158 33.062 31.688 1 95.38 393 GLU B O 1
ATOM 6551 N N . GLU B 1 394 ? 2.58 32.125 29.75 1 94.5 394 GLU B N 1
ATOM 6552 C CA . GLU B 1 394 ? 1.943 30.984 30.406 1 94.5 394 GLU B CA 1
ATOM 6553 C C . GLU B 1 394 ? 2.973 29.938 30.797 1 94.5 394 GLU B C 1
ATOM 6555 O O . GLU B 1 394 ? 2.619 28.891 31.359 1 94.5 394 GLU B O 1
ATOM 6560 N N . LYS B 1 395 ? 4.254 30.078 30.453 1 94.44 395 LYS B N 1
ATOM 6561 C CA . LYS B 1 395 ? 5.379 29.203 30.812 1 94.44 395 LYS B CA 1
ATOM 6562 C C . LYS B 1 395 ? 5.277 27.859 30.109 1 94.44 395 LYS B C 1
ATOM 6564 O O . LYS B 1 395 ? 5.656 26.828 30.672 1 94.44 395 LYS B O 1
ATOM 6569 N N . ILE B 1 396 ? 4.66 27.875 29 1 94.06 396 ILE B N 1
ATOM 6570 C CA . ILE B 1 396 ? 4.59 26.688 28.172 1 94.06 396 ILE B CA 1
ATOM 6571 C C . ILE B 1 396 ? 5.867 26.547 27.344 1 94.06 396 ILE B C 1
ATOM 6573 O O . ILE B 1 396 ? 6.355 25.438 27.125 1 94.06 396 ILE B O 1
ATOM 6577 N N . ILE B 1 397 ? 6.344 27.641 26.875 1 90.94 397 ILE B N 1
ATOM 6578 C CA . ILE B 1 397 ? 7.613 27.75 26.156 1 90.94 397 ILE B CA 1
ATOM 6579 C C . ILE B 1 397 ? 8.625 28.516 27.016 1 90.94 397 ILE B C 1
ATOM 6581 O O . ILE B 1 397 ? 8.289 29.547 27.594 1 90.94 397 ILE B O 1
ATOM 6585 N N . ASP B 1 398 ? 9.797 27.844 27.141 1 80.69 398 ASP B N 1
ATOM 6586 C CA . ASP B 1 398 ? 10.875 28.578 27.797 1 80.69 398 ASP B CA 1
ATOM 6587 C C . ASP B 1 398 ? 11.711 29.359 26.781 1 80.69 398 ASP B C 1
ATOM 6589 O O . ASP B 1 398 ? 12.219 28.781 25.812 1 80.69 398 ASP B O 1
ATOM 6593 N N . TYR B 1 399 ? 11.508 30.578 26.766 1 69.5 399 TYR B N 1
ATOM 6594 C CA . TYR B 1 399 ? 12.273 31.406 25.828 1 69.5 399 TYR B CA 1
ATOM 6595 C C . TYR B 1 399 ? 13.344 32.219 26.578 1 69.5 399 TYR B C 1
ATOM 6597 O O . TYR B 1 399 ? 13.086 32.75 27.656 1 69.5 399 TYR B O 1
#

Sequence (798 aa):
MTSKSIDEAEKKLEKELFKQFKDINPDDLIRGKTPDDISNRCFKLVQIYMANNDQWKRLCKTTNDLNVRRISGGLTNQLYYVGLNNSINETDNAITIKFYQSKHFKKDVIDDDSDDERLSDTIISIIISERGIGPKVFGILPDGIIQSYHEHEQFRPKHQHNDRLLKKLAYLLAQLNNLDIPIAKDKFYLLDIITSYSHEGYRRHNVSSLAKELNLRYLLENDFLAEMDWFDSFIRHYLDQCPMVFNHNDFRGSNIMVLKDSEEMLLCDFEYSSYGFRGNDIATFLMEWDRNFLDFDDTGLPSDDVIEKFIQLYLEGWEQIDPGYSTRAENSCQKIMNETKIGCLFVLINIMAVTLHQKESIFADIPFEPKKIITGVNFMFKRYLNFKNLLIEEKIIDYMTSKSIDEAEKKLEKELFKQFKDINPDDLIRGKTPDDISNRCFKLVQIYMANNDQWKRLCKTTNDLNVRRISGGLTNQLYYVGLNNSINETDNAITIKFYQSKHFKKDVIDDDSDDERLSDTIISIIISERGIGPKVFGILPDGIIQSYHEHEQFRPKHQHNDRLLKKLAYLLAQLNNLDIPIAKDKFYLLDIITSYSHEGYRRHNVSSLAKELNLRYLLENDFLAEMDWFDSFIRHYLDQCPMVFNHNDFRGSNIMVLKDSEEMLLCDFEYSSYGFRGNDIATFLMEWDRNFLDFDDTGLPSDDVIEKFIQLYLEGWEQIDPGYSTRAENSCQKIMNETKIGCLFVLINIMAVTLHQKESIFADIPFEPKKIITGVNFMFKRYLNFKNLLIEEKIIDY

Nearest PDB structures (foldseek):
  5fut-assembly1_A  TM=7.923E-01  e=1.881E-16  Homo sapiens
  4da5-assembly1_A  TM=7.505E-01  e=2.774E-16  Homo sapiens
  1nw1-assembly1_B  TM=6.773E-01  e=2.642E-16  Caenorhabditis elegans
  3feg-assembly1_A-2  TM=7.574E-01  e=2.306E-14  Homo sapiens
  2i7q-assembly1_A  TM=7.450E-01  e=2.092E-14  Homo sapiens

Foldseek 3Di:
DDPVVVVVVLLVVLCVLLVVVVPDDLQQQDPDDDDPCNLVVVLVVCVPLVVPPPVCVVQRDDSVQWDKDWDGRDLFWTKIKIFGPPDPDTQVGIKMKIFGDPGVFPCPDDVVCVVVLLVQVVQVLCVLQVVVQAFHWRDDDPGITMTGDFDFDFAAQVQLPPPVLLLLVLLSLLVQQPDDGPDDAPAAVVLVVLLVLQVVLCVVLVLVVLCVVVVLPQVPVDPPNVVSVVLSVQQRVCCVLAPKTWDLLQLERRQWTQGPPPSHIHGDDSSPIDIDQSLQNLLNHQQCHNHDDSPPSDRDGDDPVSSLVSLVSNVVSNCVVPPCQCVDPNSDSVNSSLSNLSNNLVVLSSVLSVLSNDPADSGPVDGDDSSSSSSNSSVSSVVSVVSVVVCVVVVSDDD/DDPVVVVVVLLVVLCVLLVVVVPDDLQQQDPDDDDPCNLVVVLVVCVPLVVPPPVCVVQRDDSVQWDKDWDGRDLFWTKIKIFGDPDPDGQVGIKMKIFGDPGVFPCPPDVVCVVVLLVQVVQVLCVLQVVVQAFHWRDDDPGITMTGDFDFDFAAQVQLPPPVLLLLVLLSLLVQQPDDGPDDAPAAVVLVVLLVLQVVLCVVLVLVVLCVVVVLPQVPVDPPNVVSVVLSVQQRVCCVLAPKTWDLLQLERRQWTQGPPPSHIHGDDSSPIDIDQSLQNLLNHQQCHNHDPSPPSDRDGDDLVSSLVSLVSNVVSNCVVPPCQCVDPNSDSVNSSLSNLSNNLVVLSSVLSVLSNDPADSGPVDGDDSSSSSSNSSVSSVVSVVSVVVCVVVVSDDD

Secondary structure (DSSP, 8-state):
--HHHHHHHHHHHHHHHHHHHHT--GGG---SPPPTTHHHHHHHHHHHHSTT-HHHHHH--SGGGEEEEEEP--SSSEEEEEEETT-S-SGGGEEEEEEPP--TTTTTT-TT-HHHHHHHHHHHHHHHHHTTSSPPEEEEETTEEEEE---EEE--HHHHT-HHHHHHHHHHHHHHHT---SS--SS-HHHHHHHHHHHHHHHHTTHHHHHHHHT-HHHHHS-HHHHHHHHHHHHHHHTTSS-EEEE-S---GGGEEEETTT--EEE---TT-EEEETHHHHHHHHHTTT--TT--TT-S---HHHHHHHHHHHHHHHHHHSTTGGGSGGG-HHHHHHHHHHHHHHHHHHHHHHHHH--S-SSTTS---HHHHHHHHHHHHHHHHHHHHHHHHTTSS--/--HHHHHHHHHHHHHHHHHHHHT--GGG---SPPPTTHHHHHHHHHHHHSTT-HHHHHH-SSGGGEEEEEEP--SSSEEEEEEETT-S-SGGGEEEEEE----TTTTTT-TT-HHHHHHHHHHHHHHHHHTTSSPPEEEEETTEEEEE---EEE--HHHHT-HHHHHHHHHHHHHHHT---SS--SS-HHHHHHHHHHHHHHHHTTHHHHHHHHT-HHHHHS-HHHHHHHHHHHHHHHTTSS-EEEE-S---GGGEEEETTT--EEE---TT-EEEETHHHHHHHHHTTT--TT--TT-S---HHHHHHHHHHHHHHHHHHSTTGGGSGGG-HHHHHHHHHHHHHHHHHHHHHHHHH--S-SSTTS---HHHHHHHHHHHHHHHHHHHHHHHHTTSS--

InterPro domains:
  IPR011009 Protein kinase-like domain superfamily [SSF56112] (59-323)

Solvent-accessible surface area (backbone atoms only — not comparable to full-atom values): 42987 Å² total; per-residue (Å²): 130,52,76,67,52,50,50,51,49,50,50,51,51,50,51,57,62,49,51,70,43,57,73,60,51,57,69,64,33,65,62,78,77,81,61,92,56,46,57,57,52,50,43,53,49,44,52,27,36,36,39,82,37,67,65,51,51,71,58,52,81,51,59,83,29,48,44,74,45,77,50,59,50,38,75,72,43,46,36,29,40,42,27,49,61,89,47,89,54,64,64,88,37,30,30,28,42,36,39,59,43,81,60,78,73,63,55,72,73,50,77,87,45,54,64,55,50,54,49,48,47,50,54,49,50,50,50,34,21,77,70,58,48,23,56,46,59,42,24,62,49,98,54,30,40,29,29,52,42,73,69,56,42,60,46,43,46,76,46,65,74,31,68,67,54,41,40,52,50,24,28,52,50,32,53,47,37,66,51,82,70,36,42,71,46,61,53,47,57,65,57,57,50,36,53,48,27,37,56,52,16,40,58,72,67,38,43,70,61,48,27,62,76,68,64,34,59,56,56,68,76,38,63,62,69,58,52,54,51,46,48,53,55,49,50,63,57,50,50,78,68,39,69,73,24,38,35,48,70,60,42,36,37,86,32,28,34,35,29,72,89,71,70,47,66,33,44,56,80,59,85,62,42,46,32,24,67,61,20,36,37,57,19,47,37,40,42,44,59,80,40,60,81,67,56,66,86,74,67,45,72,68,56,68,68,59,53,50,52,51,49,51,35,24,44,54,30,32,34,75,75,39,77,62,46,56,75,39,77,73,48,26,69,67,51,48,50,50,35,21,57,52,18,41,49,50,50,48,50,42,54,41,12,55,59,43,48,51,89,58,50,86,43,91,89,43,79,70,46,71,70,58,49,52,52,50,38,31,53,49,48,44,52,41,52,53,50,52,50,50,35,40,73,70,62,73,41,91,124,130,54,74,66,51,50,51,50,51,50,50,52,51,50,50,58,61,49,51,71,43,58,74,61,49,56,71,67,35,67,61,78,78,82,61,92,57,47,57,57,53,50,43,53,50,44,51,27,37,35,39,83,36,67,66,50,52,71,58,52,81,51,60,82,30,47,44,74,44,77,49,57,50,37,77,71,43,45,37,29,40,42,27,49,59,88,46,87,55,63,64,88,39,30,29,28,42,35,40,59,45,81,58,78,73,63,54,70,73,50,78,88,46,53,64,56,51,54,48,49,48,52,53,48,50,50,51,34,21,76,70,59,47,22,56,45,57,43,25,62,50,100,54,29,40,29,27,51,43,71,69,56,42,60,44,44,45,77,46,65,74,30,67,68,55,40,40,51,49,23,27,51,51,33,53,47,37,62,50,82,69,37,44,73,46,59,52,48,56,64,57,58,50,38,53,47,27,37,54,51,17,42,59,74,65,39,43,71,61,49,28,61,75,68,64,36,59,54,56,68,76,37,63,61,69,59,52,53,51,47,48,53,54,49,51,62,58,49,50,77,68,40,68,73,23,38,35,47,70,59,43,35,36,85,31,28,34,36,29,73,89,73,71,46,66,32,44,56,78,59,85,62,42,44,32,23,66,62,19,37,38,57,18,47,36,40,43,45,61,80,40,61,81,67,57,65,88,76,68,46,71,68,56,68,68,58,53,51,51,50,48,50,35,24,45,53,30,33,34,75,77,37,77,63,46,56,75,38,76,72,47,26,70,67,51,49,51,51,35,22,57,54,17,42,50,50,52,47,48,44,54,42,12,55,59,42,48,52,90,60,51,84,44,92,89,42,80,69,45,70,70,59,50,51,50,49,38,34,54,49,47,44,51,42,52,54,49,52,50,51,34,41,74,70,63,72,43,91,126